Protein AF-A0A928NUD8-F1 (afdb_monomer_lite)

Foldseek 3Di:
DPDVVVVVVVVVVVVVPPPDDDDDDDDDDDDDFDFAEDDDDDDDDDDDDDPPQLLLFDPDKLVVLVLLVVFAALVVLLVVFFDWDFDQDPNATDTDTHGPFAFDPDKFKFFQPPQWPVVQWDFPWDFDADPNDTFIKGFQFTKTKGWGFDAAWHKFWKKFWWWFPQADPVGHGFAALAFWWKAKDKVNHRSHNQSRTFGDFFKKAFPFAFWKFFAPDPVSLVVLQVLLVVLPWDWDWDADPVGIIITTDDDLAFFLSNVVSCVVGVTDRFDAAPLRAGDWGDMGTDIDTDMDGADGQLFLDLDGRMDTDHRDSGMMIMIGRWGGMMTTGIMMGHGDDDFAAQVVLVVPADPFWAAGKTKFFAQDFSIKRGLLKHFADDLQFLPFPPHDQQHHDGFKICDDQQVSPWFFFIKTKHKYFGAAWHKWFKKFFWAHAAQVLAWFWKAKFKAFPDDQVRCCVVPVHCQQHGDTRNGPQNSTWTGDHDPFIDMDTTTNVPDRHIGTHDGPIMMMMMIGGHLHPCSNLLVLLLVLLLLLLVLLLQVCLQANQQGDLPDQSPCCPPPVPSLVSLQVSLVSLVSSLVVSCVNSVDDDPLSVLSNVSSVLSNVCSVCVRNRCNVCSVVSLVSSLSSVVSSVSSSTRGMMTSIIMIRTPPDDIDDSHDDPVSSVVSVVSNVVSVVVRDPQCGLHRDDDDPPDQQEFEEEEADDPLLQVLVVVCCNPPVCVVPVRHYRYDHDHPPVAVVCLVVLRHTQKYFFAWLQVLVVCVLVVWFDFPCPDPCCCQQPPDPVRHQFDPQQQQSQWAADQVRDITGFFDFFFKKWKWKKAQSVVCSVLVQIDAQAVVSVVVCLVSQVSSNAAAAEELDLVQQLVLLVHWQDHVSNLHGHLVDPSNLVSLLVSLCCCQVSNHDNDDDCLSCCLSRSHRIYMDIQLQSQLCCVVSRSSCVVRMDIAQAHAHADPVRRGQRATEMITTGMGGTDNRDNPNSSVSVRCVCLDQVNLSSSQSVQCSNPNPSRHGRTRGPNNLVSHNRIPRNSSRVVSRSVRYHYHHHAQQNVSHCVQSVVLSCCCNVPVDSSSVSVVVSQQSNSPRSQVRCVVSVHDHDPHRPDHVVNVVVVVVVVCVVVVVDDDPPPDDDDPPVVVVVVVVCLVPVCDPPPCNVVVVVLVVVVVVLVPDPDDDDPVVVVVSVVVVVVVLVVVCVPPPPPPPSVVVSVVVVVVVVVVVVVVD

Structure (mmCIF, N/CA/C/O backbone):
data_AF-A0A928NUD8-F1
#
_entry.id   AF-A0A928NUD8-F1
#
loop_
_atom_site.group_PDB
_atom_site.id
_atom_site.type_symbol
_atom_site.label_atom_id
_atom_site.label_alt_id
_atom_site.label_comp_id
_atom_site.label_asym_id
_atom_site.label_entity_id
_atom_site.label_seq_id
_atom_site.pdbx_PDB_ins_code
_atom_site.Cartn_x
_atom_site.Cartn_y
_atom_site.Cartn_z
_atom_site.occupancy
_atom_site.B_iso_or_equiv
_atom_site.auth_seq_id
_atom_site.auth_comp_id
_atom_site.auth_asym_id
_atom_site.auth_atom_id
_atom_site.pdbx_PDB_model_num
ATOM 1 N N . MET A 1 1 ? 44.830 4.093 34.415 1.00 40.59 1 MET A N 1
ATOM 2 C CA . MET A 1 1 ? 43.567 4.793 34.080 1.00 40.59 1 MET A CA 1
ATOM 3 C C . MET A 1 1 ? 43.716 6.191 33.441 1.00 40.59 1 MET A C 1
ATOM 5 O O . MET A 1 1 ? 42.779 6.595 32.776 1.00 40.59 1 MET A O 1
ATOM 9 N N . ASN A 1 2 ? 44.842 6.929 33.553 1.00 35.84 2 ASN A N 1
ATOM 10 C CA . ASN A 1 2 ? 44.891 8.373 33.201 1.00 35.84 2 ASN A CA 1
ATOM 11 C C . ASN A 1 2 ? 45.913 8.809 32.108 1.00 35.84 2 ASN A C 1
ATOM 13 O O . ASN A 1 2 ? 46.540 9.856 32.226 1.00 35.84 2 ASN A O 1
ATOM 17 N N . LYS A 1 3 ? 46.099 8.019 31.033 1.00 29.03 3 LYS A N 1
ATOM 18 C CA . LYS A 1 3 ? 46.837 8.466 29.817 1.00 29.03 3 LYS A CA 1
ATOM 19 C C . LYS A 1 3 ? 46.121 8.180 28.487 1.00 29.03 3 LYS A C 1
ATOM 21 O O . LYS A 1 3 ? 46.084 9.062 27.638 1.00 29.03 3 LYS A O 1
ATOM 26 N N . LYS A 1 4 ? 45.470 7.016 28.320 1.00 34.00 4 LYS A N 1
ATOM 27 C CA . LYS A 1 4 ? 44.695 6.703 27.095 1.00 34.00 4 LYS A CA 1
ATOM 28 C C . LYS A 1 4 ? 43.467 7.617 26.880 1.00 34.00 4 LYS A C 1
ATOM 30 O O . LYS A 1 4 ? 43.085 7.837 25.737 1.00 34.00 4 LYS A O 1
ATOM 35 N N . ARG A 1 5 ? 42.876 8.194 27.942 1.00 31.83 5 ARG A N 1
ATOM 36 C CA . ARG A 1 5 ? 41.719 9.116 27.832 1.00 31.83 5 ARG A CA 1
ATOM 37 C C . ARG A 1 5 ? 42.082 10.450 27.158 1.00 31.83 5 ARG A C 1
ATOM 39 O O . ARG A 1 5 ? 41.311 10.952 26.352 1.00 31.83 5 ARG A O 1
ATOM 46 N N . THR A 1 6 ? 43.272 10.992 27.425 1.00 30.56 6 THR A N 1
ATOM 47 C CA . THR A 1 6 ? 43.682 12.325 26.945 1.00 30.56 6 THR A CA 1
ATOM 48 C C . THR A 1 6 ? 44.007 12.360 25.446 1.00 30.56 6 THR A C 1
ATOM 50 O O . THR A 1 6 ? 43.784 13.380 24.804 1.00 30.56 6 THR A O 1
ATOM 53 N N . GLN A 1 7 ? 44.491 11.256 24.862 1.00 30.94 7 GLN A N 1
ATOM 54 C CA . GLN A 1 7 ? 44.793 11.194 23.421 1.00 30.94 7 GLN A CA 1
ATOM 55 C C . GLN A 1 7 ? 43.538 11.067 22.540 1.00 30.94 7 GLN A C 1
ATOM 57 O O . GLN A 1 7 ? 43.523 11.640 21.452 1.00 30.94 7 GLN A O 1
ATOM 62 N N . ARG A 1 8 ? 42.476 10.388 23.008 1.00 31.34 8 ARG A N 1
ATOM 63 C CA . ARG A 1 8 ? 41.186 10.320 22.286 1.00 31.34 8 ARG A CA 1
ATOM 64 C C . ARG A 1 8 ? 40.479 11.683 22.229 1.00 31.34 8 ARG A C 1
ATOM 66 O O . ARG A 1 8 ? 39.929 12.041 21.198 1.00 31.34 8 ARG A O 1
ATOM 73 N N . ILE A 1 9 ? 40.564 12.483 23.294 1.00 30.64 9 ILE A N 1
ATOM 74 C CA . ILE A 1 9 ? 39.970 13.834 23.322 1.00 30.64 9 ILE A CA 1
ATOM 75 C C . ILE A 1 9 ? 40.703 14.793 22.364 1.00 30.64 9 ILE A C 1
ATOM 77 O O . ILE A 1 9 ? 40.063 15.604 21.704 1.00 30.64 9 ILE A O 1
ATOM 81 N N . LEU A 1 10 ? 42.031 14.683 22.233 1.00 28.56 10 LEU A N 1
ATOM 82 C CA . LEU A 1 10 ? 42.807 15.572 21.356 1.00 28.56 10 LEU A CA 1
ATOM 83 C C . LEU A 1 10 ? 42.669 15.239 19.856 1.00 28.56 10 LEU A C 1
ATOM 85 O O . LEU A 1 10 ? 42.877 16.113 19.022 1.00 28.56 10 LEU A O 1
ATOM 89 N N . SER A 1 11 ? 42.309 13.999 19.509 1.00 29.20 11 SER A N 1
ATOM 90 C CA . SER A 1 11 ? 42.041 13.598 18.117 1.00 29.20 11 SER A CA 1
ATOM 91 C C . SER A 1 11 ? 40.643 14.024 17.655 1.00 29.20 11 SER A C 1
ATOM 93 O O . SER A 1 11 ? 40.499 14.494 16.528 1.00 29.20 11 SER A O 1
ATOM 95 N N . LEU A 1 12 ? 39.641 13.981 18.543 1.00 29.27 12 LEU A N 1
ATOM 96 C CA . LEU A 1 12 ? 38.276 14.442 18.251 1.00 29.27 12 LEU A CA 1
ATOM 97 C C . LEU A 1 12 ? 38.214 15.934 17.861 1.00 29.27 12 LEU A C 1
ATOM 99 O O . LEU A 1 12 ? 37.437 16.325 16.997 1.00 29.27 12 LEU A O 1
ATOM 103 N N . VAL A 1 13 ? 39.078 16.763 18.459 1.00 28.31 13 VAL A N 1
ATOM 104 C CA . VAL A 1 13 ? 39.162 18.212 18.184 1.00 28.31 13 VAL A CA 1
ATOM 105 C C . VAL A 1 13 ? 39.821 18.526 16.831 1.00 28.31 13 VAL A C 1
ATOM 107 O O . VAL A 1 13 ? 39.614 19.612 16.302 1.00 28.31 13 VAL A O 1
ATOM 110 N N . LEU A 1 14 ? 40.583 17.595 16.243 1.00 27.95 14 LEU A N 1
ATOM 111 C CA . LEU A 1 14 ? 41.215 17.798 14.932 1.00 27.95 14 LEU A CA 1
ATOM 112 C C . LEU A 1 14 ? 40.322 17.352 13.760 1.00 27.95 14 LEU A C 1
ATOM 114 O O . LEU A 1 14 ? 40.453 17.886 12.662 1.00 27.95 14 LEU A O 1
ATOM 118 N N . ALA A 1 15 ? 39.400 16.413 14.000 1.00 27.58 15 ALA A N 1
ATOM 119 C CA . ALA A 1 15 ? 38.413 15.972 13.012 1.00 27.58 15 ALA A CA 1
ATOM 120 C C . ALA A 1 15 ? 37.336 17.039 12.729 1.00 27.58 15 ALA A C 1
ATOM 122 O O . ALA A 1 15 ? 36.860 17.155 11.602 1.00 27.58 15 ALA A O 1
ATOM 123 N N . LEU A 1 16 ? 36.989 17.863 13.726 1.00 26.59 16 LEU A N 1
ATOM 124 C CA . LEU A 1 16 ? 35.933 18.880 13.610 1.00 26.59 16 LEU A CA 1
ATOM 125 C C . LEU A 1 16 ? 36.266 20.062 12.677 1.00 26.59 16 LEU A C 1
ATOM 127 O O . LEU A 1 16 ? 35.386 20.869 12.389 1.00 26.59 16 LEU A O 1
ATOM 131 N N . THR A 1 17 ? 37.509 20.191 12.203 1.00 27.56 17 THR A N 1
ATOM 132 C CA . THR A 1 17 ? 37.973 21.367 11.440 1.00 27.56 17 THR A CA 1
ATOM 133 C C . THR A 1 17 ? 37.962 21.191 9.917 1.00 27.56 17 THR A C 1
ATOM 135 O O . THR A 1 17 ? 38.276 22.144 9.210 1.00 27.56 17 THR A O 1
ATOM 138 N N . PHE A 1 18 ? 37.609 20.008 9.399 1.00 27.30 18 PHE A N 1
ATOM 139 C CA . PHE A 1 18 ? 37.538 19.732 7.951 1.00 27.30 18 PHE A CA 1
ATOM 140 C C . PHE A 1 18 ? 36.109 19.665 7.382 1.00 27.30 18 PHE A C 1
ATOM 142 O O . PHE A 1 18 ? 35.937 19.486 6.182 1.00 27.30 18 PHE A O 1
ATOM 149 N N . LEU A 1 19 ? 35.083 19.868 8.215 1.00 24.70 19 LEU A N 1
ATOM 150 C CA . LEU A 1 19 ? 33.663 19.778 7.837 1.00 24.70 19 LEU A CA 1
ATOM 151 C C . LEU A 1 19 ? 33.041 21.099 7.326 1.00 24.70 19 LEU A C 1
ATOM 153 O O . LEU A 1 19 ? 31.822 21.208 7.231 1.00 24.70 19 LEU A O 1
ATOM 157 N N . LEU A 1 20 ? 33.850 22.123 7.015 1.00 24.14 20 LEU A N 1
ATOM 158 C CA . LEU A 1 20 ? 33.369 23.463 6.634 1.00 24.14 20 LEU A CA 1
ATOM 159 C C . LEU A 1 20 ? 34.206 24.130 5.522 1.00 24.14 20 LEU A C 1
ATOM 161 O O . LEU A 1 20 ? 34.996 25.030 5.804 1.00 24.14 20 LEU A O 1
ATOM 165 N N . SER A 1 21 ? 34.025 23.715 4.258 1.00 22.30 21 SER A N 1
ATOM 166 C CA . SER A 1 21 ? 34.002 24.574 3.039 1.00 22.30 21 SER A CA 1
ATOM 167 C C . SER A 1 21 ? 34.168 23.769 1.733 1.00 22.30 21 SER A C 1
ATOM 169 O O . SER A 1 21 ? 34.835 22.743 1.727 1.00 22.30 21 SER A O 1
ATOM 171 N N . GLY A 1 22 ? 33.652 24.290 0.606 1.00 22.42 22 GLY A N 1
ATOM 172 C CA . GLY A 1 22 ? 34.244 24.012 -0.720 1.00 22.42 22 GLY A CA 1
ATOM 173 C C . GLY A 1 22 ? 33.480 23.095 -1.687 1.00 22.42 22 GLY A C 1
ATOM 174 O O . GLY A 1 22 ? 33.956 22.030 -2.051 1.00 22.42 22 GLY A O 1
ATOM 175 N N . THR A 1 23 ? 32.339 23.574 -2.171 1.00 23.38 23 THR A N 1
ATOM 176 C CA . THR A 1 23 ? 31.603 23.144 -3.380 1.00 23.38 23 THR A CA 1
ATOM 177 C C . THR A 1 23 ? 32.438 22.705 -4.611 1.00 23.38 23 THR A C 1
ATOM 179 O O . THR A 1 23 ? 33.299 23.460 -5.053 1.00 23.38 23 THR A O 1
ATOM 182 N N . THR A 1 24 ? 32.042 21.576 -5.227 1.00 23.25 24 THR A N 1
ATOM 183 C CA . THR A 1 24 ? 31.909 21.285 -6.690 1.00 23.25 24 THR A CA 1
ATOM 184 C C . THR A 1 24 ? 32.997 21.684 -7.715 1.00 23.25 24 THR A C 1
ATOM 186 O O . THR A 1 24 ? 33.287 22.870 -7.855 1.00 23.25 24 THR A O 1
ATOM 189 N N . VAL A 1 25 ? 33.401 20.741 -8.595 1.00 22.33 25 VAL A N 1
ATOM 190 C CA . VAL A 1 25 ? 33.282 20.769 -10.093 1.00 22.33 25 VAL A CA 1
ATOM 191 C C . VAL A 1 25 ? 34.107 19.632 -10.761 1.00 22.33 25 VAL A C 1
ATOM 193 O O . VAL A 1 25 ? 35.047 19.126 -10.162 1.00 22.33 25 VAL A O 1
ATOM 196 N N . LEU A 1 26 ? 33.693 19.240 -11.982 1.00 22.52 26 LEU A N 1
ATOM 197 C CA . LEU A 1 26 ? 34.273 18.334 -13.010 1.00 22.52 26 LEU A CA 1
ATOM 198 C C . LEU A 1 26 ? 35.827 18.166 -13.002 1.00 22.52 26 LEU A C 1
ATOM 200 O O . LEU A 1 26 ? 36.542 19.085 -12.619 1.00 22.52 26 LEU A O 1
ATOM 204 N N . ALA A 1 27 ? 36.437 17.077 -13.511 1.00 22.69 27 ALA A N 1
ATOM 205 C CA . ALA A 1 27 ? 36.191 16.440 -14.821 1.00 22.69 27 ALA A CA 1
ATOM 206 C C . ALA A 1 27 ? 36.786 15.006 -14.986 1.00 22.69 27 ALA A C 1
ATOM 208 O O . ALA A 1 27 ? 37.248 14.406 -14.022 1.00 22.69 27 ALA A O 1
ATOM 209 N N . ALA A 1 28 ? 36.761 14.504 -16.235 1.00 23.72 28 ALA A N 1
ATOM 210 C CA . ALA A 1 28 ? 37.326 13.252 -16.786 1.00 23.72 28 ALA A CA 1
ATOM 211 C C . ALA A 1 28 ? 38.788 12.926 -16.354 1.00 23.72 28 ALA A C 1
ATOM 213 O O . ALA A 1 28 ? 39.490 13.800 -15.853 1.00 23.72 28 ALA A O 1
ATOM 214 N N . ALA A 1 29 ? 39.346 11.720 -16.546 1.00 23.58 29 ALA A N 1
ATOM 215 C CA . ALA A 1 29 ? 39.130 10.698 -17.592 1.00 23.58 29 ALA A CA 1
ATOM 216 C C . ALA A 1 29 ? 39.548 9.276 -17.082 1.00 23.58 29 ALA A C 1
ATOM 218 O O . ALA A 1 29 ? 39.727 9.128 -15.877 1.00 23.58 29 ALA A O 1
ATOM 219 N N . GLU A 1 30 ? 39.716 8.169 -17.830 1.00 25.47 30 GLU A N 1
ATOM 220 C CA . GLU A 1 30 ? 39.751 7.836 -19.277 1.00 25.47 30 GLU A CA 1
ATOM 221 C C . GLU A 1 30 ? 39.603 6.286 -19.446 1.00 25.47 30 GLU A C 1
ATOM 223 O O . GLU A 1 30 ? 39.575 5.591 -18.433 1.00 25.47 30 GLU A O 1
ATOM 228 N N . GLU A 1 31 ? 39.521 5.758 -20.685 1.00 24.48 31 GLU A N 1
ATOM 229 C CA . GLU A 1 31 ? 39.894 4.381 -21.163 1.00 24.48 31 GLU A CA 1
ATOM 230 C C . GLU A 1 31 ? 39.426 3.066 -20.437 1.00 24.48 31 GLU A C 1
ATOM 232 O O . GLU A 1 31 ? 39.186 3.039 -19.235 1.00 24.48 31 GLU A O 1
ATOM 237 N N . ASN A 1 32 ? 39.348 1.869 -21.056 1.00 27.25 32 ASN A N 1
ATOM 238 C CA . ASN A 1 32 ? 38.887 1.484 -22.407 1.00 27.25 32 ASN A CA 1
ATOM 239 C C . ASN A 1 32 ? 38.446 -0.041 -22.477 1.00 27.25 32 ASN A C 1
ATOM 241 O O . ASN A 1 32 ? 39.320 -0.897 -22.528 1.00 27.25 32 ASN A O 1
ATOM 245 N N . THR A 1 33 ? 37.125 -0.363 -22.606 1.00 24.58 33 THR A N 1
ATOM 246 C CA . THR A 1 33 ? 36.449 -1.199 -23.678 1.00 24.58 33 THR A CA 1
ATOM 247 C C . THR A 1 33 ? 36.560 -2.855 -23.730 1.00 24.58 33 THR A C 1
ATOM 249 O O . THR A 1 33 ? 37.724 -3.161 -23.564 1.00 24.58 33 THR A O 1
ATOM 252 N N . LEU A 1 34 ? 35.681 -3.993 -23.915 1.00 26.42 34 LEU A N 1
ATOM 253 C CA . LEU A 1 34 ? 34.586 -4.689 -24.891 1.00 26.42 34 LEU A CA 1
ATOM 254 C C . LEU A 1 34 ? 33.175 -5.106 -24.308 1.00 26.42 34 LEU A C 1
ATOM 256 O O . LEU A 1 34 ? 33.051 -4.898 -23.109 1.00 26.42 34 LEU A O 1
ATOM 260 N N . LEU A 1 35 ? 32.058 -5.641 -24.936 1.00 25.81 35 LEU A N 1
ATOM 261 C CA . LEU A 1 35 ? 31.417 -6.192 -26.240 1.00 25.81 35 LEU A CA 1
ATOM 262 C C . LEU A 1 35 ? 31.828 -7.639 -26.828 1.00 25.81 35 LEU A C 1
ATOM 264 O O . LEU A 1 35 ? 32.584 -8.238 -26.081 1.00 25.81 35 LEU A O 1
ATOM 268 N N . MET A 1 36 ? 31.449 -8.438 -27.917 1.00 23.20 36 MET A N 1
ATOM 269 C CA . MET A 1 36 ? 30.945 -8.482 -29.369 1.00 23.20 36 MET A CA 1
ATOM 270 C C . MET A 1 36 ? 30.322 -9.781 -30.135 1.00 23.20 36 MET A C 1
ATOM 272 O O . MET A 1 36 ? 30.018 -9.640 -31.304 1.00 23.20 36 MET A O 1
ATOM 276 N N . ALA A 1 37 ? 30.136 -11.019 -29.627 1.00 29.20 37 ALA A N 1
ATOM 277 C CA . ALA A 1 37 ? 30.077 -12.444 -30.155 1.00 29.20 37 ALA A CA 1
ATOM 278 C C . ALA A 1 37 ? 28.829 -13.134 -30.835 1.00 29.20 37 ALA A C 1
ATOM 280 O O . ALA A 1 37 ? 27.761 -12.559 -30.893 1.00 29.20 37 ALA A O 1
ATOM 281 N N . PRO A 1 38 ? 28.975 -14.413 -31.307 1.00 34.25 38 PRO A N 1
ATOM 282 C CA . PRO A 1 38 ? 27.921 -15.477 -31.400 1.00 34.25 38 PRO A CA 1
ATOM 283 C C . PRO A 1 38 ? 28.399 -16.940 -31.010 1.00 34.25 38 PRO A C 1
ATOM 285 O O . PRO A 1 38 ? 29.366 -17.414 -31.598 1.00 34.25 38 PRO A O 1
ATOM 288 N N . THR A 1 39 ? 27.925 -17.708 -29.997 1.00 22.45 39 THR A N 1
ATOM 289 C CA . THR A 1 39 ? 26.648 -18.500 -29.817 1.00 22.45 39 THR A CA 1
ATOM 290 C C . THR A 1 39 ? 26.657 -19.905 -30.474 1.00 22.45 39 THR A C 1
ATOM 292 O O . THR A 1 39 ? 27.361 -20.098 -31.460 1.00 22.45 39 THR A O 1
ATOM 295 N N . LEU A 1 40 ? 25.879 -20.893 -29.972 1.00 19.97 40 LEU A N 1
ATOM 296 C CA . LEU A 1 40 ? 25.354 -22.018 -30.790 1.00 19.97 40 LEU A CA 1
ATOM 297 C C . LEU A 1 40 ? 24.186 -22.805 -30.136 1.00 19.97 40 LEU A C 1
ATOM 299 O O . LEU A 1 40 ? 24.311 -23.279 -29.011 1.00 19.97 40 LEU A O 1
ATOM 303 N N . THR A 1 41 ? 23.095 -23.019 -30.885 1.00 20.59 41 THR A N 1
ATOM 304 C CA . THR A 1 41 ? 21.892 -23.804 -30.510 1.00 20.59 41 THR A CA 1
ATOM 305 C C . THR A 1 41 ? 21.582 -24.937 -31.516 1.00 20.59 41 THR A C 1
ATOM 307 O O . THR A 1 41 ? 22.252 -25.081 -32.546 1.00 20.59 41 THR A O 1
ATOM 310 N N . VAL A 1 42 ? 20.594 -25.793 -31.202 1.00 23.67 42 VAL A N 1
ATOM 311 C CA . VAL A 1 42 ? 20.244 -27.034 -31.936 1.00 23.67 42 VAL A CA 1
ATOM 312 C C . VAL A 1 42 ? 18.718 -27.191 -32.069 1.00 23.67 42 VAL A C 1
ATOM 314 O O . VAL A 1 42 ? 17.999 -26.925 -31.114 1.00 23.67 42 VAL A O 1
ATOM 317 N N . THR A 1 43 ? 18.232 -27.651 -33.230 1.00 27.88 43 THR A N 1
ATOM 318 C CA . THR A 1 43 ? 16.835 -28.054 -33.554 1.00 27.88 43 THR A CA 1
ATOM 319 C C . THR A 1 43 ? 16.868 -29.033 -34.763 1.00 27.88 43 THR A C 1
ATOM 321 O O . THR A 1 43 ? 17.980 -29.281 -35.241 1.00 27.88 43 THR A O 1
ATOM 324 N N . PRO A 1 44 ? 15.756 -29.565 -35.340 1.00 37.81 44 PRO A N 1
ATOM 325 C CA . PRO A 1 44 ? 14.348 -29.681 -34.904 1.00 37.81 44 PRO A CA 1
ATOM 326 C C . PRO A 1 44 ? 13.875 -31.178 -34.896 1.00 37.81 44 PRO A C 1
ATOM 328 O O . PRO A 1 44 ? 14.676 -32.099 -35.026 1.00 37.81 44 PRO A O 1
ATOM 331 N N . GLU A 1 45 ? 12.629 -31.632 -34.709 1.00 23.38 45 GLU A N 1
ATOM 332 C CA . GLU A 1 45 ? 11.235 -31.155 -34.798 1.00 23.38 45 GLU A CA 1
ATOM 333 C C . GLU A 1 45 ? 10.360 -32.175 -34.013 1.00 23.38 45 GLU A C 1
ATOM 335 O O . GLU A 1 45 ? 10.766 -33.338 -33.915 1.00 23.38 45 GLU A O 1
ATOM 340 N N . ALA A 1 46 ? 9.112 -31.796 -33.709 1.00 27.66 46 ALA A N 1
ATOM 341 C CA . ALA A 1 46 ? 7.896 -32.633 -33.785 1.00 27.66 46 ALA A CA 1
ATOM 342 C C . ALA A 1 46 ? 7.678 -33.811 -32.802 1.00 27.66 46 ALA A C 1
ATOM 344 O O . ALA A 1 46 ? 7.836 -34.979 -33.150 1.00 27.66 46 ALA A O 1
ATOM 345 N N . ASP A 1 47 ? 7.045 -33.492 -31.669 1.00 24.52 47 ASP A N 1
ATOM 346 C CA . ASP A 1 47 ? 5.723 -34.067 -31.356 1.00 24.52 47 ASP A CA 1
ATOM 347 C C . ASP A 1 47 ? 4.753 -32.908 -31.014 1.00 24.52 47 ASP A C 1
ATOM 349 O O . ASP A 1 47 ? 5.196 -31.763 -30.880 1.00 24.52 47 ASP A O 1
ATOM 353 N N . THR A 1 48 ? 3.432 -33.124 -30.970 1.00 29.53 48 THR A N 1
ATOM 354 C CA . THR A 1 48 ? 2.450 -32.018 -31.056 1.00 29.53 48 THR A CA 1
ATOM 355 C C . THR A 1 48 ? 2.219 -31.236 -29.756 1.00 29.53 48 THR A C 1
ATOM 357 O O . THR A 1 48 ? 1.148 -31.318 -29.151 1.00 29.53 48 THR A O 1
ATOM 360 N N . VAL A 1 49 ? 3.171 -30.378 -29.395 1.00 24.77 49 VAL A N 1
ATOM 361 C CA . VAL A 1 49 ? 2.938 -29.199 -28.546 1.00 24.77 49 VAL A CA 1
ATOM 362 C C . VAL A 1 49 ? 2.831 -27.976 -29.462 1.00 24.77 49 VAL A C 1
ATOM 364 O O . VAL A 1 49 ? 3.667 -27.778 -30.343 1.00 24.77 49 VAL A O 1
ATOM 367 N N . LYS A 1 50 ? 1.784 -27.154 -29.304 1.00 22.78 50 LYS A N 1
ATOM 368 C CA . LYS A 1 50 ? 1.735 -25.849 -29.989 1.00 22.78 50 LYS A CA 1
ATOM 369 C C . LYS A 1 50 ? 2.845 -24.970 -29.403 1.00 22.78 50 LYS A C 1
ATOM 371 O O . LYS A 1 50 ? 2.908 -24.910 -28.177 1.00 22.78 50 LYS A O 1
ATOM 376 N N . PRO A 1 51 ? 3.639 -24.233 -30.201 1.00 24.56 51 PRO A N 1
ATOM 377 C CA . PRO A 1 51 ? 4.461 -23.173 -29.634 1.00 24.56 51 PRO A CA 1
ATOM 378 C C . PRO A 1 51 ? 3.528 -22.189 -28.923 1.00 24.56 51 PRO A C 1
ATOM 380 O O . PRO A 1 51 ? 2.617 -21.630 -29.543 1.00 24.56 51 PRO A O 1
ATOM 383 N N . VAL A 1 52 ? 3.707 -22.032 -27.613 1.00 29.42 52 VAL A N 1
ATOM 384 C CA . VAL A 1 52 ? 2.960 -21.043 -26.839 1.00 29.42 52 VAL A CA 1
ATOM 385 C C . VAL A 1 52 ? 3.591 -19.693 -27.139 1.00 29.42 52 VAL A C 1
ATOM 387 O O . VAL A 1 52 ? 4.561 -19.282 -26.509 1.00 29.42 52 VAL A O 1
ATOM 390 N N . VAL A 1 53 ? 3.058 -19.022 -28.159 1.00 34.16 53 VAL A N 1
ATOM 391 C CA . VAL A 1 53 ? 3.356 -17.614 -28.416 1.00 34.16 53 VAL A CA 1
ATOM 392 C C . VAL A 1 53 ? 2.738 -16.812 -27.272 1.00 34.16 53 VAL A C 1
ATOM 394 O O . VAL A 1 53 ? 1.558 -16.459 -27.311 1.00 34.16 53 VAL A O 1
ATOM 397 N N . ASN A 1 54 ? 3.535 -16.565 -26.232 1.00 42.69 54 ASN A N 1
ATOM 398 C CA . ASN A 1 54 ? 3.192 -15.673 -25.131 1.00 42.69 54 ASN A CA 1
ATOM 399 C C . ASN A 1 54 ? 3.184 -14.223 -25.636 1.00 42.69 54 ASN A C 1
ATOM 401 O O . ASN A 1 54 ? 4.126 -13.468 -25.413 1.00 42.69 54 ASN A O 1
ATOM 405 N N . ASN A 1 55 ? 2.097 -13.821 -26.298 1.00 52.59 55 ASN A N 1
ATOM 406 C CA . ASN A 1 55 ? 1.765 -12.410 -26.500 1.00 52.59 55 ASN A CA 1
ATOM 407 C C . ASN A 1 55 ? 1.342 -11.814 -25.141 1.00 52.59 55 ASN A C 1
ATOM 409 O O . ASN A 1 55 ? 0.160 -11.588 -24.893 1.00 52.59 55 ASN A O 1
ATOM 413 N N . SER A 1 56 ? 2.304 -11.608 -24.239 1.00 62.38 56 SER A N 1
ATOM 414 C CA . SER A 1 56 ? 2.116 -11.118 -22.866 1.00 62.38 56 SER A CA 1
ATOM 415 C C . SER A 1 56 ? 1.890 -9.601 -22.806 1.00 62.38 56 SER A C 1
ATOM 417 O O . SER A 1 56 ? 2.593 -8.866 -22.110 1.00 62.38 56 SER A O 1
ATOM 419 N N . VAL A 1 57 ? 0.928 -9.125 -23.590 1.00 80.88 57 VAL A N 1
ATOM 420 C CA . VAL A 1 57 ? 0.469 -7.731 -23.634 1.00 80.88 57 VAL A CA 1
ATOM 421 C C . VAL A 1 57 ? -0.833 -7.589 -22.842 1.00 80.88 57 VAL A C 1
ATOM 423 O O . VAL A 1 57 ? -1.545 -8.571 -22.645 1.00 80.88 57 VAL A O 1
ATOM 426 N N . THR A 1 58 ? -1.161 -6.375 -22.397 1.00 81.56 58 THR A N 1
ATOM 427 C CA . THR A 1 58 ? -2.425 -6.120 -21.686 1.00 81.56 58 THR A CA 1
ATOM 428 C C . THR A 1 58 ? -3.651 -6.391 -22.566 1.00 81.56 58 THR A C 1
ATOM 430 O O . THR A 1 58 ? -3.631 -6.138 -23.776 1.00 81.56 58 THR A O 1
ATOM 433 N N . ASP A 1 59 ? -4.750 -6.830 -21.951 1.00 79.12 59 ASP A N 1
ATOM 434 C CA . ASP A 1 59 ? -6.068 -6.918 -22.598 1.00 79.12 59 ASP A CA 1
ATOM 435 C C . ASP A 1 59 ? -6.856 -5.598 -22.537 1.00 79.12 59 ASP A C 1
ATOM 437 O O . ASP A 1 59 ? -7.798 -5.433 -23.307 1.00 79.12 59 ASP A O 1
ATOM 441 N N . ALA A 1 60 ? -6.490 -4.670 -21.643 1.00 79.25 60 ALA A N 1
ATOM 442 C CA . ALA A 1 60 ? -7.275 -3.468 -21.359 1.00 79.25 60 ALA A CA 1
ATOM 443 C C . ALA A 1 60 ? -7.437 -2.553 -22.588 1.00 79.25 60 ALA A C 1
ATOM 445 O O . ALA A 1 60 ? -6.540 -2.458 -23.439 1.00 79.25 60 ALA A O 1
ATOM 446 N N . THR A 1 61 ? -8.577 -1.861 -22.656 1.00 80.06 61 THR A N 1
ATOM 447 C CA . THR A 1 61 ? -8.924 -0.894 -23.708 1.00 80.06 61 THR A CA 1
ATOM 448 C C . THR A 1 61 ? -9.053 0.525 -23.149 1.00 80.06 61 THR A C 1
ATOM 450 O O . THR A 1 61 ? -9.153 0.732 -21.938 1.00 80.06 61 THR A O 1
ATOM 453 N N . ILE A 1 62 ? -9.065 1.527 -24.034 1.00 77.81 62 ILE A N 1
ATOM 454 C CA . ILE A 1 62 ? -9.299 2.918 -23.626 1.00 77.81 62 ILE A CA 1
ATOM 455 C C . ILE A 1 62 ? -10.781 3.212 -23.318 1.00 77.81 62 ILE A C 1
ATOM 457 O O . ILE A 1 62 ? -11.085 4.176 -22.620 1.00 77.81 62 ILE A O 1
ATOM 461 N N . ASP A 1 63 ? -11.710 2.360 -23.758 1.00 73.38 63 ASP A N 1
ATOM 462 C CA . ASP A 1 63 ? -13.135 2.514 -23.447 1.00 73.38 63 ASP A CA 1
ATOM 463 C C . ASP A 1 63 ? -13.469 2.006 -22.028 1.00 73.38 63 ASP A C 1
ATOM 465 O O . ASP A 1 63 ? -14.249 2.653 -21.328 1.00 73.38 63 ASP A O 1
ATOM 469 N N . ASP A 1 64 ? -12.783 0.960 -21.536 1.00 69.94 64 ASP A N 1
ATOM 470 C CA . ASP A 1 64 ? -12.824 0.559 -20.111 1.00 69.94 64 ASP A CA 1
ATOM 471 C C . ASP A 1 64 ? -12.381 1.718 -19.194 1.00 69.94 64 ASP A C 1
ATOM 473 O O . ASP A 1 64 ? -12.900 1.924 -18.096 1.00 69.94 64 ASP A O 1
ATOM 477 N N . VAL A 1 65 ? -11.404 2.500 -19.667 1.00 70.81 65 VAL A N 1
ATOM 478 C CA . VAL A 1 65 ? -10.890 3.704 -19.003 1.00 70.81 65 VAL A CA 1
ATOM 479 C C . VAL A 1 65 ? -11.893 4.861 -19.052 1.00 70.81 65 VAL A C 1
ATOM 481 O O . VAL A 1 65 ? -11.959 5.633 -18.099 1.00 70.81 65 VAL A O 1
ATOM 484 N N . ARG A 1 66 ? -12.692 4.992 -20.114 1.00 74.75 66 ARG A N 1
ATOM 485 C CA . ARG A 1 66 ? -13.684 6.073 -20.248 1.00 74.75 66 ARG A CA 1
ATOM 486 C C . ARG A 1 66 ? -14.876 5.899 -19.308 1.00 74.75 66 ARG A C 1
ATOM 488 O O . ARG A 1 66 ? -15.237 6.864 -18.644 1.00 74.75 66 ARG A O 1
ATOM 495 N N . GLU A 1 67 ? -15.399 4.678 -19.133 1.00 71.12 67 GLU A N 1
ATOM 496 C CA . GLU A 1 67 ? -16.440 4.383 -18.116 1.00 71.12 67 GLU A CA 1
ATOM 497 C C . GLU A 1 67 ? -16.013 4.855 -16.710 1.00 71.12 67 GLU A C 1
ATOM 499 O O . GLU A 1 67 ? -16.810 5.376 -15.926 1.00 71.12 67 GLU A O 1
ATOM 504 N N . ILE A 1 68 ? -14.724 4.693 -16.408 1.00 65.06 68 ILE A N 1
ATOM 505 C CA . ILE A 1 68 ? -14.104 5.073 -15.139 1.00 65.06 68 ILE A CA 1
ATOM 506 C C . ILE A 1 68 ? -14.024 6.598 -14.953 1.00 65.06 68 ILE A C 1
ATOM 508 O O . ILE A 1 68 ? -14.162 7.062 -13.821 1.00 65.06 68 ILE A O 1
ATOM 512 N N . LEU A 1 69 ? -13.780 7.357 -16.026 1.00 68.00 69 LEU A N 1
ATOM 513 C CA . LEU A 1 69 ? -13.578 8.811 -15.992 1.00 68.00 69 LEU A CA 1
ATOM 514 C C . LEU A 1 69 ? -14.899 9.595 -16.070 1.00 68.00 69 LEU A C 1
ATOM 516 O O . LEU A 1 69 ? -15.033 10.617 -15.407 1.00 68.00 69 LEU A O 1
ATOM 520 N N . ASP A 1 70 ? -15.900 9.089 -16.796 1.00 69.56 70 ASP A N 1
ATOM 521 C CA . ASP A 1 70 ? -17.224 9.722 -16.963 1.00 69.56 70 ASP A CA 1
ATOM 522 C C . ASP A 1 70 ? -18.155 9.566 -15.725 1.00 69.56 70 ASP A C 1
ATOM 524 O O . ASP A 1 70 ? -19.361 9.838 -15.781 1.00 69.56 70 ASP A O 1
ATOM 528 N N . SER A 1 71 ? -17.627 9.095 -14.590 1.00 68.69 71 SER A N 1
ATOM 529 C CA . SER A 1 71 ? -18.389 8.800 -13.367 1.00 68.69 71 SER A CA 1
ATOM 530 C C . SER A 1 71 ? -18.535 10.027 -12.449 1.00 68.69 71 SER A C 1
ATOM 532 O O . SER A 1 71 ? -17.598 10.383 -11.744 1.00 68.69 71 SER A O 1
ATOM 534 N N . ASN A 1 72 ? -19.738 10.622 -12.409 1.00 75.19 72 ASN A N 1
ATOM 535 C CA . ASN A 1 72 ? -20.119 11.746 -11.521 1.00 75.19 72 ASN A CA 1
ATOM 536 C C . ASN A 1 72 ? -19.771 11.500 -10.032 1.00 75.19 72 ASN A C 1
ATOM 538 O O . ASN A 1 72 ? -19.821 10.354 -9.572 1.00 75.19 72 ASN A O 1
ATOM 542 N N . SER A 1 73 ? -19.551 12.569 -9.257 1.00 77.50 73 SER A N 1
ATOM 543 C CA . SER A 1 73 ? -19.357 12.477 -7.795 1.00 77.50 73 SER A CA 1
ATOM 544 C C . SER A 1 73 ? -20.658 12.198 -7.025 1.00 77.50 73 SER A C 1
ATOM 546 O O . SER A 1 73 ? -21.773 12.337 -7.548 1.00 77.50 73 SER A O 1
ATOM 548 N N . TYR A 1 74 ? -20.546 11.833 -5.747 1.00 82.19 74 TYR A N 1
ATOM 549 C CA . TYR A 1 74 ? -21.691 11.626 -4.866 1.00 82.19 74 TYR A CA 1
ATOM 550 C C . TYR A 1 74 ? -22.447 12.933 -4.625 1.00 82.19 74 TYR A C 1
ATOM 552 O O . TYR A 1 74 ? -23.674 12.913 -4.546 1.00 82.19 74 TYR A O 1
ATOM 560 N N . ASP A 1 75 ? -21.778 14.088 -4.585 1.00 76.50 75 ASP A N 1
ATOM 561 C CA . ASP A 1 75 ? -22.464 15.375 -4.420 1.00 76.50 75 ASP A CA 1
ATOM 562 C C . ASP A 1 75 ? -23.179 15.837 -5.700 1.00 76.50 75 ASP A C 1
ATOM 564 O O . ASP A 1 75 ? -24.281 16.391 -5.611 1.00 76.50 75 ASP A O 1
ATOM 568 N N . GLU A 1 76 ? -22.680 15.488 -6.889 1.00 78.56 76 GLU A N 1
ATOM 569 C CA . GLU A 1 76 ? -23.434 15.624 -8.144 1.00 78.56 76 GLU A CA 1
ATOM 570 C C . GLU A 1 76 ? -24.648 14.677 -8.191 1.00 78.56 76 GLU A C 1
ATOM 572 O O . GLU A 1 76 ? -25.767 15.085 -8.541 1.00 78.56 76 GLU A O 1
ATOM 577 N N . TYR A 1 77 ? -24.466 13.424 -7.760 1.00 85.50 77 TYR A N 1
ATOM 578 C CA . TYR A 1 77 ? -25.543 12.446 -7.597 1.00 85.50 77 TYR A CA 1
ATOM 579 C C . TYR A 1 77 ? -26.613 12.954 -6.612 1.00 85.50 77 TYR A C 1
ATOM 581 O O . TYR A 1 77 ? -27.811 12.934 -6.923 1.00 85.50 77 TYR A O 1
ATOM 589 N N . ARG A 1 78 ? -26.209 13.506 -5.459 1.00 84.50 78 ARG A N 1
ATOM 590 C CA . ARG A 1 78 ? -27.116 14.157 -4.503 1.00 84.50 78 ARG A CA 1
ATOM 591 C C . ARG A 1 78 ? -27.789 15.376 -5.130 1.00 84.50 78 ARG A C 1
ATOM 593 O O . ARG A 1 78 ? -29.003 15.507 -5.003 1.00 84.50 78 ARG A O 1
ATOM 600 N N . ALA A 1 79 ? -27.090 16.235 -5.873 1.00 82.25 79 ALA A N 1
ATOM 601 C CA . ALA A 1 79 ? -27.687 17.407 -6.526 1.00 82.25 79 ALA A CA 1
ATOM 602 C C . ALA A 1 79 ? -28.809 17.038 -7.526 1.00 82.25 79 ALA A C 1
ATOM 604 O O . ALA A 1 79 ? -29.849 17.713 -7.588 1.00 82.25 79 ALA A O 1
ATOM 605 N N . LYS A 1 80 ? -28.674 15.913 -8.247 1.00 85.19 80 LYS A N 1
ATOM 606 C CA . LYS A 1 80 ? -29.738 15.353 -9.103 1.00 85.19 80 LYS A CA 1
ATOM 607 C C . LYS A 1 80 ? -31.024 15.087 -8.309 1.00 85.19 80 LYS A C 1
ATOM 609 O O . LYS A 1 80 ? -32.110 15.510 -8.728 1.00 85.19 80 LYS A O 1
ATOM 614 N N . TYR A 1 81 ? -30.923 14.469 -7.131 1.00 86.31 81 TYR A N 1
ATOM 615 C CA . TYR A 1 81 ? -32.072 14.002 -6.340 1.00 86.31 81 TYR A CA 1
ATOM 616 C C . TYR A 1 81 ? -32.476 14.894 -5.151 1.00 86.31 81 TYR A C 1
ATOM 618 O O . TYR A 1 81 ? -33.562 14.705 -4.608 1.00 86.31 81 TYR A O 1
ATOM 626 N N . CYS A 1 82 ? -31.702 15.922 -4.803 1.00 83.50 82 CYS A N 1
ATOM 627 C CA . CYS A 1 82 ? -31.972 16.867 -3.710 1.00 83.50 82 CYS A CA 1
ATOM 628 C C . CYS A 1 82 ? -32.272 18.280 -4.219 1.00 83.50 82 CYS A C 1
ATOM 630 O O . CYS A 1 82 ? -31.810 18.683 -5.284 1.00 83.50 82 CYS A O 1
ATOM 632 N N . THR A 1 83 ? -33.035 19.074 -3.472 1.00 80.69 83 THR A N 1
ATOM 633 C CA . THR A 1 83 ? -32.932 20.538 -3.550 1.00 80.69 83 THR A CA 1
ATOM 634 C C . THR A 1 83 ? -31.806 20.992 -2.631 1.00 80.69 83 THR A C 1
ATOM 636 O O . THR A 1 83 ? -31.754 20.568 -1.478 1.00 80.69 83 THR A O 1
ATOM 639 N N . VAL A 1 84 ? -30.913 21.830 -3.154 1.00 75.00 84 VAL A N 1
ATOM 640 C CA . VAL A 1 84 ? -29.723 22.324 -2.454 1.00 75.00 84 VAL A CA 1
ATOM 641 C C . VAL A 1 84 ? -29.981 23.763 -2.011 1.00 75.00 84 VAL A C 1
ATOM 643 O O . VAL A 1 84 ? -30.240 24.623 -2.854 1.00 75.00 84 VAL A O 1
ATOM 646 N N . GLU A 1 85 ? -29.927 24.034 -0.706 1.00 75.69 85 GLU A N 1
ATOM 647 C CA . GLU A 1 85 ? -30.093 25.382 -0.146 1.00 75.69 85 GLU A CA 1
ATOM 648 C C . GLU A 1 85 ? -28.893 25.771 0.727 1.00 75.69 85 GLU A C 1
ATOM 650 O O . GLU A 1 85 ? -28.548 25.067 1.673 1.00 75.69 85 GLU A O 1
ATOM 655 N N . THR A 1 86 ? -28.262 26.917 0.450 1.00 65.00 86 THR A N 1
ATOM 656 C CA . THR A 1 86 ? -27.203 27.462 1.315 1.00 65.00 86 THR A CA 1
ATOM 657 C C . THR A 1 86 ? -27.822 28.258 2.466 1.00 65.00 86 THR A C 1
ATOM 659 O O . THR A 1 86 ? -28.307 29.377 2.276 1.00 65.00 86 THR A O 1
ATOM 662 N N . VAL A 1 87 ? -27.785 27.699 3.673 1.00 67.31 87 VAL A N 1
ATOM 663 C CA . VAL A 1 87 ? -28.323 28.300 4.898 1.00 67.31 87 VAL A CA 1
ATOM 664 C C . VAL A 1 87 ? -27.181 28.894 5.720 1.00 67.31 87 VAL A C 1
ATOM 666 O O . VAL A 1 87 ? -26.246 28.195 6.102 1.00 67.31 87 VAL A O 1
ATOM 669 N N . VAL A 1 88 ? -27.247 30.194 6.021 1.00 55.53 88 VAL A N 1
ATOM 670 C CA . VAL A 1 88 ? -26.246 30.841 6.883 1.00 55.53 88 VAL A CA 1
ATOM 671 C C . VAL A 1 88 ? -26.647 30.690 8.350 1.00 55.53 88 VAL A C 1
ATOM 673 O O . VAL A 1 88 ? -27.647 31.270 8.776 1.00 55.53 88 VAL A O 1
ATOM 676 N N . VAL A 1 89 ? -25.846 29.951 9.122 1.00 46.03 89 VAL A N 1
ATOM 677 C CA . VAL A 1 89 ? -26.017 29.742 10.570 1.00 46.03 89 VAL A CA 1
ATOM 678 C C . VAL A 1 89 ? -24.794 30.320 11.278 1.00 46.03 89 VAL A C 1
ATOM 680 O O . VAL A 1 89 ? -23.667 29.995 10.923 1.00 46.03 89 VAL A O 1
ATOM 683 N N . ASP A 1 90 ? -25.015 31.264 12.197 1.00 41.47 90 ASP A N 1
ATOM 684 C CA . ASP A 1 90 ? -23.986 32.005 12.955 1.00 41.47 90 ASP A CA 1
ATOM 685 C C . ASP A 1 90 ? -22.818 32.612 12.138 1.00 41.47 90 ASP A C 1
ATOM 687 O O . ASP A 1 90 ? -21.790 33.012 12.682 1.00 41.47 90 ASP A O 1
ATOM 691 N N . GLY A 1 91 ? -23.017 32.781 10.826 1.00 41.75 91 GLY A N 1
ATOM 692 C CA . GLY A 1 91 ? -22.045 33.335 9.876 1.00 41.75 91 GLY A CA 1
ATOM 693 C C . GLY A 1 91 ? -21.408 32.301 8.943 1.00 41.75 91 GLY A C 1
ATOM 694 O O . GLY A 1 91 ? -20.845 32.695 7.924 1.00 41.75 91 GLY A O 1
ATOM 695 N N . VAL A 1 92 ? -21.554 31.006 9.232 1.00 42.09 92 VAL A N 1
ATOM 696 C CA . VAL A 1 92 ? -21.089 29.893 8.390 1.00 42.09 92 VAL A CA 1
ATOM 697 C C . VAL A 1 92 ? -22.130 29.587 7.310 1.00 42.09 92 VAL A C 1
ATOM 699 O O . VAL A 1 92 ? -23.326 29.503 7.604 1.00 42.09 92 VAL A O 1
ATOM 702 N N . LYS A 1 93 ? -21.692 29.420 6.056 1.00 48.66 93 LYS A N 1
ATOM 703 C CA . LYS A 1 93 ? -22.530 28.905 4.961 1.00 48.66 93 LYS A CA 1
ATOM 704 C C . LYS A 1 93 ? -22.643 27.387 5.119 1.00 48.66 93 LYS A C 1
ATOM 706 O O . LYS A 1 93 ? -21.648 26.702 4.967 1.00 48.66 93 LYS A O 1
ATOM 711 N N . ASN A 1 94 ? -23.834 26.862 5.377 1.00 50.22 94 ASN A N 1
ATOM 712 C CA . ASN A 1 94 ? -24.074 25.420 5.417 1.00 50.22 94 ASN A CA 1
ATOM 713 C C . ASN A 1 94 ? -24.874 25.019 4.174 1.00 50.22 94 ASN A C 1
ATOM 715 O O . ASN A 1 94 ? -25.910 25.625 3.892 1.00 50.22 94 ASN A O 1
ATOM 719 N N . THR A 1 95 ? -24.419 24.012 3.433 1.00 60.59 95 THR A N 1
ATOM 720 C CA . THR A 1 95 ? -25.146 23.482 2.271 1.00 60.59 95 THR A CA 1
ATOM 721 C C . THR A 1 95 ? -26.107 22.389 2.726 1.00 60.59 95 THR A C 1
ATOM 723 O O . THR A 1 95 ? -25.690 21.308 3.128 1.00 60.59 95 THR A O 1
ATOM 726 N N . VAL A 1 96 ? -27.409 22.674 2.679 1.00 66.25 96 VAL A N 1
ATOM 727 C CA . VAL A 1 96 ? -28.464 21.749 3.102 1.00 66.25 96 VAL A CA 1
ATOM 728 C C . VAL A 1 96 ? -29.017 21.012 1.886 1.00 66.25 96 VAL A C 1
ATOM 730 O O . VAL A 1 96 ? -29.705 21.594 1.044 1.00 66.25 96 VAL A O 1
ATOM 733 N N . TYR A 1 97 ? -28.746 19.710 1.820 1.00 71.38 97 TYR A N 1
ATOM 734 C CA . TYR A 1 97 ? -29.347 18.792 0.856 1.00 71.38 97 TYR A CA 1
ATOM 735 C C . TYR A 1 97 ? -30.706 18.301 1.374 1.00 71.38 97 TYR A C 1
ATOM 737 O O . TYR A 1 97 ? -30.783 17.608 2.383 1.00 71.38 97 TYR A O 1
ATOM 745 N N . THR A 1 98 ? -31.796 18.645 0.683 1.00 80.75 98 THR A N 1
ATOM 746 C CA . THR A 1 98 ? -33.143 18.129 0.990 1.00 80.75 98 THR A CA 1
ATOM 747 C C . THR A 1 98 ? -33.602 17.177 -0.109 1.00 80.75 98 THR A C 1
ATOM 749 O O . THR A 1 98 ? -33.882 17.610 -1.228 1.00 80.75 98 THR A O 1
ATOM 752 N N . TRP A 1 99 ? -33.698 15.881 0.192 1.00 81.38 99 TRP A N 1
ATOM 753 C CA . TRP A 1 99 ? -34.105 14.856 -0.773 1.00 81.38 99 TRP A CA 1
ATOM 754 C C . TRP A 1 99 ? -35.504 15.101 -1.358 1.00 81.38 99 TRP A C 1
ATOM 756 O O . TRP A 1 99 ? -36.488 15.253 -0.635 1.00 81.38 99 TRP A O 1
ATOM 766 N N . LYS A 1 100 ? -35.600 15.066 -2.693 1.00 86.75 100 LYS A N 1
ATOM 767 C CA . LYS A 1 100 ? -36.864 15.059 -3.455 1.00 86.75 100 LYS A CA 1
ATOM 768 C C . LYS A 1 100 ? -37.544 13.678 -3.407 1.00 86.75 100 LYS A C 1
ATOM 770 O O . LYS A 1 100 ? -38.728 13.570 -3.717 1.00 86.75 100 LYS A O 1
ATOM 775 N N . VAL A 1 101 ? -36.782 12.637 -3.059 1.00 88.25 101 VAL A N 1
ATOM 776 C CA . VAL A 1 101 ? -37.183 11.223 -3.015 1.00 88.25 101 VAL A CA 1
ATOM 777 C C . VAL A 1 101 ? -37.354 10.784 -1.556 1.00 88.25 101 VAL A C 1
ATOM 779 O O . VAL A 1 101 ? -36.520 11.091 -0.702 1.00 88.25 101 VAL A O 1
ATOM 782 N N . ALA A 1 102 ? -38.445 10.079 -1.256 1.00 88.88 102 ALA A N 1
ATOM 783 C CA . ALA A 1 102 ? -38.703 9.548 0.082 1.00 88.88 102 ALA A CA 1
ATOM 784 C C . ALA A 1 102 ? -37.850 8.292 0.362 1.00 88.88 102 ALA A C 1
ATOM 786 O O . ALA A 1 102 ? -37.553 7.551 -0.579 1.00 88.88 102 ALA A O 1
ATOM 787 N N . PRO A 1 103 ? -37.470 8.020 1.625 1.00 89.62 103 PRO A N 1
ATOM 788 C CA . PRO A 1 103 ? -36.907 6.724 1.988 1.00 89.62 103 PRO A CA 1
ATOM 789 C C . PRO A 1 103 ? -37.940 5.605 1.784 1.00 89.62 103 PRO A C 1
ATOM 791 O O . PRO A 1 103 ? -39.149 5.858 1.833 1.00 89.62 103 PRO A O 1
ATOM 794 N N . GLY A 1 104 ? -37.464 4.381 1.539 1.00 88.06 104 GLY A N 1
ATOM 795 C CA . GLY A 1 104 ? -38.320 3.201 1.364 1.00 88.06 104 GLY A CA 1
ATOM 796 C C . GLY A 1 104 ? -39.244 2.940 2.562 1.00 88.06 104 GLY A C 1
ATOM 797 O O . GLY A 1 104 ? -38.961 3.359 3.683 1.00 88.06 104 GLY A O 1
ATOM 798 N N . LYS A 1 105 ? -40.371 2.248 2.346 1.00 87.69 105 LYS A N 1
ATOM 799 C CA . LYS A 1 105 ? -41.303 1.898 3.442 1.00 87.69 105 LYS A CA 1
ATOM 800 C C . LYS A 1 105 ? -40.952 0.603 4.170 1.00 87.69 105 LYS A C 1
ATOM 802 O O . LYS A 1 105 ? -41.331 0.444 5.326 1.00 87.69 105 LYS A O 1
ATOM 807 N N . GLU A 1 106 ? -40.298 -0.321 3.478 1.00 88.19 106 GLU A N 1
ATOM 808 C CA . GLU A 1 106 ? -39.979 -1.670 3.943 1.00 88.19 106 GLU A CA 1
ATOM 809 C C . GLU A 1 106 ? -38.557 -2.028 3.484 1.00 88.19 106 GLU A C 1
ATOM 811 O O . GLU A 1 106 ? -38.042 -1.447 2.528 1.00 88.19 106 GLU A O 1
ATOM 816 N N . GLU A 1 107 ? -37.913 -2.951 4.193 1.00 92.50 107 GLU A N 1
ATOM 817 C CA . GLU A 1 107 ? -36.587 -3.473 3.853 1.00 92.50 107 GLU A CA 1
ATOM 818 C C . GLU A 1 107 ? -36.678 -4.513 2.729 1.00 92.50 107 GLU A C 1
ATOM 820 O O . GLU A 1 107 ? -37.539 -5.395 2.760 1.00 92.50 107 GLU A O 1
ATOM 825 N N . ILE A 1 108 ? -35.759 -4.441 1.762 1.00 94.56 108 ILE A N 1
ATOM 826 C CA . ILE A 1 108 ? -35.624 -5.428 0.685 1.00 94.56 108 ILE A CA 1
ATOM 827 C C . ILE A 1 108 ? -34.382 -6.272 0.974 1.00 94.56 108 ILE A C 1
ATOM 829 O O . ILE A 1 108 ? -33.256 -5.793 0.845 1.00 94.56 108 ILE A O 1
ATOM 833 N N . VAL A 1 109 ? -34.587 -7.528 1.369 1.00 95.19 109 VAL A N 1
ATOM 834 C CA . VAL A 1 109 ? -33.507 -8.503 1.577 1.00 95.19 109 VAL A CA 1
ATOM 835 C C . VAL A 1 109 ? -33.272 -9.275 0.283 1.00 95.19 109 VAL A C 1
ATOM 837 O O . VAL A 1 109 ? -34.216 -9.815 -0.288 1.00 95.19 109 VAL A O 1
ATOM 840 N N . ILE A 1 110 ? -32.013 -9.329 -0.141 1.00 95.62 110 ILE A N 1
ATOM 841 C CA . ILE A 1 110 ? -31.504 -10.108 -1.269 1.00 95.62 110 ILE A CA 1
ATOM 842 C C . ILE A 1 110 ? -30.675 -11.243 -0.661 1.00 95.62 110 ILE A C 1
ATOM 844 O O . ILE A 1 110 ? -29.678 -10.989 0.025 1.00 95.62 110 ILE A O 1
ATOM 848 N N . ASP A 1 111 ? -31.092 -12.487 -0.871 1.00 95.50 111 ASP A N 1
ATOM 849 C CA . ASP A 1 111 ? -30.337 -13.661 -0.436 1.00 95.50 111 ASP A CA 1
ATOM 850 C C . ASP A 1 111 ? -29.187 -13.910 -1.418 1.00 95.50 111 ASP A C 1
ATOM 852 O O . ASP A 1 111 ? -29.391 -14.009 -2.633 1.00 95.50 111 ASP A O 1
ATOM 856 N N . ALA A 1 112 ? -27.959 -14.003 -0.899 1.00 94.44 112 ALA A N 1
ATOM 857 C CA . ALA A 1 112 ? -26.773 -14.054 -1.747 1.00 94.44 112 ALA A CA 1
ATOM 858 C C . ALA A 1 112 ? -26.712 -15.304 -2.644 1.00 94.44 112 ALA A C 1
ATOM 860 O O . ALA A 1 112 ? -26.009 -15.280 -3.655 1.00 94.44 112 ALA A O 1
ATOM 861 N N . ILE A 1 113 ? -27.437 -16.373 -2.295 1.00 95.19 113 ILE A N 1
ATOM 862 C CA . ILE A 1 113 ? -27.489 -17.635 -3.037 1.00 95.19 113 ILE A CA 1
ATOM 863 C C . ILE A 1 113 ? -28.785 -17.733 -3.853 1.00 95.19 113 ILE A C 1
ATOM 865 O O . ILE A 1 113 ? -28.742 -18.123 -5.020 1.00 95.19 113 ILE A O 1
ATOM 869 N N . ALA A 1 114 ? -29.939 -17.414 -3.260 1.00 93.00 114 ALA A N 1
ATOM 870 C CA . ALA A 1 114 ? -31.240 -17.657 -3.886 1.00 93.00 114 ALA A CA 1
ATOM 871 C C . ALA A 1 114 ? -31.600 -16.637 -4.983 1.00 93.00 114 ALA A C 1
ATOM 873 O O . ALA A 1 114 ? -32.241 -17.021 -5.963 1.00 93.00 114 ALA A O 1
ATOM 874 N N . ASP A 1 115 ? -31.150 -15.383 -4.855 1.00 93.69 115 ASP A N 1
ATOM 875 C CA . ASP A 1 115 ? -31.422 -14.296 -5.813 1.00 93.69 115 ASP A CA 1
ATOM 876 C C . ASP A 1 115 ? -30.254 -14.058 -6.803 1.00 93.69 115 ASP A C 1
ATOM 878 O O . ASP A 1 115 ? -30.220 -13.068 -7.546 1.00 93.69 115 ASP A O 1
ATOM 882 N N . LEU A 1 116 ? -29.278 -14.976 -6.818 1.00 93.94 116 LEU A N 1
ATOM 883 C CA . LEU A 1 116 ? -28.074 -14.936 -7.650 1.00 93.94 116 LEU A CA 1
ATOM 884 C C . LEU A 1 116 ? -28.407 -14.995 -9.150 1.00 93.94 116 LEU A C 1
ATOM 886 O O . LEU A 1 116 ? -28.908 -15.997 -9.671 1.00 93.94 116 LEU A O 1
ATOM 890 N N . TYR A 1 117 ? -28.040 -13.946 -9.884 1.00 94.44 117 TYR A N 1
ATOM 891 C CA . TYR A 1 117 ? -28.268 -13.835 -11.320 1.00 94.44 117 TYR A CA 1
ATOM 892 C C . TYR A 1 117 ? -27.063 -14.354 -12.118 1.00 94.44 117 TYR A C 1
ATOM 894 O O . TYR A 1 117 ? -26.332 -13.618 -12.780 1.00 94.44 117 TYR A O 1
ATOM 902 N N . ALA A 1 118 ? -26.902 -15.678 -12.090 1.00 90.00 118 ALA A N 1
ATOM 903 C CA . ALA A 1 118 ? -25.800 -16.439 -12.690 1.00 90.00 118 ALA A CA 1
ATOM 904 C C . ALA A 1 118 ? -25.600 -16.294 -14.222 1.00 90.00 118 ALA A C 1
ATOM 906 O O . ALA A 1 118 ? -24.737 -16.968 -14.777 1.00 90.00 118 ALA A O 1
ATOM 907 N N . GLN A 1 119 ? -26.401 -15.479 -14.920 1.00 88.75 119 GLN A N 1
ATOM 908 C CA . GLN A 1 119 ? -26.215 -15.160 -16.347 1.00 88.75 119 GLN A CA 1
ATOM 909 C C . GLN A 1 119 ? -25.404 -13.873 -16.562 1.00 88.75 119 GLN A C 1
ATOM 911 O O . GLN A 1 119 ? -24.737 -13.761 -17.583 1.00 88.75 119 GLN A O 1
ATOM 916 N N . GLU A 1 120 ? -25.410 -12.961 -15.586 1.00 88.12 120 GLU A N 1
ATOM 917 C CA . GLU A 1 120 ? -24.629 -11.711 -15.575 1.00 88.12 120 GLU A CA 1
ATOM 918 C C . GLU A 1 120 ? -23.432 -11.809 -14.602 1.00 88.12 120 GLU A C 1
ATOM 920 O O . GLU A 1 120 ? -22.904 -10.805 -14.145 1.00 88.12 120 GLU A O 1
ATOM 925 N N . SER A 1 121 ? -23.028 -13.030 -14.226 1.00 90.69 121 SER A N 1
ATOM 926 C CA . SER A 1 121 ? -21.914 -13.295 -13.302 1.00 90.69 121 SER A CA 1
ATOM 927 C C . SER A 1 121 ? -20.853 -14.152 -13.990 1.00 90.69 121 SER A C 1
ATOM 929 O O . SER A 1 121 ? -21.157 -15.269 -14.411 1.00 90.69 121 SER A O 1
ATOM 931 N N . ASP A 1 122 ? -19.618 -13.660 -14.073 1.00 91.25 122 ASP A N 1
ATOM 932 C CA . ASP A 1 122 ? -18.469 -14.351 -14.679 1.00 91.25 122 ASP A CA 1
ATOM 933 C C . ASP A 1 122 ? -17.424 -14.828 -13.648 1.00 91.25 122 ASP A C 1
ATOM 935 O O . ASP A 1 122 ? -16.564 -15.651 -13.971 1.00 91.25 122 ASP A O 1
ATOM 939 N N . ALA A 1 123 ? -17.525 -14.378 -12.392 1.00 88.25 123 ALA A N 1
ATOM 940 C CA . ALA A 1 123 ? -16.649 -14.807 -11.309 1.00 88.25 123 ALA A CA 1
ATOM 941 C C . ALA A 1 123 ? -16.755 -16.315 -11.021 1.00 88.25 123 ALA A C 1
ATOM 943 O O . ALA A 1 123 ? -17.833 -16.910 -11.053 1.00 88.25 123 ALA A O 1
ATOM 944 N N . ALA A 1 124 ? -15.642 -16.919 -10.594 1.00 89.50 124 ALA A N 1
ATOM 945 C CA . ALA A 1 124 ? -15.588 -18.294 -10.091 1.00 89.50 124 ALA A CA 1
ATOM 946 C C . ALA A 1 124 ? -16.157 -18.417 -8.656 1.00 89.50 124 ALA A C 1
ATOM 948 O O . ALA A 1 124 ? -15.465 -18.840 -7.726 1.00 89.50 124 ALA A O 1
ATOM 949 N N . TYR A 1 125 ? -17.410 -17.995 -8.463 1.00 91.38 125 TYR A N 1
ATOM 950 C CA . TYR A 1 125 ? -18.114 -18.075 -7.183 1.00 91.38 125 TYR A CA 1
ATOM 951 C C . TYR A 1 125 ? -18.404 -19.528 -6.774 1.00 91.38 125 TYR A C 1
ATOM 953 O O . TYR A 1 125 ? -18.457 -20.444 -7.598 1.00 91.38 125 TYR A O 1
ATOM 961 N N . LYS A 1 126 ? -18.616 -19.744 -5.473 1.00 92.50 126 LYS A N 1
ATOM 962 C CA . LYS A 1 126 ? -18.963 -21.054 -4.898 1.00 92.50 126 LYS A CA 1
ATOM 963 C C . LYS A 1 126 ? -20.003 -20.884 -3.793 1.00 92.50 126 LYS A C 1
ATOM 965 O O . LYS A 1 126 ? -20.135 -19.800 -3.237 1.00 92.50 126 LYS A O 1
ATOM 970 N N . ILE A 1 127 ? -20.694 -21.962 -3.435 1.00 93.62 127 ILE A N 1
ATOM 971 C CA . ILE A 1 127 ? -21.490 -22.024 -2.202 1.00 93.62 127 ILE A CA 1
ATOM 972 C C . ILE A 1 127 ? -20.664 -22.804 -1.181 1.00 93.62 127 ILE A C 1
ATOM 974 O O . ILE A 1 127 ? -20.290 -23.949 -1.432 1.00 93.62 127 ILE A O 1
ATOM 978 N N . GLU A 1 128 ? -20.341 -22.164 -0.063 1.00 91.94 128 GLU A N 1
ATOM 979 C CA . GLU A 1 128 ? -19.478 -22.698 0.994 1.00 91.94 128 GLU A CA 1
ATOM 980 C C . GLU A 1 128 ? -20.067 -22.361 2.379 1.00 91.94 128 GLU A C 1
ATOM 982 O O . GLU A 1 128 ? -21.029 -21.599 2.494 1.00 91.94 128 GLU A O 1
ATOM 987 N N . THR A 1 129 ? -19.541 -22.968 3.447 1.00 90.94 129 THR A N 1
ATOM 988 C CA . THR A 1 129 ? -20.025 -22.753 4.822 1.00 90.94 129 THR A CA 1
ATOM 989 C C . THR A 1 129 ? -18.942 -22.105 5.678 1.00 90.94 129 THR A C 1
ATOM 991 O O . THR A 1 129 ? -17.836 -22.634 5.754 1.00 90.94 129 THR A O 1
ATOM 994 N N . TYR A 1 130 ? -19.277 -21.011 6.367 1.00 89.25 130 TYR A N 1
ATOM 995 C CA . TYR A 1 130 ? -18.382 -20.284 7.276 1.00 89.25 130 TYR A CA 1
ATOM 996 C C . TYR A 1 130 ? -19.101 -20.047 8.610 1.00 89.25 130 TYR A C 1
ATOM 998 O O . TYR A 1 130 ? -20.245 -19.597 8.627 1.00 89.25 130 TYR A O 1
ATOM 1006 N N . ASP A 1 131 ? -18.486 -20.429 9.731 1.00 88.81 131 ASP A N 1
ATOM 1007 C CA . ASP A 1 131 ? -19.083 -20.420 11.083 1.00 88.81 131 ASP A CA 1
ATOM 1008 C C . ASP A 1 131 ? -20.462 -21.114 11.192 1.00 88.81 131 ASP A C 1
ATOM 1010 O O . ASP A 1 131 ? -21.318 -20.758 12.001 1.00 88.81 131 ASP A O 1
ATOM 1014 N N . GLY A 1 132 ? -20.695 -22.139 10.363 1.00 89.00 132 GLY A N 1
ATOM 1015 C CA . GLY A 1 132 ? -21.970 -22.866 10.296 1.00 89.00 132 GLY A CA 1
ATOM 1016 C C . GLY A 1 132 ? -23.068 -22.174 9.477 1.00 89.00 132 GLY A C 1
ATOM 1017 O O . GLY A 1 132 ? -24.197 -22.663 9.448 1.00 89.00 132 GLY A O 1
ATOM 1018 N N . VAL A 1 133 ? -22.742 -21.072 8.798 1.00 90.75 133 VAL A N 1
ATOM 1019 C CA . VAL A 1 133 ? -23.619 -20.318 7.895 1.00 90.75 133 VAL A CA 1
ATOM 1020 C C . VAL A 1 133 ? -23.279 -20.662 6.443 1.00 90.75 133 VAL A C 1
ATOM 1022 O O . VAL A 1 133 ? -22.128 -20.535 6.032 1.00 90.75 133 VAL A O 1
ATOM 1025 N N . GLU A 1 134 ? -24.269 -21.098 5.663 1.00 94.38 134 GLU A N 1
ATOM 1026 C CA . GLU A 1 134 ? -24.139 -21.307 4.212 1.00 94.38 134 GLU A CA 1
ATOM 1027 C C . GLU A 1 134 ? -24.178 -19.952 3.485 1.00 94.38 134 GLU A C 1
ATOM 1029 O O . GLU A 1 134 ? -25.039 -19.120 3.773 1.00 94.38 134 GLU A O 1
ATOM 1034 N N . ALA A 1 135 ? -23.214 -19.709 2.594 1.00 95.19 135 ALA A N 1
ATOM 1035 C CA . ALA A 1 135 ? -22.970 -18.401 1.989 1.00 95.19 135 ALA A CA 1
ATOM 1036 C C . ALA A 1 135 ? -22.340 -18.503 0.590 1.00 95.19 135 ALA A C 1
ATOM 1038 O O . ALA A 1 135 ? -21.725 -19.512 0.232 1.00 95.19 135 ALA A O 1
ATOM 1039 N N . LEU A 1 136 ? -22.449 -17.425 -0.192 1.00 95.88 136 LEU A N 1
ATOM 1040 C CA . LEU A 1 136 ? -21.818 -17.326 -1.505 1.00 95.88 136 LEU A CA 1
ATOM 1041 C C . LEU A 1 136 ? -20.380 -16.805 -1.377 1.00 95.88 136 LEU A C 1
ATOM 1043 O O . LEU A 1 136 ? -20.166 -15.618 -1.135 1.00 95.88 136 LEU A O 1
ATOM 1047 N N . TYR A 1 137 ? -19.391 -17.673 -1.581 1.00 93.88 137 TYR A N 1
ATOM 1048 C CA . TYR A 1 137 ? -17.992 -17.283 -1.766 1.00 93.88 137 TYR A CA 1
ATOM 1049 C C . TYR A 1 137 ? -17.837 -16.482 -3.064 1.00 93.88 137 TYR A C 1
ATOM 1051 O O . TYR A 1 137 ? -18.173 -16.970 -4.146 1.00 93.88 137 TYR A O 1
ATOM 1059 N N . THR A 1 138 ? -17.268 -15.282 -2.957 1.00 93.19 138 THR A N 1
ATOM 1060 C CA . THR A 1 138 ? -16.874 -14.428 -4.083 1.00 93.19 138 THR A CA 1
ATOM 1061 C C . THR A 1 138 ? -15.342 -14.305 -4.122 1.00 93.19 138 THR A C 1
ATOM 1063 O O . THR A 1 138 ? -14.745 -13.932 -3.105 1.00 93.19 138 THR A O 1
ATOM 1066 N N . PRO A 1 139 ? -14.681 -14.627 -5.250 1.00 88.31 139 PRO A N 1
ATOM 1067 C CA . PRO A 1 139 ? -13.230 -14.492 -5.385 1.00 88.31 139 PRO A CA 1
ATOM 1068 C C . PRO A 1 139 ? -12.773 -13.022 -5.452 1.00 88.31 139 PRO A C 1
ATOM 1070 O O . PRO A 1 139 ? -13.576 -12.090 -5.465 1.00 88.31 139 PRO A O 1
ATOM 1073 N N . SER A 1 140 ? -11.456 -12.818 -5.497 1.00 85.31 140 SER A N 1
ATOM 1074 C CA . SER A 1 140 ? -10.794 -11.506 -5.574 1.00 85.31 140 SER A CA 1
ATOM 1075 C C . SER A 1 140 ? -10.888 -10.802 -6.936 1.00 85.31 140 SER A C 1
ATOM 1077 O O . SER A 1 140 ? -10.421 -9.674 -7.052 1.00 85.31 140 SER A O 1
ATOM 1079 N N . SER A 1 141 ? -11.473 -11.439 -7.955 1.00 84.69 141 SER A N 1
ATOM 1080 C CA . SER A 1 141 ? -11.632 -10.916 -9.322 1.00 84.69 141 SER A CA 1
ATOM 1081 C C . SER A 1 141 ? -12.898 -11.471 -9.992 1.00 84.69 141 SER A C 1
ATOM 1083 O O . SER A 1 141 ? -13.436 -12.491 -9.556 1.00 84.69 141 SER A O 1
ATOM 1085 N N . GLY A 1 142 ? -13.376 -10.797 -11.043 1.00 85.81 142 GLY A N 1
ATOM 1086 C CA . GLY A 1 142 ? -14.639 -11.117 -11.724 1.00 85.81 142 GLY A CA 1
ATOM 1087 C C . GLY A 1 142 ? -15.877 -10.577 -10.999 1.00 85.81 142 GLY A C 1
ATOM 1088 O O . GLY A 1 142 ? -15.807 -10.125 -9.854 1.00 85.81 142 GLY A O 1
ATOM 1089 N N . THR A 1 143 ? -17.022 -10.609 -11.672 1.00 91.81 143 THR A N 1
ATOM 1090 C CA . THR A 1 143 ? -18.299 -10.037 -11.236 1.00 91.81 143 THR A CA 1
ATOM 1091 C C . THR A 1 143 ? -19.288 -11.104 -10.763 1.00 91.81 143 THR A C 1
ATOM 1093 O O . THR A 1 143 ? -19.441 -12.173 -11.356 1.00 91.81 143 THR A O 1
ATOM 1096 N N . VAL A 1 144 ? -19.997 -10.777 -9.681 1.00 95.94 144 VAL A N 1
ATOM 1097 C CA . VAL A 1 144 ? -21.177 -11.491 -9.182 1.00 95.94 144 VAL A CA 1
ATOM 1098 C C . VAL A 1 144 ? -22.358 -10.524 -9.168 1.00 95.94 144 VAL A C 1
ATOM 1100 O O . VAL A 1 144 ? -22.212 -9.384 -8.720 1.00 95.94 144 VAL A O 1
ATOM 1103 N N . SER A 1 145 ? -23.520 -10.979 -9.635 1.00 96.62 145 SER A N 1
ATOM 1104 C CA . SER A 1 145 ? -24.716 -10.150 -9.815 1.00 96.62 145 SER A CA 1
ATOM 1105 C C . SER A 1 145 ? -25.966 -10.797 -9.229 1.00 96.62 145 SER A C 1
ATOM 1107 O O . SER A 1 145 ? -26.147 -12.008 -9.308 1.00 96.62 145 SER A O 1
ATOM 1109 N N . TRP A 1 146 ? -26.874 -9.977 -8.706 1.00 96.25 146 TRP A N 1
ATOM 1110 C CA . TRP A 1 146 ? -28.178 -10.373 -8.169 1.00 96.25 146 TRP A CA 1
ATOM 1111 C C . TRP A 1 146 ? -29.286 -9.580 -8.853 1.00 96.25 146 TRP A C 1
ATOM 1113 O O . TRP A 1 146 ? -29.100 -8.410 -9.199 1.00 96.25 146 TRP A O 1
ATOM 1123 N N . LYS A 1 147 ? -30.450 -10.209 -9.034 1.00 92.38 147 LYS A N 1
ATOM 1124 C CA . LYS A 1 147 ? -31.631 -9.560 -9.615 1.00 92.38 147 LYS A CA 1
ATOM 1125 C C . LYS A 1 147 ? -32.617 -9.186 -8.511 1.00 92.38 147 LYS A C 1
ATOM 1127 O O . LYS A 1 147 ? -33.000 -10.024 -7.705 1.00 92.38 147 LYS A O 1
ATOM 1132 N N . VAL A 1 148 ? -33.045 -7.927 -8.503 1.00 93.06 148 VAL A N 1
ATOM 1133 C CA . VAL A 1 148 ? -33.772 -7.296 -7.399 1.00 93.06 148 VAL A CA 1
ATOM 1134 C C . VAL A 1 148 ? -35.042 -6.626 -7.918 1.00 93.06 148 VAL A C 1
ATOM 1136 O O . VAL A 1 148 ? -35.011 -5.871 -8.889 1.00 93.06 148 VAL A O 1
ATOM 1139 N N . SER A 1 149 ? -36.164 -6.869 -7.239 1.00 92.88 149 SER A N 1
ATOM 1140 C CA . SER A 1 149 ? -37.428 -6.181 -7.510 1.00 92.88 149 SER A CA 1
ATOM 1141 C C . SER A 1 149 ? -37.571 -4.969 -6.589 1.00 92.88 149 SER A C 1
ATOM 1143 O O . SER A 1 149 ? -37.740 -5.120 -5.381 1.00 92.88 149 SER A O 1
ATOM 1145 N N . ILE A 1 150 ? -37.548 -3.767 -7.160 1.00 94.25 150 ILE A N 1
ATOM 1146 C CA . ILE A 1 150 ? -37.751 -2.494 -6.463 1.00 94.25 150 ILE A CA 1
ATOM 1147 C C . ILE A 1 150 ? -39.244 -2.119 -6.554 1.00 94.25 150 ILE A C 1
ATOM 1149 O O . ILE A 1 150 ? -39.724 -1.841 -7.655 1.00 94.25 150 ILE A O 1
ATOM 1153 N N . PRO A 1 151 ? -40.002 -2.109 -5.438 1.00 91.88 151 PRO A N 1
ATOM 1154 C CA . PRO A 1 151 ? -41.466 -2.007 -5.459 1.00 91.88 151 PRO A CA 1
ATOM 1155 C C . PRO A 1 151 ? -42.004 -0.577 -5.628 1.00 91.88 151 PRO A C 1
ATOM 1157 O O . PRO A 1 151 ? -43.188 -0.407 -5.907 1.00 91.88 151 PRO A O 1
ATOM 1160 N N . GLU A 1 152 ? -41.169 0.444 -5.421 1.00 91.69 152 GLU A N 1
ATOM 1161 C CA . GLU A 1 152 ? -41.457 1.856 -5.695 1.00 91.69 152 GLU A CA 1
ATOM 1162 C C . GLU A 1 152 ? -40.148 2.658 -5.766 1.00 91.69 152 GLU A C 1
ATOM 1164 O O . GLU A 1 152 ? -39.156 2.283 -5.136 1.00 91.69 152 GLU A O 1
ATOM 1169 N N . THR A 1 153 ? -40.146 3.786 -6.484 1.00 93.44 153 THR A N 1
ATOM 1170 C CA . THR A 1 153 ? -38.985 4.689 -6.546 1.00 93.44 153 THR A CA 1
ATOM 1171 C C . THR A 1 153 ? -38.734 5.360 -5.190 1.00 93.44 153 THR A C 1
ATOM 1173 O O . THR A 1 153 ? -39.506 6.228 -4.771 1.00 93.44 153 THR A O 1
ATOM 1176 N N . ALA A 1 154 ? -37.646 4.985 -4.517 1.00 93.19 154 ALA A N 1
ATOM 1177 C CA . ALA A 1 154 ? -37.308 5.421 -3.160 1.00 93.19 154 ALA A CA 1
ATOM 1178 C C . ALA A 1 154 ? -35.785 5.415 -2.908 1.00 93.19 154 ALA A C 1
ATOM 1180 O O . ALA A 1 154 ? -35.024 4.832 -3.682 1.00 93.19 154 ALA A O 1
ATOM 1181 N N . ARG A 1 155 ? -35.340 6.068 -1.821 1.00 91.75 155 ARG A N 1
ATOM 1182 C CA . ARG A 1 155 ? -33.940 6.027 -1.348 1.00 91.75 155 ARG A CA 1
ATOM 1183 C C . ARG A 1 155 ? -33.730 4.981 -0.247 1.00 91.75 155 ARG A C 1
ATOM 1185 O O . ARG A 1 155 ? -34.584 4.818 0.628 1.00 91.75 155 ARG A O 1
ATOM 1192 N N . TYR A 1 156 ? -32.586 4.308 -0.288 1.00 93.00 156 TYR A N 1
ATOM 1193 C CA . TYR A 1 156 ? -32.195 3.239 0.630 1.00 93.00 156 TYR A CA 1
ATOM 1194 C C . TYR A 1 156 ? -30.717 3.378 1.019 1.00 93.00 156 TYR A C 1
ATOM 1196 O O . TYR A 1 156 ? -29.898 3.762 0.185 1.00 93.00 156 TYR A O 1
ATOM 1204 N N . SER A 1 157 ? -30.370 3.001 2.250 1.00 92.12 157 SER A N 1
ATOM 1205 C CA . SER A 1 157 ? -29.004 2.559 2.558 1.00 92.12 157 SER A CA 1
ATOM 1206 C C . SER A 1 157 ? -28.844 1.103 2.114 1.00 92.12 157 SER A C 1
ATOM 1208 O O . SER A 1 157 ? -29.823 0.354 2.050 1.00 92.12 157 SER A O 1
ATOM 1210 N N . ILE A 1 158 ? -27.613 0.671 1.849 1.00 93.12 158 ILE A N 1
ATOM 1211 C CA . ILE A 1 158 ? -27.311 -0.713 1.462 1.00 93.12 158 ILE A CA 1
ATOM 1212 C C . ILE A 1 158 ? -26.398 -1.338 2.511 1.00 93.12 158 ILE A C 1
ATOM 1214 O O . ILE A 1 158 ? -25.327 -0.806 2.785 1.00 93.12 158 ILE A O 1
ATOM 1218 N N . VAL A 1 159 ? -26.801 -2.478 3.070 1.00 92.88 159 VAL A N 1
ATOM 1219 C CA . VAL A 1 159 ? -25.997 -3.284 3.997 1.00 92.88 159 VAL A CA 1
ATOM 1220 C C . VAL A 1 159 ? -25.559 -4.568 3.306 1.00 92.88 159 VAL A C 1
ATOM 1222 O O . VAL A 1 159 ? -26.394 -5.295 2.775 1.00 92.88 159 VAL A O 1
ATOM 1225 N N . ILE A 1 160 ? -24.264 -4.871 3.336 1.00 94.69 160 ILE A N 1
ATOM 1226 C CA . ILE A 1 160 ? -23.714 -6.166 2.926 1.00 94.69 160 ILE A CA 1
ATOM 1227 C C . ILE A 1 160 ? -23.406 -6.965 4.194 1.00 94.69 160 ILE A C 1
ATOM 1229 O O . ILE A 1 160 ? -22.659 -6.502 5.057 1.00 94.69 160 ILE A O 1
ATOM 1233 N N . GLU A 1 161 ? -23.961 -8.168 4.308 1.00 94.69 161 GLU A N 1
ATOM 1234 C CA . GLU A 1 161 ? -23.616 -9.125 5.358 1.00 94.69 161 GLU A CA 1
ATOM 1235 C C . GLU A 1 161 ? -22.582 -10.117 4.813 1.00 94.69 161 GLU A C 1
ATOM 1237 O O . GLU A 1 161 ? -22.891 -10.945 3.948 1.00 94.69 161 GLU A O 1
ATOM 1242 N N . TYR A 1 162 ? -21.344 -10.010 5.298 1.00 94.88 162 TYR A N 1
ATOM 1243 C CA . TYR A 1 162 ? -20.177 -10.684 4.726 1.00 94.88 162 TYR A CA 1
ATOM 1244 C C . TYR A 1 162 ? -19.278 -11.332 5.783 1.00 94.88 162 TYR A C 1
ATOM 1246 O O . TYR A 1 162 ? -19.322 -11.012 6.973 1.00 94.88 162 TYR A O 1
ATOM 1254 N N . TYR A 1 163 ? -18.424 -12.230 5.300 1.00 93.31 163 TYR A N 1
ATOM 1255 C CA . TYR A 1 163 ? -17.371 -12.906 6.042 1.00 93.31 163 TYR A CA 1
ATOM 1256 C C . TYR A 1 163 ? -16.054 -12.783 5.268 1.00 93.31 163 TYR A C 1
ATOM 1258 O O . TYR A 1 163 ? -15.985 -13.090 4.072 1.00 93.31 163 TYR A O 1
ATOM 1266 N N . ALA A 1 164 ? -14.999 -12.322 5.939 1.00 92.12 164 ALA A N 1
ATOM 1267 C CA . ALA A 1 164 ? -13.676 -12.141 5.344 1.00 92.12 164 ALA A CA 1
ATOM 1268 C C . ALA A 1 164 ? -12.956 -13.498 5.226 1.00 92.12 164 ALA A C 1
ATOM 1270 O O . ALA A 1 164 ? -12.419 -14.005 6.207 1.00 92.12 164 ALA A O 1
ATOM 1271 N N . VAL A 1 165 ? -12.946 -14.115 4.042 1.00 88.12 165 VAL A N 1
ATOM 1272 C CA . VAL A 1 165 ? -12.493 -15.510 3.881 1.00 88.12 165 VAL A CA 1
ATOM 1273 C C . VAL A 1 165 ? -10.969 -15.603 4.000 1.00 88.12 165 VAL A C 1
ATOM 1275 O O . VAL A 1 165 ? -10.249 -15.339 3.044 1.00 88.12 165 VAL A O 1
ATOM 1278 N N . HIS A 1 166 ? -10.470 -15.985 5.181 1.00 81.75 166 HIS A N 1
ATOM 1279 C CA . HIS A 1 166 ? -9.027 -16.113 5.432 1.00 81.75 166 HIS A CA 1
ATOM 1280 C C . HIS A 1 166 ? -8.415 -17.382 4.806 1.00 81.75 166 HIS A C 1
ATOM 1282 O O . HIS A 1 166 ? -7.315 -17.351 4.251 1.00 81.75 166 HIS A O 1
ATOM 1288 N N . LYS A 1 167 ? -9.161 -18.491 4.863 1.00 78.31 167 LYS A N 1
ATOM 1289 C CA . LYS A 1 167 ? -8.839 -19.800 4.282 1.00 78.31 167 LYS A CA 1
ATOM 1290 C C . LYS A 1 167 ? -10.054 -20.358 3.552 1.00 78.31 167 LYS A C 1
ATOM 1292 O O . LYS A 1 167 ? -11.190 -20.103 3.949 1.00 78.31 167 LYS A O 1
ATOM 1297 N N . THR A 1 168 ? -9.807 -21.142 2.512 1.00 70.19 168 THR A N 1
ATOM 1298 C CA . THR A 1 168 ? -10.830 -21.973 1.857 1.00 70.19 168 THR A CA 1
ATOM 1299 C C . THR A 1 168 ? -11.091 -23.256 2.650 1.00 70.19 168 THR A C 1
ATOM 1301 O O . THR A 1 168 ? -10.332 -23.616 3.550 1.00 70.19 168 THR A O 1
ATOM 1304 N N . ASN A 1 169 ? -12.184 -23.957 2.333 1.00 71.06 169 ASN A N 1
ATOM 1305 C CA . ASN A 1 169 ? -12.625 -25.154 3.065 1.00 71.06 169 ASN A CA 1
ATOM 1306 C C . ASN A 1 169 ? -11.687 -26.383 2.965 1.00 71.06 169 ASN A C 1
ATOM 1308 O O . ASN A 1 169 ? -11.882 -27.354 3.695 1.00 71.06 169 ASN A O 1
ATOM 1312 N N . ASP A 1 170 ? -10.669 -26.351 2.102 1.00 67.25 170 ASP A N 1
ATOM 1313 C CA . ASP A 1 170 ? -9.576 -27.338 2.058 1.00 67.25 170 ASP A CA 1
ATOM 1314 C C . ASP A 1 170 ? -8.384 -26.985 2.976 1.00 67.25 170 ASP A C 1
ATOM 1316 O O . ASP A 1 170 ? -7.525 -27.832 3.220 1.00 67.25 170 ASP A O 1
ATOM 1320 N N . GLY A 1 171 ? -8.372 -25.776 3.547 1.00 64.50 171 GLY A N 1
ATOM 1321 C CA . GLY A 1 171 ? -7.337 -25.263 4.446 1.00 64.50 171 GLY A CA 1
ATOM 1322 C C . GLY A 1 171 ? -6.396 -24.232 3.813 1.00 64.50 171 GLY A C 1
ATOM 1323 O O . GLY A 1 171 ? -5.667 -23.571 4.555 1.00 64.50 171 GLY A O 1
ATOM 1324 N N . THR A 1 172 ? -6.425 -24.050 2.488 1.00 68.69 172 THR A N 1
ATOM 1325 C CA . THR A 1 172 ? -5.516 -23.136 1.773 1.00 68.69 172 THR A CA 1
ATOM 1326 C C . THR A 1 172 ? -5.782 -21.682 2.171 1.00 68.69 172 THR A C 1
ATOM 1328 O O . THR A 1 172 ? -6.929 -21.223 2.120 1.00 68.69 172 THR A O 1
ATOM 1331 N N . VAL A 1 173 ? -4.733 -20.947 2.559 1.00 67.31 173 VAL A N 1
ATOM 1332 C CA . VAL A 1 173 ? -4.797 -19.501 2.846 1.00 67.31 173 VAL A CA 1
ATOM 1333 C C . VAL A 1 173 ? -5.034 -18.747 1.540 1.00 67.31 173 VAL A C 1
ATOM 1335 O O . VAL A 1 173 ? -4.376 -19.007 0.541 1.00 67.31 173 VAL A O 1
ATOM 1338 N N . VAL A 1 174 ? -6.007 -17.834 1.541 1.00 69.06 174 VAL A N 1
ATOM 1339 C CA . VAL A 1 174 ? -6.430 -17.082 0.339 1.00 69.06 174 VAL A CA 1
ATOM 1340 C C . VAL A 1 174 ? -6.599 -15.581 0.597 1.00 69.06 174 VAL A C 1
ATOM 1342 O O . VAL A 1 174 ? -7.077 -14.853 -0.271 1.00 69.06 174 VAL A O 1
ATOM 1345 N N . SER A 1 175 ? -6.224 -15.123 1.792 1.00 70.19 175 SER A N 1
ATOM 1346 C CA . SER A 1 175 ? -6.311 -13.734 2.245 1.00 70.19 175 SER A CA 1
ATOM 1347 C C . SER A 1 175 ? -4.916 -13.168 2.484 1.00 70.19 175 SER A C 1
ATOM 1349 O O . SER A 1 175 ? -4.084 -13.826 3.107 1.00 70.19 175 SER A O 1
ATOM 1351 N N . LYS A 1 176 ? -4.683 -11.942 2.013 1.00 71.75 176 LYS A N 1
ATOM 1352 C CA . LYS A 1 176 ? -3.425 -11.192 2.146 1.00 71.75 176 LYS A CA 1
ATOM 1353 C C . LYS A 1 176 ? -3.570 -10.069 3.182 1.00 71.75 176 LYS A C 1
ATOM 1355 O O . LYS A 1 176 ? -4.648 -9.860 3.738 1.00 71.75 176 LYS A O 1
ATOM 1360 N N . ALA A 1 177 ? -2.525 -9.264 3.380 1.00 64.56 177 ALA A N 1
ATOM 1361 C CA . ALA A 1 177 ? -2.580 -8.061 4.224 1.00 64.56 177 ALA A CA 1
ATOM 1362 C C . ALA A 1 177 ? -3.397 -6.888 3.622 1.00 64.56 177 ALA A C 1
ATOM 1364 O O . ALA A 1 177 ? -3.452 -5.808 4.209 1.00 64.56 177 ALA A O 1
ATOM 1365 N N . THR A 1 178 ? -4.015 -7.063 2.447 1.00 71.69 178 THR A N 1
ATOM 1366 C CA . THR A 1 178 ? -4.838 -6.045 1.771 1.00 71.69 178 THR A CA 1
ATOM 1367 C C . THR A 1 178 ? -6.295 -6.085 2.240 1.00 71.69 178 THR A C 1
ATOM 1369 O O . THR A 1 178 ? -6.799 -7.145 2.612 1.00 71.69 178 THR A O 1
ATOM 1372 N N . ASP A 1 179 ? -7.001 -4.952 2.201 1.00 77.00 179 ASP A N 1
ATOM 1373 C CA . ASP A 1 179 ? -8.448 -4.913 2.452 1.00 77.00 179 ASP A CA 1
ATOM 1374 C C . ASP A 1 179 ? -9.264 -5.495 1.287 1.00 77.00 179 ASP A C 1
ATOM 1376 O O . ASP A 1 179 ? -8.782 -5.622 0.157 1.00 77.00 179 ASP A O 1
ATOM 1380 N N . ILE A 1 180 ? -10.523 -5.848 1.565 1.00 87.25 180 ILE A N 1
ATOM 1381 C CA . ILE A 1 180 ? -11.431 -6.455 0.589 1.00 87.25 180 ILE A CA 1
ATOM 1382 C C . ILE A 1 180 ? -12.021 -5.362 -0.307 1.00 87.25 180 ILE A C 1
ATOM 1384 O O . ILE A 1 180 ? -12.923 -4.632 0.102 1.00 87.25 180 ILE A O 1
ATOM 1388 N N . GLY A 1 181 ? -11.520 -5.263 -1.537 1.00 88.31 181 GLY A N 1
ATOM 1389 C CA . GLY A 1 181 ? -11.955 -4.288 -2.532 1.00 88.31 181 GLY A CA 1
ATOM 1390 C C . GLY A 1 181 ? -13.046 -4.844 -3.444 1.00 88.31 181 GLY A C 1
ATOM 1391 O O . GLY A 1 181 ? -12.894 -5.933 -4.015 1.00 88.31 181 GLY A O 1
ATOM 1392 N N . ARG A 1 182 ? -14.142 -4.098 -3.619 1.00 89.25 182 ARG A N 1
ATOM 1393 C CA . ARG A 1 182 ? -15.221 -4.417 -4.570 1.00 89.25 182 ARG A CA 1
ATOM 1394 C C . ARG A 1 182 ? -15.661 -3.195 -5.380 1.00 89.25 182 ARG A C 1
ATOM 1396 O O . ARG A 1 182 ? -15.839 -2.126 -4.808 1.00 89.25 182 ARG A O 1
ATOM 1403 N N . ILE A 1 183 ? -15.923 -3.371 -6.679 1.00 87.56 183 ILE A N 1
ATOM 1404 C CA . ILE A 1 183 ? -16.647 -2.371 -7.489 1.00 87.56 183 ILE A CA 1
ATOM 1405 C C . ILE A 1 183 ? -18.139 -2.651 -7.408 1.00 87.56 183 ILE A C 1
ATOM 1407 O O . ILE A 1 183 ? -18.580 -3.737 -7.794 1.00 87.56 183 ILE A O 1
ATOM 1411 N N . PHE A 1 184 ? -18.908 -1.673 -6.935 1.00 89.81 184 PHE A N 1
ATOM 1412 C CA . PHE A 1 184 ? -20.362 -1.741 -6.863 1.00 89.81 184 PHE A CA 1
ATOM 1413 C C . PHE A 1 184 ? -21.006 -1.114 -8.104 1.00 89.81 184 PHE A C 1
ATOM 1415 O O . PHE A 1 184 ? -20.679 0.008 -8.492 1.00 89.81 184 PHE A O 1
ATOM 1422 N N . ARG A 1 185 ? -21.933 -1.847 -8.728 1.00 89.38 185 ARG A N 1
ATOM 1423 C CA . ARG A 1 185 ? -22.663 -1.419 -9.929 1.00 89.38 185 ARG A CA 1
ATOM 1424 C C . ARG A 1 185 ? -24.165 -1.646 -9.779 1.00 89.38 185 ARG A C 1
ATOM 1426 O O . ARG A 1 185 ? -24.594 -2.659 -9.225 1.00 89.38 185 ARG A O 1
ATOM 1433 N N . ILE A 1 186 ? -24.957 -0.739 -10.347 1.00 90.12 186 ILE A N 1
ATOM 1434 C CA . ILE A 1 186 ? -26.411 -0.868 -10.512 1.00 90.12 186 ILE A CA 1
ATOM 1435 C C . ILE A 1 186 ? -26.704 -0.842 -12.015 1.00 90.12 186 ILE A C 1
ATOM 1437 O O . ILE A 1 186 ? -26.321 0.099 -12.704 1.00 90.12 186 ILE A O 1
ATOM 1441 N N . ASN A 1 187 ? -27.373 -1.875 -12.532 1.00 89.81 187 ASN A N 1
ATOM 1442 C CA . ASN A 1 187 ? -27.640 -2.070 -13.965 1.00 89.81 187 ASN A CA 1
ATOM 1443 C C . ASN A 1 187 ? -26.362 -1.929 -14.822 1.00 89.81 187 ASN A C 1
ATOM 1445 O O . ASN A 1 187 ? -26.344 -1.225 -15.829 1.00 89.81 187 ASN A O 1
ATOM 1449 N N . SER A 1 188 ? -25.282 -2.565 -14.356 1.00 83.38 188 SER A N 1
ATOM 1450 C CA . SER A 1 188 ? -23.913 -2.527 -14.902 1.00 83.38 188 SER A CA 1
ATOM 1451 C C . SER A 1 188 ? -23.196 -1.167 -14.894 1.00 83.38 188 SER A C 1
ATOM 1453 O O . SER A 1 188 ? -22.009 -1.130 -15.194 1.00 83.38 188 SER A O 1
ATOM 1455 N N . ALA A 1 189 ? -23.838 -0.077 -14.466 1.00 84.00 189 ALA A N 1
ATOM 1456 C CA . ALA A 1 189 ? -23.201 1.232 -14.314 1.00 84.00 189 ALA A CA 1
ATOM 1457 C C . ALA A 1 189 ? -22.677 1.465 -12.886 1.00 84.00 189 ALA A C 1
ATOM 1459 O O . ALA A 1 189 ? -23.299 1.049 -11.903 1.00 84.00 189 ALA A O 1
ATOM 1460 N N . ILE A 1 190 ? -21.559 2.183 -12.764 1.00 85.06 190 ILE A N 1
ATOM 1461 C CA . ILE A 1 190 ? -21.099 2.771 -11.497 1.00 85.06 190 ILE A CA 1
ATOM 1462 C C . ILE A 1 190 ? -22.087 3.898 -11.121 1.00 85.06 190 ILE A C 1
ATOM 1464 O O . ILE A 1 190 ? -22.379 4.742 -11.970 1.00 85.06 190 ILE A O 1
ATOM 1468 N N . PRO A 1 191 ? -22.655 3.934 -9.898 1.00 85.94 191 PRO A N 1
ATOM 1469 C CA . PRO A 1 191 ? -23.683 4.922 -9.557 1.00 85.94 191 PRO A CA 1
ATOM 1470 C C . PRO A 1 191 ? -23.113 6.327 -9.295 1.00 85.94 191 PRO A C 1
ATOM 1472 O O . PRO A 1 191 ? -23.793 7.310 -9.589 1.00 85.94 191 PRO A O 1
ATOM 1475 N N . PHE A 1 192 ? -21.902 6.399 -8.736 1.00 85.12 192 PHE A N 1
ATOM 1476 C CA . PHE A 1 192 ? -21.068 7.589 -8.523 1.00 85.12 192 PHE A CA 1
ATOM 1477 C C . PHE A 1 192 ? -19.644 7.143 -8.128 1.00 85.12 192 PHE A C 1
ATOM 1479 O O . PHE A 1 192 ? -19.452 5.998 -7.697 1.00 85.12 192 PHE A O 1
ATOM 1486 N N . LEU A 1 193 ? -18.653 8.022 -8.297 1.00 76.06 193 LEU A N 1
ATOM 1487 C CA . LEU A 1 193 ? -17.218 7.722 -8.195 1.00 76.06 193 LEU A CA 1
ATOM 1488 C C . LEU A 1 193 ? -16.801 7.092 -6.853 1.00 76.06 193 LEU A C 1
ATOM 1490 O O . LEU A 1 193 ? -16.013 6.152 -6.817 1.00 76.06 193 LEU A O 1
ATOM 1494 N N . GLU A 1 194 ? -17.361 7.554 -5.744 1.00 77.38 194 GLU A N 1
ATOM 1495 C CA . GLU A 1 194 ? -16.993 7.159 -4.382 1.00 77.38 194 GLU A CA 1
ATOM 1496 C C . GLU A 1 194 ? -17.581 5.791 -3.986 1.00 77.38 194 GLU A C 1
ATOM 1498 O O . GLU A 1 194 ? -17.057 5.117 -3.102 1.00 77.38 194 GLU A O 1
ATOM 1503 N N . ALA A 1 195 ? -18.620 5.321 -4.688 1.00 75.00 195 ALA A N 1
ATOM 1504 C CA . ALA A 1 195 ? -19.112 3.942 -4.592 1.00 75.00 195 ALA A CA 1
ATOM 1505 C C . ALA A 1 195 ? -18.377 2.970 -5.538 1.00 75.00 195 ALA A C 1
ATOM 1507 O O . ALA A 1 195 ? -18.607 1.759 -5.475 1.00 75.00 195 ALA A O 1
ATOM 1508 N N . ARG A 1 196 ? -17.479 3.464 -6.406 1.00 74.56 196 ARG A N 1
ATOM 1509 C CA . ARG A 1 196 ? -16.704 2.634 -7.343 1.00 74.56 196 ARG A CA 1
ATOM 1510 C C . ARG A 1 196 ? -15.737 1.683 -6.640 1.00 74.56 196 ARG A C 1
ATOM 1512 O O . ARG A 1 196 ? -15.466 0.620 -7.181 1.00 74.56 196 ARG A O 1
ATOM 1519 N N . TYR A 1 197 ? -15.213 2.038 -5.469 1.00 76.56 197 TYR A N 1
ATOM 1520 C CA . TYR A 1 197 ? -14.307 1.179 -4.707 1.00 76.56 197 TYR A CA 1
ATOM 1521 C C . TYR A 1 197 ? -14.769 1.067 -3.256 1.00 76.56 197 TYR A C 1
ATOM 1523 O O . TYR A 1 197 ? -14.425 1.878 -2.401 1.00 76.56 197 TYR A O 1
ATOM 1531 N N . LEU A 1 198 ? -15.551 0.024 -2.983 1.00 85.06 198 LEU A N 1
ATOM 1532 C CA . LEU A 1 198 ? -15.928 -0.355 -1.630 1.00 85.06 198 LEU A CA 1
ATOM 1533 C C . LEU A 1 198 ? -14.775 -1.108 -0.971 1.00 85.06 198 LEU A C 1
ATOM 1535 O O . LEU A 1 198 ? -14.404 -2.193 -1.424 1.00 85.06 198 LEU A O 1
ATOM 1539 N N . THR A 1 199 ? -14.261 -0.550 0.120 1.00 84.12 199 THR A N 1
ATOM 1540 C CA . THR A 1 199 ? -13.252 -1.179 0.979 1.00 84.12 199 THR A CA 1
ATOM 1541 C C . THR A 1 199 ? -13.955 -1.779 2.194 1.00 84.12 199 THR A C 1
ATOM 1543 O O . THR A 1 199 ? -14.319 -1.060 3.127 1.00 84.12 199 THR A O 1
ATOM 1546 N N . LEU A 1 200 ? -14.187 -3.096 2.182 1.00 86.94 200 LEU A N 1
ATOM 1547 C CA . LEU A 1 200 ? -14.804 -3.804 3.304 1.00 86.94 200 LEU A CA 1
ATOM 1548 C C . LEU A 1 200 ? -13.710 -4.211 4.313 1.00 86.94 200 LEU A C 1
ATOM 1550 O O . LEU A 1 200 ? -12.828 -5.003 3.967 1.00 86.94 200 LEU A O 1
ATOM 1554 N N . PRO A 1 201 ? -13.736 -3.684 5.553 1.00 81.38 201 PRO A N 1
ATOM 1555 C CA . PRO A 1 201 ? -12.629 -3.836 6.491 1.00 81.38 201 PRO A CA 1
ATOM 1556 C C . PRO A 1 201 ? -12.538 -5.260 7.037 1.00 81.38 201 PRO A C 1
ATOM 1558 O O . PRO A 1 201 ? -13.522 -5.820 7.532 1.00 81.38 201 PRO A O 1
ATOM 1561 N N . LYS A 1 202 ? -11.331 -5.822 7.067 1.00 87.06 202 LYS A N 1
ATOM 1562 C CA . LYS A 1 202 ? -11.066 -7.093 7.761 1.00 87.06 202 LYS A CA 1
ATOM 1563 C C . LYS A 1 202 ? -11.176 -6.940 9.291 1.00 87.06 202 LYS A C 1
ATOM 1565 O O . LYS A 1 202 ? -11.558 -5.891 9.817 1.00 87.06 202 LYS A O 1
ATOM 1570 N N . THR A 1 203 ? -10.932 -8.029 10.011 1.00 88.81 203 THR A N 1
ATOM 1571 C CA . THR A 1 203 ? -10.833 -8.065 11.476 1.00 88.81 203 THR A CA 1
ATOM 1572 C C . THR A 1 203 ? -9.588 -8.867 11.828 1.00 88.81 203 THR A C 1
ATOM 1574 O O . THR A 1 203 ? -9.363 -9.932 11.251 1.00 88.81 203 THR A O 1
ATOM 1577 N N . TYR A 1 204 ? -8.789 -8.350 12.753 1.00 88.62 204 TYR A N 1
ATOM 1578 C CA . TYR A 1 204 ? -7.546 -8.956 13.209 1.00 88.62 204 TYR A CA 1
ATOM 1579 C C . TYR A 1 204 ? -7.472 -8.954 14.737 1.00 88.62 204 TYR A C 1
ATOM 1581 O O . TYR A 1 204 ? -7.933 -8.008 15.385 1.00 88.62 204 TYR A O 1
ATOM 1589 N N . SER A 1 205 ? -6.860 -9.991 15.298 1.00 89.12 205 SER A N 1
ATOM 1590 C CA . SER A 1 205 ? -6.590 -10.162 16.727 1.00 89.12 205 SER A CA 1
ATOM 1591 C C . SER A 1 205 ? -5.087 -10.215 16.978 1.00 89.12 205 SER A C 1
ATOM 1593 O O . SER A 1 205 ? -4.340 -10.794 16.194 1.00 89.12 205 SER A O 1
ATOM 1595 N N . ASN A 1 206 ? -4.634 -9.636 18.089 1.00 86.12 206 ASN A N 1
ATOM 1596 C CA . ASN A 1 206 ? -3.279 -9.881 18.577 1.00 86.12 206 ASN A CA 1
ATOM 1597 C C . ASN A 1 206 ? -3.255 -11.218 19.330 1.00 86.12 206 ASN A C 1
ATOM 1599 O O . ASN A 1 206 ? -4.071 -11.438 20.227 1.00 86.12 206 ASN A O 1
ATOM 1603 N N . ASP A 1 207 ? -2.287 -12.072 19.014 1.00 85.56 207 ASP A N 1
ATOM 1604 C CA . ASP A 1 207 ? -2.100 -13.383 19.633 1.00 85.56 207 ASP A CA 1
ATOM 1605 C C . ASP A 1 207 ? -1.431 -13.228 21.017 1.00 85.56 207 ASP A C 1
ATOM 1607 O O . ASP A 1 207 ? -0.238 -13.477 21.205 1.00 85.56 207 ASP A O 1
ATOM 1611 N N . TYR A 1 208 ? -2.198 -12.740 21.999 1.00 89.81 208 TYR A N 1
ATOM 1612 C CA . TYR A 1 208 ? -1.753 -12.572 23.387 1.00 89.81 208 TYR A CA 1
ATOM 1613 C C . TYR A 1 208 ? -1.487 -13.918 24.073 1.00 89.81 208 TYR A C 1
ATOM 1615 O O . TYR A 1 208 ? -2.275 -14.859 23.958 1.00 89.81 208 TYR A O 1
ATOM 1623 N N . ILE A 1 209 ? -0.413 -13.992 24.864 1.00 90.31 209 ILE A N 1
ATOM 1624 C CA . ILE A 1 209 ? -0.078 -15.204 25.622 1.00 90.31 209 ILE A CA 1
ATOM 1625 C C . ILE A 1 209 ? -0.823 -15.280 26.960 1.00 90.31 209 ILE A C 1
ATOM 1627 O O . ILE A 1 209 ? -1.175 -14.268 27.563 1.00 90.31 209 ILE A O 1
ATOM 1631 N N . ASP A 1 210 ? -0.965 -16.502 27.474 1.00 93.06 210 ASP A N 1
ATOM 1632 C CA . ASP A 1 210 ? -1.291 -16.804 28.873 1.00 93.06 210 ASP A CA 1
ATOM 1633 C C . ASP A 1 210 ? -0.348 -16.022 29.827 1.00 93.06 210 ASP A C 1
ATOM 1635 O O . ASP A 1 210 ? 0.850 -16.309 29.926 1.00 93.06 210 ASP A O 1
ATOM 1639 N N . GLY A 1 211 ? -0.879 -15.035 30.553 1.00 92.12 211 GLY A N 1
ATOM 1640 C CA . GLY A 1 211 ? -0.099 -14.158 31.427 1.00 92.12 211 GLY A CA 1
ATOM 1641 C C . GLY A 1 211 ? 0.331 -14.858 32.719 1.00 92.12 211 GLY A C 1
ATOM 1642 O O . GLY A 1 211 ? -0.489 -15.473 33.404 1.00 92.12 211 GLY A O 1
ATOM 1643 N N . ALA A 1 212 ? 1.617 -14.772 33.078 1.00 92.00 212 ALA A N 1
ATOM 1644 C CA . ALA A 1 212 ? 2.218 -15.610 34.121 1.00 92.00 212 ALA A CA 1
ATOM 1645 C C . ALA A 1 212 ? 2.836 -14.810 35.287 1.00 92.00 212 ALA A C 1
ATOM 1647 O O . ALA A 1 212 ? 3.800 -14.067 35.118 1.00 92.00 212 ALA A O 1
ATOM 1648 N N . ILE A 1 213 ? 2.343 -15.036 36.509 1.00 92.56 213 ILE A N 1
ATOM 1649 C CA . ILE A 1 213 ? 2.864 -14.449 37.755 1.00 92.56 213 ILE A CA 1
ATOM 1650 C C . ILE A 1 213 ? 3.745 -15.478 38.468 1.00 92.56 213 ILE A C 1
ATOM 1652 O O . ILE A 1 213 ? 3.279 -16.562 38.824 1.00 92.56 213 ILE A O 1
ATOM 1656 N N . LYS A 1 214 ? 5.008 -15.136 38.747 1.00 92.31 214 LYS A N 1
ATOM 1657 C CA . LYS A 1 214 ? 5.905 -15.993 39.539 1.00 92.31 214 LYS A CA 1
ATOM 1658 C C . LYS A 1 214 ? 5.500 -15.975 41.017 1.00 92.31 214 LYS A C 1
ATOM 1660 O O . LYS A 1 214 ? 5.542 -14.925 41.661 1.00 92.31 214 LYS A O 1
ATOM 1665 N N . ALA A 1 215 ? 5.149 -17.130 41.573 1.00 91.75 215 ALA A N 1
ATOM 1666 C CA . ALA A 1 215 ? 4.800 -17.253 42.984 1.00 91.75 215 ALA A CA 1
ATOM 1667 C C . ALA A 1 215 ? 6.051 -17.386 43.871 1.00 91.75 215 ALA A C 1
ATOM 1669 O O . ALA A 1 215 ? 7.084 -17.910 43.452 1.00 91.75 215 ALA A O 1
ATOM 1670 N N . LYS A 1 216 ? 5.961 -16.935 45.127 1.00 91.69 216 LYS A N 1
ATOM 1671 C CA . LYS A 1 216 ? 7.047 -17.076 46.121 1.00 91.69 216 LYS A CA 1
ATOM 1672 C C . LYS A 1 216 ? 7.123 -18.490 46.701 1.00 91.69 216 LYS A C 1
ATOM 1674 O O . LYS A 1 216 ? 8.208 -18.968 47.021 1.00 91.69 216 LYS A O 1
ATOM 1679 N N . ASP A 1 217 ? 5.964 -19.125 46.861 1.00 90.44 217 ASP A N 1
ATOM 1680 C CA . ASP A 1 217 ? 5.776 -20.506 47.300 1.00 90.44 217 ASP A CA 1
ATOM 1681 C C . ASP A 1 217 ? 4.374 -21.010 46.889 1.00 90.44 217 ASP A C 1
ATOM 1683 O O . ASP A 1 217 ? 3.558 -20.259 46.351 1.00 90.44 217 ASP A O 1
ATOM 1687 N N . ALA A 1 218 ? 4.069 -22.284 47.148 1.00 87.94 218 ALA A N 1
ATOM 1688 C CA . ALA A 1 218 ? 2.795 -22.898 46.761 1.00 87.94 218 ALA A CA 1
ATOM 1689 C C . ALA A 1 218 ? 1.550 -22.319 47.477 1.00 87.94 218 ALA A C 1
ATOM 1691 O O . ALA A 1 218 ? 0.432 -22.461 46.973 1.00 87.94 218 ALA A O 1
ATOM 1692 N N . ALA A 1 219 ? 1.702 -21.667 48.637 1.00 91.06 219 ALA A N 1
ATOM 1693 C CA . ALA A 1 219 ? 0.601 -20.983 49.317 1.00 91.06 219 ALA A CA 1
ATOM 1694 C C . ALA A 1 219 ? 0.359 -19.587 48.716 1.00 91.06 219 ALA A C 1
ATOM 1696 O O . ALA A 1 219 ? -0.795 -19.208 48.523 1.00 91.06 219 ALA A O 1
ATOM 1697 N N . ASP A 1 220 ? 1.429 -18.872 48.354 1.00 94.75 220 ASP A N 1
ATOM 1698 C CA . ASP A 1 220 ? 1.384 -17.639 47.552 1.00 94.75 220 ASP A CA 1
ATOM 1699 C C . ASP A 1 220 ? 0.719 -17.915 46.185 1.00 94.75 220 ASP A C 1
ATOM 1701 O O . ASP A 1 220 ? -0.217 -17.213 45.811 1.00 94.75 220 ASP A O 1
ATOM 1705 N N . ALA A 1 221 ? 1.086 -19.014 45.508 1.00 93.12 221 ALA A N 1
ATOM 1706 C CA . ALA A 1 221 ? 0.456 -19.465 44.258 1.00 93.12 221 ALA A CA 1
ATOM 1707 C C . ALA A 1 221 ? -1.049 -19.752 44.421 1.00 93.12 221 ALA A C 1
ATOM 1709 O O . ALA A 1 221 ? -1.875 -19.264 43.651 1.00 93.12 221 ALA A O 1
ATOM 1710 N N . SER A 1 222 ? -1.422 -20.500 45.465 1.00 94.31 222 SER A N 1
ATOM 1711 C CA . SER A 1 222 ? -2.828 -20.819 45.758 1.00 94.31 222 SER A CA 1
ATOM 1712 C C . SER A 1 222 ? -3.663 -19.567 46.062 1.00 94.31 222 SER A C 1
ATOM 1714 O O . SER A 1 222 ? -4.836 -19.501 45.698 1.00 94.31 222 SER A O 1
ATOM 1716 N N . ALA A 1 223 ? -3.073 -18.568 46.728 1.00 94.44 223 ALA A N 1
ATOM 1717 C CA . ALA A 1 223 ? -3.738 -17.307 47.051 1.00 94.44 223 ALA A CA 1
ATOM 1718 C C . ALA A 1 223 ? -3.869 -16.378 45.831 1.00 94.44 223 ALA A C 1
ATOM 1720 O O . ALA A 1 223 ? -4.910 -15.740 45.665 1.00 94.44 223 ALA A O 1
ATOM 1721 N N . LEU A 1 224 ? -2.843 -16.323 44.975 1.00 95.50 224 LEU A N 1
ATOM 1722 C CA . LEU A 1 224 ? -2.864 -15.581 43.713 1.00 95.50 224 LEU A CA 1
ATOM 1723 C C . LEU A 1 224 ? -3.939 -16.129 42.767 1.00 95.50 224 LEU A C 1
ATOM 1725 O O . LEU A 1 224 ? -4.757 -15.338 42.292 1.00 95.50 224 LEU A O 1
ATOM 1729 N N . LEU A 1 225 ? -3.991 -17.455 42.563 1.00 95.81 225 LEU A N 1
ATOM 1730 C CA . LEU A 1 225 ? -5.005 -18.110 41.726 1.00 95.81 225 LEU A CA 1
ATOM 1731 C C . LEU A 1 225 ? -6.420 -17.798 42.223 1.00 95.81 225 LEU A C 1
ATOM 1733 O O . LEU A 1 225 ? -7.201 -17.193 41.494 1.00 95.81 225 LEU A O 1
ATOM 1737 N N . ALA A 1 226 ? -6.718 -18.108 43.489 1.00 95.69 226 ALA A N 1
ATOM 1738 C CA . ALA A 1 226 ? -8.054 -17.915 44.055 1.00 95.69 226 ALA A CA 1
ATOM 1739 C C . ALA A 1 226 ? -8.514 -16.442 44.049 1.00 95.69 226 ALA A C 1
ATOM 1741 O O . ALA A 1 226 ? -9.714 -16.168 44.005 1.00 95.69 226 ALA A O 1
ATOM 1742 N N . LYS A 1 227 ? -7.580 -15.479 44.089 1.00 95.62 227 LYS A N 1
ATOM 1743 C CA . LYS A 1 227 ? -7.894 -14.050 43.942 1.00 95.62 227 LYS A CA 1
ATOM 1744 C C . LYS A 1 227 ? -8.160 -13.657 42.481 1.00 95.62 227 LYS A C 1
ATOM 1746 O O . LYS A 1 227 ? -9.042 -12.835 42.255 1.00 95.62 227 LYS A O 1
ATOM 1751 N N . GLY A 1 228 ? -7.450 -14.242 41.514 1.00 94.19 228 GLY A N 1
ATOM 1752 C CA . GLY A 1 228 ? -7.697 -14.031 40.081 1.00 94.19 228 GLY A CA 1
ATOM 1753 C C . GLY A 1 228 ? -9.029 -14.636 39.622 1.00 94.19 228 GLY A C 1
ATOM 1754 O O . GLY A 1 228 ? -9.831 -13.961 38.979 1.00 94.19 228 GLY A O 1
ATOM 1755 N N . GLU A 1 229 ? -9.325 -15.866 40.051 1.00 95.25 229 GLU A N 1
ATOM 1756 C CA . GLU A 1 229 ? -10.621 -16.524 39.822 1.00 95.25 229 GLU A CA 1
ATOM 1757 C C . GLU A 1 229 ? -11.784 -15.704 40.408 1.00 95.25 229 GLU A C 1
ATOM 1759 O O . GLU A 1 229 ? -12.816 -15.527 39.763 1.00 95.25 229 GLU A O 1
ATOM 1764 N N . ALA A 1 230 ? -11.605 -15.131 41.606 1.00 94.75 230 ALA A N 1
ATOM 1765 C CA . ALA A 1 230 ? -12.619 -14.301 42.259 1.00 94.75 230 ALA A CA 1
ATOM 1766 C C . ALA A 1 230 ? -12.927 -12.973 41.535 1.00 94.75 230 ALA A C 1
ATOM 1768 O O . ALA A 1 230 ? -13.980 -12.393 41.797 1.00 94.75 230 ALA A O 1
ATOM 1769 N N . VAL A 1 231 ? -12.052 -12.503 40.634 1.00 93.31 231 VAL A N 1
ATOM 1770 C CA . VAL A 1 231 ? -12.299 -11.335 39.760 1.00 93.31 231 VAL A CA 1
ATOM 1771 C C . VAL A 1 231 ? -12.640 -11.723 38.312 1.00 93.31 231 VAL A C 1
ATOM 1773 O O . VAL A 1 231 ? -12.811 -10.852 37.460 1.00 93.31 231 VAL A O 1
ATOM 1776 N N . GLY A 1 232 ? -12.782 -13.023 38.027 1.00 91.38 232 GLY A N 1
ATOM 1777 C CA . GLY A 1 232 ? -13.210 -13.534 36.724 1.00 91.38 232 GLY A CA 1
ATOM 1778 C C . GLY A 1 232 ? -12.091 -13.770 35.706 1.00 91.38 232 GLY A C 1
ATOM 1779 O O . GLY A 1 232 ? -12.365 -13.716 34.507 1.00 91.38 232 GLY A O 1
ATOM 1780 N N . PHE A 1 233 ? -10.852 -14.020 36.142 1.00 94.56 233 PHE A N 1
ATOM 1781 C CA . PHE A 1 233 ? -9.851 -14.678 35.291 1.00 94.56 233 PHE A CA 1
ATOM 1782 C C . PHE A 1 233 ? -10.010 -16.204 35.337 1.00 94.56 233 PHE A C 1
ATOM 1784 O O . PHE A 1 233 ? -10.373 -16.768 36.368 1.00 94.56 233 PHE A O 1
ATOM 1791 N N . VAL A 1 234 ? -9.674 -16.880 34.237 1.00 95.06 234 VAL A N 1
ATOM 1792 C CA . VAL A 1 234 ? -9.486 -18.339 34.193 1.00 95.06 234 VAL A CA 1
ATOM 1793 C C . VAL A 1 234 ? -7.990 -18.616 34.301 1.00 95.06 234 VAL A C 1
ATOM 1795 O O . VAL A 1 234 ? -7.210 -17.991 33.585 1.00 95.06 234 VAL A O 1
ATOM 1798 N N . GLY A 1 235 ? -7.571 -19.518 35.192 1.00 94.25 235 GLY A N 1
ATOM 1799 C CA . GLY A 1 235 ? -6.148 -19.769 35.422 1.00 94.25 235 GLY A CA 1
ATOM 1800 C C . GLY A 1 235 ? -5.803 -21.136 36.006 1.00 94.25 235 GLY A C 1
ATOM 1801 O O . GLY A 1 235 ? -6.669 -21.950 36.323 1.00 94.25 235 GLY A O 1
ATOM 1802 N N . LYS A 1 236 ? -4.498 -21.380 36.124 1.00 95.75 236 LYS A N 1
ATOM 1803 C CA . LYS A 1 236 ? -3.867 -22.639 36.551 1.00 95.75 236 LYS A CA 1
ATOM 1804 C C . LYS A 1 236 ? -2.596 -22.351 37.360 1.00 95.75 236 LYS A C 1
ATOM 1806 O O . LYS A 1 236 ? -1.987 -21.293 37.216 1.00 95.75 236 LYS A O 1
ATOM 1811 N N . ILE A 1 237 ? -2.171 -23.309 38.185 1.00 95.50 237 ILE A N 1
ATOM 1812 C CA . ILE A 1 237 ? -0.805 -23.335 38.737 1.00 95.50 237 ILE A CA 1
ATOM 1813 C C . ILE A 1 237 ? 0.050 -24.201 37.811 1.00 95.50 237 ILE A C 1
ATOM 1815 O O . ILE A 1 237 ? -0.369 -25.294 37.428 1.00 95.50 237 ILE A O 1
ATOM 1819 N N . GLU A 1 238 ? 1.237 -23.716 37.467 1.00 92.88 238 GLU A N 1
ATOM 1820 C CA . GLU A 1 238 ? 2.156 -24.343 36.519 1.00 92.88 238 GLU A CA 1
ATOM 1821 C C . GLU A 1 238 ? 3.572 -24.361 37.115 1.00 92.88 238 GLU A C 1
ATOM 1823 O O . GLU A 1 238 ? 4.042 -23.356 37.646 1.00 92.88 238 GLU A O 1
ATOM 1828 N N . GLU A 1 239 ? 4.257 -25.503 37.062 1.00 90.38 239 GLU A N 1
ATOM 1829 C CA . GLU A 1 239 ? 5.650 -25.622 37.510 1.00 90.38 239 GLU A CA 1
ATOM 1830 C C . GLU A 1 239 ? 6.580 -25.494 36.303 1.00 90.38 239 GLU A C 1
ATOM 1832 O O . GLU A 1 239 ? 6.472 -26.267 35.350 1.00 90.38 239 GLU A O 1
ATOM 1837 N N . ARG A 1 240 ? 7.496 -24.522 36.349 1.00 87.88 240 ARG A N 1
ATOM 1838 C CA . ARG A 1 240 ? 8.526 -24.275 35.329 1.00 87.88 240 ARG A CA 1
ATOM 1839 C C . ARG A 1 240 ? 9.906 -24.502 35.952 1.00 87.88 240 ARG A C 1
ATOM 1841 O O . ARG A 1 240 ? 10.046 -24.459 37.172 1.00 87.88 240 ARG A O 1
ATOM 1848 N N . GLU A 1 241 ? 10.949 -24.709 35.146 1.00 78.44 241 GLU A N 1
ATOM 1849 C CA . GLU A 1 241 ? 12.291 -25.057 35.666 1.00 78.44 241 GLU A CA 1
ATOM 1850 C C . GLU A 1 241 ? 12.854 -24.043 36.675 1.00 78.44 241 GLU A C 1
ATOM 1852 O O . GLU A 1 241 ? 13.587 -24.402 37.597 1.00 78.44 241 GLU A O 1
ATOM 1857 N N . ASN A 1 242 ? 12.468 -22.772 36.537 1.00 81.12 242 ASN A N 1
ATOM 1858 C CA . ASN A 1 242 ? 12.885 -21.688 37.418 1.00 81.12 242 ASN A CA 1
ATOM 1859 C C . ASN A 1 242 ? 11.871 -21.366 38.550 1.00 81.12 242 ASN A C 1
ATOM 1861 O O . ASN A 1 242 ? 12.067 -20.373 39.257 1.00 81.12 242 ASN A O 1
ATOM 1865 N N . GLY A 1 243 ? 10.809 -22.164 38.746 1.00 88.25 243 GLY A N 1
ATOM 1866 C CA . GLY A 1 243 ? 9.885 -22.108 39.894 1.00 88.25 243 GLY A CA 1
ATOM 1867 C C . GLY A 1 243 ? 8.390 -22.238 39.554 1.00 88.25 243 GLY A C 1
ATOM 1868 O O . GLY A 1 243 ? 8.007 -22.367 38.394 1.00 88.25 243 GLY A O 1
ATOM 1869 N N . THR A 1 244 ? 7.542 -22.147 40.585 1.00 92.62 244 THR A N 1
ATOM 1870 C CA . THR A 1 244 ? 6.073 -22.174 40.477 1.00 92.62 244 THR A CA 1
ATOM 1871 C C . THR A 1 244 ? 5.512 -20.856 39.928 1.00 92.62 244 THR A C 1
ATOM 1873 O O . THR A 1 244 ? 5.840 -19.774 40.426 1.00 92.62 244 THR A O 1
ATOM 1876 N N . TYR A 1 245 ? 4.599 -20.938 38.962 1.00 92.88 245 TYR A N 1
ATOM 1877 C CA . TYR A 1 245 ? 3.856 -19.811 38.394 1.00 92.88 245 TYR A CA 1
ATOM 1878 C C . TYR A 1 245 ? 2.346 -20.000 38.562 1.00 92.88 245 TYR A C 1
ATOM 1880 O O . TYR A 1 245 ? 1.838 -21.120 38.621 1.00 92.88 245 TYR A O 1
ATOM 1888 N N . VAL A 1 246 ? 1.623 -18.883 38.606 1.00 95.38 246 VAL A N 1
ATOM 1889 C CA . VAL A 1 246 ? 0.178 -18.835 38.369 1.00 95.38 246 VAL A CA 1
ATOM 1890 C C . VAL A 1 246 ? -0.033 -18.209 37.005 1.00 95.38 246 VAL A C 1
ATOM 1892 O O . VAL A 1 246 ? 0.484 -17.127 36.738 1.00 95.38 246 VAL A O 1
ATOM 1895 N N . VAL A 1 247 ? -0.756 -18.910 36.144 1.00 95.06 247 VAL A N 1
ATOM 1896 C CA . VAL A 1 247 ? -0.916 -18.570 34.732 1.00 95.06 247 VAL A CA 1
ATOM 1897 C C . VAL A 1 247 ? -2.396 -18.327 34.457 1.00 95.06 247 VAL A C 1
ATOM 1899 O O . VAL A 1 247 ? -3.226 -19.144 34.861 1.00 95.06 247 VAL A O 1
ATOM 1902 N N . PHE A 1 248 ? -2.723 -17.213 33.804 1.00 96.50 248 PHE A N 1
ATOM 1903 C CA . PHE A 1 248 ? -4.088 -16.778 33.508 1.00 96.50 248 PHE A CA 1
ATOM 1904 C C . PHE A 1 248 ? -4.286 -16.528 32.013 1.00 96.50 248 PHE A C 1
ATOM 1906 O O . PHE A 1 248 ? -3.454 -15.882 31.380 1.00 96.50 248 PHE A O 1
ATOM 1913 N N . ALA A 1 249 ? -5.422 -16.969 31.480 1.00 94.62 249 ALA A N 1
ATOM 1914 C CA . ALA A 1 249 ? -5.815 -16.673 30.107 1.00 94.62 249 ALA A CA 1
ATOM 1915 C C . ALA A 1 249 ? -6.132 -15.179 29.921 1.00 94.62 249 ALA A C 1
ATOM 1917 O O . ALA A 1 249 ? -6.630 -14.516 30.843 1.00 94.62 249 ALA A O 1
ATOM 1918 N N . PHE A 1 250 ? -5.878 -14.660 28.717 1.00 92.75 250 PHE A N 1
ATOM 1919 C CA . PHE A 1 250 ? -6.260 -13.302 28.330 1.00 92.75 250 PHE A CA 1
ATOM 1920 C C . PHE A 1 250 ? -7.793 -13.113 28.428 1.00 92.75 250 PHE A C 1
ATOM 1922 O O . PHE A 1 250 ? -8.544 -13.994 28.003 1.00 92.75 250 PHE A O 1
ATOM 1929 N N . PRO A 1 251 ? -8.300 -12.013 29.020 1.00 91.88 251 PRO A N 1
ATOM 1930 C CA . PRO A 1 251 ? -9.732 -11.843 29.249 1.00 91.88 251 PRO A CA 1
ATOM 1931 C C . PRO A 1 251 ? -10.455 -11.251 28.028 1.00 91.88 251 PRO A C 1
ATOM 1933 O O . PRO A 1 251 ? -10.172 -10.125 27.638 1.00 91.88 251 PRO A O 1
ATOM 1936 N N . GLU A 1 252 ? -11.488 -11.933 27.519 1.00 84.38 252 GLU A N 1
ATOM 1937 C CA . GLU A 1 252 ? -12.331 -11.427 26.411 1.00 84.38 252 GLU A CA 1
ATOM 1938 C C . GLU A 1 252 ? -12.951 -10.042 26.672 1.00 84.38 252 GLU A C 1
ATOM 1940 O O . GLU A 1 252 ? -13.156 -9.272 25.738 1.00 84.38 252 GLU A O 1
ATOM 1945 N N . ALA A 1 253 ? -13.259 -9.721 27.933 1.00 91.88 253 ALA A N 1
ATOM 1946 C CA . ALA A 1 253 ? -13.799 -8.428 28.344 1.00 91.88 253 ALA A CA 1
ATOM 1947 C C . ALA A 1 253 ? -13.203 -7.950 29.675 1.00 91.88 253 ALA A C 1
ATOM 1949 O O . ALA A 1 253 ? -13.058 -8.720 30.641 1.00 91.88 253 ALA A O 1
ATOM 1950 N N . TRP A 1 254 ? -12.903 -6.654 29.744 1.00 95.25 254 TRP A N 1
ATOM 1951 C CA . TRP A 1 254 ? -12.321 -6.000 30.915 1.00 95.25 254 TRP A CA 1
ATOM 1952 C C . TRP A 1 254 ? -13.376 -5.531 31.924 1.00 95.25 254 TRP A C 1
ATOM 1954 O O . TRP A 1 254 ? -14.468 -5.083 31.573 1.00 95.25 254 TRP A O 1
ATOM 1964 N N . THR A 1 255 ? -13.018 -5.601 33.208 1.00 95.50 255 THR A N 1
ATOM 1965 C CA . THR A 1 255 ? -13.815 -5.094 34.336 1.00 95.50 255 THR A CA 1
ATOM 1966 C C . THR A 1 255 ? -12.891 -4.403 35.333 1.00 95.50 255 THR A C 1
ATOM 1968 O O . THR A 1 255 ? -11.695 -4.705 35.395 1.00 95.50 255 THR A O 1
ATOM 1971 N N . SER A 1 256 ? -13.427 -3.503 36.159 1.00 93.25 256 SER A N 1
ATOM 1972 C CA . SER A 1 256 ? -12.620 -2.753 37.131 1.00 93.25 256 SER A CA 1
ATOM 1973 C C . SER A 1 256 ? -11.916 -3.628 38.181 1.00 93.25 256 SER A C 1
ATOM 1975 O O . SER A 1 256 ? -10.873 -3.226 38.690 1.00 93.25 256 SER A O 1
ATOM 1977 N N . ASP A 1 257 ? -12.412 -4.843 38.462 1.00 94.00 257 ASP A N 1
ATOM 1978 C CA . ASP A 1 257 ? -11.712 -5.799 39.337 1.00 94.00 257 ASP A CA 1
ATOM 1979 C C . ASP A 1 257 ? -10.559 -6.525 38.627 1.00 94.00 257 ASP A C 1
ATOM 1981 O O . ASP A 1 257 ? -9.498 -6.700 39.230 1.00 94.00 257 ASP A O 1
ATOM 1985 N N . LYS A 1 258 ? -10.721 -6.906 37.348 1.00 94.62 258 LYS A N 1
ATOM 1986 C CA . LYS A 1 258 ? -9.631 -7.498 36.547 1.00 94.62 258 LYS A CA 1
ATOM 1987 C C . LYS A 1 258 ? -8.461 -6.522 36.413 1.00 94.62 258 LYS A C 1
ATOM 1989 O O . LYS A 1 258 ? -7.317 -6.896 36.647 1.00 94.62 258 LYS A O 1
ATOM 1994 N N . ILE A 1 259 ? -8.760 -5.258 36.112 1.00 92.31 259 ILE A N 1
ATOM 1995 C CA . ILE A 1 259 ? -7.759 -4.191 35.959 1.00 92.31 259 ILE A CA 1
ATOM 1996 C C . ILE A 1 259 ? -7.020 -3.949 37.281 1.00 92.31 259 ILE A C 1
ATOM 1998 O O . ILE A 1 259 ? -5.791 -3.943 37.305 1.00 92.31 259 ILE A O 1
ATOM 2002 N N . ALA A 1 260 ? -7.747 -3.830 38.399 1.00 92.88 260 ALA A N 1
ATOM 2003 C CA . ALA A 1 260 ? -7.137 -3.662 39.719 1.00 92.88 260 ALA A CA 1
ATOM 2004 C C . ALA A 1 260 ? -6.258 -4.862 40.128 1.00 92.88 260 ALA A C 1
ATOM 2006 O O . ALA A 1 260 ? -5.242 -4.681 40.800 1.00 92.88 260 ALA A O 1
ATOM 2007 N N . TYR A 1 261 ? -6.610 -6.083 39.706 1.00 94.50 261 TYR A N 1
ATOM 2008 C CA . TYR A 1 261 ? -5.765 -7.263 39.895 1.00 94.50 261 TYR A CA 1
ATOM 2009 C C . TYR A 1 261 ? -4.469 -7.177 39.075 1.00 94.50 261 TYR A C 1
ATOM 2011 O O . TYR A 1 261 ? -3.398 -7.448 39.621 1.00 94.50 261 TYR A O 1
ATOM 2019 N N . CYS A 1 262 ? -4.532 -6.750 37.808 1.00 93.12 262 CYS A N 1
ATOM 2020 C CA . CYS A 1 262 ? -3.340 -6.524 36.984 1.00 93.12 262 CYS A CA 1
ATOM 2021 C C . CYS A 1 262 ? -2.432 -5.429 37.570 1.00 93.12 262 CYS A C 1
ATOM 2023 O O . CYS A 1 262 ? -1.234 -5.666 37.720 1.00 93.12 262 CYS A O 1
ATOM 2025 N N . GLU A 1 263 ? -2.985 -4.280 37.986 1.00 89.50 263 GLU A N 1
ATOM 2026 C CA . GLU A 1 263 ? -2.216 -3.197 38.628 1.00 89.50 263 GLU A CA 1
ATOM 2027 C C . GLU A 1 263 ? -1.543 -3.633 39.944 1.00 89.50 263 GLU A C 1
ATOM 2029 O O . GLU A 1 263 ? -0.443 -3.174 40.251 1.00 89.50 263 GLU A O 1
ATOM 2034 N N . GLU A 1 264 ? -2.171 -4.513 40.735 1.00 91.94 264 GLU A N 1
ATOM 2035 C CA . GLU A 1 264 ? -1.593 -5.007 41.995 1.00 91.94 264 GLU A CA 1
ATOM 2036 C C . GLU A 1 264 ? -0.502 -6.071 41.779 1.00 91.94 264 GLU A C 1
ATOM 2038 O O . GLU A 1 264 ? 0.445 -6.154 42.564 1.00 91.94 264 GLU A O 1
ATOM 2043 N N . THR A 1 265 ? -0.638 -6.904 40.742 1.00 91.00 265 THR A N 1
ATOM 2044 C CA . THR A 1 265 ? 0.218 -8.086 40.531 1.00 91.00 265 THR A CA 1
ATOM 2045 C C . THR A 1 265 ? 1.327 -7.899 39.500 1.00 91.00 265 THR A C 1
ATOM 2047 O O . THR A 1 265 ? 2.316 -8.628 39.558 1.00 91.00 265 THR A O 1
ATOM 2050 N N . GLY A 1 266 ? 1.183 -6.950 38.571 1.00 89.06 266 GLY A N 1
ATOM 2051 C CA . GLY A 1 266 ? 2.053 -6.834 37.399 1.00 89.06 266 GLY A CA 1
ATOM 2052 C C . GLY A 1 266 ? 1.763 -7.876 36.312 1.00 89.06 266 GLY A C 1
ATOM 2053 O O . GLY A 1 266 ? 2.661 -8.201 35.541 1.00 89.06 266 GLY A O 1
ATOM 2054 N N . LEU A 1 267 ? 0.543 -8.425 36.258 1.00 92.88 267 LEU A N 1
ATOM 2055 C CA . LEU A 1 267 ? 0.120 -9.367 35.216 1.00 92.88 267 LEU A CA 1
ATOM 2056 C C . LEU A 1 267 ? 0.153 -8.704 33.823 1.00 92.88 267 LEU A C 1
ATOM 2058 O O . LEU A 1 267 ? -0.426 -7.635 33.617 1.00 92.88 267 LEU A O 1
ATOM 2062 N N . ARG A 1 268 ? 0.830 -9.360 32.874 1.00 92.38 268 ARG A N 1
ATOM 2063 C CA . ARG A 1 268 ? 1.005 -8.960 31.467 1.00 92.38 268 ARG A CA 1
ATOM 2064 C C . ARG A 1 268 ? 0.776 -10.170 30.560 1.00 92.38 268 ARG A C 1
ATOM 2066 O O . ARG A 1 268 ? 0.991 -11.296 31.005 1.00 92.38 268 ARG A O 1
ATOM 2073 N N . PHE A 1 269 ? 0.373 -9.928 29.313 1.00 94.12 269 PHE A N 1
ATOM 2074 C CA . PHE A 1 269 ? -0.009 -10.964 28.338 1.00 94.12 269 PHE A CA 1
ATOM 2075 C C . PHE A 1 269 ? 0.848 -10.918 27.052 1.00 94.12 269 PHE A C 1
ATOM 2077 O O . PHE A 1 269 ? 0.400 -11.306 25.974 1.00 94.12 269 PHE A O 1
ATOM 2084 N N . PHE A 1 270 ? 2.087 -10.428 27.166 1.00 88.81 270 PHE A N 1
ATOM 2085 C CA . PHE A 1 270 ? 3.072 -10.357 26.081 1.00 88.81 270 PHE A CA 1
ATOM 2086 C C . PHE A 1 270 ? 4.221 -11.339 26.310 1.00 88.81 270 PHE A C 1
ATOM 2088 O O . PHE A 1 270 ? 4.689 -11.497 27.440 1.00 88.81 270 PHE A O 1
ATOM 2095 N N . THR A 1 271 ? 4.714 -11.945 25.230 1.00 83.50 271 THR A N 1
ATOM 2096 C CA . THR A 1 271 ? 5.982 -12.686 25.231 1.00 83.50 271 THR A CA 1
ATOM 2097 C C . THR A 1 271 ? 7.128 -11.740 25.583 1.00 83.50 271 THR A C 1
ATOM 2099 O O . THR A 1 271 ? 7.142 -10.589 25.144 1.00 83.50 271 THR A O 1
ATOM 2102 N N . GLN A 1 272 ? 8.087 -12.213 26.377 1.00 79.62 272 GLN A N 1
ATOM 2103 C CA . GLN A 1 272 ? 9.259 -11.443 26.793 1.00 79.62 272 GLN A CA 1
ATOM 2104 C C . GLN A 1 272 ? 10.539 -12.138 26.329 1.00 79.62 272 GLN A C 1
ATOM 2106 O O . GLN A 1 272 ? 10.639 -13.359 26.443 1.00 79.62 272 GLN A O 1
ATOM 2111 N N . ASP A 1 273 ? 11.500 -11.362 25.826 1.00 66.94 273 ASP A N 1
ATOM 2112 C CA . ASP A 1 273 ? 12.844 -11.858 25.510 1.00 66.94 273 ASP A CA 1
ATOM 2113 C C . ASP A 1 273 ? 13.692 -12.078 26.780 1.00 66.94 273 ASP A C 1
ATOM 2115 O O . ASP A 1 273 ? 13.279 -11.754 27.900 1.00 66.94 273 ASP A O 1
ATOM 2119 N N . ILE A 1 274 ? 14.907 -12.610 26.616 1.00 68.88 274 ILE A N 1
ATOM 2120 C CA . ILE A 1 274 ? 15.827 -12.881 27.733 1.00 68.88 274 ILE A CA 1
ATOM 2121 C C . ILE A 1 274 ? 16.224 -11.627 28.544 1.00 68.88 274 ILE A C 1
ATOM 2123 O O . ILE A 1 274 ? 16.522 -11.725 29.737 1.00 68.88 274 ILE A O 1
ATOM 2127 N N . ASP A 1 275 ? 16.176 -10.441 27.929 1.00 70.12 275 ASP A N 1
ATOM 2128 C CA . ASP A 1 275 ? 16.437 -9.142 28.561 1.00 70.12 275 ASP A CA 1
ATOM 2129 C C . ASP A 1 275 ? 15.160 -8.503 29.168 1.00 70.12 275 ASP A C 1
ATOM 2131 O O . ASP A 1 275 ? 15.233 -7.440 29.794 1.00 70.12 275 ASP A O 1
ATOM 2135 N N . ASN A 1 276 ? 14.020 -9.209 29.142 1.00 78.50 276 ASN A N 1
ATOM 2136 C CA . ASN A 1 276 ? 12.680 -8.814 29.616 1.00 78.50 276 ASN A CA 1
ATOM 2137 C C . ASN A 1 276 ? 11.976 -7.752 28.743 1.00 78.50 276 ASN A C 1
ATOM 2139 O O . ASN A 1 276 ? 11.036 -7.102 29.204 1.00 78.50 276 ASN A O 1
ATOM 2143 N N . ASN A 1 277 ? 12.397 -7.559 27.490 1.00 74.38 277 ASN A N 1
ATOM 2144 C CA . ASN A 1 277 ? 11.668 -6.727 26.532 1.00 74.38 277 ASN A CA 1
ATOM 2145 C C . ASN A 1 277 ? 10.376 -7.434 26.109 1.00 74.38 277 ASN A C 1
ATOM 2147 O O . ASN A 1 277 ? 10.424 -8.578 25.664 1.00 74.38 277 ASN A O 1
ATOM 2151 N N . GLU A 1 278 ? 9.236 -6.746 26.181 1.00 80.06 278 GLU A N 1
ATOM 2152 C CA . GLU A 1 278 ? 7.994 -7.236 25.579 1.00 80.06 278 GLU A CA 1
ATOM 2153 C C . GLU A 1 278 ? 8.093 -7.222 24.049 1.00 80.06 278 GLU A C 1
ATOM 2155 O O . GLU A 1 278 ? 8.366 -6.191 23.428 1.00 80.06 278 GLU A O 1
ATOM 2160 N N . ILE A 1 279 ? 7.859 -8.388 23.451 1.00 73.75 279 ILE A N 1
ATOM 2161 C CA . ILE A 1 279 ? 7.846 -8.609 22.007 1.00 73.75 279 ILE A CA 1
ATOM 2162 C C . ILE A 1 279 ? 6.444 -8.265 21.483 1.00 73.75 279 ILE A C 1
ATOM 2164 O O . ILE A 1 279 ? 5.435 -8.574 22.124 1.00 73.75 279 ILE A O 1
ATOM 2168 N N . ARG A 1 280 ? 6.366 -7.618 20.310 1.00 76.12 280 ARG A N 1
ATOM 2169 C CA . ARG A 1 280 ? 5.088 -7.366 19.622 1.00 76.12 280 ARG A CA 1
ATOM 2170 C C . ARG A 1 280 ? 4.380 -8.712 19.373 1.00 76.12 280 ARG A C 1
ATOM 2172 O O . ARG A 1 280 ? 5.017 -9.600 18.808 1.00 76.12 280 ARG A O 1
ATOM 2179 N N . PRO A 1 281 ? 3.097 -8.867 19.743 1.00 75.31 281 PRO A N 1
ATOM 2180 C CA . PRO A 1 281 ? 2.356 -10.090 19.459 1.00 75.31 281 PRO A CA 1
ATOM 2181 C C . PRO A 1 281 ? 2.161 -10.254 17.948 1.00 75.31 281 PRO A C 1
ATOM 2183 O O . PRO A 1 281 ? 2.009 -9.266 17.221 1.00 75.31 281 PRO A O 1
ATOM 2186 N N . THR A 1 282 ? 2.132 -11.501 17.484 1.00 73.94 282 THR A N 1
ATOM 2187 C CA . THR A 1 282 ? 1.667 -11.834 16.131 1.00 73.94 282 THR A CA 1
ATOM 2188 C C . THR A 1 282 ? 0.227 -11.344 15.962 1.00 73.94 282 THR A C 1
ATOM 2190 O O . THR A 1 282 ? -0.537 -11.324 16.927 1.00 73.94 282 THR A O 1
ATOM 2193 N N . ILE A 1 283 ? -0.133 -10.881 14.761 1.00 77.50 283 ILE A N 1
ATOM 2194 C CA . ILE A 1 283 ? -1.467 -10.340 14.477 1.00 77.50 283 ILE A CA 1
ATOM 2195 C C . ILE A 1 283 ? -2.178 -11.184 13.414 1.00 77.50 283 ILE A C 1
ATOM 2197 O O . ILE A 1 283 ? -1.979 -11.030 12.205 1.00 77.50 283 ILE A O 1
ATOM 2201 N N . SER A 1 284 ? -2.998 -12.110 13.899 1.00 80.06 284 SER A N 1
ATOM 2202 C CA . SER A 1 284 ? -3.782 -13.059 13.116 1.00 80.06 284 SER A CA 1
ATOM 2203 C C . SER A 1 284 ? -5.066 -12.415 12.575 1.00 80.06 284 SER A C 1
ATOM 2205 O O . SER A 1 284 ? -5.581 -11.443 13.129 1.00 80.06 284 SER A O 1
ATOM 2207 N N . GLN A 1 285 ? -5.596 -12.927 11.459 1.00 84.56 285 GLN A N 1
ATOM 2208 C CA . GLN A 1 285 ? -6.936 -12.547 10.999 1.00 84.56 285 GLN A CA 1
ATOM 2209 C C . GLN A 1 285 ? -7.977 -13.328 11.809 1.00 84.56 285 GLN A C 1
ATOM 2211 O O . GLN A 1 285 ? -7.939 -14.557 11.818 1.00 84.56 285 GLN A O 1
ATOM 2216 N N . ASP A 1 286 ? -8.927 -12.611 12.409 1.00 87.19 286 ASP A N 1
ATOM 2217 C CA . ASP A 1 286 ? -10.058 -13.149 13.176 1.00 87.19 286 ASP A CA 1
ATOM 2218 C C . ASP A 1 286 ? -11.361 -12.902 12.393 1.00 87.19 286 ASP A C 1
ATOM 2220 O O . ASP A 1 286 ? -12.051 -11.897 12.602 1.00 87.19 286 ASP A O 1
ATOM 2224 N N . PRO A 1 287 ? -11.656 -13.720 11.366 1.00 87.81 287 PRO A N 1
ATOM 2225 C CA . PRO A 1 287 ? -12.797 -13.488 10.500 1.00 87.81 287 PRO A CA 1
ATOM 2226 C C . PRO A 1 287 ? -14.099 -13.870 11.199 1.00 87.81 287 PRO A C 1
ATOM 2228 O O . PRO A 1 287 ? -14.339 -15.026 11.532 1.00 87.81 287 PRO A O 1
ATOM 2231 N N . VAL A 1 288 ? -14.969 -12.877 11.337 1.00 89.12 288 VAL A N 1
ATOM 2232 C CA . VAL A 1 288 ? -16.318 -13.010 11.885 1.00 89.12 288 VAL A CA 1
ATOM 2233 C C . VAL A 1 288 ? -17.338 -12.475 10.885 1.00 89.12 288 VAL A C 1
ATOM 2235 O O . VAL A 1 288 ? -17.007 -11.657 10.020 1.00 89.12 288 VAL A O 1
ATOM 2238 N N . TRP A 1 289 ? -18.591 -12.910 11.013 1.00 90.88 289 TRP A N 1
ATOM 2239 C CA . TRP A 1 289 ? -19.710 -12.339 10.262 1.00 90.88 289 TRP A CA 1
ATOM 2240 C C . TRP A 1 289 ? -19.927 -10.866 10.636 1.00 90.88 289 TRP A C 1
ATOM 2242 O O . TRP A 1 289 ? -20.064 -10.527 11.813 1.00 90.88 289 TRP A O 1
ATOM 2252 N N . LYS A 1 290 ? -19.948 -9.985 9.630 1.00 87.94 290 LYS A N 1
ATOM 2253 C CA . LYS A 1 290 ? -20.051 -8.527 9.791 1.00 87.94 290 LYS A CA 1
ATOM 2254 C C . LYS A 1 290 ? -21.138 -7.960 8.890 1.00 87.94 290 LYS A C 1
ATOM 2256 O O . LYS A 1 290 ? -21.267 -8.346 7.731 1.00 87.94 290 LYS A O 1
ATOM 2261 N N . GLU A 1 291 ? -21.863 -6.977 9.410 1.00 88.44 291 GLU A N 1
ATOM 2262 C CA . GLU A 1 291 ? -22.711 -6.098 8.610 1.00 88.44 291 GLU A CA 1
ATOM 2263 C C . GLU A 1 291 ? -21.914 -4.840 8.245 1.00 88.44 291 GLU A C 1
ATOM 2265 O O . GLU A 1 291 ? -21.377 -4.163 9.122 1.00 88.44 291 GLU A O 1
ATOM 2270 N N . TYR A 1 292 ? -21.816 -4.530 6.953 1.00 87.44 292 TYR A N 1
ATOM 2271 C CA . TYR A 1 292 ? -21.210 -3.300 6.446 1.00 87.44 292 TYR A CA 1
ATOM 2272 C C . TYR A 1 292 ? -22.258 -2.508 5.673 1.00 87.44 292 TYR A C 1
ATOM 2274 O O . TYR A 1 292 ? -22.629 -2.862 4.554 1.00 87.44 292 TYR A O 1
ATOM 2282 N N . GLU A 1 293 ? -22.752 -1.434 6.285 1.00 87.94 293 GLU A N 1
ATOM 2283 C CA . GLU A 1 293 ? -23.553 -0.436 5.584 1.00 87.94 293 GLU A CA 1
ATOM 2284 C C . GLU A 1 293 ? -22.621 0.444 4.738 1.00 87.94 293 GLU A C 1
ATOM 2286 O O . GLU A 1 293 ? -21.699 1.073 5.277 1.00 87.94 293 GLU A O 1
ATOM 2291 N N . ILE A 1 294 ? -22.865 0.438 3.425 1.00 87.69 294 ILE A N 1
ATOM 2292 C CA . ILE A 1 294 ? -22.049 1.064 2.384 1.00 87.69 294 ILE A CA 1
ATOM 2293 C C . ILE A 1 294 ? -21.905 2.567 2.650 1.00 87.69 294 ILE A C 1
ATOM 2295 O O . ILE A 1 294 ? -22.887 3.281 2.845 1.00 87.69 294 ILE A O 1
ATOM 2299 N N . ARG A 1 295 ? -20.658 3.037 2.651 1.00 82.69 295 ARG A N 1
ATOM 2300 C CA . ARG A 1 295 ? -20.234 4.403 2.986 1.00 82.69 295 ARG A CA 1
ATOM 2301 C C . ARG A 1 295 ? -18.952 4.742 2.236 1.00 82.69 295 ARG A C 1
ATOM 2303 O O . ARG A 1 295 ? -18.341 3.856 1.640 1.00 82.69 295 ARG A O 1
ATOM 2310 N N . ASP A 1 296 ? -18.519 5.991 2.327 1.00 76.62 296 ASP A N 1
ATOM 2311 C CA . ASP A 1 296 ? -17.247 6.417 1.754 1.00 76.62 296 ASP A CA 1
ATOM 2312 C C . ASP A 1 296 ? -16.049 5.749 2.456 1.00 76.62 296 ASP A C 1
ATOM 2314 O O . ASP A 1 296 ? -15.871 5.870 3.671 1.00 76.62 296 ASP A O 1
ATOM 2318 N N . GLY A 1 297 ? -15.206 5.062 1.678 1.00 69.25 297 GLY A N 1
ATOM 2319 C CA . GLY A 1 297 ? -13.953 4.472 2.153 1.00 69.25 297 GLY A CA 1
ATOM 2320 C C . GLY A 1 297 ? -12.858 5.504 2.453 1.00 69.25 297 GLY A C 1
ATOM 2321 O O . GLY A 1 297 ? -12.003 5.248 3.299 1.00 69.25 297 GLY A O 1
ATOM 2322 N N . ASN A 1 298 ? -12.903 6.682 1.818 1.00 68.88 298 ASN A N 1
ATOM 2323 C CA . ASN A 1 298 ? -11.977 7.793 2.067 1.00 68.88 298 ASN A CA 1
ATOM 2324 C C . ASN A 1 298 ? -12.371 8.624 3.303 1.00 68.88 298 ASN A C 1
ATOM 2326 O O . ASN A 1 298 ? -11.531 9.313 3.886 1.00 68.88 298 ASN A O 1
ATOM 2330 N N . GLY A 1 299 ? -13.632 8.532 3.735 1.00 70.94 299 GLY A N 1
ATOM 2331 C CA . GLY A 1 299 ? -14.149 9.163 4.948 1.00 70.94 299 GLY A CA 1
ATOM 2332 C C . GLY A 1 299 ? -14.502 10.651 4.828 1.00 70.94 299 GLY A C 1
ATOM 2333 O O . GLY A 1 299 ? -14.616 11.308 5.864 1.00 70.94 299 GLY A O 1
ATOM 2334 N N . TYR A 1 300 ? -14.687 11.186 3.615 1.00 71.88 300 TYR A N 1
ATOM 2335 C CA . TYR A 1 300 ? -15.298 12.498 3.364 1.00 71.88 300 TYR A CA 1
ATOM 2336 C C . TYR A 1 300 ? -16.733 12.552 3.875 1.00 71.88 300 TYR A C 1
ATOM 2338 O O . TYR A 1 300 ? -17.133 13.502 4.552 1.00 71.88 300 TYR A O 1
ATOM 2346 N N . HIS A 1 301 ? -17.493 11.499 3.582 1.00 73.62 301 HIS A N 1
ATOM 2347 C CA . HIS A 1 301 ? -18.836 11.307 4.100 1.00 73.62 301 HIS A CA 1
ATOM 2348 C C . HIS A 1 301 ? -18.764 10.400 5.333 1.00 73.62 301 HIS A C 1
ATOM 2350 O O . HIS A 1 301 ? -18.529 9.199 5.236 1.00 73.62 301 HIS A O 1
ATOM 2356 N N . ALA A 1 302 ? -18.954 10.992 6.517 1.00 66.88 302 ALA A N 1
ATOM 2357 C CA . ALA A 1 302 ? -19.018 10.251 7.782 1.00 66.88 302 ALA A CA 1
ATOM 2358 C C . ALA A 1 302 ? -20.317 9.426 7.931 1.00 66.88 302 ALA A C 1
ATOM 2360 O O . ALA A 1 302 ? -20.389 8.525 8.768 1.00 66.88 302 ALA A O 1
ATOM 2361 N N . GLU A 1 303 ? -21.330 9.741 7.121 1.00 74.38 303 GLU A N 1
ATOM 2362 C CA . GLU A 1 303 ? -22.607 9.033 7.016 1.00 74.38 303 GLU A CA 1
ATOM 2363 C C . GLU A 1 303 ? -22.586 8.018 5.861 1.00 74.38 303 GLU A C 1
ATOM 2365 O O . GLU A 1 303 ? -21.797 8.123 4.921 1.00 74.38 303 GLU A O 1
ATOM 2370 N N . SER A 1 304 ? -23.469 7.025 5.935 1.00 81.44 304 SER A N 1
ATOM 2371 C CA . SER A 1 304 ? -23.617 5.982 4.917 1.00 81.44 304 SER A CA 1
ATOM 2372 C C . SER A 1 304 ? -24.249 6.518 3.624 1.00 81.44 304 SER A C 1
ATOM 2374 O O . SER A 1 304 ? -25.039 7.462 3.648 1.00 81.44 304 SER A O 1
ATOM 2376 N N . PHE A 1 305 ? -23.909 5.914 2.483 1.00 87.38 305 PHE A N 1
ATOM 2377 C CA . PHE A 1 305 ? -24.371 6.364 1.170 1.00 87.38 305 PHE A CA 1
ATOM 2378 C C . PHE A 1 305 ? -25.858 6.059 0.932 1.00 87.38 305 PHE A C 1
ATOM 2380 O O . PHE A 1 305 ? -26.351 4.966 1.218 1.00 87.38 305 PHE A O 1
ATOM 2387 N N . GLU A 1 306 ? -26.558 7.025 0.337 1.00 89.38 306 GLU A N 1
ATOM 2388 C CA . GLU A 1 306 ? -27.989 6.968 0.051 1.00 89.38 306 GLU A CA 1
ATOM 2389 C C . GLU A 1 306 ? -28.239 6.697 -1.437 1.00 89.38 306 GLU A C 1
ATOM 2391 O O . GLU A 1 306 ? -28.018 7.554 -2.295 1.00 89.38 306 GLU A O 1
ATOM 2396 N N . PHE A 1 307 ? -28.756 5.513 -1.753 1.00 91.88 307 PHE A N 1
ATOM 2397 C CA . PHE A 1 307 ? -28.996 5.076 -3.124 1.00 91.88 307 PHE A CA 1
ATOM 2398 C C . PHE A 1 307 ? -30.474 5.233 -3.489 1.00 91.88 307 PHE A C 1
ATOM 2400 O O . PHE A 1 307 ? -31.351 4.586 -2.911 1.00 91.88 307 PHE A O 1
ATOM 2407 N N . VAL A 1 308 ? -30.761 6.084 -4.476 1.00 91.69 308 VAL A N 1
ATOM 2408 C CA . VAL A 1 308 ? -32.071 6.167 -5.133 1.00 91.69 308 VAL A CA 1
ATOM 2409 C C . VAL A 1 308 ? -32.189 5.042 -6.154 1.00 91.69 308 VAL A C 1
ATOM 2411 O O . VAL A 1 308 ? -31.449 5.010 -7.138 1.00 91.69 308 VAL A O 1
ATOM 2414 N N . PHE A 1 309 ? -33.165 4.164 -5.940 1.00 92.38 309 PHE A N 1
ATOM 2415 C CA . PHE A 1 309 ? -33.584 3.144 -6.898 1.00 92.38 309 PHE A CA 1
ATOM 2416 C C . PHE A 1 309 ? -34.913 3.549 -7.549 1.00 92.38 309 PHE A C 1
ATOM 2418 O O . PHE A 1 309 ? -35.770 4.147 -6.896 1.00 92.38 309 PHE A O 1
ATOM 2425 N N . GLU A 1 310 ? -35.100 3.210 -8.827 1.00 91.44 310 GLU A N 1
ATOM 2426 C CA . GLU A 1 310 ? -36.367 3.390 -9.552 1.00 91.44 310 GLU A CA 1
ATOM 2427 C C . GLU A 1 310 ? -37.213 2.100 -9.527 1.00 91.44 310 GLU A C 1
ATOM 2429 O O . GLU A 1 310 ? -36.666 0.997 -9.504 1.00 91.44 310 GLU A O 1
ATOM 2434 N N . GLU A 1 311 ? -38.545 2.239 -9.524 1.00 93.44 311 GLU A N 1
ATOM 2435 C CA . GLU A 1 311 ? -39.519 1.131 -9.558 1.00 93.44 311 GLU A CA 1
ATOM 2436 C C . GLU A 1 311 ? -39.277 0.194 -10.761 1.00 93.44 311 GLU A C 1
ATOM 2438 O O . GLU A 1 311 ? -39.364 0.617 -11.916 1.00 93.44 311 GLU A O 1
ATOM 2443 N N . SER A 1 312 ? -38.948 -1.077 -10.496 1.00 92.62 312 SER A N 1
ATOM 2444 C CA . SER A 1 312 ? -38.469 -2.028 -11.511 1.00 92.62 312 SER A CA 1
ATOM 2445 C C . SER A 1 312 ? -38.477 -3.475 -11.000 1.00 92.62 312 SER A C 1
ATOM 2447 O O . SER A 1 312 ? -37.986 -3.748 -9.909 1.00 92.62 312 SER A O 1
ATOM 2449 N N . GLU A 1 313 ? -38.957 -4.425 -11.811 1.00 89.69 313 GLU A N 1
ATOM 2450 C CA . GLU A 1 313 ? -38.838 -5.880 -11.561 1.00 89.69 313 GLU A CA 1
ATOM 2451 C C . GLU A 1 313 ? -37.493 -6.468 -12.067 1.00 89.69 313 GLU A C 1
ATOM 2453 O O . GLU A 1 313 ? -37.231 -7.663 -11.923 1.00 89.69 313 GLU A O 1
ATOM 2458 N N . GLU A 1 314 ? -36.647 -5.644 -12.697 1.00 89.69 314 GLU A N 1
ATOM 2459 C CA . GLU A 1 314 ? -35.481 -6.051 -13.502 1.00 89.69 314 GLU A CA 1
ATOM 2460 C C . GLU A 1 314 ? -34.170 -5.356 -13.073 1.00 89.69 314 GLU A C 1
ATOM 2462 O O . GLU A 1 314 ? -33.208 -5.326 -13.836 1.00 89.69 314 GLU A O 1
ATOM 2467 N N . THR A 1 315 ? -34.106 -4.772 -11.871 1.00 93.44 315 THR A N 1
ATOM 2468 C CA . THR A 1 315 ? -32.881 -4.106 -11.392 1.00 93.44 315 THR A CA 1
ATOM 2469 C C . THR A 1 315 ? -31.795 -5.135 -11.086 1.00 93.44 315 THR A C 1
ATOM 2471 O O . THR A 1 315 ? -32.022 -6.077 -10.330 1.00 93.44 315 THR A O 1
ATOM 2474 N N . VAL A 1 316 ? -30.594 -4.937 -11.628 1.00 94.62 316 VAL A N 1
ATOM 2475 C CA . VAL A 1 316 ? -29.420 -5.771 -11.342 1.00 94.62 316 VAL A CA 1
ATOM 2476 C C . VAL A 1 316 ? -28.476 -5.016 -10.411 1.00 94.62 316 VAL A C 1
ATOM 2478 O O . VAL A 1 316 ? -28.095 -3.882 -10.697 1.00 94.62 316 VAL A O 1
ATOM 2481 N N . ILE A 1 317 ? -28.066 -5.647 -9.314 1.00 94.94 317 ILE A N 1
ATOM 2482 C CA . ILE A 1 317 ? -26.992 -5.166 -8.434 1.00 94.94 317 ILE A CA 1
ATOM 2483 C C . ILE A 1 317 ? -25.789 -6.084 -8.627 1.00 94.94 317 ILE A C 1
ATOM 2485 O O . ILE A 1 317 ? -25.958 -7.299 -8.643 1.00 94.94 317 ILE A O 1
ATOM 2489 N N . SER A 1 318 ? -24.587 -5.526 -8.786 1.00 94.31 318 SER A N 1
ATOM 2490 C CA . SER A 1 318 ? -23.370 -6.313 -9.032 1.00 94.31 318 SER A CA 1
ATOM 2491 C C . SER A 1 318 ? -22.194 -5.871 -8.165 1.00 94.31 318 SER A C 1
ATOM 2493 O O . SER A 1 318 ? -22.017 -4.681 -7.902 1.00 94.31 318 SER A O 1
ATOM 2495 N N . LEU A 1 319 ? -21.364 -6.839 -7.772 1.00 93.19 319 LEU A N 1
ATOM 2496 C CA . LEU A 1 319 ? -20.092 -6.649 -7.078 1.00 93.19 319 LEU A CA 1
ATOM 2497 C C . LEU A 1 319 ? -18.972 -7.302 -7.899 1.00 93.19 319 LEU A C 1
ATOM 2499 O O . LEU A 1 319 ? -18.998 -8.507 -8.137 1.00 93.19 319 LEU A O 1
ATOM 2503 N N . THR A 1 320 ? -17.983 -6.513 -8.320 1.00 90.06 320 THR A N 1
ATOM 2504 C CA . THR A 1 320 ? -16.773 -7.009 -9.009 1.00 90.06 320 THR A CA 1
ATOM 2505 C C . THR A 1 320 ? -15.613 -7.096 -8.024 1.00 90.06 320 THR A C 1
ATOM 2507 O O . THR A 1 320 ? -15.382 -6.139 -7.288 1.00 90.06 320 THR A O 1
ATOM 2510 N N . GLY A 1 321 ? -14.891 -8.216 -7.987 1.00 87.12 321 GLY A N 1
ATOM 2511 C CA . GLY A 1 321 ? -13.675 -8.387 -7.190 1.00 87.12 321 GLY A CA 1
ATOM 2512 C C . GLY A 1 321 ? -12.533 -7.482 -7.662 1.00 87.12 321 GLY A C 1
ATOM 2513 O O . GLY A 1 321 ? -12.281 -7.399 -8.861 1.00 87.12 321 GLY A O 1
ATOM 2514 N N . VAL A 1 322 ? -11.854 -6.820 -6.718 1.00 83.88 322 VAL A N 1
ATOM 2515 C CA . VAL A 1 322 ? -10.646 -5.998 -6.956 1.00 83.88 322 VAL A CA 1
ATOM 2516 C C . VAL A 1 322 ? -9.465 -6.514 -6.131 1.00 83.88 322 VAL A C 1
ATOM 2518 O O . VAL A 1 322 ? -8.333 -6.587 -6.609 1.00 83.88 322 VAL A O 1
ATOM 2521 N N . SER A 1 323 ? -9.729 -6.882 -4.878 1.00 82.31 323 SER A N 1
ATOM 2522 C CA . SER A 1 323 ? -8.785 -7.527 -3.965 1.00 82.31 323 SER A CA 1
ATOM 2523 C C . SER A 1 323 ? -9.547 -8.419 -2.988 1.00 82.31 323 SER A C 1
ATOM 2525 O O . SER A 1 323 ? -10.682 -8.112 -2.622 1.00 82.31 323 SER A O 1
ATOM 2527 N N . GLU A 1 324 ? -8.897 -9.502 -2.552 1.00 86.06 324 GLU A N 1
ATOM 2528 C CA . GLU A 1 324 ? -9.357 -10.455 -1.525 1.00 86.06 324 GLU A CA 1
ATOM 2529 C C . GLU A 1 324 ? -10.676 -11.217 -1.811 1.00 86.06 324 GLU A C 1
ATOM 2531 O O . GLU A 1 324 ? -11.634 -10.673 -2.370 1.00 86.06 324 GLU A O 1
ATOM 2536 N N . PRO A 1 325 ? -10.795 -12.486 -1.390 1.00 90.19 325 PRO A N 1
ATOM 2537 C CA . PRO A 1 325 ? -12.070 -13.189 -1.379 1.00 90.19 325 PRO A CA 1
ATOM 2538 C C . PRO A 1 325 ? -12.946 -12.772 -0.185 1.00 90.19 325 PRO A C 1
ATOM 2540 O O . PRO A 1 325 ? -12.459 -12.471 0.906 1.00 90.19 325 PRO A O 1
ATOM 2543 N N . MET A 1 326 ? -14.266 -12.825 -0.364 1.00 93.75 326 MET A N 1
ATOM 2544 C CA . MET A 1 326 ? -15.230 -12.704 0.736 1.00 93.75 326 MET A CA 1
ATOM 2545 C C . MET A 1 326 ? -16.455 -13.569 0.473 1.00 93.75 326 MET A C 1
ATOM 2547 O O . MET A 1 326 ? -16.872 -13.710 -0.678 1.00 93.75 326 MET A O 1
ATOM 2551 N N . ALA A 1 327 ? -17.056 -14.108 1.527 1.00 94.88 327 ALA A N 1
ATOM 2552 C CA . ALA A 1 327 ? -18.343 -14.777 1.433 1.00 94.88 327 ALA A CA 1
ATOM 2553 C C . ALA A 1 327 ? -19.466 -13.807 1.802 1.00 94.88 327 ALA A C 1
ATOM 2555 O O . ALA A 1 327 ? -19.304 -12.996 2.710 1.00 94.88 327 ALA A O 1
ATOM 2556 N N . ILE A 1 328 ? -20.592 -13.883 1.098 1.00 96.88 328 ILE A N 1
ATOM 2557 C CA . ILE A 1 328 ? -21.758 -13.016 1.291 1.00 96.88 328 ILE A CA 1
ATOM 2558 C C . ILE A 1 328 ? -22.938 -13.890 1.711 1.00 96.88 328 ILE A C 1
ATOM 2560 O O . ILE A 1 328 ? -23.192 -14.923 1.090 1.00 96.88 328 ILE A O 1
ATOM 2564 N N . LYS A 1 329 ? -23.663 -13.473 2.753 1.00 96.19 329 LYS A N 1
ATOM 2565 C CA . LYS A 1 329 ? -24.929 -14.091 3.176 1.00 96.19 329 LYS A CA 1
ATOM 2566 C C . LYS A 1 329 ? -26.130 -13.333 2.621 1.00 96.19 329 LYS A C 1
ATOM 2568 O O . LYS A 1 329 ? -27.035 -13.942 2.058 1.00 96.19 329 LYS A O 1
ATOM 2573 N N . SER A 1 330 ? -26.140 -12.010 2.762 1.00 96.00 330 SER A N 1
ATOM 2574 C CA . SER A 1 330 ? -27.231 -11.171 2.268 1.00 96.00 330 SER A CA 1
ATOM 2575 C C . SER A 1 330 ? -26.754 -9.785 1.840 1.00 96.00 330 SER A C 1
ATOM 2577 O O . SER A 1 330 ? -25.727 -9.288 2.308 1.00 96.00 330 SER A O 1
ATOM 2579 N N . ILE A 1 331 ? -27.521 -9.158 0.949 1.00 96.56 331 ILE A N 1
ATOM 2580 C CA . ILE A 1 331 ? -27.451 -7.723 0.662 1.00 96.56 331 ILE A CA 1
ATOM 2581 C C . ILE A 1 331 ? -28.829 -7.148 1.000 1.00 96.56 331 ILE A C 1
ATOM 2583 O O . ILE A 1 331 ? -29.848 -7.697 0.588 1.00 96.56 331 ILE A O 1
ATOM 2587 N N . ARG A 1 332 ? -28.893 -6.080 1.795 1.00 95.44 332 ARG A N 1
ATOM 2588 C CA . ARG A 1 332 ? -30.146 -5.556 2.360 1.00 95.44 332 ARG A CA 1
ATOM 2589 C C . ARG A 1 332 ? -30.298 -4.081 2.002 1.00 95.44 332 ARG A C 1
ATOM 2591 O O . ARG A 1 332 ? -29.468 -3.266 2.401 1.00 95.44 332 ARG A O 1
ATOM 2598 N N . LEU A 1 333 ? -31.342 -3.736 1.249 1.00 94.81 333 LEU A N 1
ATOM 2599 C CA . LEU A 1 333 ? -31.719 -2.348 0.972 1.00 94.81 333 LEU A CA 1
ATOM 2600 C C . LEU A 1 333 ? -32.642 -1.891 2.107 1.00 94.81 333 LEU A C 1
ATOM 2602 O O . LEU A 1 333 ? -33.824 -2.246 2.139 1.00 94.81 333 LEU A O 1
ATOM 2606 N N . ILE A 1 334 ? -32.099 -1.142 3.065 1.00 92.38 334 ILE A N 1
ATOM 2607 C CA . ILE A 1 334 ? -32.839 -0.678 4.245 1.00 92.38 334 ILE A CA 1
ATOM 2608 C C . ILE A 1 334 ? -33.356 0.755 4.028 1.00 92.38 334 ILE A C 1
ATOM 2610 O O . ILE A 1 334 ? -32.656 1.577 3.428 1.00 92.38 334 ILE A O 1
ATOM 2614 N N . PRO A 1 335 ? -34.559 1.103 4.520 1.00 89.38 335 PRO A N 1
ATOM 2615 C CA . PRO A 1 335 ? -34.970 2.496 4.657 1.00 89.38 335 PRO A CA 1
ATOM 2616 C C . PRO A 1 335 ? -33.921 3.295 5.437 1.00 89.38 335 PRO A C 1
ATOM 2618 O O . PRO A 1 335 ? -33.579 2.934 6.561 1.00 89.38 335 PRO A O 1
ATOM 2621 N N . HIS A 1 336 ? -33.403 4.373 4.848 1.00 82.31 336 HIS A N 1
ATOM 2622 C CA . HIS A 1 336 ? -32.387 5.195 5.503 1.00 82.31 336 HIS A CA 1
ATOM 2623 C C . HIS A 1 336 ? -33.005 6.027 6.641 1.00 82.31 336 HIS A C 1
ATOM 2625 O O . HIS A 1 336 ? -33.813 6.930 6.389 1.00 82.31 336 HIS A O 1
ATOM 2631 N N . GLU A 1 337 ? -32.597 5.745 7.881 1.00 75.56 337 GLU A N 1
ATOM 2632 C CA . GLU A 1 337 ? -32.918 6.530 9.077 1.00 75.56 337 GLU A CA 1
ATOM 2633 C C . GLU A 1 337 ? -31.718 7.410 9.468 1.00 75.56 337 GLU A C 1
ATOM 2635 O O . GLU A 1 337 ? -30.646 6.903 9.785 1.00 75.56 337 GLU A O 1
ATOM 2640 N N . ASN A 1 338 ? -31.904 8.734 9.477 1.00 74.19 338 ASN A N 1
ATOM 2641 C CA . ASN A 1 338 ? -30.892 9.683 9.947 1.00 74.19 338 ASN A CA 1
ATOM 2642 C C . ASN A 1 338 ? -30.551 9.449 11.434 1.00 74.19 338 ASN A C 1
ATOM 2644 O O . ASN A 1 338 ? -31.449 9.196 12.245 1.00 74.19 338 ASN A O 1
ATOM 2648 N N . TYR A 1 339 ? -29.280 9.624 11.814 1.00 78.88 339 TYR A N 1
ATOM 2649 C CA . TYR A 1 339 ? -28.866 9.570 13.219 1.00 78.88 339 TYR A CA 1
ATOM 2650 C C . TYR A 1 339 ? -29.598 10.619 14.074 1.00 78.88 339 TYR A C 1
ATOM 2652 O O . TYR A 1 339 ? -29.859 11.742 13.644 1.00 78.88 339 TYR A O 1
ATOM 2660 N N . GLN A 1 340 ? -29.915 10.254 15.318 1.00 86.94 340 GLN A N 1
ATOM 2661 C CA . GLN A 1 340 ? -30.443 11.188 16.315 1.00 86.94 340 GLN A CA 1
ATOM 2662 C C . GLN A 1 340 ? -29.296 11.970 16.963 1.00 86.94 340 GLN A C 1
ATOM 2664 O O . GLN A 1 340 ? -28.226 11.408 17.208 1.00 86.94 340 GLN A O 1
ATOM 2669 N N . SER A 1 341 ? -29.522 13.244 17.291 1.00 90.44 341 SER A N 1
ATOM 2670 C CA . SER A 1 341 ? -28.533 14.040 18.026 1.00 90.44 341 SER A CA 1
ATOM 2671 C C . SER A 1 341 ? -28.430 13.601 19.489 1.00 90.44 341 SER A C 1
ATOM 2673 O O . SER A 1 341 ? -29.369 13.044 20.070 1.00 90.44 341 SER A O 1
ATOM 2675 N N . PHE A 1 342 ? -27.296 13.876 20.123 1.00 91.50 342 PHE A N 1
ATOM 2676 C CA . PHE A 1 342 ? -27.003 13.464 21.489 1.00 91.50 342 PHE A CA 1
ATOM 2677 C C . PHE A 1 342 ? -28.007 14.040 22.491 1.00 91.50 342 PHE A C 1
ATOM 2679 O O . PHE A 1 342 ? -28.387 13.348 23.433 1.00 91.50 342 PHE A O 1
ATOM 2686 N N . GLU A 1 343 ? -28.505 15.264 22.280 1.00 91.62 343 GLU A N 1
ATOM 2687 C CA . GLU A 1 343 ? -29.573 15.843 23.110 1.00 91.62 343 GLU A CA 1
ATOM 2688 C C . GLU A 1 343 ? -30.866 15.007 23.035 1.00 91.62 343 GLU A C 1
ATOM 2690 O O . GLU A 1 343 ? -31.518 14.783 24.055 1.00 91.62 343 GLU A O 1
ATOM 2695 N N . GLN A 1 344 ? -31.216 14.482 21.854 1.00 90.62 344 GLN A N 1
ATOM 2696 C CA . GLN A 1 344 ? -32.394 13.626 21.681 1.00 90.62 344 GLN A CA 1
ATOM 2697 C C . GLN A 1 344 ? -32.197 12.277 22.380 1.00 90.62 344 GLN A C 1
ATOM 2699 O O . GLN A 1 344 ? -33.034 11.893 23.199 1.00 90.62 344 GLN A O 1
ATOM 2704 N N . VAL A 1 345 ? -31.076 11.596 22.117 1.00 89.38 345 VAL A N 1
ATOM 2705 C CA . VAL A 1 345 ? -30.773 10.271 22.687 1.00 89.38 345 VAL A CA 1
ATOM 2706 C C . VAL A 1 345 ? -30.644 10.346 24.213 1.00 89.38 345 VAL A C 1
ATOM 2708 O O . VAL A 1 345 ? -31.302 9.597 24.937 1.00 89.38 345 VAL A O 1
ATOM 2711 N N . SER A 1 346 ? -29.862 11.300 24.725 1.00 90.00 346 SER A N 1
ATOM 2712 C CA . SER A 1 346 ? -29.626 11.447 26.167 1.00 90.00 346 SER A CA 1
ATOM 2713 C C . SER A 1 346 ? -30.852 11.912 26.954 1.00 90.00 346 SER A C 1
ATOM 2715 O O . SER A 1 346 ? -30.948 11.613 28.146 1.00 90.00 346 SER A O 1
ATOM 2717 N N . SER A 1 347 ? -31.838 12.552 26.308 1.00 88.31 347 SER A N 1
ATOM 2718 C CA . SER A 1 347 ? -33.120 12.886 26.948 1.00 88.31 347 SER A CA 1
ATOM 2719 C C . SER A 1 347 ? -33.927 11.657 27.395 1.00 88.31 347 SER A C 1
ATOM 2721 O O . SER A 1 347 ? -34.784 11.780 28.273 1.00 88.31 347 SER A O 1
ATOM 2723 N N . GLY A 1 348 ? -33.644 10.479 26.822 1.00 83.06 348 GLY A N 1
ATOM 2724 C CA . GLY A 1 348 ? -34.237 9.206 27.225 1.00 83.06 348 GLY A CA 1
ATOM 2725 C C . GLY A 1 348 ? -33.552 8.530 28.418 1.00 83.06 348 GLY A C 1
ATOM 2726 O O . GLY A 1 348 ? -34.185 7.706 29.072 1.00 83.06 348 GLY A O 1
ATOM 2727 N N . TYR A 1 349 ? -32.293 8.861 28.731 1.00 89.25 349 TYR A N 1
ATOM 2728 C CA . TYR A 1 349 ? -31.502 8.087 29.693 1.00 89.25 349 TYR A CA 1
ATOM 2729 C C . TYR A 1 349 ? -32.019 8.180 31.144 1.00 89.25 349 TYR A C 1
ATOM 2731 O O . TYR A 1 349 ? -32.367 9.266 31.628 1.00 89.25 349 TYR A O 1
ATOM 2739 N N . PRO A 1 350 ? -31.968 7.074 31.915 1.00 85.44 350 PRO A N 1
ATOM 2740 C CA . PRO A 1 350 ? -32.210 7.099 33.352 1.00 85.44 350 PRO A CA 1
ATOM 2741 C C . PRO A 1 350 ? -31.270 8.064 34.088 1.00 85.44 350 PRO A C 1
ATOM 2743 O O . PRO A 1 350 ? -30.056 8.048 33.902 1.00 85.44 350 PRO A O 1
ATOM 2746 N N . THR A 1 351 ? -31.808 8.855 35.024 1.00 86.12 351 THR A N 1
ATOM 2747 C CA . THR A 1 351 ? -31.074 9.917 35.749 1.00 86.12 351 THR A CA 1
ATOM 2748 C C . THR A 1 351 ? -30.063 9.406 36.794 1.00 86.12 351 THR A C 1
ATOM 2750 O O . THR A 1 351 ? -29.807 10.079 37.797 1.00 86.12 351 THR A O 1
ATOM 2753 N N . LYS A 1 352 ? -29.555 8.182 36.642 1.00 91.88 352 LYS A N 1
ATOM 2754 C CA . LYS A 1 352 ? -28.638 7.532 37.577 1.00 91.88 352 LYS A CA 1
ATOM 2755 C C . LYS A 1 352 ? -27.222 7.599 37.014 1.00 91.88 352 LYS A C 1
ATOM 2757 O O . LYS A 1 352 ? -26.934 6.963 36.010 1.00 91.88 352 LYS A O 1
ATOM 2762 N N . VAL A 1 353 ? -26.338 8.330 37.685 1.00 93.06 353 VAL A N 1
ATOM 2763 C CA . VAL A 1 353 ? -24.900 8.340 37.376 1.00 93.06 353 VAL A CA 1
ATOM 2764 C C . VAL A 1 353 ? -24.283 7.008 37.816 1.00 93.06 353 VAL A C 1
ATOM 2766 O O . VAL A 1 353 ? -24.579 6.531 38.914 1.00 93.06 353 VAL A O 1
ATOM 2769 N N . GLY A 1 354 ? -23.461 6.399 36.962 1.00 91.12 354 GLY A N 1
ATOM 2770 C CA . GLY A 1 354 ? -22.706 5.190 37.290 1.00 91.12 354 GLY A CA 1
ATOM 2771 C C . GLY A 1 354 ? -21.517 5.482 38.212 1.00 91.12 354 GLY A C 1
ATOM 2772 O O . GLY A 1 354 ? -20.955 6.573 38.170 1.00 91.12 354 GLY A O 1
ATOM 2773 N N . THR A 1 355 ? -21.121 4.522 39.054 1.00 91.69 355 THR A N 1
ATOM 2774 C CA . THR A 1 355 ? -20.027 4.712 40.038 1.00 91.69 355 THR A CA 1
ATOM 2775 C C . THR A 1 355 ? -18.752 3.919 39.735 1.00 91.69 355 THR A C 1
ATOM 2777 O O . THR A 1 355 ? -17.737 4.093 40.409 1.00 91.69 355 THR A O 1
ATOM 2780 N N . ASP A 1 356 ? -18.795 3.053 38.722 1.00 91.62 356 ASP A N 1
ATOM 2781 C CA . ASP A 1 356 ? -17.678 2.180 38.341 1.00 91.62 356 ASP A CA 1
ATOM 2782 C C . ASP A 1 356 ? -16.553 2.941 37.604 1.00 91.62 356 ASP A C 1
ATOM 2784 O O . ASP A 1 356 ? -16.746 4.063 37.124 1.00 91.62 356 ASP A O 1
ATOM 2788 N N . LYS A 1 357 ? -15.371 2.323 37.507 1.00 93.06 357 LYS A N 1
ATOM 2789 C CA . LYS A 1 357 ? -14.201 2.878 36.814 1.00 93.06 357 LYS A CA 1
ATOM 2790 C C . LYS A 1 357 ? -13.448 1.791 36.038 1.00 93.06 357 LYS A C 1
ATOM 2792 O O . LYS A 1 357 ? -12.623 1.085 36.617 1.00 93.06 357 LYS A O 1
ATOM 2797 N N . VAL A 1 358 ? -13.687 1.688 34.732 1.00 95.81 358 VAL A N 1
ATOM 2798 C CA . VAL A 1 358 ? -13.065 0.682 33.852 1.00 95.81 358 VAL A CA 1
ATOM 2799 C C . VAL A 1 358 ? -12.076 1.367 32.904 1.00 95.81 358 VAL A C 1
ATOM 2801 O O . VAL A 1 358 ? -12.473 2.145 32.042 1.00 95.81 358 VAL A O 1
ATOM 2804 N N . GLN A 1 359 ? -10.784 1.107 33.102 1.00 94.81 359 GLN A N 1
ATOM 2805 C CA . GLN A 1 359 ? -9.673 1.608 32.288 1.00 94.81 359 GLN A CA 1
ATOM 2806 C C . GLN A 1 359 ? -9.240 0.530 31.283 1.00 94.81 359 GLN A C 1
ATOM 2808 O O . GLN A 1 359 ? -8.841 -0.561 31.678 1.00 94.81 359 GLN A O 1
ATOM 2813 N N . LEU A 1 360 ? -9.353 0.831 29.995 1.00 95.62 360 LEU A N 1
ATOM 2814 C CA . LEU A 1 360 ? -9.010 -0.047 28.881 1.00 95.62 360 LEU A CA 1
ATOM 2815 C C . LEU A 1 360 ? -7.660 0.428 28.338 1.00 95.62 360 LEU A C 1
ATOM 2817 O O . LEU A 1 360 ? -7.593 1.469 27.679 1.00 95.62 360 LEU A O 1
ATOM 2821 N N . GLU A 1 361 ? -6.595 -0.282 28.706 1.00 94.69 361 GLU A N 1
ATOM 2822 C CA . GLU A 1 361 ? -5.217 0.090 28.365 1.00 94.69 361 GLU A CA 1
ATOM 2823 C C . GLU A 1 361 ? -4.975 -0.076 26.855 1.00 94.69 361 GLU A C 1
ATOM 2825 O O . GLU A 1 361 ? -5.462 -1.025 26.230 1.00 94.69 361 GLU A O 1
ATOM 2830 N N . GLY A 1 362 ? -4.253 0.872 26.255 1.00 93.06 362 GLY A N 1
ATOM 2831 C CA . GLY A 1 362 ? -4.130 1.015 24.805 1.00 93.06 362 GLY A CA 1
ATOM 2832 C C . GLY A 1 362 ? -3.543 -0.218 24.121 1.00 93.06 362 GLY A C 1
ATOM 2833 O O . GLY A 1 362 ? -3.991 -0.577 23.035 1.00 93.06 362 GLY A O 1
ATOM 2834 N N . GLU A 1 363 ? -2.603 -0.899 24.774 1.00 92.88 363 GLU A N 1
ATOM 2835 C CA . GLU A 1 363 ? -1.907 -2.090 24.285 1.00 92.88 363 GLU A CA 1
ATOM 2836 C C . GLU A 1 363 ? -2.747 -3.382 24.262 1.00 92.88 363 GLU A C 1
ATOM 2838 O O . GLU A 1 363 ? -2.280 -4.390 23.724 1.00 92.88 363 GLU A O 1
ATOM 2843 N N . TYR A 1 364 ? -3.976 -3.363 24.798 1.00 94.25 364 TYR A N 1
ATOM 2844 C CA . TYR A 1 364 ? -4.893 -4.512 24.836 1.00 94.25 364 TYR A CA 1
ATOM 2845 C C . TYR A 1 364 ? -6.228 -4.278 24.090 1.00 94.25 364 TYR A C 1
ATOM 2847 O O . TYR A 1 364 ? -7.296 -4.425 24.701 1.00 94.25 364 TYR A O 1
ATOM 2855 N N . PRO A 1 365 ? -6.224 -3.917 22.786 1.00 94.06 365 PRO A N 1
ATOM 2856 C CA . PRO A 1 365 ? -7.427 -4.002 21.961 1.00 94.06 365 PRO A CA 1
ATOM 2857 C C . PRO A 1 365 ? -7.974 -5.431 21.910 1.00 94.06 365 PRO A C 1
ATOM 2859 O O . PRO A 1 365 ? -7.229 -6.406 21.988 1.00 94.06 365 PRO A O 1
ATOM 2862 N N . TYR A 1 366 ? -9.288 -5.539 21.736 1.00 93.19 366 TYR A N 1
ATOM 2863 C CA . TYR A 1 366 ? -9.962 -6.807 21.473 1.00 93.19 366 TYR A CA 1
ATOM 2864 C C . TYR A 1 366 ? -9.718 -7.245 20.022 1.00 93.19 366 TYR A C 1
ATOM 2866 O O . TYR A 1 366 ? -9.216 -8.339 19.787 1.00 93.19 366 TYR A O 1
ATOM 2874 N N . THR A 1 367 ? -9.985 -6.356 19.060 1.00 92.56 367 THR A N 1
ATOM 2875 C CA . THR A 1 367 ? -9.632 -6.525 17.640 1.00 92.56 367 THR A CA 1
ATOM 2876 C C . THR A 1 367 ? -9.286 -5.186 16.984 1.00 92.56 367 THR A C 1
ATOM 2878 O O . THR A 1 367 ? -9.642 -4.118 17.489 1.00 92.56 367 THR A O 1
ATOM 2881 N N . THR A 1 368 ? -8.621 -5.226 15.830 1.00 91.94 368 THR A N 1
ATOM 2882 C CA . THR A 1 368 ? -8.413 -4.069 14.942 1.00 91.94 368 THR A CA 1
ATOM 2883 C C . THR A 1 368 ? -8.884 -4.392 13.520 1.00 91.94 368 THR A C 1
ATOM 2885 O O . THR A 1 368 ? -9.066 -5.559 13.173 1.00 91.94 368 THR A O 1
ATOM 2888 N N . SER A 1 369 ? -9.101 -3.379 12.671 1.00 86.88 369 SER A N 1
ATOM 2889 C CA . SER A 1 369 ? -9.409 -3.610 11.243 1.00 86.88 369 SER A CA 1
ATOM 2890 C C . SER A 1 369 ? -8.184 -3.679 10.324 1.00 86.88 369 SER A C 1
ATOM 2892 O O . SER A 1 369 ? -8.348 -3.947 9.141 1.00 86.88 369 SER A O 1
ATOM 2894 N N . SER A 1 370 ? -6.963 -3.485 10.838 1.00 80.94 370 SER A N 1
ATOM 2895 C CA . SER A 1 370 ? -5.727 -3.565 10.046 1.00 80.94 370 SER A CA 1
ATOM 2896 C C . SER A 1 370 ? -4.543 -4.066 10.875 1.00 80.94 370 SER A C 1
ATOM 2898 O O . SER A 1 370 ? -4.324 -3.601 11.997 1.00 80.94 370 SER A O 1
ATOM 2900 N N . GLN A 1 371 ? -3.713 -4.925 10.270 1.00 76.75 371 GLN A N 1
ATOM 2901 C CA . GLN A 1 371 ? -2.436 -5.390 10.832 1.00 76.75 371 GLN A CA 1
ATOM 2902 C C . GLN A 1 371 ? -1.425 -4.251 11.064 1.00 76.75 371 GLN A C 1
ATOM 2904 O O . GLN A 1 371 ? -0.505 -4.407 11.861 1.00 76.75 371 GLN A O 1
ATOM 2909 N N . THR A 1 372 ? -1.615 -3.083 10.431 1.00 76.06 372 THR A N 1
ATOM 2910 C CA . THR A 1 372 ? -0.820 -1.863 10.689 1.00 76.06 372 THR A CA 1
ATOM 2911 C C . THR A 1 372 ? -1.012 -1.319 12.109 1.00 76.06 372 THR A C 1
ATOM 2913 O O . THR A 1 372 ? -0.168 -0.563 12.586 1.00 76.06 372 THR A O 1
ATOM 2916 N N . VAL A 1 373 ? -2.131 -1.646 12.770 1.00 84.50 373 VAL A N 1
ATOM 2917 C CA . VAL A 1 373 ? -2.547 -1.054 14.048 1.00 84.50 373 VAL A CA 1
ATOM 2918 C C . VAL A 1 373 ? -2.204 -2.008 15.195 1.00 84.50 373 VAL A C 1
ATOM 2920 O O . VAL A 1 373 ? -3.006 -2.859 15.570 1.00 84.50 373 VAL A O 1
ATOM 2923 N N . TYR A 1 374 ? -1.004 -1.865 15.759 1.00 83.81 374 TYR A N 1
ATOM 2924 C CA . TYR A 1 374 ? -0.479 -2.742 16.814 1.00 83.81 374 TYR A CA 1
ATOM 2925 C C . TYR A 1 374 ? 0.063 -1.961 18.035 1.00 83.81 374 TYR A C 1
ATOM 2927 O O . TYR A 1 374 ? 0.334 -0.758 17.926 1.00 83.81 374 TYR A O 1
ATOM 2935 N N . PRO A 1 375 ? 0.224 -2.611 19.208 1.00 88.31 375 PRO A N 1
ATOM 2936 C CA . PRO A 1 375 ? 0.791 -1.984 20.406 1.00 88.31 375 PRO A CA 1
ATOM 2937 C C . PRO A 1 375 ? 2.263 -1.564 20.261 1.00 88.31 375 PRO A C 1
ATOM 2939 O O . PRO A 1 375 ? 3.061 -2.278 19.653 1.00 88.31 375 PRO A O 1
ATOM 2942 N N . MET A 1 376 ? 2.649 -0.434 20.862 1.00 84.75 376 MET A N 1
ATOM 2943 C CA . MET A 1 376 ? 4.011 0.123 20.804 1.00 84.75 376 MET A CA 1
ATOM 2944 C C . MET A 1 376 ? 4.482 0.722 22.143 1.00 84.75 376 MET A C 1
ATOM 2946 O O . MET A 1 376 ? 3.673 1.112 22.986 1.00 84.75 376 MET A O 1
ATOM 2950 N N . GLU A 1 377 ? 5.807 0.816 22.318 1.00 86.12 377 GLU A N 1
ATOM 2951 C CA . GLU A 1 377 ? 6.468 1.520 23.431 1.00 86.12 377 GLU A CA 1
ATOM 2952 C C . GLU A 1 377 ? 6.447 3.047 23.220 1.00 86.12 377 GLU A C 1
ATOM 2954 O O . GLU A 1 377 ? 6.975 3.561 22.233 1.00 86.12 377 GLU A O 1
ATOM 2959 N N . ASP A 1 378 ? 5.942 3.786 24.207 1.00 87.31 378 ASP A N 1
ATOM 2960 C CA . ASP A 1 378 ? 6.160 5.219 24.386 1.00 87.31 378 ASP A CA 1
ATOM 2961 C C . ASP A 1 378 ? 6.670 5.518 25.803 1.00 87.31 378 ASP A C 1
ATOM 2963 O O . ASP A 1 378 ? 5.944 5.461 26.798 1.00 87.31 378 ASP A O 1
ATOM 2967 N N . THR A 1 379 ? 7.946 5.893 25.890 1.00 84.81 379 THR A N 1
ATOM 2968 C CA . THR A 1 379 ? 8.617 6.281 27.139 1.00 84.81 379 THR A CA 1
ATOM 2969 C C . THR A 1 379 ? 8.734 7.800 27.324 1.00 84.81 379 THR A C 1
ATOM 2971 O O . THR A 1 379 ? 9.429 8.256 28.233 1.00 84.81 379 THR A O 1
ATOM 2974 N N . ARG A 1 380 ? 8.064 8.626 26.505 1.00 83.25 380 ARG A N 1
ATOM 2975 C CA . ARG A 1 380 ? 8.218 10.097 26.506 1.00 83.25 380 ARG A CA 1
ATOM 2976 C C . ARG A 1 380 ? 7.551 10.790 27.697 1.00 83.25 380 ARG A C 1
ATOM 2978 O O . ARG A 1 380 ? 8.036 11.838 28.122 1.00 83.25 380 ARG A O 1
ATOM 2985 N N . SER A 1 381 ? 6.462 10.241 28.247 1.00 85.94 381 SER A N 1
ATOM 2986 C CA . SER A 1 381 ? 5.768 10.811 29.415 1.00 85.94 381 SER A CA 1
ATOM 2987 C C . SER A 1 381 ? 5.826 9.882 30.625 1.00 85.94 381 SER A C 1
ATOM 2989 O O . SER A 1 381 ? 5.541 8.692 30.546 1.00 85.94 381 SER A O 1
ATOM 2991 N N . ALA A 1 382 ? 6.121 10.458 31.792 1.00 84.81 382 ALA A N 1
ATOM 2992 C CA . ALA A 1 382 ? 6.223 9.745 33.067 1.00 84.81 382 ALA A CA 1
ATOM 2993 C C . ALA A 1 382 ? 4.858 9.343 33.682 1.00 84.81 382 ALA A C 1
ATOM 2995 O O . ALA A 1 382 ? 4.805 9.018 34.869 1.00 84.81 382 ALA A O 1
ATOM 2996 N N . LEU A 1 383 ? 3.762 9.442 32.916 1.00 88.69 383 LEU A N 1
ATOM 2997 C CA . LEU A 1 383 ? 2.416 8.970 33.277 1.00 88.69 383 LEU A CA 1
ATOM 2998 C C . LEU A 1 383 ? 1.832 7.941 32.290 1.00 88.69 383 LEU A C 1
ATOM 3000 O O . LEU A 1 383 ? 0.710 7.500 32.524 1.00 88.69 383 LEU A O 1
ATOM 3004 N N . THR A 1 384 ? 2.549 7.574 31.222 1.00 87.50 384 THR A N 1
ATOM 3005 C CA . THR A 1 384 ? 2.140 6.462 30.345 1.00 87.50 384 THR A CA 1
ATOM 3006 C C . THR A 1 384 ? 2.149 5.144 31.131 1.00 87.50 384 THR A C 1
ATOM 3008 O O . THR A 1 384 ? 2.926 5.003 32.083 1.00 87.50 384 THR A O 1
ATOM 3011 N N . LYS A 1 385 ? 1.253 4.210 30.802 1.00 82.69 385 LYS A N 1
ATOM 3012 C CA . LYS A 1 385 ? 1.041 2.964 31.550 1.00 82.69 385 LYS A CA 1
ATOM 3013 C C . LYS A 1 385 ? 1.123 1.726 30.648 1.00 82.69 385 LYS A C 1
ATOM 3015 O O . LYS A 1 385 ? 0.368 1.665 29.693 1.00 82.69 385 LYS A O 1
ATOM 3020 N N . PRO A 1 386 ? 1.934 0.708 30.998 1.00 86.62 386 PRO A N 1
ATOM 3021 C CA . PRO A 1 386 ? 3.014 0.732 31.992 1.00 86.62 386 PRO A CA 1
ATOM 3022 C C . PRO A 1 386 ? 4.172 1.662 31.577 1.00 86.62 386 PRO A C 1
ATOM 3024 O O . PRO A 1 386 ? 4.212 2.178 30.462 1.00 86.62 386 PRO A O 1
ATOM 3027 N N . ILE A 1 387 ? 5.143 1.873 32.472 1.00 83.50 387 ILE A N 1
ATOM 3028 C CA . ILE A 1 387 ? 6.364 2.627 32.155 1.00 83.50 387 ILE A CA 1
ATOM 3029 C C . ILE A 1 387 ? 7.607 2.009 32.805 1.00 83.50 387 ILE A C 1
ATOM 3031 O O . ILE A 1 387 ? 7.750 1.964 34.028 1.00 83.50 387 ILE A O 1
ATOM 3035 N N . GLU A 1 388 ? 8.543 1.588 31.961 1.00 83.69 388 GLU A N 1
ATOM 3036 C CA . GLU A 1 388 ? 9.907 1.197 32.311 1.00 83.69 388 GLU A CA 1
ATOM 3037 C C . GLU A 1 388 ? 10.869 1.847 31.305 1.00 83.69 388 GLU A C 1
ATOM 3039 O O . GLU A 1 388 ? 10.448 2.344 30.264 1.00 83.69 388 GLU A O 1
ATOM 3044 N N . THR A 1 389 ? 12.154 1.939 31.649 1.00 78.69 389 THR A N 1
ATOM 3045 C CA . THR A 1 389 ? 13.181 2.568 30.803 1.00 78.69 389 THR A CA 1
ATOM 3046 C C . THR A 1 389 ? 14.484 1.758 30.736 1.00 78.69 389 THR A C 1
ATOM 3048 O O . THR A 1 389 ? 15.445 2.197 30.106 1.00 78.69 389 THR A O 1
ATOM 3051 N N . ALA A 1 390 ? 14.532 0.580 31.373 1.00 76.69 390 ALA A N 1
ATOM 3052 C CA . ALA A 1 390 ? 15.585 -0.428 31.219 1.00 76.69 390 ALA A CA 1
ATOM 3053 C C . ALA A 1 390 ? 15.391 -1.307 29.972 1.00 76.69 390 ALA A C 1
ATOM 3055 O O . ALA A 1 390 ? 16.338 -1.509 29.215 1.00 76.69 390 ALA A O 1
ATOM 3056 N N . TYR A 1 391 ? 14.168 -1.803 29.794 1.00 76.12 391 TYR A N 1
ATOM 3057 C CA . TYR A 1 391 ? 13.723 -2.742 28.766 1.00 76.12 391 TYR A CA 1
ATOM 3058 C C . TYR A 1 391 ? 12.372 -2.281 28.205 1.00 76.12 391 TYR A C 1
ATOM 3060 O O . TYR A 1 391 ? 11.700 -1.438 28.803 1.00 76.12 391 TYR A O 1
ATOM 3068 N N . THR A 1 392 ? 12.014 -2.817 27.043 1.00 79.19 392 THR A N 1
ATOM 3069 C CA . THR A 1 392 ? 10.828 -2.439 26.263 1.00 79.19 392 THR A CA 1
ATOM 3070 C C . THR A 1 392 ? 9.542 -2.895 26.953 1.00 79.19 392 THR A C 1
ATOM 3072 O O . THR A 1 392 ? 9.428 -4.069 27.296 1.00 79.19 392 THR A O 1
ATOM 3075 N N . LEU A 1 393 ? 8.561 -1.999 27.102 1.00 87.50 393 LEU A N 1
ATOM 3076 C CA . LEU A 1 393 ? 7.178 -2.342 27.463 1.00 87.50 393 LEU A CA 1
ATOM 3077 C C . LEU A 1 393 ? 6.202 -1.711 26.464 1.00 87.50 393 LEU A C 1
ATOM 3079 O O . LEU A 1 393 ? 6.352 -0.542 26.106 1.00 87.50 393 LEU A O 1
ATOM 3083 N N . LEU A 1 394 ? 5.192 -2.469 26.042 1.00 88.19 394 LEU A N 1
ATOM 3084 C CA . LEU A 1 394 ? 4.163 -2.016 25.103 1.00 88.19 394 LEU A CA 1
ATOM 3085 C C . LEU A 1 394 ? 3.024 -1.355 25.892 1.00 88.19 394 LEU A C 1
ATOM 3087 O O . LEU A 1 394 ? 2.446 -1.972 26.784 1.00 88.19 394 LEU A O 1
ATOM 3091 N N . ASN A 1 395 ? 2.747 -0.078 25.626 1.00 91.25 395 ASN A N 1
ATOM 3092 C CA . ASN A 1 395 ? 1.973 0.780 26.540 1.00 91.25 395 ASN A CA 1
ATOM 3093 C C . ASN A 1 395 ? 1.127 1.859 25.836 1.00 91.25 395 ASN A C 1
ATOM 3095 O O . ASN A 1 395 ? 0.683 2.828 26.449 1.00 91.25 395 ASN A O 1
ATOM 3099 N N . SER A 1 396 ? 0.978 1.752 24.517 1.00 92.56 396 SER A N 1
ATOM 3100 C CA . SER A 1 396 ? 0.117 2.625 23.726 1.00 92.56 396 SER A CA 1
ATOM 3101 C C . SER A 1 396 ? -0.239 1.970 22.395 1.00 92.56 396 SER A C 1
ATOM 3103 O O . SER A 1 396 ? 0.437 1.043 21.945 1.00 92.56 396 SER A O 1
ATOM 3105 N N . ILE A 1 397 ? -1.282 2.478 21.742 1.00 93.00 397 ILE A N 1
ATOM 3106 C CA . ILE A 1 397 ? -1.671 2.094 20.382 1.00 93.00 397 ILE A CA 1
ATOM 3107 C C . ILE A 1 397 ? -1.705 3.319 19.469 1.00 93.00 397 ILE A C 1
ATOM 3109 O O . ILE A 1 397 ? -1.950 4.439 19.921 1.00 93.00 397 ILE A O 1
ATOM 3113 N N . GLY A 1 398 ? -1.421 3.105 18.184 1.00 86.06 398 GLY A N 1
ATOM 3114 C CA . GLY A 1 398 ? -1.323 4.161 17.172 1.00 86.06 398 GLY A CA 1
ATOM 3115 C C . GLY A 1 398 ? 0.086 4.724 16.953 1.00 86.06 398 GLY A C 1
ATOM 3116 O O . GLY A 1 398 ? 0.292 5.405 15.956 1.00 86.06 398 GLY A O 1
ATOM 3117 N N . GLY A 1 399 ? 1.072 4.394 17.791 1.00 81.69 399 GLY A N 1
ATOM 3118 C CA . GLY A 1 399 ? 2.474 4.789 17.587 1.00 81.69 399 GLY A CA 1
ATOM 3119 C C . GLY A 1 399 ? 2.834 6.203 18.071 1.00 81.69 399 GLY A C 1
ATOM 3120 O O . GLY A 1 399 ? 1.990 6.953 18.559 1.00 81.69 399 GLY A O 1
ATOM 3121 N N . VAL A 1 400 ? 4.115 6.561 17.974 1.00 77.31 400 VAL A N 1
ATOM 3122 C CA . VAL A 1 400 ? 4.765 7.743 18.577 1.00 77.31 400 VAL A CA 1
ATOM 3123 C C . VAL A 1 400 ? 4.465 9.032 17.786 1.00 77.31 400 VAL A C 1
ATOM 3125 O O . VAL A 1 400 ? 5.336 9.737 17.281 1.00 77.31 400 VAL A O 1
ATOM 3128 N N . GLY A 1 401 ? 3.185 9.402 17.767 1.00 76.69 401 GLY A N 1
ATOM 3129 C CA . GLY A 1 401 ? 2.651 10.484 16.934 1.00 76.69 401 GLY A CA 1
ATOM 3130 C C . GLY A 1 401 ? 1.363 10.121 16.194 1.00 76.69 401 GLY A C 1
ATOM 3131 O O . GLY A 1 401 ? 0.810 10.990 15.519 1.00 76.69 401 GLY A O 1
ATOM 3132 N N . GLY A 1 402 ? 0.868 8.888 16.347 1.00 79.62 402 GLY A N 1
ATOM 3133 C CA . GLY A 1 402 ? -0.358 8.391 15.719 1.00 79.62 402 GLY A CA 1
ATOM 3134 C C . GLY A 1 402 ? -0.153 7.794 14.320 1.00 79.62 402 GLY A C 1
ATOM 3135 O O . GLY A 1 402 ? -1.125 7.566 13.608 1.00 79.62 402 GLY A O 1
ATOM 3136 N N . GLU A 1 403 ? 1.092 7.549 13.910 1.00 79.06 403 GLU A N 1
ATOM 3137 C CA . GLU A 1 403 ? 1.502 7.081 12.581 1.00 79.06 403 GLU A CA 1
ATOM 3138 C C . GLU A 1 403 ? 1.044 5.661 12.207 1.00 79.06 403 GLU A C 1
ATOM 3140 O O . GLU A 1 403 ? 1.085 5.303 11.033 1.00 79.06 403 GLU A O 1
ATOM 3145 N N . LYS A 1 404 ? 0.597 4.857 13.180 1.00 82.12 404 LYS A N 1
ATOM 3146 C CA . LYS A 1 404 ? 0.041 3.507 12.970 1.00 82.12 404 LYS A CA 1
ATOM 3147 C C . LYS A 1 404 ? -1.483 3.464 12.950 1.00 82.12 404 LYS A C 1
ATOM 3149 O O . LYS A 1 404 ? -2.050 2.436 12.598 1.00 82.12 404 LYS A O 1
ATOM 3154 N N . TRP A 1 405 ? -2.142 4.560 13.329 1.00 89.25 405 TRP A N 1
ATOM 3155 C CA . TRP A 1 405 ? -3.598 4.674 13.354 1.00 89.25 405 TRP A CA 1
ATOM 3156 C C . TRP A 1 405 ? -4.014 6.060 12.855 1.00 89.25 405 TRP A C 1
ATOM 3158 O O . TRP A 1 405 ? -4.227 6.998 13.629 1.00 89.25 405 TRP A O 1
ATOM 3168 N N . ASN A 1 406 ? -4.064 6.192 11.532 1.00 86.25 406 ASN A N 1
ATOM 3169 C CA . ASN A 1 406 ? -4.161 7.463 10.817 1.00 86.25 406 ASN A CA 1
ATOM 3170 C C . ASN A 1 406 ? -4.985 7.434 9.520 1.00 86.25 406 ASN A C 1
ATOM 3172 O O . ASN A 1 406 ? -5.304 8.506 9.020 1.00 86.25 406 ASN A O 1
ATOM 3176 N N . SER A 1 407 ? -5.321 6.269 8.968 1.00 81.94 407 SER A N 1
ATOM 3177 C CA . SER A 1 407 ? -5.995 6.155 7.664 1.00 81.94 407 SER A CA 1
ATOM 3178 C C . SER A 1 407 ? -7.473 5.816 7.845 1.00 81.94 407 SER A C 1
ATOM 3180 O O . SER A 1 407 ? -7.803 5.036 8.737 1.00 81.94 407 SER A O 1
ATOM 3182 N N . ALA A 1 408 ? -8.359 6.386 7.020 1.00 80.88 408 ALA A N 1
ATOM 3183 C CA . ALA A 1 408 ? -9.796 6.093 7.050 1.00 80.88 408 ALA A CA 1
ATOM 3184 C C . ALA A 1 408 ? -10.075 4.575 7.008 1.00 80.88 408 ALA A C 1
ATOM 3186 O O . ALA A 1 408 ? -9.301 3.802 6.447 1.00 80.88 408 ALA A O 1
ATOM 3187 N N . GLY A 1 409 ? -11.134 4.128 7.690 1.00 75.81 409 GLY A N 1
ATOM 3188 C CA . GLY A 1 409 ? -11.461 2.700 7.826 1.00 75.81 409 GLY A CA 1
ATOM 3189 C C . GLY A 1 409 ? -10.611 1.915 8.844 1.00 75.81 409 GLY A C 1
ATOM 3190 O O . GLY A 1 409 ? -11.055 0.865 9.320 1.00 75.81 409 GLY A O 1
ATOM 3191 N N . GLN A 1 410 ? -9.443 2.419 9.271 1.00 85.88 410 GLN A N 1
ATOM 3192 C CA . GLN A 1 410 ? -8.709 1.826 10.396 1.00 85.88 410 GLN A CA 1
ATOM 3193 C C . GLN A 1 410 ? -9.490 2.009 11.702 1.00 85.88 410 GLN A C 1
ATOM 3195 O O . GLN A 1 410 ? -9.950 3.102 12.035 1.00 85.88 410 GLN A O 1
ATOM 3200 N N . SER A 1 411 ? -9.608 0.947 12.489 1.00 91.50 411 SER A N 1
ATOM 3201 C CA . SER A 1 411 ? -10.379 0.937 13.728 1.00 91.50 411 SER A CA 1
ATOM 3202 C C . SER A 1 411 ? -9.747 0.043 14.784 1.00 91.50 411 SER A C 1
ATOM 3204 O O . SER A 1 411 ? -9.003 -0.889 14.469 1.00 91.50 411 SER A O 1
ATOM 3206 N N . VAL A 1 412 ? -10.051 0.360 16.040 1.00 95.06 412 VAL A N 1
ATOM 3207 C CA . VAL A 1 412 ? -9.602 -0.354 17.235 1.00 95.06 412 VAL A CA 1
ATOM 3208 C C . VAL A 1 412 ? -10.821 -0.601 18.115 1.00 95.06 412 VAL A C 1
ATOM 3210 O O . VAL A 1 412 ? -11.545 0.347 18.434 1.00 95.06 412 VAL A O 1
ATOM 3213 N N . SER A 1 413 ? -11.051 -1.856 18.503 1.00 95.25 413 SER A N 1
ATOM 3214 C CA . SER A 1 413 ? -12.155 -2.248 19.377 1.00 95.25 413 SER A CA 1
ATOM 3215 C C . SER A 1 413 ? -11.681 -2.642 20.777 1.00 95.25 413 SER A C 1
ATOM 3217 O O . SER A 1 413 ? -10.573 -3.146 20.959 1.00 95.25 413 SER A O 1
ATOM 3219 N N . TYR A 1 414 ? -12.541 -2.452 21.778 1.00 96.06 414 TYR A N 1
ATOM 3220 C CA . TYR A 1 414 ? -12.332 -2.941 23.143 1.00 96.06 414 TYR A CA 1
ATOM 3221 C C . TYR A 1 414 ? -13.643 -3.482 23.725 1.00 96.06 414 TYR A C 1
ATOM 3223 O O . TYR A 1 414 ? -14.694 -2.854 23.575 1.00 96.06 414 TYR A O 1
ATOM 3231 N N . LYS A 1 415 ? -13.579 -4.615 24.436 1.00 96.06 415 LYS A N 1
ATOM 3232 C CA . LYS A 1 415 ? -14.714 -5.213 25.160 1.00 96.06 415 LYS A CA 1
ATOM 3233 C C . LYS A 1 415 ? -14.646 -4.931 26.666 1.00 96.06 415 LYS A C 1
ATOM 3235 O O . LYS A 1 415 ? -13.596 -5.094 27.293 1.00 96.06 415 LYS A O 1
ATOM 3240 N N . PHE A 1 416 ? -15.772 -4.539 27.265 1.00 97.00 416 PHE A N 1
ATOM 3241 C CA . PHE A 1 416 ? -15.879 -4.263 28.704 1.00 97.00 416 PHE A CA 1
ATOM 3242 C C . PHE A 1 416 ? -17.284 -4.517 29.271 1.00 97.00 416 PHE A C 1
ATOM 3244 O O . PHE A 1 416 ? -18.261 -4.623 28.533 1.00 97.00 416 PHE A O 1
ATOM 3251 N N . SER A 1 417 ? -17.407 -4.564 30.600 1.00 95.88 417 SER A N 1
ATOM 3252 C CA . SER A 1 417 ? -18.703 -4.494 31.295 1.00 95.88 417 SER A CA 1
ATOM 3253 C C . SER A 1 417 ? -18.635 -3.655 32.574 1.00 95.88 417 SER A C 1
ATOM 3255 O O . SER A 1 417 ? -17.576 -3.508 33.189 1.00 95.88 417 SER A O 1
ATOM 3257 N N . VAL A 1 418 ? -19.780 -3.084 32.970 1.00 95.44 418 VAL A N 1
ATOM 3258 C CA . VAL A 1 418 ? -19.937 -2.289 34.201 1.00 95.44 418 VAL A CA 1
ATOM 3259 C C . VAL A 1 418 ? -20.622 -3.094 35.305 1.00 95.44 418 VAL A C 1
ATOM 3261 O O . VAL A 1 418 ? -21.551 -3.866 35.056 1.00 95.44 418 VAL A O 1
ATOM 3264 N N . LYS A 1 419 ? -20.196 -2.885 36.555 1.00 92.75 419 LYS A N 1
ATOM 3265 C CA . LYS A 1 419 ? -20.806 -3.497 37.750 1.00 92.75 419 LYS A CA 1
ATOM 3266 C C . LYS A 1 419 ? -22.157 -2.898 38.130 1.00 92.75 419 LYS A C 1
ATOM 3268 O O . LYS A 1 419 ? -22.927 -3.533 38.848 1.00 92.75 419 LYS A O 1
ATOM 3273 N N . GLU A 1 420 ? -22.412 -1.656 37.729 1.00 93.81 420 GLU A N 1
ATOM 3274 C CA . GLU A 1 420 ? -23.580 -0.889 38.141 1.00 93.81 420 GLU A CA 1
ATOM 3275 C C . GLU A 1 420 ? -24.202 -0.154 36.952 1.00 93.81 420 GLU A C 1
ATOM 3277 O O . GLU A 1 420 ? -23.533 0.614 36.274 1.00 93.81 420 GLU A O 1
ATOM 3282 N N . SER A 1 421 ? -25.507 -0.335 36.751 1.00 95.38 421 SER A N 1
ATOM 3283 C CA . SER A 1 421 ? -26.255 0.329 35.685 1.00 95.38 421 SER A CA 1
ATOM 3284 C C . SER A 1 421 ? -26.294 1.844 35.898 1.00 95.38 421 SER A C 1
ATOM 3286 O O . SER A 1 421 ? -26.640 2.285 37.002 1.00 95.38 421 SER A O 1
ATOM 3288 N N . GLY A 1 422 ? -25.987 2.649 34.882 1.00 95.56 422 GLY A N 1
ATOM 3289 C CA . GLY A 1 422 ? -25.962 4.110 34.997 1.00 95.56 422 GLY A CA 1
ATOM 3290 C C . GLY A 1 422 ? -25.368 4.827 33.786 1.00 95.56 422 GLY A C 1
ATOM 3291 O O . GLY A 1 422 ? -24.904 4.200 32.842 1.00 95.56 422 GLY A O 1
ATOM 3292 N N . VAL A 1 423 ? -25.375 6.160 33.826 1.00 95.94 423 VAL A N 1
ATOM 3293 C CA . VAL A 1 423 ? -24.722 7.027 32.835 1.00 95.94 423 VAL A CA 1
ATOM 3294 C C . VAL A 1 423 ? -23.243 7.209 33.185 1.00 95.94 423 VAL A C 1
ATOM 3296 O O . VAL A 1 423 ? -22.905 7.519 34.332 1.00 95.94 423 VAL A O 1
ATOM 3299 N N . TYR A 1 424 ? -22.378 7.046 32.186 1.00 96.81 424 TYR A N 1
ATOM 3300 C CA . TYR A 1 424 ? -20.921 7.123 32.273 1.00 96.81 424 TYR A CA 1
ATOM 3301 C C . TYR A 1 424 ? -20.348 8.065 31.207 1.00 96.81 424 TYR A C 1
ATOM 3303 O O . TYR A 1 424 ? -20.860 8.145 30.093 1.00 96.81 424 TYR A O 1
ATOM 3311 N N . ASN A 1 425 ? -19.232 8.721 31.522 1.00 96.38 425 ASN A N 1
ATOM 3312 C CA . ASN A 1 425 ? -18.374 9.365 30.531 1.00 96.38 425 ASN A CA 1
ATOM 3313 C C . ASN A 1 425 ? -17.376 8.341 29.982 1.00 96.38 425 ASN A C 1
ATOM 3315 O O . ASN A 1 425 ? -16.793 7.579 30.757 1.00 96.38 425 ASN A O 1
ATOM 3319 N N . ILE A 1 426 ? -17.112 8.394 28.675 1.00 96.69 426 ILE A N 1
ATOM 3320 C CA . ILE A 1 426 ? -15.920 7.778 28.082 1.00 96.69 426 ILE A CA 1
ATOM 3321 C C . ILE A 1 426 ? -14.850 8.870 27.986 1.00 96.69 426 ILE A C 1
ATOM 3323 O O . ILE A 1 426 ? -15.079 9.930 27.405 1.00 96.69 426 ILE A O 1
ATOM 3327 N N . VAL A 1 427 ? -13.691 8.625 28.590 1.00 96.94 427 VAL A N 1
ATOM 3328 C CA . VAL A 1 427 ? -12.562 9.558 28.681 1.00 96.94 427 VAL A CA 1
ATOM 3329 C C . VAL A 1 427 ? -11.348 8.935 28.002 1.00 96.94 427 VAL A C 1
ATOM 3331 O O . VAL A 1 427 ? -10.986 7.811 28.324 1.00 96.94 427 VAL A O 1
ATOM 3334 N N . ALA A 1 428 ? -10.684 9.653 27.101 1.00 96.56 428 ALA A N 1
ATOM 3335 C CA . ALA A 1 428 ? -9.446 9.186 26.472 1.00 96.56 428 ALA A CA 1
ATOM 3336 C C . ALA A 1 428 ? -8.227 9.903 27.068 1.00 96.56 428 ALA A C 1
ATOM 3338 O O . ALA A 1 428 ? -8.246 11.134 27.184 1.00 96.56 428 ALA A O 1
ATOM 3339 N N . ARG A 1 429 ? -7.148 9.168 27.383 1.00 96.06 429 ARG A N 1
ATOM 3340 C CA . ARG A 1 429 ? -5.792 9.736 27.482 1.00 96.06 429 ARG A CA 1
ATOM 3341 C C . ARG A 1 429 ? -5.076 9.492 26.157 1.00 96.06 429 ARG A C 1
ATOM 3343 O O . ARG A 1 429 ? -4.802 8.352 25.791 1.00 96.06 429 ARG A O 1
ATOM 3350 N N . PHE A 1 430 ? -4.815 10.577 25.432 1.00 95.06 430 PHE A N 1
ATOM 3351 C CA . PHE A 1 430 ? -4.381 10.537 24.036 1.00 95.06 430 PHE A CA 1
ATOM 3352 C C . PHE A 1 430 ? -3.273 11.549 23.735 1.00 95.06 430 PHE A C 1
ATOM 3354 O O . PHE A 1 430 ? -3.088 12.527 24.466 1.00 95.06 430 PHE A O 1
ATOM 3361 N N . SER A 1 431 ? -2.575 11.333 22.625 1.00 94.12 431 SER A N 1
ATOM 3362 C CA . SER A 1 431 ? -1.643 12.283 22.029 1.00 94.12 431 SER A CA 1
ATOM 3363 C C . SER A 1 431 ? -1.980 12.495 20.552 1.00 94.12 431 SER A C 1
ATOM 3365 O O . SER A 1 431 ? -2.229 11.547 19.807 1.00 94.12 431 SER A O 1
ATOM 3367 N N . GLN A 1 432 ? -1.990 13.762 20.144 1.00 91.19 432 GLN A N 1
ATOM 3368 C CA . GLN A 1 432 ? -2.105 14.211 18.759 1.00 91.19 432 GLN A CA 1
ATOM 3369 C C . GLN A 1 432 ? -1.055 15.309 18.607 1.00 91.19 432 GLN A C 1
ATOM 3371 O O . GLN A 1 432 ? -1.301 16.460 18.952 1.00 91.19 432 GLN A O 1
ATOM 3376 N N . SER A 1 433 ? 0.152 14.943 18.185 1.00 88.50 433 SER A N 1
ATOM 3377 C CA . SER A 1 433 ? 1.303 15.853 18.141 1.00 88.50 433 SER A CA 1
ATOM 3378 C C . SER A 1 433 ? 1.754 16.170 16.715 1.00 88.50 433 SER A C 1
ATOM 3380 O O . SER A 1 433 ? 2.931 16.465 16.508 1.00 88.50 433 SER A O 1
ATOM 3382 N N . THR A 1 434 ? 0.843 16.073 15.740 1.00 84.06 434 THR A N 1
ATOM 3383 C CA . THR A 1 434 ? 1.208 15.900 14.323 1.00 84.06 434 THR A CA 1
ATOM 3384 C C . THR A 1 434 ? 0.501 16.882 13.380 1.00 84.06 434 THR A C 1
ATOM 3386 O O . THR A 1 434 ? 1.164 17.445 12.513 1.00 84.06 434 THR A O 1
ATOM 3389 N N . LEU A 1 435 ? -0.802 17.156 13.554 1.00 81.81 435 LEU A N 1
ATOM 3390 C CA . LEU A 1 435 ? -1.543 18.090 12.682 1.00 81.81 435 LEU A CA 1
ATOM 3391 C C . LEU A 1 435 ? -1.617 19.508 13.284 1.00 81.81 435 LEU A C 1
ATOM 3393 O O . LEU A 1 435 ? -2.645 19.906 13.833 1.00 81.81 435 LEU A O 1
ATOM 3397 N N . ASP A 1 436 ? -0.532 20.281 13.199 1.00 77.81 436 ASP A N 1
ATOM 3398 C CA . ASP A 1 436 ? -0.510 21.658 13.721 1.00 77.81 436 ASP A CA 1
ATOM 3399 C C . ASP A 1 436 ? -1.559 22.557 13.034 1.00 77.81 436 ASP A C 1
ATOM 3401 O O . ASP A 1 436 ? -1.629 22.652 11.808 1.00 77.81 436 ASP A O 1
ATOM 3405 N N . GLY A 1 437 ? -2.388 23.227 13.837 1.00 70.19 437 GLY A N 1
ATOM 3406 C CA . GLY A 1 437 ? -3.533 24.015 13.366 1.00 70.19 437 GLY A CA 1
ATOM 3407 C C . GLY A 1 437 ? -4.785 23.209 12.985 1.00 70.19 437 GLY A C 1
ATOM 3408 O O . GLY A 1 437 ? -5.745 23.809 12.506 1.00 70.19 437 GLY A O 1
ATOM 3409 N N . MET A 1 438 ? -4.808 21.892 13.214 1.00 79.31 438 MET A N 1
ATOM 3410 C CA . MET A 1 438 ? -5.940 20.998 12.932 1.00 79.31 438 MET A CA 1
ATOM 3411 C C . MET A 1 438 ? -6.243 20.054 14.119 1.00 79.31 438 MET A C 1
ATOM 3413 O O . MET A 1 438 ? -5.720 20.205 15.227 1.00 79.31 438 MET A O 1
ATOM 3417 N N . TYR A 1 439 ? -7.157 19.108 13.904 1.00 86.44 439 TYR A N 1
ATOM 3418 C CA . TYR A 1 439 ? -7.536 18.046 14.835 1.00 86.44 439 TYR A CA 1
ATOM 3419 C C . TYR A 1 439 ? -7.612 16.710 14.085 1.00 86.44 439 TYR A C 1
ATOM 3421 O O . TYR A 1 439 ? -7.814 16.705 12.872 1.00 86.44 439 TYR A O 1
ATOM 3429 N N . SER A 1 440 ? -7.480 15.593 14.804 1.00 91.31 440 SER A N 1
ATOM 3430 C CA . SER A 1 440 ? -7.854 14.272 14.280 1.00 91.31 440 SER A CA 1
ATOM 3431 C C . SER A 1 440 ? -9.299 13.950 14.652 1.00 91.31 440 SER A C 1
ATOM 3433 O O . SER A 1 440 ? -9.718 14.250 15.773 1.00 91.31 440 SER A O 1
ATOM 3435 N N . SER A 1 441 ? -10.052 13.307 13.760 1.00 91.50 441 SER A N 1
ATOM 3436 C CA . SER A 1 441 ? -11.422 12.864 14.014 1.00 91.50 441 SER A CA 1
ATOM 3437 C C . SER A 1 441 ? -11.545 11.345 14.157 1.00 91.50 441 SER A C 1
ATOM 3439 O O . SER A 1 441 ? -10.700 10.579 13.681 1.00 91.50 441 SER A O 1
ATOM 3441 N N . ARG A 1 442 ? -12.573 10.897 14.885 1.00 92.56 442 ARG A N 1
ATOM 3442 C CA . ARG A 1 442 ? -12.944 9.483 15.032 1.00 92.56 442 ARG A CA 1
ATOM 3443 C C . ARG A 1 442 ? -14.459 9.316 15.067 1.00 92.56 442 ARG A C 1
ATOM 3445 O O . ARG A 1 442 ? -15.152 10.138 15.657 1.00 92.56 442 ARG A O 1
ATOM 3452 N N . SER A 1 443 ? -14.949 8.202 14.543 1.00 91.38 443 SER A N 1
ATOM 3453 C CA . SER A 1 443 ? -16.284 7.694 14.852 1.00 91.38 443 SER A CA 1
ATOM 3454 C C . SER A 1 443 ? -16.219 6.752 16.058 1.00 91.38 443 SER A C 1
ATOM 3456 O O . SER A 1 443 ? -15.248 6.009 16.206 1.00 91.38 443 SER A O 1
ATOM 3458 N N . LEU A 1 444 ? -17.261 6.735 16.886 1.00 93.94 444 LEU A N 1
ATOM 3459 C CA . LEU A 1 444 ? -17.474 5.773 17.967 1.00 93.94 444 LEU A CA 1
ATOM 3460 C C . LEU A 1 444 ? -18.699 4.914 17.648 1.00 93.94 444 LEU A C 1
ATOM 3462 O O . LEU A 1 444 ? -19.821 5.415 17.626 1.00 93.94 444 LEU A O 1
ATOM 3466 N N . GLY A 1 445 ? -18.485 3.617 17.452 1.00 93.06 445 GLY A N 1
ATOM 3467 C CA . GLY A 1 445 ? -19.536 2.607 17.513 1.00 93.06 445 GLY A CA 1
ATOM 3468 C C . GLY A 1 445 ? -19.634 2.015 18.919 1.00 93.06 445 GLY A C 1
ATOM 3469 O O . GLY A 1 445 ? -18.617 1.816 19.584 1.00 93.06 445 GLY A O 1
ATOM 3470 N N . ILE A 1 446 ? -20.850 1.709 19.364 1.00 95.19 446 ILE A N 1
ATOM 3471 C CA . ILE A 1 446 ? -21.117 0.920 20.569 1.00 95.19 446 ILE A CA 1
ATOM 3472 C C . ILE A 1 446 ? -21.995 -0.266 20.159 1.00 95.19 446 ILE A C 1
ATOM 3474 O O . ILE A 1 446 ? -22.999 -0.098 19.465 1.00 95.19 446 ILE A O 1
ATOM 3478 N N . TYR A 1 447 ? -21.623 -1.469 20.583 1.00 93.56 447 TYR A N 1
ATOM 3479 C CA . TYR A 1 447 ? -22.314 -2.711 20.240 1.00 93.56 447 TYR A CA 1
ATOM 3480 C C . TYR A 1 447 ? -22.567 -3.556 21.483 1.00 93.56 447 TYR A C 1
ATOM 3482 O O . TYR A 1 447 ? -21.805 -3.516 22.452 1.00 93.56 447 TYR A O 1
ATOM 3490 N N . THR A 1 448 ? -23.634 -4.346 21.426 1.00 93.25 448 THR A N 1
ATOM 3491 C CA . THR A 1 448 ? -24.006 -5.340 22.434 1.00 93.25 448 THR A CA 1
ATOM 3492 C C . THR A 1 448 ? -24.301 -6.659 21.727 1.00 93.25 448 THR A C 1
ATOM 3494 O O . THR A 1 448 ? -24.934 -6.655 20.673 1.00 93.25 448 THR A O 1
ATOM 3497 N N . ASP A 1 449 ? -23.886 -7.790 22.303 1.00 87.56 449 ASP A N 1
ATOM 3498 C CA . ASP A 1 449 ? -23.987 -9.119 21.667 1.00 87.56 449 ASP A CA 1
ATOM 3499 C C . ASP A 1 449 ? -25.437 -9.697 21.718 1.00 87.56 449 ASP A C 1
ATOM 3501 O O . ASP A 1 449 ? -25.664 -10.887 21.940 1.00 87.56 449 ASP A O 1
ATOM 3505 N N . TYR A 1 450 ? -26.453 -8.837 21.543 1.00 86.56 450 TYR A N 1
ATOM 3506 C CA . TYR A 1 450 ? -27.888 -9.144 21.568 1.00 86.56 450 TYR A CA 1
ATOM 3507 C C . TYR A 1 450 ? -28.586 -8.599 20.317 1.00 86.56 450 TYR A C 1
ATOM 3509 O O . TYR A 1 450 ? -28.328 -7.481 19.875 1.00 86.56 450 TYR A O 1
ATOM 3517 N N . THR A 1 451 ? -29.590 -9.314 19.804 1.00 85.88 451 THR A N 1
ATOM 3518 C CA . THR A 1 451 ? -30.571 -8.685 18.906 1.00 85.88 451 THR A CA 1
ATOM 3519 C C . THR A 1 451 ? -31.496 -7.758 19.703 1.00 85.88 451 THR A C 1
ATOM 3521 O O . THR A 1 451 ? -31.765 -7.998 20.882 1.00 85.88 451 THR A O 1
ATOM 3524 N N . LYS A 1 452 ? -32.032 -6.717 19.054 1.00 85.31 452 LYS A N 1
ATOM 3525 C CA . LYS A 1 452 ? -32.938 -5.712 19.649 1.00 85.31 452 LYS A CA 1
ATOM 3526 C C . LYS A 1 452 ? -34.099 -6.339 20.441 1.00 85.31 452 LYS A C 1
ATOM 3528 O O . LYS A 1 452 ? -34.395 -5.913 21.557 1.00 85.31 452 LYS A O 1
ATOM 3533 N N . ASP A 1 453 ? -34.703 -7.403 19.910 1.00 88.75 453 ASP A N 1
ATOM 3534 C CA . ASP A 1 453 ? -35.771 -8.145 20.592 1.00 88.75 453 ASP A CA 1
ATOM 3535 C C . ASP A 1 453 ? -35.261 -9.029 21.743 1.00 88.75 453 ASP A C 1
ATOM 3537 O O . ASP A 1 453 ? -35.932 -9.134 22.770 1.00 88.75 453 ASP A O 1
ATOM 3541 N N . ALA A 1 454 ? -34.075 -9.638 21.622 1.00 91.38 454 ALA A N 1
ATOM 3542 C CA . ALA A 1 454 ? -33.482 -10.443 22.693 1.00 91.38 454 ALA A CA 1
ATOM 3543 C C . ALA A 1 454 ? -33.049 -9.582 23.892 1.00 91.38 454 ALA A C 1
ATOM 3545 O O . ALA A 1 454 ? -33.295 -9.968 25.037 1.00 91.38 454 ALA A O 1
ATOM 3546 N N . TYR A 1 455 ? -32.474 -8.399 23.641 1.00 92.69 455 TYR A N 1
ATOM 3547 C CA . TYR A 1 455 ? -32.161 -7.415 24.680 1.00 92.69 455 TYR A CA 1
ATOM 3548 C C . TYR A 1 455 ? -33.438 -7.017 25.426 1.00 92.69 455 TYR A C 1
ATOM 3550 O O . TYR A 1 455 ? -33.542 -7.186 26.642 1.00 92.69 455 TYR A O 1
ATOM 3558 N N . LYS A 1 456 ? -34.469 -6.604 24.682 1.00 92.88 456 LYS A N 1
ATOM 3559 C CA . LYS A 1 456 ? -35.758 -6.188 25.242 1.00 92.88 456 LYS A CA 1
ATOM 3560 C C . LYS A 1 456 ? -36.488 -7.296 25.999 1.00 92.88 456 LYS A C 1
ATOM 3562 O O . LYS A 1 456 ? -37.125 -7.025 27.014 1.00 92.88 456 LYS A O 1
ATOM 3567 N N . ALA A 1 457 ? -36.369 -8.547 25.558 1.00 93.12 457 ALA A N 1
ATOM 3568 C CA . ALA A 1 457 ? -36.910 -9.699 26.275 1.00 93.12 457 ALA A CA 1
ATOM 3569 C C . ALA A 1 457 ? -36.156 -10.016 27.583 1.00 93.12 457 ALA A C 1
ATOM 3571 O O . ALA A 1 457 ? -36.757 -10.586 28.496 1.00 93.12 457 ALA A O 1
ATOM 3572 N N . LYS A 1 458 ? -34.865 -9.660 27.685 1.00 93.69 458 LYS A N 1
ATOM 3573 C CA . LYS A 1 458 ? -34.023 -9.882 28.873 1.00 93.69 458 LYS A CA 1
ATOM 3574 C C . LYS A 1 458 ? -34.126 -8.745 29.897 1.00 93.69 458 LYS A C 1
ATOM 3576 O O . LYS A 1 458 ? -34.243 -9.032 31.087 1.00 93.69 458 LYS A O 1
ATOM 3581 N N . PHE A 1 459 ? -34.083 -7.490 29.449 1.00 91.00 459 PHE A N 1
ATOM 3582 C CA . PHE A 1 459 ? -33.997 -6.306 30.316 1.00 91.00 459 PHE A CA 1
ATOM 3583 C C . PHE A 1 459 ? -35.338 -5.565 30.487 1.00 91.00 459 PHE A C 1
ATOM 3585 O O . PHE A 1 459 ? -35.592 -5.006 31.550 1.00 91.00 459 PHE A O 1
ATOM 3592 N N . GLY A 1 460 ? -36.252 -5.664 29.513 1.00 89.38 460 GLY A N 1
ATOM 3593 C CA . GLY A 1 460 ? -37.634 -5.155 29.580 1.00 89.38 460 GLY A CA 1
ATOM 3594 C C . GLY A 1 460 ? -37.909 -3.939 28.687 1.00 89.38 460 GLY A C 1
ATOM 3595 O O . GLY A 1 460 ? -39.024 -3.784 28.179 1.00 89.38 460 GLY A O 1
ATOM 3596 N N . ASP A 1 461 ? -36.888 -3.124 28.443 1.00 88.69 461 ASP A N 1
ATOM 3597 C CA . ASP A 1 461 ? -36.894 -1.949 27.570 1.00 88.69 461 ASP A CA 1
ATOM 3598 C C . ASP A 1 461 ? -35.690 -2.000 26.601 1.00 88.69 461 ASP A C 1
ATOM 3600 O O . ASP A 1 461 ? -35.327 -3.083 26.141 1.00 88.69 461 ASP A O 1
ATOM 3604 N N . LEU A 1 462 ? -35.147 -0.857 26.183 1.00 89.62 462 LEU A N 1
ATOM 3605 C CA . LEU A 1 462 ? -33.982 -0.765 25.293 1.00 89.62 462 LEU A CA 1
ATOM 3606 C C . LEU A 1 462 ? -32.911 0.181 25.863 1.00 89.62 462 LEU A C 1
ATOM 3608 O O . LEU A 1 462 ? -32.016 0.599 25.131 1.00 89.62 462 LEU A O 1
ATOM 3612 N N . ASP A 1 463 ? -32.982 0.520 27.152 1.00 89.00 463 ASP A N 1
ATOM 3613 C CA . ASP A 1 463 ? -32.021 1.429 27.767 1.00 89.00 463 ASP A CA 1
ATOM 3614 C C . ASP A 1 463 ? -30.663 0.709 27.856 1.00 89.00 463 ASP A C 1
ATOM 3616 O O . ASP A 1 463 ? -30.545 -0.387 28.410 1.00 89.00 463 ASP A O 1
ATOM 3620 N N . GLY A 1 464 ? -29.634 1.289 27.232 1.00 89.19 464 GLY A N 1
ATOM 3621 C CA . GLY A 1 464 ? -28.317 0.658 27.071 1.00 89.19 464 GLY A CA 1
ATOM 3622 C C . GLY A 1 464 ? -28.204 -0.334 25.904 1.00 89.19 464 GLY A C 1
ATOM 3623 O O . GLY A 1 464 ? -27.154 -0.951 25.741 1.00 89.19 464 GLY A O 1
ATOM 3624 N N . TYR A 1 465 ? -29.232 -0.489 25.060 1.00 93.38 465 TYR A N 1
ATOM 3625 C CA . TYR A 1 465 ? -29.085 -1.229 23.806 1.00 93.38 465 TYR A CA 1
ATOM 3626 C C . TYR A 1 465 ? -28.353 -0.384 22.756 1.00 93.38 465 TYR A C 1
ATOM 3628 O O . TYR A 1 465 ? -28.843 0.673 22.356 1.00 93.38 465 TYR A O 1
ATOM 3636 N N . TYR A 1 466 ? -27.228 -0.893 22.248 1.00 92.50 466 TYR A N 1
ATOM 3637 C CA . TYR A 1 466 ? -26.476 -0.277 21.153 1.00 92.50 466 TYR A CA 1
ATOM 3638 C C . TYR A 1 466 ? -26.073 -1.322 20.102 1.00 92.50 466 TYR A C 1
ATOM 3640 O O . TYR A 1 466 ? -25.792 -2.476 20.440 1.00 92.50 466 TYR A O 1
ATOM 3648 N N . ASN A 1 467 ? -26.053 -0.903 18.833 1.00 88.62 467 ASN A N 1
ATOM 3649 C CA . ASN A 1 467 ? -25.636 -1.704 17.678 1.00 88.62 467 ASN A CA 1
ATOM 3650 C C . ASN A 1 467 ? -25.163 -0.795 16.522 1.00 88.62 467 ASN A C 1
ATOM 3652 O O . ASN A 1 467 ? -25.772 -0.775 15.454 1.00 88.62 467 ASN A O 1
ATOM 3656 N N . GLY A 1 468 ? -24.141 0.030 16.763 1.00 87.69 468 GLY A N 1
ATOM 3657 C CA . GLY A 1 468 ? -23.614 0.985 15.781 1.00 87.69 468 GLY A CA 1
ATOM 3658 C C . GLY A 1 468 ? -23.224 2.327 16.398 1.00 87.69 468 GLY A C 1
ATOM 3659 O O . GLY A 1 468 ? -22.967 2.424 17.598 1.00 87.69 468 GLY A O 1
ATOM 3660 N N . VAL A 1 469 ? -23.178 3.378 15.577 1.00 89.25 469 VAL A N 1
ATOM 3661 C CA . VAL A 1 469 ? -22.947 4.756 16.045 1.00 89.25 469 VAL A CA 1
ATOM 3662 C C . VAL A 1 469 ? -24.149 5.212 16.896 1.00 89.25 469 VAL A C 1
ATOM 3664 O O . VAL A 1 469 ? -25.280 5.141 16.414 1.00 89.25 469 VAL A O 1
ATOM 3667 N N . PRO A 1 470 ? -23.955 5.654 18.156 1.00 91.38 470 PRO A N 1
ATOM 3668 C CA . PRO A 1 470 ? -25.058 5.872 19.098 1.00 91.38 470 PRO A CA 1
ATOM 3669 C C . PRO A 1 470 ? -25.776 7.225 18.943 1.00 91.38 470 PRO A C 1
ATOM 3671 O O . PRO A 1 470 ? -26.904 7.355 19.411 1.00 91.38 470 PRO A O 1
ATOM 3674 N N . CYS A 1 471 ? -25.138 8.232 18.335 1.00 91.50 471 CYS A N 1
ATOM 3675 C CA . CYS A 1 471 ? -25.723 9.538 18.008 1.00 91.50 471 CYS A CA 1
ATOM 3676 C C . CYS A 1 471 ? -24.903 10.246 16.912 1.00 91.50 471 CYS A C 1
ATOM 3678 O O . CYS A 1 471 ? -23.759 9.871 16.657 1.00 91.50 471 CYS A O 1
ATOM 3680 N N . GLU A 1 472 ? -25.464 11.282 16.287 1.00 88.12 472 GLU A N 1
ATOM 3681 C CA . GLU A 1 472 ? -24.841 12.041 15.189 1.00 88.12 472 GLU A CA 1
ATOM 3682 C C . GLU A 1 472 ? -23.420 12.535 15.536 1.00 88.12 472 GLU A C 1
ATOM 3684 O O . GLU A 1 472 ? -22.468 12.318 14.790 1.00 88.12 472 GLU A O 1
ATOM 3689 N N . GLU A 1 473 ? -23.239 13.136 16.710 1.00 91.00 473 GLU A N 1
ATOM 3690 C CA . GLU A 1 473 ? -21.972 13.694 17.197 1.00 91.00 473 GLU A CA 1
ATOM 3691 C C . GLU A 1 473 ? -20.907 12.611 17.433 1.00 91.00 473 GLU A C 1
ATOM 3693 O O . GLU A 1 473 ? -19.712 12.860 17.262 1.00 91.00 473 GLU A O 1
ATOM 3698 N N . ALA A 1 474 ? -21.325 11.381 17.753 1.00 92.12 474 ALA A N 1
ATOM 3699 C CA . ALA A 1 474 ? -20.425 10.243 17.908 1.00 92.12 474 ALA A CA 1
ATOM 3700 C C . ALA A 1 474 ? -19.835 9.755 16.571 1.00 92.12 474 ALA A C 1
ATOM 3702 O O . ALA A 1 474 ? -18.852 9.017 16.588 1.00 92.12 474 ALA A O 1
ATOM 3703 N N . SER A 1 475 ? -20.363 10.188 15.419 1.00 88.38 475 SER A N 1
ATOM 3704 C CA . SER A 1 475 ? -19.733 9.955 14.108 1.00 88.38 475 SER A CA 1
ATOM 3705 C C . SER A 1 475 ? -18.492 10.829 13.862 1.00 88.38 475 SER A C 1
ATOM 3707 O O . SER A 1 475 ? -17.682 10.489 13.005 1.00 88.38 475 SER A O 1
ATOM 3709 N N . ARG A 1 476 ? -18.333 11.937 14.605 1.00 87.69 476 ARG A N 1
ATOM 3710 C CA . ARG A 1 476 ? -17.385 13.031 14.314 1.00 87.69 476 ARG A CA 1
ATOM 3711 C C . ARG A 1 476 ? -16.647 13.552 15.556 1.00 87.69 476 ARG A C 1
ATOM 3713 O O . ARG A 1 476 ? -16.482 14.758 15.735 1.00 87.69 476 ARG A O 1
ATOM 3720 N N . LEU A 1 477 ? -16.189 12.649 16.425 1.00 92.12 477 LEU A N 1
ATOM 3721 C CA . LEU A 1 477 ? -15.411 13.005 17.618 1.00 92.12 477 LEU A CA 1
ATOM 3722 C C . LEU A 1 477 ? -14.144 13.785 17.250 1.00 92.12 477 LEU A C 1
ATOM 3724 O O . LEU A 1 477 ? -13.572 13.558 16.185 1.00 92.12 477 LEU A O 1
ATOM 3728 N N . ARG A 1 478 ? -13.667 14.661 18.138 1.00 91.50 478 ARG A N 1
ATOM 3729 C CA . ARG A 1 478 ? -12.571 15.604 17.876 1.00 91.50 478 ARG A CA 1
ATOM 3730 C C . ARG A 1 478 ? -11.424 15.497 18.886 1.00 91.50 478 ARG A C 1
ATOM 3732 O O . ARG A 1 478 ? -11.594 15.700 20.087 1.00 91.50 478 ARG A O 1
ATOM 3739 N N . PHE A 1 479 ? -10.220 15.277 18.364 1.00 93.06 479 PHE A N 1
ATOM 3740 C CA . PHE A 1 479 ? -8.964 15.188 19.109 1.00 93.06 479 PHE A CA 1
ATOM 3741 C C . PHE A 1 479 ? -8.007 16.295 18.642 1.00 93.06 479 PHE A C 1
ATOM 3743 O O . PHE A 1 479 ? -7.290 16.140 17.654 1.00 93.06 479 PHE A O 1
ATOM 3750 N N . ASP A 1 480 ? -8.024 17.443 19.326 1.00 89.75 480 ASP A N 1
ATOM 3751 C CA . ASP A 1 480 ? -7.196 18.608 18.973 1.00 89.75 480 ASP A CA 1
ATOM 3752 C C . ASP A 1 480 ? -5.691 18.333 19.079 1.00 89.75 480 ASP A C 1
ATOM 3754 O O . ASP A 1 480 ? -5.245 17.593 19.958 1.00 89.75 480 ASP A O 1
ATOM 3758 N N . TYR A 1 481 ? -4.900 19.013 18.250 1.00 88.56 481 TYR A N 1
ATOM 3759 C CA . TYR A 1 481 ? -3.440 18.996 18.319 1.00 88.56 481 TYR A CA 1
ATOM 3760 C C . TYR A 1 481 ? -2.870 19.564 19.636 1.00 88.56 481 TYR A C 1
ATOM 3762 O O . TYR A 1 481 ? -3.274 20.622 20.129 1.00 88.56 481 TYR A O 1
ATOM 3770 N N . SER A 1 482 ? -1.862 18.885 20.188 1.00 88.06 482 SER A N 1
ATOM 3771 C CA . SER A 1 482 ? -0.998 19.385 21.257 1.00 88.06 482 SER A CA 1
ATOM 3772 C C . SER A 1 482 ? 0.349 18.656 21.296 1.00 88.06 482 SER A C 1
ATOM 3774 O O . SER A 1 482 ? 0.431 17.443 21.140 1.00 88.06 482 SER A O 1
ATOM 3776 N N . THR A 1 483 ? 1.424 19.367 21.639 1.00 86.69 483 THR A N 1
ATOM 3777 C CA . THR A 1 483 ? 2.770 18.790 21.852 1.00 86.69 483 THR A CA 1
ATOM 3778 C C . THR A 1 483 ? 2.924 18.056 23.196 1.00 86.69 483 THR A C 1
ATOM 3780 O O . THR A 1 483 ? 4.032 17.924 23.720 1.00 86.69 483 THR A O 1
ATOM 3783 N N . LYS A 1 484 ? 1.808 17.629 23.796 1.00 88.81 484 LYS A N 1
ATOM 3784 C CA . LYS A 1 484 ? 1.697 17.003 25.119 1.00 88.81 484 LYS A CA 1
ATOM 3785 C C . LYS A 1 484 ? 0.552 16.004 25.125 1.00 88.81 484 LYS A C 1
ATOM 3787 O O . LYS A 1 484 ? -0.410 16.166 24.374 1.00 88.81 484 LYS A O 1
ATOM 3792 N N . TRP A 1 485 ? 0.604 15.058 26.056 1.00 92.38 485 TRP A N 1
ATOM 3793 C CA . TRP A 1 485 ? -0.545 14.210 26.339 1.00 92.38 485 TRP A CA 1
ATOM 3794 C C . TRP A 1 485 ? -1.744 15.040 26.803 1.00 92.38 485 TRP A C 1
ATOM 3796 O O . TRP A 1 485 ? -1.610 16.034 27.527 1.00 92.38 485 TRP A O 1
ATOM 3806 N N . GLN A 1 486 ? -2.931 14.600 26.397 1.00 94.12 486 GLN A N 1
ATOM 3807 C CA . GLN A 1 486 ? -4.219 15.201 26.715 1.00 94.12 486 GLN A CA 1
ATOM 3808 C C . GLN A 1 486 ? -5.138 14.197 27.412 1.00 94.12 486 GLN A C 1
ATOM 3810 O O . GLN A 1 486 ? -4.930 12.984 27.385 1.00 94.12 486 GLN A O 1
ATOM 3815 N N . THR A 1 487 ? -6.166 14.719 28.076 1.00 95.56 487 THR A N 1
ATOM 3816 C CA . THR A 1 487 ? -7.235 13.924 28.682 1.00 95.56 487 THR A CA 1
ATOM 3817 C C . THR A 1 487 ? -8.537 14.692 28.536 1.00 95.56 487 THR A C 1
ATOM 3819 O O . THR A 1 487 ? -8.640 15.811 29.040 1.00 95.56 487 THR A O 1
ATOM 3822 N N . LYS A 1 488 ? -9.510 14.108 27.833 1.00 95.06 488 LYS A N 1
ATOM 3823 C CA . LYS A 1 488 ? -10.830 14.704 27.572 1.00 95.06 488 LYS A CA 1
ATOM 3824 C C . LYS A 1 488 ? -11.922 13.637 27.629 1.00 95.06 488 LYS A C 1
ATOM 3826 O O . LYS A 1 488 ? -11.639 12.460 27.408 1.00 95.06 488 LYS A O 1
ATOM 3831 N N . ILE A 1 489 ? -13.155 14.066 27.896 1.00 96.38 489 ILE A N 1
ATOM 3832 C CA . ILE A 1 489 ? -14.358 13.294 27.559 1.00 96.38 489 ILE A CA 1
ATOM 3833 C C . ILE A 1 489 ? -14.452 13.245 26.024 1.00 96.38 489 ILE A C 1
ATOM 3835 O O . ILE A 1 489 ? -14.017 14.185 25.351 1.00 96.38 489 ILE A O 1
ATOM 3839 N N . LEU A 1 490 ? -14.971 12.153 25.460 1.00 96.06 490 LEU A N 1
ATOM 3840 C CA . LEU A 1 490 ? -15.258 12.094 24.027 1.00 96.06 490 LEU A CA 1
ATOM 3841 C C . LEU A 1 490 ? -16.330 13.136 23.664 1.00 96.06 490 LEU A C 1
ATOM 3843 O O . LEU A 1 490 ? -17.378 13.205 24.299 1.00 96.06 490 LEU A O 1
ATOM 3847 N N . SER A 1 491 ? -16.041 13.958 22.659 1.00 93.81 491 SER A N 1
ATOM 3848 C CA . SER A 1 491 ? -16.890 15.056 22.184 1.00 93.81 491 SER A CA 1
ATOM 3849 C C . SER A 1 491 ? -16.615 15.333 20.708 1.00 93.81 491 SER A C 1
ATOM 3851 O O . SER A 1 491 ? -15.543 14.991 20.210 1.00 93.81 491 SER A O 1
ATOM 3853 N N . ASP A 1 492 ? -17.535 16.012 20.023 1.00 87.62 492 ASP A N 1
ATOM 3854 C CA . ASP A 1 492 ? -17.309 16.613 18.693 1.00 87.62 492 ASP A CA 1
ATOM 3855 C C . ASP A 1 492 ? -16.515 17.942 18.758 1.00 87.62 492 ASP A C 1
ATOM 3857 O O . ASP A 1 492 ? -16.280 18.610 17.751 1.00 87.62 492 ASP A O 1
ATOM 3861 N N . GLY A 1 493 ? -16.070 18.328 19.960 1.00 85.81 493 GLY A N 1
ATOM 3862 C CA . GLY A 1 493 ? -15.435 19.610 20.270 1.00 85.81 493 GLY A CA 1
ATOM 3863 C C . GLY A 1 493 ? -16.384 20.660 20.855 1.00 85.81 493 GLY A C 1
ATOM 3864 O O . GLY A 1 493 ? -15.901 21.681 21.347 1.00 85.81 493 GLY A O 1
ATOM 3865 N N . VAL A 1 494 ? -17.700 20.413 20.850 1.00 85.06 494 VAL A N 1
ATOM 3866 C CA . VAL A 1 494 ? -18.727 21.292 21.438 1.00 85.06 494 VAL A CA 1
ATOM 3867 C C . VAL A 1 494 ? -19.527 20.568 22.527 1.00 85.06 494 VAL A C 1
ATOM 3869 O O . VAL A 1 494 ? -19.744 21.137 23.599 1.00 85.06 494 VAL A O 1
ATOM 3872 N N . THR A 1 495 ? -19.927 19.319 22.279 1.00 90.06 495 THR A N 1
ATOM 3873 C CA . THR A 1 495 ? -20.809 18.527 23.150 1.00 90.06 495 THR A CA 1
ATOM 3874 C C . THR A 1 495 ? -20.053 17.349 23.768 1.00 90.06 495 THR A C 1
ATOM 3876 O O . THR A 1 495 ? -19.670 16.420 23.060 1.00 90.06 495 THR A O 1
ATOM 3879 N N . ASP A 1 496 ? -19.847 17.369 25.091 1.00 94.06 496 ASP A N 1
ATOM 3880 C CA . ASP A 1 496 ? -19.339 16.216 25.854 1.00 94.06 496 ASP A CA 1
ATOM 3881 C C . ASP A 1 496 ? -20.371 15.074 25.848 1.00 94.06 496 ASP A C 1
ATOM 3883 O O . ASP A 1 496 ? -21.532 15.280 26.211 1.00 94.06 496 ASP A O 1
ATOM 3887 N N . LEU A 1 497 ? -19.945 13.865 25.465 1.00 94.75 497 LEU A N 1
ATOM 3888 C CA . LEU A 1 497 ? -20.818 12.699 25.322 1.00 94.75 497 LEU A CA 1
ATOM 3889 C C . LEU A 1 497 ? -20.724 11.758 26.535 1.00 94.75 497 LEU A C 1
ATOM 3891 O O . LEU A 1 497 ? -19.643 11.349 26.972 1.00 94.75 497 LEU A O 1
ATOM 3895 N N . SER A 1 498 ? -21.891 11.353 27.035 1.00 95.19 498 SER A N 1
ATOM 3896 C CA . SER A 1 498 ? -22.065 10.392 28.131 1.00 95.19 498 SER A CA 1
ATOM 3897 C C . SER A 1 498 ? -23.079 9.324 27.723 1.00 95.19 498 SER A C 1
ATOM 3899 O O . SER A 1 498 ? -24.130 9.660 27.189 1.00 95.19 498 SER A O 1
ATOM 3901 N N . PHE A 1 499 ? -22.824 8.048 28.004 1.00 95.94 499 PHE A N 1
ATOM 3902 C CA . PHE A 1 499 ? -23.673 6.931 27.562 1.00 95.94 499 PHE A CA 1
ATOM 3903 C C . PHE A 1 499 ? -24.236 6.152 28.751 1.00 95.94 499 PHE A C 1
ATOM 3905 O O . PHE A 1 499 ? -23.599 6.075 29.803 1.00 95.94 499 PHE A O 1
ATOM 3912 N N . TYR A 1 500 ? -25.442 5.599 28.604 1.00 96.12 500 TYR A N 1
ATOM 3913 C CA . TYR A 1 500 ? -26.047 4.739 29.619 1.00 96.12 500 TYR A CA 1
ATOM 3914 C C . TYR A 1 500 ? -25.624 3.289 29.394 1.00 96.12 500 TYR A C 1
ATOM 3916 O O . TYR A 1 500 ? -25.880 2.730 28.334 1.00 96.12 500 TYR A O 1
ATOM 3924 N N . PHE A 1 501 ? -25.030 2.663 30.404 1.00 96.50 501 PHE A N 1
ATOM 3925 C CA . PHE A 1 501 ? -24.673 1.249 30.371 1.00 96.50 501 PHE A CA 1
ATOM 3926 C C . PHE A 1 501 ? -25.451 0.500 31.454 1.00 96.50 501 PHE A C 1
ATOM 3928 O O . PHE A 1 501 ? -25.381 0.854 32.630 1.00 96.50 501 PHE A O 1
ATOM 3935 N N . GLU A 1 502 ? -26.183 -0.540 31.057 1.00 95.44 502 GLU A N 1
ATOM 3936 C CA . GLU A 1 502 ? -26.828 -1.520 31.936 1.00 95.44 502 GLU A CA 1
ATOM 3937 C C . GLU A 1 502 ? -25.822 -2.582 32.422 1.00 95.44 502 GLU A C 1
ATOM 3939 O O . GLU A 1 502 ? -24.916 -2.978 31.681 1.00 95.44 502 GLU A O 1
ATOM 3944 N N . ALA A 1 503 ? -25.972 -3.055 33.664 1.00 94.25 503 ALA A N 1
ATOM 3945 C CA . ALA A 1 503 ? -25.064 -4.023 34.278 1.00 94.25 503 ALA A CA 1
ATOM 3946 C C . ALA A 1 503 ? -25.393 -5.470 33.868 1.00 94.25 503 ALA A C 1
ATOM 3948 O O . ALA A 1 503 ? -26.551 -5.869 33.747 1.00 94.25 503 ALA A O 1
ATOM 3949 N N . GLY A 1 504 ? -24.362 -6.302 33.681 1.00 90.81 504 GLY A N 1
ATOM 3950 C CA . GLY A 1 504 ? -24.544 -7.664 33.148 1.00 90.81 504 GLY A CA 1
ATOM 3951 C C . GLY A 1 504 ? -24.854 -7.708 31.641 1.00 90.81 504 GLY A C 1
ATOM 3952 O O . GLY A 1 504 ? -25.380 -8.711 31.136 1.00 90.81 504 GLY A O 1
ATOM 3953 N N . VAL A 1 505 ? -24.525 -6.618 30.946 1.00 94.56 505 VAL A N 1
ATOM 3954 C CA . VAL A 1 505 ? -24.290 -6.531 29.502 1.00 94.56 505 VAL A CA 1
ATOM 3955 C C . VAL A 1 505 ? -22.783 -6.360 29.296 1.00 94.56 505 VAL A C 1
ATOM 3957 O O . VAL A 1 505 ? -22.127 -5.645 30.059 1.00 94.56 505 VAL A O 1
ATOM 3960 N N . GLU A 1 506 ? -22.245 -7.014 28.273 1.00 95.38 506 GLU A N 1
ATOM 3961 C CA . GLU A 1 506 ? -20.906 -6.743 27.752 1.00 95.38 506 GLU A CA 1
ATOM 3962 C C . GLU A 1 506 ? -21.036 -5.865 26.507 1.00 95.38 506 GLU A C 1
ATOM 3964 O O . GLU A 1 506 ? -21.895 -6.097 25.652 1.00 95.38 506 GLU A O 1
ATOM 3969 N N . TYR A 1 507 ? -20.202 -4.831 26.453 1.00 96.56 507 TYR A N 1
ATOM 3970 C CA . TYR A 1 507 ? -20.189 -3.811 25.416 1.00 96.56 507 TYR A CA 1
ATOM 3971 C C . TYR A 1 507 ? -18.889 -3.911 24.635 1.00 96.56 507 TYR A C 1
ATOM 3973 O O . TYR A 1 507 ? -17.813 -3.982 25.235 1.00 96.56 507 TYR A O 1
ATOM 3981 N N . ARG A 1 508 ? -18.980 -3.841 23.307 1.00 95.88 508 ARG A N 1
ATOM 3982 C CA . ARG A 1 508 ? -17.835 -3.543 22.445 1.00 95.88 508 ARG A CA 1
ATOM 3983 C C . ARG A 1 508 ? -17.907 -2.070 22.054 1.00 95.88 508 ARG A C 1
ATOM 3985 O O . ARG A 1 508 ? -18.936 -1.628 21.546 1.00 95.88 508 ARG A O 1
ATOM 3992 N N . ILE A 1 509 ? -16.840 -1.318 22.302 1.00 96.00 509 ILE A N 1
ATOM 3993 C CA . ILE A 1 509 ? -16.651 0.014 21.717 1.00 96.00 509 ILE A CA 1
ATOM 3994 C C . ILE A 1 509 ? -15.665 -0.088 20.566 1.00 96.00 509 ILE A C 1
ATOM 3996 O O . ILE A 1 509 ? -14.575 -0.624 20.748 1.00 96.00 509 ILE A O 1
ATOM 4000 N N . ASP A 1 510 ? -16.043 0.455 19.413 1.00 94.12 510 ASP A N 1
ATOM 4001 C CA . ASP A 1 510 ? -15.200 0.531 18.222 1.00 94.12 510 ASP A CA 1
ATOM 4002 C C . ASP A 1 510 ? -14.877 1.999 17.969 1.00 94.12 510 ASP A C 1
ATOM 4004 O O . ASP A 1 510 ? -15.785 2.801 17.744 1.00 94.12 510 ASP A O 1
ATOM 4008 N N . ILE A 1 511 ? -13.597 2.364 17.983 1.00 94.81 511 ILE A N 1
ATOM 4009 C CA . ILE A 1 511 ? -13.159 3.698 17.574 1.00 94.81 511 ILE A CA 1
ATOM 4010 C C . ILE A 1 511 ? -12.567 3.582 16.168 1.00 94.81 511 ILE A C 1
ATOM 4012 O O . ILE A 1 511 ? -11.583 2.874 15.965 1.00 94.81 511 ILE A O 1
ATOM 4016 N N . GLY A 1 512 ? -13.175 4.258 15.192 1.00 91.44 512 GLY A N 1
ATOM 4017 C CA . GLY A 1 512 ? -12.790 4.227 13.775 1.00 91.44 512 GLY A CA 1
ATOM 4018 C C . GLY A 1 512 ? -12.252 5.568 13.281 1.00 91.44 512 GLY A C 1
ATOM 4019 O O . GLY A 1 512 ? -12.669 6.617 13.766 1.00 91.44 512 GLY A O 1
ATOM 4020 N N . VAL A 1 513 ? -11.316 5.555 12.331 1.00 90.44 513 VAL A N 1
ATOM 4021 C CA . VAL A 1 513 ? -10.833 6.765 11.650 1.00 90.44 513 VAL A CA 1
ATOM 4022 C C . VAL A 1 513 ? -11.876 7.271 10.655 1.00 90.44 513 VAL A C 1
ATOM 4024 O O . VAL A 1 513 ? -12.409 6.509 9.853 1.00 90.44 513 VAL A O 1
ATOM 4027 N N . THR A 1 514 ? -12.106 8.580 10.689 1.00 86.88 514 THR A N 1
ATOM 4028 C CA . THR A 1 514 ? -12.950 9.354 9.770 1.00 86.88 514 THR A CA 1
ATOM 4029 C C . THR A 1 514 ? -12.356 10.757 9.645 1.00 86.88 514 THR A C 1
ATOM 4031 O O . THR A 1 514 ? -11.566 11.161 10.502 1.00 86.88 514 THR A O 1
ATOM 4034 N N . LEU A 1 515 ? -12.741 11.516 8.619 1.00 84.38 515 LEU A N 1
ATOM 4035 C CA . LEU A 1 515 ? -12.416 12.942 8.525 1.00 84.38 515 LEU A CA 1
ATOM 4036 C C . LEU A 1 515 ? -13.419 13.801 9.322 1.00 84.38 515 LEU A C 1
ATOM 4038 O O . LEU A 1 515 ? -13.126 14.951 9.655 1.00 84.38 515 LEU A O 1
ATOM 4042 N N . GLY A 1 516 ? -14.590 13.250 9.669 1.00 82.50 516 GLY A N 1
ATOM 4043 C CA . GLY A 1 516 ? -15.637 13.965 10.401 1.00 82.50 516 GLY A CA 1
ATOM 4044 C C . GLY A 1 516 ? -16.024 15.261 9.683 1.00 82.50 516 GLY A C 1
ATOM 4045 O O . GLY A 1 516 ? -16.149 15.289 8.460 1.00 82.50 516 GLY A O 1
ATOM 4046 N N . SER A 1 517 ? -16.145 16.368 10.419 1.00 75.12 517 SER A N 1
ATOM 4047 C CA . SER A 1 517 ? -16.487 17.669 9.825 1.00 75.12 517 SER A CA 1
ATOM 4048 C C . SER A 1 517 ? -15.415 18.240 8.882 1.00 75.12 517 SER A C 1
ATOM 4050 O O . SER A 1 517 ? -15.716 19.183 8.160 1.00 75.12 517 SER A O 1
ATOM 4052 N N . MET A 1 518 ? -14.183 17.707 8.853 1.00 78.25 518 MET A N 1
ATOM 4053 C CA . MET A 1 518 ? -13.200 18.081 7.821 1.00 78.25 518 MET A CA 1
ATOM 4054 C C . MET A 1 518 ? -13.511 17.462 6.454 1.00 78.25 518 MET A C 1
ATOM 4056 O O . MET A 1 518 ? -13.023 17.981 5.455 1.00 78.25 518 MET A O 1
ATOM 4060 N N . GLY A 1 519 ? -14.290 16.377 6.393 1.00 79.06 519 GLY A N 1
ATOM 4061 C CA . GLY A 1 519 ? -14.460 15.569 5.184 1.00 79.06 519 GLY A CA 1
ATOM 4062 C C . GLY A 1 519 ? -14.918 16.367 3.964 1.00 79.06 519 GLY A C 1
ATOM 4063 O O . GLY A 1 519 ? -14.236 16.359 2.944 1.00 79.06 519 GLY A O 1
ATOM 4064 N N . LEU A 1 520 ? -15.997 17.142 4.106 1.00 74.69 520 LEU A N 1
ATOM 4065 C CA . LEU A 1 520 ? -16.519 18.004 3.036 1.00 74.69 520 LEU A CA 1
ATOM 4066 C C . LEU A 1 520 ? -15.501 19.061 2.575 1.00 74.69 520 LEU A C 1
ATOM 4068 O O . LEU A 1 520 ? -15.375 19.306 1.381 1.00 74.69 520 LEU A O 1
ATOM 4072 N N . LEU A 1 521 ? -14.740 19.652 3.503 1.00 80.19 521 LEU A N 1
ATOM 4073 C CA . LEU A 1 521 ? -13.734 20.667 3.177 1.00 80.19 521 LEU A CA 1
ATOM 4074 C C . LEU A 1 521 ? -12.562 20.046 2.400 1.00 80.19 521 LEU A C 1
ATOM 4076 O O . LEU A 1 521 ? -12.075 20.650 1.450 1.00 80.19 521 LEU A O 1
ATOM 4080 N N . VAL A 1 522 ? -12.128 18.828 2.752 1.00 83.12 522 VAL A N 1
ATOM 4081 C CA . VAL A 1 522 ? -11.078 18.125 1.993 1.00 83.12 522 VAL A CA 1
ATOM 4082 C C . VAL A 1 522 ? -11.584 17.702 0.612 1.00 83.12 522 VAL A C 1
ATOM 4084 O O . VAL A 1 522 ? -10.861 17.922 -0.356 1.00 83.12 522 VAL A O 1
ATOM 4087 N N . ALA A 1 523 ? -12.818 17.198 0.498 1.00 78.62 523 ALA A N 1
ATOM 4088 C CA . ALA A 1 523 ? -13.437 16.880 -0.791 1.00 78.62 523 ALA A CA 1
ATOM 4089 C C . ALA A 1 523 ? -13.499 18.114 -1.710 1.00 78.62 523 ALA A C 1
ATOM 4091 O O . ALA A 1 523 ? -13.038 18.056 -2.842 1.00 78.62 523 ALA A O 1
ATOM 4092 N N . GLN A 1 524 ? -13.932 19.272 -1.200 1.00 82.75 524 GLN A N 1
ATOM 4093 C CA . GLN A 1 524 ? -13.976 20.525 -1.969 1.00 82.75 524 GLN A CA 1
ATOM 4094 C C . GLN A 1 524 ? -12.589 21.071 -2.355 1.00 82.75 524 GLN A C 1
ATOM 4096 O O . GLN A 1 524 ? -12.467 21.803 -3.338 1.00 82.75 524 GLN A O 1
ATOM 4101 N N . VAL A 1 525 ? -11.525 20.731 -1.613 1.00 88.00 525 VAL A N 1
ATOM 4102 C CA . VAL A 1 525 ? -10.139 21.015 -2.033 1.00 88.00 525 VAL A CA 1
ATOM 4103 C C . VAL A 1 525 ? -9.652 20.003 -3.082 1.00 88.00 525 VAL A C 1
ATOM 4105 O O . VAL A 1 525 ? -8.837 20.382 -3.922 1.00 88.00 525 VAL A O 1
ATOM 4108 N N . GLU A 1 526 ? -10.151 18.763 -3.082 1.00 83.75 526 GLU A N 1
ATOM 4109 C CA . GLU A 1 526 ? -9.868 17.756 -4.119 1.00 83.75 526 GLU A CA 1
ATOM 4110 C C . GLU A 1 526 ? -10.592 18.086 -5.437 1.00 83.75 526 GLU A C 1
ATOM 4112 O O . GLU A 1 526 ? -9.913 18.229 -6.449 1.00 83.75 526 GLU A O 1
ATOM 4117 N N . GLU A 1 527 ? -11.897 18.391 -5.416 1.00 81.94 527 GLU A N 1
ATOM 4118 C CA . GLU A 1 527 ? -12.654 18.922 -6.571 1.00 81.94 527 GLU A CA 1
ATOM 4119 C C . GLU A 1 527 ? -11.965 20.161 -7.177 1.00 81.94 527 GLU A C 1
ATOM 4121 O O . GLU A 1 527 ? -11.765 20.270 -8.391 1.00 81.94 527 GLU A O 1
ATOM 4126 N N . ALA A 1 528 ? -11.548 21.104 -6.320 1.00 88.31 528 ALA A N 1
ATOM 4127 C CA . ALA A 1 528 ? -10.805 22.280 -6.757 1.00 88.31 528 ALA A CA 1
ATOM 4128 C C . ALA A 1 528 ? -9.450 21.897 -7.372 1.00 88.31 528 ALA A C 1
ATOM 4130 O O . ALA A 1 528 ? -9.059 22.489 -8.376 1.00 88.31 528 ALA A O 1
ATOM 4131 N N . LEU A 1 529 ? -8.724 20.928 -6.803 1.00 88.50 529 LEU A N 1
ATOM 4132 C CA . LEU A 1 529 ? -7.441 20.463 -7.332 1.00 88.50 529 LEU A CA 1
ATOM 4133 C C . LEU A 1 529 ? -7.592 19.778 -8.693 1.00 88.50 529 LEU A C 1
ATOM 4135 O O . LEU A 1 529 ? -6.786 20.051 -9.577 1.00 88.50 529 LEU A O 1
ATOM 4139 N N . GLU A 1 530 ? -8.612 18.948 -8.890 1.00 82.56 530 GLU A N 1
ATOM 4140 C CA . GLU A 1 530 ? -8.899 18.297 -10.172 1.00 82.56 530 GLU A CA 1
ATOM 4141 C C . GLU A 1 530 ? -9.203 19.331 -11.265 1.00 82.56 530 GLU A C 1
ATOM 4143 O O . GLU A 1 530 ? -8.550 19.332 -12.314 1.00 82.56 530 GLU A O 1
ATOM 4148 N N . ALA A 1 531 ? -10.090 20.292 -10.985 1.00 86.12 531 ALA A N 1
ATOM 4149 C CA . ALA A 1 531 ? -10.379 21.399 -11.897 1.00 86.12 531 ALA A CA 1
ATOM 4150 C C . ALA A 1 531 ? -9.120 22.236 -12.207 1.00 86.12 531 ALA A C 1
ATOM 4152 O O . ALA A 1 531 ? -8.821 22.521 -13.366 1.00 86.12 531 ALA A O 1
ATOM 4153 N N . ILE A 1 532 ? -8.324 22.564 -11.184 1.00 91.75 532 ILE A N 1
ATOM 4154 C CA . ILE A 1 532 ? -7.047 23.284 -11.314 1.00 91.75 532 ILE A CA 1
ATOM 4155 C C . ILE A 1 532 ? -6.008 22.488 -12.132 1.00 91.75 532 ILE A C 1
ATOM 4157 O O . ILE A 1 532 ? -5.202 23.079 -12.858 1.00 91.75 532 ILE A O 1
ATOM 4161 N N . ASN A 1 533 ? -5.996 21.159 -12.021 1.00 87.56 533 ASN A N 1
ATOM 4162 C CA . ASN A 1 533 ? -5.106 20.280 -12.776 1.00 87.56 533 ASN A CA 1
ATOM 4163 C C . ASN A 1 533 ? -5.536 20.213 -14.251 1.00 87.56 533 ASN A C 1
ATOM 4165 O O . ASN A 1 533 ? -4.686 20.300 -15.133 1.00 87.56 533 ASN A O 1
ATOM 4169 N N . SER A 1 534 ? -6.843 20.169 -14.529 1.00 86.75 534 SER A N 1
ATOM 4170 C CA . SER A 1 534 ? -7.402 20.256 -15.887 1.00 86.75 534 SER A CA 1
ATOM 4171 C C . SER A 1 534 ? -7.140 21.623 -16.548 1.00 86.75 534 SER A C 1
ATOM 4173 O O . SER A 1 534 ? -6.678 21.684 -17.694 1.00 86.75 534 SER A O 1
ATOM 4175 N N . ASP A 1 535 ? -7.289 22.726 -15.801 1.00 91.69 535 ASP A N 1
ATOM 4176 C CA . ASP A 1 535 ? -6.857 24.074 -16.211 1.00 91.69 535 ASP A CA 1
ATOM 4177 C C . ASP A 1 535 ? -5.360 24.089 -16.577 1.00 91.69 535 ASP A C 1
ATOM 4179 O O . ASP A 1 535 ? -4.953 24.644 -17.603 1.00 91.69 535 ASP A O 1
ATOM 4183 N N . TYR A 1 536 ? -4.517 23.462 -15.748 1.00 92.12 536 TYR A N 1
ATOM 4184 C CA . TYR A 1 536 ? -3.076 23.366 -15.978 1.00 92.12 536 TYR A CA 1
ATOM 4185 C C . TYR A 1 536 ? -2.722 22.522 -17.207 1.00 92.12 536 TYR A C 1
ATOM 4187 O O . TYR A 1 536 ? -1.893 22.965 -18.004 1.00 92.12 536 TYR A O 1
ATOM 4195 N N . LEU A 1 537 ? -3.349 21.357 -17.398 1.00 89.00 537 LEU A N 1
ATOM 4196 C CA . LEU A 1 537 ? -3.154 20.512 -18.581 1.00 89.00 537 LEU A CA 1
ATOM 4197 C C . LEU A 1 537 ? -3.596 21.244 -19.854 1.00 89.00 537 LEU A C 1
ATOM 4199 O O . LEU A 1 537 ? -2.848 21.272 -20.829 1.00 89.00 537 LEU A O 1
ATOM 4203 N N . SER A 1 538 ? -4.735 21.939 -19.819 1.00 90.06 538 SER A N 1
ATOM 4204 C CA . SER A 1 538 ? -5.206 22.789 -20.919 1.00 90.06 538 SER A CA 1
ATOM 4205 C C . SER A 1 538 ? -4.180 23.871 -21.283 1.00 90.06 538 SER A C 1
ATOM 4207 O O . SER A 1 538 ? -3.798 24.023 -22.447 1.00 90.06 538 SER A O 1
ATOM 4209 N N . ILE A 1 539 ? -3.657 24.599 -20.290 1.00 92.56 539 ILE A N 1
ATOM 4210 C CA . ILE A 1 539 ? -2.612 25.610 -20.513 1.00 92.56 539 ILE A CA 1
ATOM 4211 C C . ILE A 1 539 ? -1.329 24.960 -21.057 1.00 92.56 539 ILE A C 1
ATOM 4213 O O . ILE A 1 539 ? -0.751 25.474 -22.016 1.00 92.56 539 ILE A O 1
ATOM 4217 N N . LEU A 1 540 ? -0.907 23.821 -20.501 1.00 90.25 540 LEU A N 1
ATOM 4218 C CA . LEU A 1 540 ? 0.265 23.060 -20.939 1.00 90.25 540 LEU A CA 1
ATOM 4219 C C . LEU A 1 540 ? 0.155 22.655 -22.417 1.00 90.25 540 LEU A C 1
ATOM 4221 O O . LEU A 1 540 ? 1.107 22.881 -23.168 1.00 90.25 540 LEU A O 1
ATOM 4225 N N . MET A 1 541 ? -1.006 22.151 -22.853 1.00 87.62 541 MET A N 1
ATOM 4226 C CA . MET A 1 541 ? -1.261 21.788 -24.252 1.00 87.62 541 MET A CA 1
ATOM 4227 C C . MET A 1 541 ? -1.112 22.978 -25.209 1.00 87.62 541 MET A C 1
ATOM 4229 O O . MET A 1 541 ? -0.637 22.809 -26.332 1.00 87.62 541 MET A O 1
ATOM 4233 N N . LEU A 1 542 ? -1.456 24.195 -24.772 1.00 90.25 542 LEU A N 1
ATOM 4234 C CA . LEU A 1 542 ? -1.332 25.419 -25.570 1.00 90.25 542 LEU A CA 1
ATOM 4235 C C . LEU A 1 542 ? 0.080 26.035 -25.547 1.00 90.25 542 LEU A C 1
ATOM 4237 O O . LEU A 1 542 ? 0.517 26.606 -26.554 1.00 90.25 542 LEU A O 1
ATOM 4241 N N . THR A 1 543 ? 0.768 26.008 -24.400 1.00 89.56 543 THR A N 1
ATOM 4242 C CA . THR A 1 543 ? 1.976 26.824 -24.171 1.00 89.56 543 THR A CA 1
ATOM 4243 C C . THR A 1 543 ? 3.277 26.039 -24.055 1.00 89.56 543 THR A C 1
ATOM 4245 O O . THR A 1 543 ? 4.344 26.640 -24.192 1.00 89.56 543 THR A O 1
ATOM 4248 N N . GLY A 1 544 ? 3.207 24.736 -23.777 1.00 86.56 544 GLY A N 1
ATOM 4249 C CA . GLY A 1 544 ? 4.340 23.939 -23.312 1.00 86.56 544 GLY A CA 1
ATOM 4250 C C . GLY A 1 544 ? 4.771 24.279 -21.878 1.00 86.56 544 GLY A C 1
ATOM 4251 O O . GLY A 1 544 ? 4.305 25.250 -21.277 1.00 86.56 544 GLY A O 1
ATOM 4252 N N . ALA A 1 545 ? 5.663 23.448 -21.328 1.00 82.88 545 ALA A N 1
ATOM 4253 C CA . ALA A 1 545 ? 6.051 23.471 -19.913 1.00 82.88 545 ALA A CA 1
ATOM 4254 C C . ALA A 1 545 ? 6.928 24.673 -19.493 1.00 82.88 545 ALA A C 1
ATOM 4256 O O . ALA A 1 545 ? 6.864 25.097 -18.339 1.00 82.88 545 ALA A O 1
ATOM 4257 N N . ASP A 1 546 ? 7.719 25.241 -20.414 1.00 84.62 546 ASP A N 1
ATOM 4258 C CA . ASP A 1 546 ? 8.510 26.470 -20.210 1.00 84.62 546 ASP A CA 1
ATOM 4259 C C . ASP A 1 546 ? 8.088 27.546 -21.235 1.00 84.62 546 ASP A C 1
ATOM 4261 O O . ASP A 1 546 ? 8.696 27.678 -22.302 1.00 84.62 546 ASP A O 1
ATOM 4265 N N . PRO A 1 547 ? 6.981 28.268 -20.979 1.00 89.06 547 PRO A N 1
ATOM 4266 C CA . PRO A 1 547 ? 6.380 29.168 -21.954 1.00 89.06 547 PRO A CA 1
ATOM 4267 C C . PRO A 1 547 ? 7.106 30.516 -22.035 1.00 89.06 547 PRO A C 1
ATOM 4269 O O . PRO A 1 547 ? 7.531 31.094 -21.032 1.00 89.06 547 PRO A O 1
ATOM 4272 N N . ASP A 1 548 ? 7.162 31.108 -23.235 1.00 86.81 548 ASP A N 1
ATOM 4273 C CA . ASP A 1 548 ? 7.665 32.479 -23.388 1.00 86.81 548 ASP A CA 1
ATOM 4274 C C . ASP A 1 548 ? 6.736 33.483 -22.684 1.00 86.81 548 ASP A C 1
ATOM 4276 O O . ASP A 1 548 ? 5.705 33.899 -23.211 1.00 86.81 548 ASP A O 1
ATOM 4280 N N . LYS A 1 549 ? 7.156 33.907 -21.492 1.00 87.50 549 LYS A N 1
ATOM 4281 C CA . LYS A 1 549 ? 6.547 34.930 -20.626 1.00 87.50 549 LYS A CA 1
ATOM 4282 C C . LYS A 1 549 ? 6.407 36.341 -21.225 1.00 87.50 549 LYS A C 1
ATOM 4284 O O . LYS A 1 549 ? 5.897 37.235 -20.541 1.00 87.50 549 LYS A O 1
ATOM 4289 N N . TYR A 1 550 ? 6.891 36.568 -22.447 1.00 86.38 550 TYR A N 1
ATOM 4290 C CA . TYR A 1 550 ? 6.700 37.802 -23.218 1.00 86.38 550 TYR A CA 1
ATOM 4291 C C . TYR A 1 550 ? 5.790 37.625 -24.444 1.00 86.38 550 TYR A C 1
ATOM 4293 O O . TYR A 1 550 ? 5.489 38.614 -25.119 1.00 86.38 550 TYR A O 1
ATOM 4301 N N . ARG A 1 551 ? 5.335 36.400 -24.732 1.00 87.88 551 ARG A N 1
ATOM 4302 C CA . ARG A 1 551 ? 4.398 36.095 -25.815 1.00 87.88 551 ARG A CA 1
ATOM 4303 C C . ARG A 1 551 ? 2.952 36.243 -25.339 1.00 87.88 551 ARG A C 1
ATOM 4305 O O . ARG A 1 551 ? 2.562 35.705 -24.311 1.00 87.88 551 ARG A O 1
ATOM 4312 N N . ASP A 1 552 ? 2.157 36.941 -26.142 1.00 87.25 552 ASP A N 1
ATOM 4313 C CA . ASP A 1 552 ? 0.696 36.957 -26.050 1.00 87.25 552 ASP A CA 1
ATOM 4314 C C . ASP A 1 552 ? 0.152 35.675 -26.712 1.00 87.25 552 ASP A C 1
ATOM 4316 O O . ASP A 1 552 ? 0.360 35.450 -27.911 1.00 87.25 552 ASP A O 1
ATOM 4320 N N . TYR A 1 553 ? -0.493 34.812 -25.923 1.00 90.25 553 TYR A N 1
ATOM 4321 C CA . TYR A 1 553 ? -1.164 33.595 -26.404 1.00 90.25 553 TYR A CA 1
ATOM 4322 C C . TYR A 1 553 ? -2.659 33.851 -26.694 1.00 90.25 553 TYR A C 1
ATOM 4324 O O . TYR A 1 553 ? -3.281 33.115 -27.465 1.00 90.25 553 TYR A O 1
ATOM 4332 N N . GLY A 1 554 ? -3.229 34.939 -26.164 1.00 90.31 554 GLY A N 1
ATOM 4333 C CA . GLY A 1 554 ? -4.639 35.297 -26.281 1.00 90.31 554 GLY A CA 1
ATOM 4334 C C . GLY A 1 554 ? -5.560 34.359 -25.506 1.00 90.31 554 GLY A C 1
ATOM 4335 O O . GLY A 1 554 ? -6.577 33.933 -26.060 1.00 90.31 554 GLY A O 1
ATOM 4336 N N . PHE A 1 555 ? -5.203 34.019 -24.265 1.00 91.88 555 PHE A N 1
ATOM 4337 C CA . PHE A 1 555 ? -5.934 33.104 -23.384 1.00 91.88 555 PHE A CA 1
ATOM 4338 C C . PHE A 1 555 ? -7.428 33.455 -23.303 1.00 91.88 555 PHE A C 1
ATOM 4340 O O . PHE A 1 555 ? -8.259 32.580 -23.525 1.00 91.88 555 PHE A O 1
ATOM 4347 N N . LYS A 1 556 ? -7.797 34.742 -23.156 1.00 91.38 556 LYS A N 1
ATOM 4348 C CA . LYS A 1 556 ? -9.211 35.191 -23.098 1.00 91.38 556 LYS A CA 1
ATOM 4349 C C . LYS A 1 556 ? -10.007 34.955 -24.391 1.00 91.38 556 LYS A C 1
ATOM 4351 O O . LYS A 1 556 ? -11.211 35.199 -24.421 1.00 91.38 556 LYS A O 1
ATOM 4356 N N . ARG A 1 557 ? -9.344 34.548 -25.479 1.00 90.44 557 ARG A N 1
ATOM 4357 C CA . ARG A 1 557 ? -9.945 34.226 -26.784 1.00 90.44 557 ARG A CA 1
ATOM 4358 C C . ARG A 1 557 ? -9.916 32.727 -27.091 1.00 90.44 557 ARG A C 1
ATOM 4360 O O . ARG A 1 557 ? -10.797 32.276 -27.813 1.00 90.44 557 ARG A O 1
ATOM 4367 N N . VAL A 1 558 ? -8.896 31.996 -26.635 1.00 92.25 558 VAL A N 1
ATOM 4368 C CA . VAL A 1 558 ? -8.702 30.574 -26.986 1.00 92.25 558 VAL A CA 1
ATOM 4369 C C . VAL A 1 558 ? -9.131 29.609 -25.883 1.00 92.25 558 VAL A C 1
ATOM 4371 O O . VAL A 1 558 ? -9.540 28.503 -26.205 1.00 92.25 558 VAL A O 1
ATOM 4374 N N . MET A 1 559 ? -9.077 30.034 -24.619 1.00 91.75 559 MET A N 1
ATOM 4375 C CA . MET A 1 559 ? -9.465 29.262 -23.433 1.00 91.75 559 MET A CA 1
ATOM 4376 C C . MET A 1 559 ? -10.213 30.182 -22.445 1.00 91.75 559 MET A C 1
ATOM 4378 O O . MET A 1 559 ? -9.700 30.490 -21.368 1.00 91.75 559 MET A O 1
ATOM 4382 N N . PRO A 1 560 ? -11.389 30.720 -22.833 1.00 92.75 560 PRO A N 1
ATOM 4383 C CA . PRO A 1 560 ? -12.132 31.663 -21.999 1.00 92.75 560 PRO A CA 1
ATOM 4384 C C . PRO A 1 560 ? -12.691 31.009 -20.729 1.00 92.75 560 PRO A C 1
ATOM 4386 O O . PRO A 1 560 ? -12.793 31.691 -19.713 1.00 92.75 560 PRO A O 1
ATOM 4389 N N . ASP A 1 561 ? -13.016 29.717 -20.790 1.00 91.81 561 ASP A N 1
ATOM 4390 C CA . ASP A 1 561 ? -13.614 28.961 -19.689 1.00 91.81 561 ASP A CA 1
ATOM 4391 C C . ASP A 1 561 ? -12.574 28.710 -18.583 1.00 91.81 561 ASP A C 1
ATOM 4393 O O . ASP A 1 561 ? -12.767 29.202 -17.478 1.00 91.81 561 ASP A O 1
ATOM 4397 N N . VAL A 1 562 ? -11.385 28.187 -18.924 1.00 92.94 562 VAL A N 1
ATOM 4398 C CA . VAL A 1 562 ? -10.196 28.095 -18.035 1.00 92.94 562 VAL A CA 1
ATOM 4399 C C . VAL A 1 562 ? -9.900 29.414 -17.304 1.00 92.94 562 VAL A C 1
ATOM 4401 O O . VAL A 1 562 ? -9.617 29.445 -16.111 1.00 92.94 562 VAL A O 1
ATOM 4404 N N . VAL A 1 563 ? -9.977 30.557 -17.995 1.00 94.00 563 VAL A N 1
ATOM 4405 C CA . VAL A 1 563 ? -9.736 31.877 -17.373 1.00 94.00 563 VAL A CA 1
ATOM 4406 C C . VAL A 1 563 ? -10.783 32.222 -16.301 1.00 94.00 563 VAL A C 1
ATOM 4408 O O . VAL A 1 563 ? -10.467 32.920 -15.333 1.00 94.00 563 VAL A O 1
ATOM 4411 N N . GLU A 1 564 ? -12.017 31.757 -16.473 1.00 92.94 564 GLU A N 1
ATOM 4412 C CA . GLU A 1 564 ? -13.127 31.932 -15.537 1.00 92.94 564 GLU A CA 1
ATOM 4413 C C . GLU A 1 564 ? -13.132 30.852 -14.438 1.00 92.94 564 GLU A C 1
ATOM 4415 O O . GLU A 1 564 ? -13.471 31.162 -13.298 1.00 92.94 564 GLU A O 1
ATOM 4420 N N . ASP A 1 565 ? -12.686 29.629 -14.719 1.00 92.75 565 ASP A N 1
ATOM 4421 C CA . ASP A 1 565 ? -12.567 28.541 -13.741 1.00 92.75 565 ASP A CA 1
ATOM 4422 C C . ASP A 1 565 ? -11.402 28.771 -12.767 1.00 92.75 565 ASP A C 1
ATOM 4424 O O . ASP A 1 565 ? -11.608 28.711 -11.553 1.00 92.75 565 ASP A O 1
ATOM 4428 N N . LEU A 1 566 ? -10.254 29.272 -13.242 1.00 95.62 566 LEU A N 1
ATOM 4429 C CA . LEU A 1 566 ? -9.212 29.860 -12.385 1.00 95.62 566 LEU A CA 1
ATOM 4430 C C . LEU A 1 566 ? -9.771 30.965 -11.461 1.00 95.62 566 LEU A C 1
ATOM 4432 O O . LEU A 1 566 ? -9.324 31.121 -10.322 1.00 95.62 566 LEU A O 1
ATOM 4436 N N . ARG A 1 567 ? -10.760 31.750 -11.916 1.00 94.06 567 ARG A N 1
ATOM 4437 C CA . ARG A 1 567 ? -11.402 32.791 -11.092 1.00 94.06 567 ARG A CA 1
ATOM 4438 C C . ARG A 1 567 ? -12.363 32.187 -10.058 1.00 94.06 567 ARG A C 1
ATOM 4440 O O . ARG A 1 567 ? -12.331 32.620 -8.907 1.00 94.06 567 ARG A O 1
ATOM 4447 N N . LYS A 1 568 ? -13.172 31.188 -10.429 1.00 93.38 568 LYS A N 1
ATOM 4448 C CA . LYS A 1 568 ? -14.063 30.459 -9.503 1.00 93.38 568 LYS A CA 1
ATOM 4449 C C . LYS A 1 568 ? -13.268 29.729 -8.422 1.00 93.38 568 LYS A C 1
ATOM 4451 O O . LYS A 1 568 ? -13.555 29.913 -7.245 1.00 93.38 568 LYS A O 1
ATOM 4456 N N . ASN A 1 569 ? -12.232 28.982 -8.804 1.00 93.19 569 ASN A N 1
ATOM 4457 C CA . ASN A 1 569 ? -11.381 28.230 -7.880 1.00 93.19 569 ASN A CA 1
ATOM 4458 C C . ASN A 1 569 ? -10.598 29.155 -6.930 1.00 93.19 569 ASN A C 1
ATOM 4460 O O . ASN A 1 569 ? -10.389 28.816 -5.768 1.00 93.19 569 ASN A O 1
ATOM 4464 N N . SER A 1 570 ? -10.238 30.369 -7.369 1.00 96.25 570 SER A N 1
ATOM 4465 C CA . SER A 1 570 ? -9.725 31.414 -6.470 1.00 96.25 570 SER A CA 1
ATOM 4466 C C . SER A 1 570 ? -10.739 31.795 -5.384 1.00 96.25 570 SER A C 1
ATOM 4468 O O . SER A 1 570 ? -10.388 31.834 -4.207 1.00 96.25 570 SER A O 1
ATOM 4470 N N . GLU A 1 571 ? -11.993 32.057 -5.763 1.00 94.00 571 GLU A N 1
ATOM 4471 C CA . GLU A 1 571 ? -13.056 32.455 -4.830 1.00 94.00 571 GLU A CA 1
ATOM 4472 C C . GLU A 1 571 ? -13.467 31.304 -3.894 1.00 94.00 571 GLU A C 1
ATOM 4474 O O . GLU A 1 571 ? -13.627 31.537 -2.697 1.00 94.00 571 GLU A O 1
ATOM 4479 N N . LEU A 1 572 ? -13.531 30.067 -4.403 1.00 90.56 572 LEU A N 1
ATOM 4480 C CA . LEU A 1 572 ? -13.773 28.851 -3.621 1.00 90.56 572 LEU A CA 1
ATOM 4481 C C . LEU A 1 572 ? -12.693 28.647 -2.550 1.00 90.56 572 LEU A C 1
ATOM 4483 O O . LEU A 1 572 ? -13.015 28.595 -1.367 1.00 90.56 572 LEU A O 1
ATOM 4487 N N . LEU A 1 573 ? -11.408 28.609 -2.926 1.00 93.25 573 LEU A N 1
ATOM 4488 C CA . LEU A 1 573 ? -10.325 28.404 -1.956 1.00 93.25 573 LEU A CA 1
ATOM 4489 C C . LEU A 1 573 ? -10.263 29.518 -0.890 1.00 93.25 573 LEU A C 1
ATOM 4491 O O . LEU A 1 573 ? -9.875 29.245 0.245 1.00 93.25 573 LEU A O 1
ATOM 4495 N N . TYR A 1 574 ? -10.671 30.755 -1.207 1.00 93.62 574 TYR A N 1
ATOM 4496 C CA . TYR A 1 574 ? -10.791 31.825 -0.205 1.00 93.62 574 TYR A CA 1
ATOM 4497 C C . TYR A 1 574 ? -11.952 31.613 0.782 1.00 93.62 574 TYR A C 1
ATOM 4499 O O . TYR A 1 574 ? -11.786 31.909 1.968 1.00 93.62 574 TYR A O 1
ATOM 4507 N N . ASP A 1 575 ? -13.098 31.091 0.334 1.00 89.06 575 ASP A N 1
ATOM 4508 C CA . ASP A 1 575 ? -14.201 30.707 1.225 1.00 89.06 575 ASP A CA 1
ATOM 4509 C C . ASP A 1 575 ? -13.795 29.521 2.130 1.00 89.06 575 ASP A C 1
ATOM 4511 O O . ASP A 1 575 ? -13.996 29.589 3.345 1.00 89.06 575 ASP A O 1
ATOM 4515 N N . LEU A 1 576 ? -13.134 28.490 1.583 1.00 88.00 576 LEU A N 1
ATOM 4516 C CA . LEU A 1 576 ? -12.661 27.324 2.353 1.00 88.00 576 LEU A CA 1
ATOM 4517 C C . LEU A 1 576 ? -11.599 27.698 3.404 1.00 88.00 576 LEU A C 1
ATOM 4519 O O . LEU A 1 576 ? -11.592 27.147 4.505 1.00 88.00 576 LEU A O 1
ATOM 4523 N N . VAL A 1 577 ? -10.732 28.682 3.122 1.00 87.88 577 VAL A N 1
ATOM 4524 C CA . VAL A 1 577 ? -9.807 29.255 4.124 1.00 87.88 577 VAL A CA 1
ATOM 4525 C C . VAL A 1 577 ? -10.565 29.884 5.295 1.00 87.88 577 VAL A C 1
ATOM 4527 O O . VAL A 1 577 ? -10.168 29.704 6.447 1.00 87.88 577 VAL A O 1
ATOM 4530 N N . ALA A 1 578 ? -11.657 30.606 5.028 1.00 85.50 578 ALA A N 1
ATOM 4531 C CA . ALA A 1 578 ? -12.461 31.221 6.081 1.00 85.50 578 ALA A CA 1
ATOM 4532 C C . ALA A 1 578 ? -13.196 30.171 6.934 1.00 85.50 578 ALA A C 1
ATOM 4534 O O . ALA A 1 578 ? -13.324 30.347 8.146 1.00 85.50 578 ALA A O 1
ATOM 4535 N N . GLU A 1 579 ? -13.643 29.068 6.331 1.00 81.62 579 GLU A N 1
ATOM 4536 C CA . GLU A 1 579 ? -14.259 27.947 7.045 1.00 81.62 579 GLU A CA 1
ATOM 4537 C C . GLU A 1 579 ? -13.247 27.197 7.926 1.00 81.62 579 GLU A C 1
ATOM 4539 O O . GLU A 1 579 ? -13.473 27.046 9.130 1.00 81.62 579 GLU A O 1
ATOM 4544 N N . LEU A 1 580 ? -12.078 26.852 7.377 1.00 80.44 580 LEU A N 1
ATOM 4545 C CA . LEU A 1 580 ? -10.987 26.199 8.106 1.00 80.44 580 LEU A CA 1
ATOM 4546 C C . LEU A 1 580 ? -10.546 27.005 9.342 1.00 80.44 580 LEU A C 1
ATOM 4548 O O . LEU A 1 580 ? -10.330 26.437 10.414 1.00 80.44 580 LEU A O 1
ATOM 4552 N N . GLU A 1 581 ? -10.450 28.333 9.220 1.00 81.00 581 GLU A N 1
ATOM 4553 C CA . GLU A 1 581 ? -10.098 29.226 10.333 1.00 81.00 581 GLU A CA 1
ATOM 4554 C C . GLU A 1 581 ? -11.182 29.312 11.416 1.00 81.00 581 GLU A C 1
ATOM 4556 O O . GLU A 1 581 ? -10.848 29.452 12.597 1.00 81.00 581 GLU A O 1
ATOM 4561 N N . ASN A 1 582 ? -12.461 29.184 11.049 1.00 78.25 582 ASN A N 1
ATOM 4562 C CA . ASN A 1 582 ? -13.557 29.088 12.016 1.00 78.25 582 ASN A CA 1
ATOM 4563 C C . ASN A 1 582 ? -13.536 27.739 12.759 1.00 78.25 582 ASN A C 1
ATOM 4565 O O . ASN A 1 582 ? -13.766 27.706 13.967 1.00 78.25 582 ASN A O 1
ATOM 4569 N N . MET A 1 583 ? -13.225 26.638 12.064 1.00 73.50 583 MET A N 1
ATOM 4570 C CA . MET A 1 583 ? -13.181 25.289 12.644 1.00 73.50 583 MET A CA 1
ATOM 4571 C C . MET A 1 583 ? -11.982 25.073 13.581 1.00 73.50 583 MET A C 1
ATOM 4573 O O . MET A 1 583 ? -12.122 24.445 14.636 1.00 73.50 583 MET A O 1
ATOM 4577 N N . SER A 1 584 ? -10.796 25.568 13.215 1.00 68.38 584 SER A N 1
ATOM 4578 C CA . SER A 1 584 ? -9.582 25.433 14.032 1.00 68.38 584 SER A CA 1
ATOM 4579 C C . SER A 1 584 ? -9.486 26.483 15.145 1.00 68.38 584 SER A C 1
ATOM 4581 O O . SER A 1 584 ? -8.874 26.230 16.184 1.00 68.38 584 SER A O 1
ATOM 4583 N N . GLY A 1 585 ? -10.058 27.674 14.927 1.00 62.75 585 GLY A N 1
ATOM 4584 C CA . GLY A 1 585 ? -9.882 28.852 15.778 1.00 62.75 585 GLY A CA 1
ATOM 4585 C C . GLY A 1 585 ? -8.487 29.495 15.695 1.00 62.75 585 GLY A C 1
ATOM 4586 O O . GLY A 1 585 ? -8.194 30.411 16.469 1.00 62.75 585 GLY A O 1
ATOM 4587 N N . ILE A 1 586 ? -7.605 29.024 14.800 1.00 61.03 586 ILE A N 1
ATOM 4588 C CA . ILE A 1 586 ? -6.202 29.459 14.680 1.00 61.03 586 ILE A CA 1
ATOM 4589 C C . ILE A 1 586 ? -5.785 29.527 13.201 1.00 61.03 586 ILE A C 1
ATOM 4591 O O . ILE A 1 586 ? -5.937 28.564 12.453 1.00 61.03 586 ILE A O 1
ATOM 4595 N N . LYS A 1 587 ? -5.149 30.635 12.789 1.00 62.56 587 LYS A N 1
ATOM 4596 C CA . LYS A 1 587 ? -4.459 30.734 11.488 1.00 62.56 587 LYS A CA 1
ATOM 4597 C C . LYS A 1 587 ? -3.226 29.817 11.455 1.00 62.56 587 LYS A C 1
ATOM 4599 O O . LYS A 1 587 ? -2.144 30.226 11.876 1.00 62.56 587 LYS A O 1
ATOM 4604 N N . GLY A 1 588 ? -3.410 28.582 10.990 1.00 69.12 588 GLY A N 1
ATOM 4605 C CA . GLY A 1 588 ? -2.356 27.577 10.814 1.00 69.12 588 GLY A CA 1
ATOM 4606 C C . GLY A 1 588 ? -1.638 27.651 9.459 1.00 69.12 588 GLY A C 1
ATOM 4607 O O . GLY A 1 588 ? -2.057 28.357 8.540 1.00 69.12 588 GLY A O 1
ATOM 4608 N N . SER A 1 589 ? -0.567 26.867 9.312 1.00 72.50 589 SER A N 1
ATOM 4609 C CA . SER A 1 589 ? 0.192 26.697 8.057 1.00 72.50 589 SER A CA 1
ATOM 4610 C C . SER A 1 589 ? -0.667 26.164 6.901 1.00 72.50 589 SER A C 1
ATOM 4612 O O . SER A 1 589 ? -0.491 26.563 5.747 1.00 72.50 589 SER A O 1
ATOM 4614 N N . MET A 1 590 ? -1.631 25.298 7.215 1.00 75.81 590 MET A N 1
ATOM 4615 C CA . MET A 1 590 ? -2.529 24.684 6.237 1.00 75.81 590 MET A CA 1
ATOM 4616 C C . MET A 1 590 ? -3.504 25.696 5.612 1.00 75.81 590 MET A C 1
ATOM 4618 O O . MET A 1 590 ? -3.737 25.630 4.409 1.00 75.81 590 MET A O 1
ATOM 4622 N N . ALA A 1 591 ? -3.975 26.703 6.358 1.00 84.31 591 ALA A N 1
ATOM 4623 C CA . ALA A 1 591 ? -4.773 27.801 5.794 1.00 84.31 591 ALA A CA 1
ATOM 4624 C C . ALA A 1 591 ? -3.942 28.685 4.842 1.00 84.31 591 ALA A C 1
ATOM 4626 O O . ALA A 1 591 ? -4.366 28.980 3.727 1.00 84.31 591 ALA A O 1
ATOM 4627 N N . ALA A 1 592 ? -2.711 29.031 5.237 1.00 87.75 592 ALA A N 1
ATOM 4628 C CA . ALA A 1 592 ? -1.802 29.839 4.418 1.00 87.75 592 ALA A CA 1
ATOM 4629 C C . ALA A 1 592 ? -1.396 29.155 3.094 1.00 87.75 592 ALA A C 1
ATOM 4631 O O . ALA A 1 592 ? -1.056 29.834 2.122 1.00 87.75 592 ALA A O 1
ATOM 4632 N N . THR A 1 593 ? -1.446 27.819 3.040 1.00 89.00 593 THR A N 1
ATOM 4633 C CA . THR A 1 593 ? -1.210 27.049 1.809 1.00 89.00 593 THR A CA 1
ATOM 4634 C C . THR A 1 593 ? -2.334 27.300 0.805 1.00 89.00 593 THR A C 1
ATOM 4636 O O . THR A 1 593 ? -2.061 27.781 -0.294 1.00 89.00 593 THR A O 1
ATOM 4639 N N . LEU A 1 594 ? -3.593 27.084 1.206 1.00 91.25 594 LEU A N 1
ATOM 4640 C CA . LEU A 1 594 ? -4.765 27.360 0.367 1.00 91.25 594 LEU A CA 1
ATOM 4641 C C . LEU A 1 594 ? -4.829 28.844 -0.046 1.00 91.25 594 LEU A C 1
ATOM 4643 O O . LEU A 1 594 ? -5.018 29.136 -1.225 1.00 91.25 594 LEU A O 1
ATOM 4647 N N . GLU A 1 595 ? -4.564 29.781 0.876 1.00 93.38 595 GLU A N 1
ATOM 4648 C CA . GLU A 1 595 ? -4.530 31.230 0.594 1.00 93.38 595 GLU A CA 1
ATOM 4649 C C . GLU A 1 595 ? -3.490 31.594 -0.488 1.00 93.38 595 GLU A C 1
ATOM 4651 O O . GLU A 1 595 ? -3.746 32.427 -1.362 1.00 93.38 595 GLU A O 1
ATOM 4656 N N . THR A 1 596 ? -2.324 30.935 -0.472 1.00 94.06 596 THR A N 1
ATOM 4657 C CA . THR A 1 596 ? -1.255 31.137 -1.466 1.00 94.06 596 THR A CA 1
ATOM 4658 C C . THR A 1 596 ? -1.666 30.650 -2.858 1.00 94.06 596 THR A C 1
ATOM 4660 O O . THR A 1 596 ? -1.306 31.277 -3.861 1.00 94.06 596 THR A O 1
ATOM 4663 N N . VAL A 1 597 ? -2.437 29.560 -2.943 1.00 95.38 597 VAL A N 1
ATOM 4664 C CA . VAL A 1 597 ? -2.968 29.067 -4.221 1.00 95.38 597 VAL A CA 1
ATOM 4665 C C . VAL A 1 597 ? -4.118 29.946 -4.706 1.00 95.38 597 VAL A C 1
ATOM 4667 O O . VAL A 1 597 ? -4.056 30.431 -5.837 1.00 95.38 597 VAL A O 1
ATOM 4670 N N . ALA A 1 598 ? -5.083 30.261 -3.838 1.00 96.12 598 ALA A N 1
ATOM 4671 C CA . ALA A 1 598 ? -6.204 31.158 -4.117 1.00 96.12 598 ALA A CA 1
ATOM 4672 C C . ALA A 1 598 ? -5.742 32.506 -4.698 1.00 96.12 598 ALA A C 1
ATOM 4674 O O . ALA A 1 598 ? -6.277 32.971 -5.709 1.00 96.12 598 ALA A O 1
ATOM 4675 N N . TRP A 1 599 ? -4.693 33.101 -4.118 1.00 96.81 599 TRP A N 1
ATOM 4676 C CA . TRP A 1 599 ? -4.085 34.339 -4.609 1.00 96.81 599 TRP A CA 1
ATOM 4677 C C . TRP A 1 599 ? -3.514 34.211 -6.028 1.00 96.81 599 TRP A C 1
ATOM 4679 O O . TRP A 1 599 ? -3.702 35.110 -6.853 1.00 96.81 599 TRP A O 1
ATOM 4689 N N . LEU A 1 600 ? -2.815 33.109 -6.328 1.00 96.75 600 LEU A N 1
ATOM 4690 C CA . LEU A 1 600 ? -2.211 32.904 -7.645 1.00 96.75 600 LEU A CA 1
ATOM 4691 C C . LEU A 1 600 ? -3.276 32.669 -8.722 1.00 96.75 600 LEU A C 1
ATOM 4693 O O . LEU A 1 600 ? -3.212 33.298 -9.778 1.00 96.75 600 LEU A O 1
ATOM 4697 N N . LEU A 1 601 ? -4.266 31.823 -8.433 1.00 97.19 601 LEU A N 1
ATOM 4698 C CA . LEU A 1 601 ? -5.417 31.570 -9.302 1.00 97.19 601 LEU A CA 1
ATOM 4699 C C . LEU A 1 601 ? -6.123 32.880 -9.670 1.00 97.19 601 LEU A C 1
ATOM 4701 O O . LEU A 1 601 ? -6.277 33.209 -10.846 1.00 97.19 601 LEU A O 1
ATOM 4705 N N . GLY A 1 602 ? -6.449 33.695 -8.661 1.00 96.38 602 GLY A N 1
ATOM 4706 C CA . GLY A 1 602 ? -7.120 34.979 -8.854 1.00 96.38 602 GLY A CA 1
ATOM 4707 C C . GLY A 1 602 ? -6.272 35.966 -9.652 1.00 96.38 602 GLY A C 1
ATOM 4708 O O . GLY A 1 602 ? -6.793 36.699 -10.495 1.00 96.38 602 GLY A O 1
ATOM 4709 N N . ARG A 1 603 ? -4.950 35.964 -9.454 1.00 96.31 603 ARG A N 1
ATOM 4710 C CA . ARG A 1 603 ? -4.011 36.759 -10.256 1.00 96.31 603 ARG A CA 1
ATOM 4711 C C . ARG A 1 603 ? -3.987 36.312 -11.724 1.00 96.31 603 ARG A C 1
ATOM 4713 O O . ARG A 1 603 ? -3.995 37.169 -12.607 1.00 96.31 603 ARG A O 1
ATOM 4720 N N . MET A 1 604 ? -3.993 35.004 -11.979 1.00 95.94 604 MET A N 1
ATOM 4721 C CA . MET A 1 604 ? -3.999 34.428 -13.326 1.00 95.94 604 MET A CA 1
ATOM 4722 C C . MET A 1 604 ? -5.337 34.639 -14.049 1.00 95.94 604 MET A C 1
ATOM 4724 O O . MET A 1 604 ? -5.313 35.091 -15.187 1.00 95.94 604 MET A O 1
ATOM 4728 N N . GLY A 1 605 ? -6.490 34.425 -13.407 1.00 94.19 605 GLY A N 1
ATOM 4729 C CA . GLY A 1 605 ? -7.810 34.645 -14.023 1.00 94.19 605 GLY A CA 1
ATOM 4730 C C . GLY A 1 605 ? -8.123 36.122 -14.327 1.00 94.19 605 GLY A C 1
ATOM 4731 O O . GLY A 1 605 ? -8.736 36.448 -15.346 1.00 94.19 605 GLY A O 1
ATOM 4732 N N . ASN A 1 606 ? -7.650 37.063 -13.498 1.00 95.00 606 ASN A N 1
ATOM 4733 C CA . ASN A 1 606 ? -7.898 38.492 -13.733 1.00 95.00 606 ASN A CA 1
ATOM 4734 C C . ASN A 1 606 ? -7.080 39.063 -14.917 1.00 95.00 606 ASN A C 1
ATOM 4736 O O . ASN A 1 606 ? -7.653 39.723 -15.798 1.00 95.00 606 ASN A O 1
ATOM 4740 N N . ASP A 1 607 ? -5.769 38.789 -14.986 1.00 93.94 607 ASP A N 1
ATOM 4741 C CA . ASP A 1 607 ? -4.862 39.290 -16.042 1.00 93.94 607 ASP A CA 1
ATOM 4742 C C . ASP A 1 607 ? -4.065 38.168 -16.761 1.00 93.94 607 ASP A C 1
ATOM 4744 O O . ASP A 1 607 ? -2.832 38.182 -16.781 1.00 93.94 607 ASP A O 1
ATOM 4748 N N . PRO A 1 608 ? -4.741 37.177 -17.376 1.00 91.94 608 PRO A N 1
ATOM 4749 C CA . PRO A 1 608 ? -4.130 35.953 -17.900 1.00 91.94 608 PRO A CA 1
ATOM 4750 C C . PRO A 1 608 ? -3.100 36.183 -19.003 1.00 91.94 608 PRO A C 1
ATOM 4752 O O . PRO A 1 608 ? -2.063 35.522 -19.008 1.00 91.94 608 PRO A O 1
ATOM 4755 N N . GLU A 1 609 ? -3.336 37.159 -19.888 1.00 91.00 609 GLU A N 1
ATOM 4756 C CA . GLU A 1 609 ? -2.418 37.508 -20.985 1.00 91.00 609 GLU A CA 1
ATOM 4757 C C . GLU A 1 609 ? -1.058 37.998 -20.466 1.00 91.00 609 GLU A C 1
ATOM 4759 O O . GLU A 1 609 ? -0.046 37.911 -21.161 1.00 91.00 609 GLU A O 1
ATOM 4764 N N . ASN A 1 610 ? -1.017 38.497 -19.226 1.00 90.56 610 ASN A N 1
ATOM 4765 C CA . ASN A 1 610 ? 0.217 38.849 -18.543 1.00 90.56 610 ASN A CA 1
ATOM 4766 C C . ASN A 1 610 ? 0.677 37.765 -17.564 1.00 90.56 610 ASN A C 1
ATOM 4768 O O . ASN A 1 610 ? 1.883 37.576 -17.424 1.00 90.56 610 ASN A O 1
ATOM 4772 N N . GLU A 1 611 ? -0.223 37.092 -16.856 1.00 94.81 611 GLU A N 1
ATOM 4773 C CA . GLU A 1 611 ? 0.129 36.357 -15.641 1.00 94.81 611 GLU A CA 1
ATOM 4774 C C . GLU A 1 611 ? 0.165 34.829 -15.800 1.00 94.81 611 GLU A C 1
ATOM 4776 O O . GLU A 1 611 ? 0.951 34.205 -15.093 1.00 94.81 611 GLU A O 1
ATOM 4781 N N . ILE A 1 612 ? -0.551 34.203 -16.745 1.00 93.31 612 ILE A N 1
ATOM 4782 C CA . ILE A 1 612 ? -0.495 32.731 -16.901 1.00 93.31 612 ILE A CA 1
ATOM 4783 C C . ILE A 1 612 ? 0.926 32.279 -17.279 1.00 93.31 612 ILE A C 1
ATOM 4785 O O . ILE A 1 612 ? 1.594 31.588 -16.509 1.00 93.31 612 ILE A O 1
ATOM 4789 N N . ALA A 1 613 ? 1.451 32.756 -18.413 1.00 91.88 613 ALA A N 1
ATOM 4790 C CA . ALA A 1 613 ? 2.786 32.374 -18.890 1.00 91.88 613 ALA A CA 1
ATOM 4791 C C . ALA A 1 613 ? 3.936 32.838 -17.966 1.00 91.88 613 ALA A C 1
ATOM 4793 O O . ALA A 1 613 ? 5.040 32.308 -18.041 1.00 91.88 613 ALA A O 1
ATOM 4794 N N . LYS A 1 614 ? 3.707 33.820 -17.078 1.00 93.00 614 LYS A N 1
ATOM 4795 C CA . LYS A 1 614 ? 4.711 34.256 -16.089 1.00 93.00 614 LYS A CA 1
ATOM 4796 C C . LYS A 1 614 ? 4.799 33.338 -14.873 1.00 93.00 614 LYS A C 1
ATOM 4798 O O . LYS A 1 614 ? 5.870 33.269 -14.275 1.00 93.00 614 LYS A O 1
ATOM 4803 N N . ASN A 1 615 ? 3.702 32.678 -14.496 1.00 94.00 615 ASN A N 1
ATOM 4804 C CA . ASN A 1 615 ? 3.606 31.944 -13.235 1.00 94.00 615 ASN A CA 1
ATOM 4805 C C . ASN A 1 615 ? 3.365 30.432 -13.404 1.00 94.00 615 ASN A C 1
ATOM 4807 O O . ASN A 1 615 ? 3.258 29.754 -12.388 1.00 94.00 615 ASN A O 1
ATOM 4811 N N . LEU A 1 616 ? 3.334 29.878 -14.626 1.00 91.62 616 LEU A N 1
ATOM 4812 C CA . LEU A 1 616 ? 3.041 28.452 -14.875 1.00 91.62 616 LEU A CA 1
ATOM 4813 C C . LEU A 1 616 ? 3.886 27.478 -14.023 1.00 91.62 616 LEU A C 1
ATOM 4815 O O . LEU A 1 616 ? 3.359 26.503 -13.495 1.00 91.62 616 LEU A O 1
ATOM 4819 N N . ALA A 1 617 ? 5.170 27.774 -13.800 1.00 89.81 617 ALA A N 1
ATOM 4820 C CA . ALA A 1 617 ? 6.032 26.972 -12.924 1.00 89.81 617 ALA A CA 1
ATOM 4821 C C . ALA A 1 617 ? 5.628 27.037 -11.433 1.00 89.81 617 ALA A C 1
ATOM 4823 O O . ALA A 1 617 ? 5.714 26.037 -10.722 1.00 89.81 617 ALA A O 1
ATOM 4824 N N . GLN A 1 618 ? 5.145 28.190 -10.953 1.00 92.50 618 GLN A N 1
ATOM 4825 C CA . GLN A 1 618 ? 4.582 28.317 -9.604 1.00 92.50 618 GLN A CA 1
ATOM 4826 C C . GLN A 1 618 ? 3.200 27.657 -9.522 1.00 92.50 618 GLN A C 1
ATOM 4828 O O . GLN A 1 618 ? 2.882 27.049 -8.510 1.00 92.50 618 GLN A O 1
ATOM 4833 N N . PHE A 1 619 ? 2.405 27.717 -10.592 1.00 92.50 619 PHE A N 1
ATOM 4834 C CA . PHE A 1 619 ? 1.107 27.051 -10.682 1.00 92.50 619 PHE A CA 1
ATOM 4835 C C . PHE A 1 619 ? 1.262 25.524 -10.568 1.00 92.50 619 PHE A C 1
ATOM 4837 O O . PHE A 1 619 ? 0.660 24.910 -9.689 1.00 92.50 619 PHE A O 1
ATOM 4844 N N . LYS A 1 620 ? 2.211 24.944 -11.316 1.00 87.50 620 LYS A N 1
ATOM 4845 C CA . LYS A 1 620 ? 2.660 23.548 -11.179 1.00 87.50 620 LYS A CA 1
ATOM 4846 C C . LYS A 1 620 ? 3.111 23.198 -9.749 1.00 87.50 620 LYS A C 1
ATOM 4848 O O . LYS A 1 620 ? 2.780 22.133 -9.229 1.00 87.50 620 LYS A O 1
ATOM 4853 N N . SER A 1 621 ? 3.860 24.089 -9.092 1.00 87.62 621 SER A N 1
ATOM 4854 C CA . SER A 1 621 ? 4.281 23.904 -7.693 1.00 87.62 621 SER A CA 1
ATOM 4855 C C . SER A 1 621 ? 3.108 23.971 -6.706 1.00 87.62 621 SER A C 1
ATOM 4857 O O . SER A 1 621 ? 3.125 23.285 -5.684 1.00 87.62 621 SER A O 1
ATOM 4859 N N . ASN A 1 622 ? 2.096 24.786 -6.999 1.00 90.69 622 ASN A N 1
ATOM 4860 C CA . ASN A 1 622 ? 0.910 24.954 -6.168 1.00 90.69 622 ASN A CA 1
ATOM 4861 C C . ASN A 1 622 ? -0.025 23.735 -6.257 1.00 90.69 622 ASN A C 1
ATOM 4863 O O . ASN A 1 622 ? -0.557 23.337 -5.228 1.00 90.69 622 ASN A O 1
ATOM 4867 N N . ILE A 1 623 ? -0.140 23.083 -7.422 1.00 87.69 623 ILE A N 1
ATOM 4868 C CA . ILE A 1 623 ? -0.853 21.796 -7.593 1.00 87.69 623 ILE A CA 1
ATOM 4869 C C . ILE A 1 623 ? -0.297 20.735 -6.636 1.00 87.69 623 ILE A C 1
ATOM 4871 O O . ILE A 1 623 ? -1.028 20.203 -5.806 1.00 87.69 623 ILE A O 1
ATOM 4875 N N . GLY A 1 624 ? 1.025 20.522 -6.639 1.00 83.56 624 GLY A N 1
ATOM 4876 C CA . GLY A 1 624 ? 1.660 19.598 -5.687 1.00 83.56 624 GLY A CA 1
ATOM 4877 C C . GLY A 1 624 ? 1.530 20.035 -4.219 1.00 83.56 624 GLY A C 1
ATOM 4878 O O . GLY A 1 624 ? 1.559 19.196 -3.321 1.00 83.56 624 GLY A O 1
ATOM 4879 N N . SER A 1 625 ? 1.344 21.335 -3.960 1.00 87.81 625 SER A N 1
ATOM 4880 C CA . SER A 1 625 ? 1.091 21.854 -2.608 1.00 87.81 625 SER A CA 1
ATOM 4881 C C . SER A 1 625 ? -0.338 21.559 -2.138 1.00 87.81 625 SER A C 1
ATOM 4883 O O . SER A 1 625 ? -0.519 21.240 -0.967 1.00 87.81 625 SER A O 1
ATOM 4885 N N . LEU A 1 626 ? -1.334 21.605 -3.034 1.00 88.00 626 LEU A N 1
ATOM 4886 C CA . LEU A 1 626 ? -2.701 21.152 -2.753 1.00 88.00 626 LEU A CA 1
ATOM 4887 C C . LEU A 1 626 ? -2.755 19.630 -2.558 1.00 88.00 626 LEU A C 1
ATOM 4889 O O . LEU A 1 626 ? -3.314 19.187 -1.563 1.00 88.00 626 LEU A O 1
ATOM 4893 N N . GLY A 1 627 ? -2.099 18.833 -3.409 1.00 83.44 627 GLY A N 1
ATOM 4894 C CA . GLY A 1 627 ? -2.016 17.374 -3.219 1.00 83.44 627 GLY A CA 1
ATOM 4895 C C . GLY A 1 627 ? -1.379 16.994 -1.874 1.00 83.44 627 GLY A C 1
ATOM 4896 O O . GLY A 1 627 ? -1.933 16.202 -1.112 1.00 83.44 627 GLY A O 1
ATOM 4897 N N . THR A 1 628 ? -0.276 17.661 -1.507 1.00 82.56 628 THR A N 1
ATOM 4898 C CA . THR A 1 628 ? 0.359 17.511 -0.181 1.00 82.56 628 THR A CA 1
ATOM 4899 C C . THR A 1 628 ? -0.583 17.925 0.958 1.00 82.56 628 THR A C 1
ATOM 4901 O O . THR A 1 628 ? -0.614 17.270 2.001 1.00 82.56 628 THR A O 1
ATOM 4904 N N . TRP A 1 629 ? -1.362 18.997 0.778 1.00 87.25 629 TRP A N 1
ATOM 4905 C CA . TRP A 1 629 ? -2.351 19.462 1.755 1.00 87.25 629 TRP A CA 1
ATOM 4906 C C . TRP A 1 629 ? -3.476 18.436 1.948 1.00 87.25 629 TRP A C 1
ATOM 4908 O O . TRP A 1 629 ? -3.795 18.108 3.088 1.00 87.25 629 TRP A O 1
ATOM 4918 N N . ILE A 1 630 ? -4.015 17.875 0.859 1.00 83.88 630 ILE A N 1
ATOM 4919 C CA . ILE A 1 630 ? -5.070 16.851 0.888 1.00 83.88 630 ILE A CA 1
ATOM 4920 C C . ILE A 1 630 ? -4.556 15.587 1.573 1.00 83.88 630 ILE A C 1
ATOM 4922 O O . ILE A 1 630 ? -5.192 15.110 2.505 1.00 83.88 630 ILE A O 1
ATOM 4926 N N . SER A 1 631 ? -3.379 15.084 1.190 1.00 79.62 631 SER A N 1
ATOM 4927 C CA . SER A 1 631 ? -2.740 13.936 1.851 1.00 79.62 631 SER A CA 1
ATOM 4928 C C . SER A 1 631 ? -2.538 14.184 3.358 1.00 79.62 631 SER A C 1
ATOM 4930 O O . SER A 1 631 ? -2.857 13.327 4.188 1.00 79.62 631 SER A O 1
ATOM 4932 N N . SER A 1 632 ? -2.116 15.396 3.735 1.00 81.44 632 SER A N 1
ATOM 4933 C CA . SER A 1 632 ? -1.963 15.794 5.142 1.00 81.44 632 SER A CA 1
ATOM 4934 C C . SER A 1 632 ? -3.301 15.842 5.891 1.00 81.44 632 SER A C 1
ATOM 4936 O O . SER A 1 632 ? -3.355 15.438 7.046 1.00 81.44 632 SER A O 1
ATOM 4938 N N . ALA A 1 633 ? -4.380 16.304 5.250 1.00 82.88 633 ALA A N 1
ATOM 4939 C CA . ALA A 1 633 ? -5.713 16.392 5.848 1.00 82.88 633 ALA A CA 1
ATOM 4940 C C . ALA A 1 633 ? -6.458 15.039 5.881 1.00 82.88 633 ALA A C 1
ATOM 4942 O O . ALA A 1 633 ? -7.215 14.783 6.818 1.00 82.88 633 ALA A O 1
ATOM 4943 N N . LYS A 1 634 ? -6.206 14.151 4.907 1.00 82.94 634 LYS A N 1
ATOM 4944 C CA . LYS A 1 634 ? -6.639 12.739 4.900 1.00 82.94 634 LYS A CA 1
ATOM 4945 C C . LYS A 1 634 ? -5.969 11.930 6.018 1.00 82.94 634 LYS A C 1
ATOM 4947 O O . LYS A 1 634 ? -6.562 10.990 6.539 1.00 82.94 634 LYS A O 1
ATOM 4952 N N . THR A 1 635 ? -4.752 12.306 6.417 1.00 84.69 635 THR A N 1
ATOM 4953 C CA . THR A 1 635 ? -4.016 11.657 7.510 1.00 84.69 635 THR A CA 1
ATOM 4954 C C . THR A 1 635 ? -4.563 12.120 8.864 1.00 84.69 635 THR A C 1
ATOM 4956 O O . THR A 1 635 ? -4.425 13.277 9.238 1.00 84.69 635 THR A O 1
ATOM 4959 N N . GLN A 1 636 ? -5.152 11.208 9.637 1.00 89.06 636 GLN A N 1
ATOM 4960 C CA . GLN A 1 636 ? -5.884 11.470 10.886 1.00 89.06 636 GLN A CA 1
ATOM 4961 C C . GLN A 1 636 ? -5.219 10.785 12.101 1.00 89.06 636 GLN A C 1
ATOM 4963 O O . GLN A 1 636 ? -5.822 9.909 12.733 1.00 89.06 636 GLN A O 1
ATOM 4968 N N . PRO A 1 637 ? -3.960 11.109 12.442 1.00 91.50 637 PRO A N 1
ATOM 4969 C CA . PRO A 1 637 ? -3.163 10.323 13.378 1.00 91.50 637 PRO A CA 1
ATOM 4970 C C . PRO A 1 637 ? -3.670 10.463 14.817 1.00 91.50 637 PRO A C 1
ATOM 4972 O O . PRO A 1 637 ? -3.972 11.570 15.263 1.00 91.50 637 PRO A O 1
ATOM 4975 N N . LEU A 1 638 ? -3.754 9.367 15.571 1.00 94.25 638 LEU A N 1
ATOM 4976 C CA . LEU A 1 638 ? -4.055 9.409 17.007 1.00 94.25 638 LEU A CA 1
ATOM 4977 C C . LEU A 1 638 ? -3.292 8.319 17.753 1.00 94.25 638 LEU A C 1
ATOM 4979 O O . LEU A 1 638 ? -3.320 7.158 17.354 1.00 94.25 638 LEU A O 1
ATOM 4983 N N . GLN A 1 639 ? -2.665 8.690 18.866 1.00 94.88 639 GLN A N 1
ATOM 4984 C CA . GLN A 1 639 ? -2.083 7.750 19.817 1.00 94.88 639 GLN A CA 1
ATOM 4985 C C . GLN A 1 639 ? -2.941 7.708 21.086 1.00 94.88 639 GLN A C 1
ATOM 4987 O O . GLN A 1 639 ? -3.310 8.764 21.606 1.00 94.88 639 GLN A O 1
ATOM 4992 N N . ILE A 1 640 ? -3.230 6.516 21.613 1.00 95.12 640 ILE A N 1
ATOM 4993 C CA . ILE A 1 640 ? -3.960 6.329 22.879 1.00 95.12 640 ILE A CA 1
ATOM 4994 C C . ILE A 1 640 ? -3.119 5.507 23.861 1.00 95.12 640 ILE A C 1
ATOM 4996 O O . ILE A 1 640 ? -2.500 4.516 23.484 1.00 95.12 640 ILE A O 1
ATOM 5000 N N . ASP A 1 641 ? -3.119 5.949 25.119 1.00 94.88 641 ASP A N 1
ATOM 5001 C CA . ASP A 1 641 ? -2.537 5.268 26.287 1.00 94.88 641 ASP A CA 1
ATOM 5002 C C . ASP A 1 641 ? -3.627 4.496 27.046 1.00 94.88 641 ASP A C 1
ATOM 5004 O O . ASP A 1 641 ? -3.439 3.328 27.354 1.00 94.88 641 ASP A O 1
ATOM 5008 N N . TYR A 1 642 ? -4.813 5.087 27.242 1.00 95.00 642 TYR A N 1
ATOM 5009 C CA . TYR A 1 642 ? -6.015 4.335 27.626 1.00 95.00 642 TYR A CA 1
ATOM 5010 C C . TYR A 1 642 ? -7.323 5.044 27.266 1.00 95.00 642 TYR A C 1
ATOM 5012 O O . TYR A 1 642 ? -7.399 6.275 27.157 1.00 95.00 642 TYR A O 1
ATOM 5020 N N . LEU A 1 643 ? -8.386 4.245 27.181 1.00 96.69 643 LEU A N 1
ATOM 5021 C CA . LEU A 1 643 ? -9.772 4.687 27.316 1.00 96.69 643 LEU A CA 1
ATOM 5022 C C . LEU A 1 643 ? -10.251 4.428 28.749 1.00 96.69 643 LEU A C 1
ATOM 5024 O O . LEU A 1 643 ? -9.781 3.519 29.427 1.00 96.69 643 LEU A O 1
ATOM 5028 N N . LEU A 1 644 ? -11.181 5.236 29.241 1.00 96.44 644 LEU A N 1
ATOM 5029 C CA . LEU A 1 644 ? -11.618 5.198 30.630 1.00 96.44 644 LEU A CA 1
ATOM 5030 C C . LEU A 1 644 ? -13.117 5.476 30.738 1.00 96.44 644 LEU A C 1
ATOM 5032 O O . LEU A 1 644 ? -13.565 6.609 30.572 1.00 96.44 644 LEU A O 1
ATOM 5036 N N . ILE A 1 645 ? -13.878 4.438 31.067 1.00 96.88 645 ILE A N 1
ATOM 5037 C CA . ILE A 1 645 ? -15.293 4.527 31.413 1.00 96.88 645 ILE A CA 1
ATOM 5038 C C . ILE A 1 645 ? -15.380 4.887 32.898 1.00 96.88 645 ILE A C 1
ATOM 5040 O O . ILE A 1 645 ? -14.942 4.111 33.751 1.00 96.88 645 ILE A O 1
ATOM 5044 N N . GLN A 1 646 ? -15.913 6.068 33.219 1.00 94.94 646 GLN A N 1
ATOM 5045 C CA . GLN A 1 646 ? -16.054 6.548 34.600 1.00 94.94 646 GLN A CA 1
ATOM 5046 C C . GLN A 1 646 ? -17.359 7.319 34.829 1.00 94.94 646 GLN A C 1
ATOM 5048 O O . GLN A 1 646 ? -17.923 7.894 33.898 1.00 94.94 646 GLN A O 1
ATOM 5053 N N . GLY A 1 647 ? -17.833 7.351 36.076 1.00 92.50 647 GLY A N 1
ATOM 5054 C CA . GLY A 1 647 ? -19.006 8.141 36.466 1.00 92.50 647 GLY A CA 1
ATOM 5055 C C . GLY A 1 647 ? -18.897 9.617 36.072 1.00 92.50 647 GLY A C 1
ATOM 5056 O O . GLY A 1 647 ? -17.817 10.211 36.137 1.00 92.50 647 GLY A O 1
ATOM 5057 N N . THR A 1 648 ? -20.015 10.230 35.675 1.00 91.19 648 THR A N 1
ATOM 5058 C CA . THR A 1 648 ? -20.040 11.608 35.144 1.00 91.19 648 THR A CA 1
ATOM 5059 C C . THR A 1 648 ? -19.702 12.690 36.180 1.00 91.19 648 THR A C 1
ATOM 5061 O O . THR A 1 648 ? -19.522 13.849 35.815 1.00 91.19 648 THR A O 1
ATOM 5064 N N . ASP A 1 649 ? -19.623 12.339 37.468 1.00 88.38 649 ASP A N 1
ATOM 5065 C CA . ASP A 1 649 ? -19.201 13.219 38.564 1.00 88.38 649 ASP A CA 1
ATOM 5066 C C . ASP A 1 649 ? -17.707 13.082 38.926 1.00 88.38 649 ASP A C 1
ATOM 5068 O O . ASP A 1 649 ? -17.187 13.867 39.727 1.00 88.38 649 ASP A O 1
ATOM 5072 N N . GLN A 1 650 ? -17.003 12.107 38.340 1.00 88.06 650 GLN A N 1
ATOM 5073 C CA . GLN A 1 650 ? -15.603 11.832 38.647 1.00 88.06 650 GLN A CA 1
ATOM 5074 C C . GLN A 1 650 ? -14.664 12.834 37.955 1.00 88.06 650 GLN A C 1
ATOM 5076 O O . GLN A 1 650 ? -14.850 13.155 36.777 1.00 88.06 650 GLN A O 1
ATOM 5081 N N . PRO A 1 651 ? -13.610 13.318 38.641 1.00 89.88 651 PRO A N 1
ATOM 5082 C CA . PRO A 1 651 ? -12.621 14.194 38.024 1.00 89.88 651 PRO A CA 1
ATOM 5083 C C . PRO A 1 651 ? -11.853 13.456 36.920 1.00 89.88 651 PRO A C 1
ATOM 5085 O O . PRO A 1 651 ? -11.561 12.265 37.039 1.00 89.88 651 PRO A O 1
ATOM 5088 N N . LEU A 1 652 ? -11.479 14.172 35.858 1.00 90.44 652 LEU A N 1
ATOM 5089 C CA . LEU A 1 652 ? -10.611 13.623 34.815 1.00 90.44 652 LEU A CA 1
ATOM 5090 C C . LEU A 1 652 ? -9.223 13.269 35.389 1.00 90.44 652 LEU A C 1
ATOM 5092 O O . LEU A 1 652 ? -8.711 14.008 36.244 1.00 90.44 652 LEU A O 1
ATOM 5096 N N . PRO A 1 653 ? -8.583 12.176 34.931 1.00 89.81 653 PRO A N 1
ATOM 5097 C CA . PRO A 1 653 ? -7.208 11.873 35.304 1.00 89.81 653 PRO A CA 1
ATOM 5098 C C . PRO A 1 653 ? -6.228 12.922 34.754 1.00 89.81 653 PRO A C 1
ATOM 5100 O O . PRO A 1 653 ? -6.560 13.782 33.937 1.00 89.81 653 PRO A O 1
ATOM 5103 N N . LYS A 1 654 ? -4.983 12.876 35.236 1.00 88.94 654 LYS A N 1
ATOM 5104 C CA . LYS A 1 654 ? -3.934 13.782 34.762 1.00 88.94 654 LYS A CA 1
ATOM 5105 C C . LYS A 1 654 ? -3.376 13.313 33.425 1.00 88.94 654 LYS A C 1
ATOM 5107 O O . LYS A 1 654 ? -2.781 12.243 33.356 1.00 88.94 654 LYS A O 1
ATOM 5112 N N . ALA A 1 655 ? -3.444 14.188 32.430 1.00 85.62 655 ALA A N 1
ATOM 5113 C CA . ALA A 1 655 ? -2.789 13.976 31.149 1.00 85.62 655 ALA A CA 1
ATOM 5114 C C . ALA A 1 655 ? -1.252 13.950 31.258 1.00 85.62 655 ALA A C 1
ATOM 5116 O O . ALA A 1 655 ? -0.607 13.096 30.652 1.00 85.62 655 ALA A O 1
ATOM 5117 N N . GLU A 1 656 ? -0.669 14.852 32.060 1.00 86.12 656 GLU A N 1
ATOM 5118 C CA . GLU A 1 656 ? 0.783 15.049 32.152 1.00 86.12 656 GLU A CA 1
ATOM 5119 C C . GLU A 1 656 ? 1.348 15.028 33.575 1.00 86.12 656 GLU A C 1
ATOM 5121 O O . GLU A 1 656 ? 0.690 15.370 34.567 1.00 86.12 656 GLU A O 1
ATOM 5126 N N . ALA A 1 657 ? 2.622 14.644 33.645 1.00 81.69 657 ALA A N 1
ATOM 5127 C CA . ALA A 1 657 ? 3.405 14.543 34.867 1.00 81.69 657 ALA A CA 1
ATOM 5128 C C . ALA A 1 657 ? 3.684 15.917 35.514 1.00 81.69 657 ALA A C 1
ATOM 5130 O O . ALA A 1 657 ? 3.860 16.933 34.839 1.00 81.69 657 ALA A O 1
ATOM 5131 N N . ASN A 1 658 ? 3.799 15.966 36.849 1.00 86.00 658 ASN A N 1
ATOM 5132 C CA . ASN A 1 658 ? 4.344 17.157 37.510 1.00 86.00 658 ASN A CA 1
ATOM 5133 C C . ASN A 1 658 ? 5.858 17.258 37.218 1.00 86.00 658 ASN A C 1
ATOM 5135 O O . ASN A 1 658 ? 6.545 16.244 37.252 1.00 86.00 658 ASN A O 1
ATOM 5139 N N . PHE A 1 659 ? 6.410 18.473 37.090 1.00 81.06 659 PHE A N 1
ATOM 5140 C CA . PHE A 1 659 ? 7.832 18.747 36.774 1.00 81.06 659 PHE A CA 1
ATOM 5141 C C . PHE A 1 659 ? 8.876 17.826 37.449 1.00 81.06 659 PHE A C 1
ATOM 5143 O O . PHE A 1 659 ? 9.810 17.368 36.799 1.00 81.06 659 PHE A O 1
ATOM 5150 N N . PHE A 1 660 ? 8.730 17.529 38.747 1.00 84.69 660 PHE A N 1
ATOM 5151 C CA . PHE A 1 660 ? 9.670 16.660 39.473 1.00 84.69 660 PHE A CA 1
ATOM 5152 C C . PHE A 1 660 ? 9.604 15.179 39.061 1.00 84.69 660 PHE A C 1
ATOM 5154 O O . PHE A 1 660 ? 10.605 14.479 39.184 1.00 84.69 660 PHE A O 1
ATOM 5161 N N . GLN A 1 661 ? 8.451 14.707 38.581 1.00 84.50 661 GLN A N 1
ATOM 5162 C CA . GLN A 1 661 ? 8.289 13.367 38.013 1.00 84.50 661 GLN A CA 1
ATOM 5163 C C . GLN A 1 661 ? 8.957 13.310 36.633 1.00 84.50 661 GLN A C 1
ATOM 5165 O O . GLN A 1 661 ? 9.792 12.439 36.416 1.00 84.50 661 GLN A O 1
ATOM 5170 N N . SER A 1 662 ? 8.687 14.291 35.759 1.00 83.94 662 SER A N 1
ATOM 5171 C CA . SER A 1 662 ? 9.323 14.414 34.436 1.00 83.94 662 SER A CA 1
ATOM 5172 C C . SER A 1 662 ? 10.851 14.453 34.537 1.00 83.94 662 SER A C 1
ATOM 5174 O O . SER A 1 662 ? 11.528 13.655 33.903 1.00 83.94 662 SER A O 1
ATOM 5176 N N . LEU A 1 663 ? 11.404 15.303 35.410 1.00 83.69 663 LEU A N 1
ATOM 5177 C CA . LEU A 1 663 ? 12.854 15.413 35.607 1.00 83.69 663 LEU A CA 1
ATOM 5178 C C . LEU A 1 663 ? 13.479 14.120 36.163 1.00 83.69 663 LEU A C 1
ATOM 5180 O O . LEU A 1 663 ? 14.590 13.755 35.785 1.00 83.69 663 LEU A O 1
ATOM 5184 N N . GLY A 1 664 ? 12.785 13.417 37.065 1.00 84.62 664 GLY A N 1
ATOM 5185 C CA . GLY A 1 664 ? 13.240 12.114 37.560 1.00 84.62 664 GLY A CA 1
ATOM 5186 C C . GLY A 1 664 ? 13.258 11.050 36.458 1.00 84.62 664 GLY A C 1
ATOM 5187 O O . GLY A 1 664 ? 14.197 10.259 36.380 1.00 84.62 664 GLY A O 1
ATOM 5188 N N . HIS A 1 665 ? 12.250 11.081 35.586 1.00 85.50 665 HIS A N 1
ATOM 5189 C CA . HIS A 1 665 ? 12.088 10.182 34.447 1.00 85.50 665 HIS A CA 1
ATOM 5190 C C . HIS A 1 665 ? 13.123 10.422 33.342 1.00 85.50 665 HIS A C 1
ATOM 5192 O O . HIS A 1 665 ? 13.772 9.475 32.905 1.00 85.50 665 HIS A O 1
ATOM 5198 N N . GLU A 1 666 ? 13.370 11.678 32.958 1.00 83.69 666 GLU A N 1
ATOM 5199 C CA . GLU A 1 666 ? 14.439 12.055 32.017 1.00 83.69 666 GLU A CA 1
ATOM 5200 C C . GLU A 1 666 ? 15.813 11.571 32.503 1.00 83.69 666 GLU A C 1
ATOM 5202 O O . GLU A 1 666 ? 16.577 10.982 31.739 1.00 83.69 666 GLU A O 1
ATOM 5207 N N . ILE A 1 667 ? 16.122 11.767 33.792 1.00 85.19 667 ILE A N 1
ATOM 5208 C CA . ILE A 1 667 ? 17.389 11.319 34.389 1.00 85.19 667 ILE A CA 1
ATOM 5209 C C . ILE A 1 667 ? 17.492 9.787 34.372 1.00 85.19 667 ILE A C 1
ATOM 5211 O O . ILE A 1 667 ? 18.555 9.257 34.040 1.00 85.19 667 ILE A O 1
ATOM 5215 N N . ARG A 1 668 ? 16.408 9.072 34.706 1.00 82.62 668 ARG A N 1
ATOM 5216 C CA . ARG A 1 668 ? 16.357 7.602 34.662 1.00 82.62 668 ARG A CA 1
ATOM 5217 C C . ARG A 1 668 ? 16.603 7.086 33.239 1.00 82.62 668 ARG A C 1
ATOM 5219 O O . ARG A 1 668 ? 17.530 6.301 33.036 1.00 82.62 668 ARG A O 1
ATOM 5226 N N . SER A 1 669 ? 15.840 7.603 32.277 1.00 81.00 669 SER A N 1
ATOM 5227 C CA . SER A 1 669 ? 15.920 7.276 30.848 1.00 81.00 669 SER A CA 1
ATOM 5228 C C . SER A 1 669 ? 17.325 7.512 30.297 1.00 81.00 669 SER A C 1
ATOM 5230 O O . SER A 1 669 ? 17.924 6.621 29.699 1.00 81.00 669 SER A O 1
ATOM 5232 N N . PHE A 1 670 ? 17.904 8.688 30.574 1.00 82.50 670 PHE A N 1
ATOM 5233 C CA . PHE A 1 670 ? 19.259 9.032 30.151 1.00 82.50 670 PHE A CA 1
ATOM 5234 C C . PHE A 1 670 ? 20.288 8.024 30.669 1.00 82.50 670 PHE A C 1
ATOM 5236 O O . PHE A 1 670 ? 21.087 7.522 29.883 1.00 82.50 670 PHE A O 1
ATOM 5243 N N . PHE A 1 671 ? 20.266 7.679 31.961 1.00 80.88 671 PHE A N 1
ATOM 5244 C CA . PHE A 1 671 ? 21.227 6.714 32.498 1.00 80.88 671 PHE A CA 1
ATOM 5245 C C . PHE A 1 671 ? 21.025 5.297 31.955 1.00 80.88 671 PHE A C 1
ATOM 5247 O O . PHE A 1 671 ? 22.021 4.642 31.658 1.00 80.88 671 PHE A O 1
ATOM 5254 N N . GLN A 1 672 ? 19.784 4.827 31.793 1.00 75.38 672 GLN A N 1
ATOM 5255 C CA . GLN A 1 672 ? 19.512 3.475 31.290 1.00 75.38 672 GLN A CA 1
ATOM 5256 C C . GLN A 1 672 ? 19.773 3.332 29.779 1.00 75.38 672 GLN A C 1
ATOM 5258 O O . GLN A 1 672 ? 20.199 2.264 29.346 1.00 75.38 672 GLN A O 1
ATOM 5263 N N . SER A 1 673 ? 19.695 4.416 28.998 1.00 70.81 673 SER A N 1
ATOM 5264 C CA . SER A 1 673 ? 20.064 4.418 27.569 1.00 70.81 673 SER A CA 1
ATOM 5265 C C . SER A 1 673 ? 21.533 4.055 27.275 1.00 70.81 673 SER A C 1
ATOM 5267 O O . SER A 1 673 ? 21.850 3.684 26.150 1.00 70.81 673 SER A O 1
ATOM 5269 N N . PHE A 1 674 ? 22.428 4.108 28.273 1.00 71.06 674 PHE A N 1
ATOM 5270 C CA . PHE A 1 674 ? 23.816 3.627 28.160 1.00 71.06 674 PHE A CA 1
ATOM 5271 C C . PHE A 1 674 ? 23.991 2.130 28.473 1.00 71.06 674 PHE A C 1
ATOM 5273 O O . PHE A 1 674 ? 25.116 1.633 28.400 1.00 71.06 674 PHE A O 1
ATOM 5280 N N . PHE A 1 675 ? 22.918 1.436 28.868 1.00 69.06 675 PHE A N 1
ATOM 5281 C CA . PHE A 1 675 ? 22.933 0.027 29.278 1.00 69.06 675 PHE A CA 1
ATOM 5282 C C . PHE A 1 675 ? 21.887 -0.847 28.558 1.00 69.06 675 PHE A C 1
ATOM 5284 O O . PHE A 1 675 ? 22.051 -2.061 28.574 1.00 69.06 675 PHE A O 1
ATOM 5291 N N . ARG A 1 676 ? 20.856 -0.269 27.914 1.00 66.69 676 ARG A N 1
ATOM 5292 C CA . ARG A 1 676 ? 19.932 -0.997 27.018 1.00 66.69 676 ARG A CA 1
ATOM 5293 C C . ARG A 1 676 ? 20.727 -1.526 25.817 1.00 66.69 676 ARG A C 1
ATOM 5295 O O . ARG A 1 676 ? 21.256 -0.734 25.037 1.00 66.69 676 ARG A O 1
ATOM 5302 N N . ASN A 1 677 ? 20.856 -2.848 25.714 1.00 59.81 677 ASN A N 1
ATOM 5303 C CA . ASN A 1 677 ? 21.577 -3.512 24.631 1.00 59.81 677 ASN A CA 1
ATOM 5304 C C . ASN A 1 677 ? 20.623 -3.756 23.454 1.00 59.81 677 ASN A C 1
ATOM 5306 O O . ASN A 1 677 ? 19.674 -4.521 23.582 1.00 59.81 677 ASN A O 1
ATOM 5310 N N . TYR A 1 678 ? 20.861 -3.102 22.318 1.00 54.56 678 TYR A N 1
ATOM 5311 C CA . TYR A 1 678 ? 20.006 -3.251 21.135 1.00 54.56 678 TYR A CA 1
ATOM 5312 C C . TYR A 1 678 ? 20.388 -4.458 20.267 1.00 54.56 678 TYR A C 1
ATOM 5314 O O . TYR A 1 678 ? 19.578 -4.884 19.450 1.00 54.56 678 TYR A O 1
ATOM 5322 N N . ASP A 1 679 ? 21.587 -5.018 20.454 1.00 49.25 679 ASP A N 1
ATOM 5323 C CA . ASP A 1 679 ? 22.131 -6.059 19.575 1.00 49.25 679 ASP A CA 1
ATOM 5324 C C . ASP A 1 679 ? 21.630 -7.472 19.953 1.00 49.25 679 ASP A C 1
ATOM 5326 O O . ASP A 1 679 ? 21.594 -8.357 19.101 1.00 49.25 679 ASP A O 1
ATOM 5330 N N . ARG A 1 680 ? 21.178 -7.665 21.206 1.00 52.84 680 ARG A N 1
ATOM 5331 C CA . ARG A 1 680 ? 20.559 -8.908 21.731 1.00 52.84 680 ARG A CA 1
ATOM 5332 C C . ARG A 1 680 ? 19.024 -8.872 21.828 1.00 52.84 680 ARG A C 1
ATOM 5334 O O . ARG A 1 680 ? 18.412 -9.870 22.199 1.00 52.84 680 ARG A O 1
ATOM 5341 N N . MET A 1 681 ? 18.398 -7.741 21.502 1.00 50.84 681 MET A N 1
ATOM 5342 C CA . MET A 1 681 ? 16.955 -7.539 21.670 1.00 50.84 681 MET A CA 1
ATOM 5343 C C . MET A 1 681 ? 16.152 -8.520 20.794 1.00 50.84 681 MET A C 1
ATOM 5345 O O . MET A 1 681 ? 16.341 -8.573 19.577 1.00 50.84 681 MET A O 1
ATOM 5349 N N . GLY A 1 682 ? 15.261 -9.286 21.425 1.00 49.50 682 GLY A N 1
ATOM 5350 C CA . GLY A 1 682 ? 14.454 -10.347 20.820 1.00 49.50 682 GLY A CA 1
ATOM 5351 C C . GLY A 1 682 ? 15.014 -11.772 20.953 1.00 49.50 682 GLY A C 1
ATOM 5352 O O . GLY A 1 682 ? 14.360 -12.693 20.474 1.00 49.50 682 GLY A O 1
ATOM 5353 N N . ALA A 1 683 ? 16.187 -11.984 21.563 1.00 55.53 683 ALA A N 1
ATOM 5354 C CA . ALA A 1 683 ? 16.755 -13.326 21.744 1.00 55.53 683 ALA A CA 1
ATOM 5355 C C . ALA A 1 683 ? 15.985 -14.156 22.795 1.00 55.53 683 ALA A C 1
ATOM 5357 O O . ALA A 1 683 ? 15.736 -13.686 23.909 1.00 55.53 683 ALA A O 1
ATOM 5358 N N . MET A 1 684 ? 15.643 -15.402 22.446 1.00 54.16 684 MET A N 1
ATOM 5359 C CA . MET A 1 684 ? 14.901 -16.331 23.318 1.00 54.16 684 MET A CA 1
ATOM 5360 C C . MET A 1 684 ? 15.809 -17.203 24.203 1.00 54.16 684 MET A C 1
ATOM 5362 O O . MET A 1 684 ? 15.412 -17.566 25.308 1.00 54.16 684 MET A O 1
ATOM 5366 N N . GLU A 1 685 ? 17.026 -17.513 23.746 1.00 52.50 685 GLU A N 1
ATOM 5367 C CA . GLU A 1 685 ? 18.003 -18.353 24.454 1.00 52.50 685 GLU A CA 1
ATOM 5368 C C . GLU A 1 685 ? 19.362 -17.640 24.602 1.00 52.50 685 GLU A C 1
ATOM 5370 O O . GLU A 1 685 ? 19.647 -16.655 23.916 1.00 52.50 685 GLU A O 1
ATOM 5375 N N . ASP A 1 686 ? 20.194 -18.117 25.534 1.00 48.97 686 ASP A N 1
ATOM 5376 C CA . ASP A 1 686 ? 21.517 -17.553 25.850 1.00 48.97 686 ASP A CA 1
ATOM 5377 C C . ASP A 1 686 ? 22.620 -18.404 25.196 1.00 48.97 686 ASP A C 1
ATOM 5379 O O . ASP A 1 686 ? 23.246 -19.237 25.851 1.00 48.97 686 ASP A O 1
ATOM 5383 N N . TYR A 1 687 ? 22.818 -18.236 23.886 1.00 52.91 687 TYR A N 1
ATOM 5384 C CA . TYR A 1 687 ? 23.931 -18.865 23.166 1.00 52.91 687 TYR A CA 1
ATOM 5385 C C . TYR A 1 687 ? 25.262 -18.184 23.535 1.00 52.91 687 TYR A C 1
ATOM 5387 O O . TYR A 1 687 ? 25.336 -16.951 23.588 1.00 52.91 687 TYR A O 1
ATOM 5395 N N . ASP A 1 688 ? 26.320 -18.966 23.777 1.00 49.84 688 ASP A N 1
ATOM 5396 C CA . ASP A 1 688 ? 27.680 -18.433 23.936 1.00 49.84 688 ASP A CA 1
ATOM 5397 C C . ASP A 1 688 ? 28.172 -17.886 22.576 1.00 49.84 688 ASP A C 1
ATOM 5399 O O . ASP A 1 688 ? 28.062 -18.553 21.552 1.00 49.84 688 ASP A O 1
ATOM 5403 N N . GLU A 1 689 ? 28.748 -16.676 22.550 1.00 47.09 689 GLU A N 1
ATOM 5404 C CA . GLU A 1 689 ? 29.201 -15.998 21.309 1.00 47.09 689 GLU A CA 1
ATOM 5405 C C . GLU A 1 689 ? 30.401 -16.685 20.604 1.00 47.09 689 GLU A C 1
ATOM 5407 O O . GLU A 1 689 ? 30.845 -16.207 19.561 1.00 47.09 689 GLU A O 1
ATOM 5412 N N . ASP A 1 690 ? 30.931 -17.770 21.180 1.00 47.91 690 ASP A N 1
ATOM 5413 C CA . ASP A 1 690 ? 32.091 -18.551 20.718 1.00 47.91 690 ASP A CA 1
ATOM 5414 C C . ASP A 1 690 ? 31.686 -19.969 20.204 1.00 47.91 690 ASP A C 1
ATOM 5416 O O . ASP A 1 690 ? 32.547 -20.849 20.146 1.00 47.91 690 ASP A O 1
ATOM 5420 N N . ASP A 1 691 ? 30.405 -20.235 19.893 1.00 54.38 691 ASP A N 1
ATOM 5421 C CA . ASP A 1 691 ? 29.934 -21.555 19.411 1.00 54.38 691 ASP A CA 1
ATOM 5422 C C . ASP A 1 691 ? 29.894 -21.661 17.869 1.00 54.38 691 ASP A C 1
ATOM 5424 O O . ASP A 1 691 ? 29.315 -20.808 17.190 1.00 54.38 691 ASP A O 1
ATOM 5428 N N . ASP A 1 692 ? 30.484 -22.729 17.319 1.00 54.81 692 ASP A N 1
ATOM 5429 C CA . ASP A 1 692 ? 30.738 -22.914 15.876 1.00 54.81 692 ASP A CA 1
ATOM 5430 C C . ASP A 1 692 ? 29.449 -23.225 15.062 1.00 54.81 692 ASP A C 1
ATOM 5432 O O . ASP A 1 692 ? 29.487 -23.322 13.835 1.00 54.81 692 ASP A O 1
ATOM 5436 N N . GLU A 1 693 ? 28.296 -23.397 15.726 1.00 68.06 693 GLU A N 1
ATOM 5437 C CA . GLU A 1 693 ? 27.003 -23.721 15.094 1.00 68.06 693 GLU A CA 1
ATOM 5438 C C . GLU A 1 693 ? 26.169 -22.477 14.689 1.00 68.06 693 GLU A C 1
ATOM 5440 O O . GLU A 1 693 ? 25.199 -22.614 13.939 1.00 68.06 693 GLU A O 1
ATOM 5445 N N . ILE A 1 694 ? 26.530 -21.259 15.126 1.00 83.62 694 ILE A N 1
ATOM 5446 C CA . ILE A 1 694 ? 25.753 -20.026 14.867 1.00 83.62 694 ILE A CA 1
ATOM 5447 C C . ILE A 1 694 ? 26.027 -19.457 13.466 1.00 83.62 694 ILE A C 1
ATOM 5449 O O . ILE A 1 694 ? 27.158 -19.108 13.143 1.00 83.62 694 ILE A O 1
ATOM 5453 N N . VAL A 1 695 ? 24.975 -19.247 12.665 1.00 90.38 695 VAL A N 1
ATOM 5454 C CA . VAL A 1 695 ? 25.086 -18.652 11.318 1.00 90.38 695 VAL A CA 1
ATOM 5455 C C . VAL A 1 695 ? 25.155 -17.121 11.408 1.00 90.38 695 VAL A C 1
ATOM 5457 O O . VAL A 1 695 ? 24.189 -16.466 11.814 1.00 90.38 695 VAL A O 1
ATOM 5460 N N . GLU A 1 696 ? 26.266 -16.508 10.997 1.00 92.00 696 GLU A N 1
ATOM 5461 C CA . GLU A 1 696 ? 26.397 -15.052 10.909 1.00 92.00 696 GLU A CA 1
ATOM 5462 C C . GLU A 1 696 ? 25.874 -14.525 9.563 1.00 92.00 696 GLU A C 1
ATOM 5464 O O . GLU A 1 696 ? 26.369 -14.881 8.493 1.00 92.00 696 GLU A O 1
ATOM 5469 N N . VAL A 1 697 ? 24.890 -13.620 9.610 1.00 94.50 697 VAL A N 1
ATOM 5470 C CA . VAL A 1 697 ? 24.192 -13.107 8.419 1.00 94.50 697 VAL A CA 1
ATOM 5471 C C . VAL A 1 697 ? 24.318 -11.591 8.345 1.00 94.50 697 VAL A C 1
ATOM 5473 O O . VAL A 1 697 ? 23.939 -10.887 9.283 1.00 94.50 697 VAL A O 1
ATOM 5476 N N . TRP A 1 698 ? 24.818 -11.048 7.232 1.00 94.19 698 TRP A N 1
ATOM 5477 C CA . TRP A 1 698 ? 24.911 -9.593 7.029 1.00 94.19 698 TRP A CA 1
ATOM 5478 C C . TRP A 1 698 ? 23.938 -9.080 5.966 1.00 94.19 698 TRP A C 1
ATOM 5480 O O . TRP A 1 698 ? 23.709 -9.716 4.939 1.00 94.19 698 TRP A O 1
ATOM 5490 N N . LEU A 1 699 ? 23.448 -7.858 6.180 1.00 93.12 699 LEU A N 1
ATOM 5491 C CA . LEU A 1 699 ? 22.679 -7.082 5.205 1.00 93.12 699 LEU A CA 1
ATOM 5492 C C . LEU A 1 699 ? 23.073 -5.597 5.237 1.00 93.12 699 LEU A C 1
ATOM 5494 O O . LEU A 1 699 ? 23.679 -5.126 6.202 1.00 93.12 699 LEU A O 1
ATOM 5498 N N . ALA A 1 700 ? 22.726 -4.845 4.191 1.00 87.50 700 ALA A N 1
ATOM 5499 C CA . ALA A 1 700 ? 23.002 -3.403 4.078 1.00 87.50 700 ALA A CA 1
ATOM 5500 C C . ALA A 1 700 ? 21.733 -2.564 3.818 1.00 87.50 700 ALA A C 1
ATOM 5502 O O . ALA A 1 700 ? 21.763 -1.571 3.090 1.00 87.50 700 ALA A O 1
ATOM 5503 N N . TYR A 1 701 ? 20.604 -2.990 4.389 1.00 86.25 701 TYR A N 1
ATOM 5504 C CA . TYR A 1 701 ? 19.290 -2.364 4.212 1.00 86.25 701 TYR A CA 1
ATOM 5505 C C . TYR A 1 701 ? 19.022 -1.235 5.224 1.00 86.25 701 TYR A C 1
ATOM 5507 O O . TYR A 1 701 ? 19.867 -0.885 6.047 1.00 86.25 701 TYR A O 1
ATOM 5515 N N . GLY A 1 702 ? 17.831 -0.632 5.167 1.00 78.44 702 GLY A N 1
ATOM 5516 C CA . GLY A 1 702 ? 17.379 0.296 6.203 1.00 78.44 702 GLY A CA 1
ATOM 5517 C C . GLY A 1 702 ? 17.138 -0.399 7.551 1.00 78.44 702 GLY A C 1
ATOM 5518 O O . GLY A 1 702 ? 17.073 -1.631 7.656 1.00 78.44 702 GLY A O 1
ATOM 5519 N N . ARG A 1 703 ? 17.010 0.402 8.617 1.00 73.88 703 ARG A N 1
ATOM 5520 C CA . ARG A 1 703 ? 16.830 -0.120 9.982 1.00 73.88 703 ARG A CA 1
ATOM 5521 C C . ARG A 1 703 ? 15.569 -0.973 10.095 1.00 73.88 703 ARG A C 1
ATOM 5523 O O . ARG A 1 703 ? 15.630 -2.051 10.671 1.00 73.88 703 ARG A O 1
ATOM 5530 N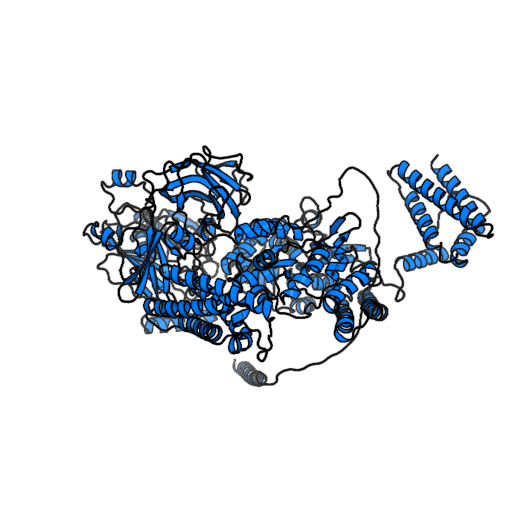 N . ASP A 1 704 ? 14.457 -0.507 9.542 1.00 71.06 704 ASP A N 1
ATOM 5531 C CA . ASP A 1 704 ? 13.150 -1.130 9.758 1.00 71.06 704 ASP A CA 1
ATOM 5532 C C . ASP A 1 704 ? 13.035 -2.453 8.983 1.00 71.06 704 ASP A C 1
ATOM 5534 O O . ASP A 1 704 ? 12.555 -3.446 9.525 1.00 71.06 704 ASP A O 1
ATOM 5538 N N . GLN A 1 705 ? 13.631 -2.518 7.785 1.00 82.88 705 GLN A N 1
ATOM 5539 C CA . GLN A 1 705 ? 13.860 -3.763 7.038 1.00 82.88 705 GLN A CA 1
ATOM 5540 C C . GLN A 1 705 ? 14.650 -4.775 7.885 1.00 82.88 705 GLN A C 1
ATOM 5542 O O . GLN A 1 705 ? 14.243 -5.926 8.025 1.00 82.88 705 GLN A O 1
ATOM 5547 N N . SER A 1 706 ? 15.748 -4.325 8.504 1.00 82.81 706 SER A N 1
ATOM 5548 C CA . SER A 1 706 ? 16.585 -5.150 9.391 1.00 82.81 706 SER A CA 1
ATOM 5549 C C . SER A 1 706 ? 15.850 -5.653 10.642 1.00 82.81 706 SER A C 1
ATOM 5551 O O . SER A 1 706 ? 16.227 -6.683 11.196 1.00 82.81 706 SER A O 1
ATOM 5553 N N . GLN A 1 707 ? 14.847 -4.920 11.141 1.00 75.00 707 GLN A N 1
ATOM 5554 C CA . GLN A 1 707 ? 14.060 -5.335 12.308 1.00 75.00 707 GLN A CA 1
ATOM 5555 C C . GLN A 1 707 ? 12.995 -6.368 11.938 1.00 75.00 707 GLN A C 1
ATOM 5557 O O . GLN A 1 707 ? 12.841 -7.330 12.680 1.00 75.00 707 GLN A O 1
ATOM 5562 N N . VAL A 1 708 ? 12.323 -6.240 10.787 1.00 80.00 708 VAL A N 1
ATOM 5563 C CA . VAL A 1 708 ? 11.376 -7.277 10.335 1.00 80.00 708 VAL A CA 1
ATOM 5564 C C . VAL A 1 708 ? 12.096 -8.595 10.067 1.00 80.00 708 VAL A C 1
ATOM 5566 O O . VAL A 1 708 ? 11.663 -9.613 10.591 1.00 80.00 708 VAL A O 1
ATOM 5569 N N . ILE A 1 709 ? 13.234 -8.585 9.361 1.00 87.94 709 ILE A N 1
ATOM 5570 C CA . ILE A 1 709 ? 14.008 -9.818 9.114 1.00 87.94 709 ILE A CA 1
ATOM 5571 C C . ILE A 1 709 ? 14.438 -10.469 10.443 1.00 87.94 709 ILE A C 1
ATOM 5573 O O . ILE A 1 709 ? 14.315 -11.679 10.589 1.00 87.94 709 ILE A O 1
ATOM 5577 N N . ARG A 1 710 ? 14.847 -9.686 11.458 1.00 82.62 710 ARG A N 1
ATOM 5578 C CA . ARG A 1 710 ? 15.136 -10.219 12.807 1.00 82.62 710 ARG A CA 1
ATOM 5579 C C . ARG A 1 710 ? 13.901 -10.824 13.483 1.00 82.62 710 ARG A C 1
ATOM 5581 O O . ARG A 1 710 ? 14.011 -11.883 14.086 1.00 82.62 710 ARG A O 1
ATOM 5588 N N . ASN A 1 711 ? 12.743 -10.173 13.393 1.00 71.12 711 ASN A N 1
ATOM 5589 C CA . ASN A 1 711 ? 11.512 -10.692 13.991 1.00 71.12 711 ASN A CA 1
ATOM 5590 C C . ASN A 1 711 ? 11.090 -12.015 13.334 1.00 71.12 711 ASN A C 1
ATOM 5592 O O . ASN A 1 711 ? 10.735 -12.948 14.043 1.00 71.12 711 ASN A O 1
ATOM 5596 N N . LEU A 1 712 ? 11.186 -12.117 12.004 1.00 81.88 712 LEU A N 1
ATOM 5597 C CA . LEU A 1 712 ? 10.913 -13.354 11.266 1.00 81.88 712 LEU A CA 1
ATOM 5598 C C . LEU A 1 712 ? 11.913 -14.462 11.646 1.00 81.88 712 LEU A C 1
ATOM 5600 O O . LEU A 1 712 ? 11.504 -15.578 11.941 1.00 81.88 712 LEU A O 1
ATOM 5604 N N . ILE A 1 713 ? 13.209 -14.147 11.766 1.00 82.31 713 ILE A N 1
ATOM 5605 C CA . ILE A 1 713 ? 14.225 -15.097 12.257 1.00 82.31 713 ILE A CA 1
ATOM 5606 C C . ILE A 1 713 ? 13.874 -15.650 13.646 1.00 82.31 713 ILE A C 1
ATOM 5608 O O . ILE A 1 713 ? 13.999 -16.853 13.881 1.00 82.31 713 ILE A O 1
ATOM 5612 N N . ASN A 1 714 ? 13.444 -14.785 14.565 1.00 67.88 714 ASN A N 1
ATOM 5613 C CA . ASN A 1 714 ? 13.194 -15.157 15.959 1.00 67.88 714 ASN A CA 1
ATOM 5614 C C . ASN A 1 714 ? 11.842 -15.864 16.169 1.00 67.88 714 ASN A C 1
ATOM 5616 O O . ASN A 1 714 ? 11.709 -16.623 17.128 1.00 67.88 714 ASN A O 1
ATOM 5620 N N . ASN A 1 715 ? 10.854 -15.609 15.304 1.00 62.03 715 ASN A N 1
ATOM 5621 C CA . ASN A 1 715 ? 9.485 -16.115 15.444 1.00 62.03 715 ASN A CA 1
ATOM 5622 C C . ASN A 1 715 ? 9.164 -17.317 14.535 1.00 62.03 715 ASN A C 1
ATOM 5624 O O . ASN A 1 715 ? 8.239 -18.055 14.856 1.00 62.03 715 ASN A O 1
ATOM 5628 N N . ASP A 1 716 ? 9.888 -17.485 13.423 1.00 72.44 716 ASP A N 1
ATOM 5629 C CA . ASP A 1 716 ? 9.605 -18.462 12.357 1.00 72.44 716 ASP A CA 1
ATOM 5630 C C . ASP A 1 716 ? 10.829 -19.378 12.144 1.00 72.44 716 ASP A C 1
ATOM 5632 O O . ASP A 1 716 ? 10.807 -20.543 12.534 1.00 72.44 716 ASP A O 1
ATOM 5636 N N . PHE A 1 717 ? 11.959 -18.842 11.656 1.00 81.94 717 PHE A N 1
ATOM 5637 C CA . PHE A 1 717 ? 13.132 -19.661 11.298 1.00 81.94 717 PHE A CA 1
ATOM 5638 C C . PHE A 1 717 ? 13.759 -20.432 12.469 1.00 81.94 717 PHE A C 1
ATOM 5640 O O . PHE A 1 717 ? 13.934 -21.649 12.393 1.00 81.94 717 PHE A O 1
ATOM 5647 N N . THR A 1 718 ? 14.147 -19.728 13.537 1.00 77.50 718 THR A N 1
ATOM 5648 C CA . THR A 1 718 ? 14.899 -20.331 14.652 1.00 77.50 718 THR A CA 1
ATOM 5649 C C . THR A 1 718 ? 14.044 -21.343 15.430 1.00 77.50 718 THR A C 1
ATOM 5651 O O . THR A 1 718 ? 14.560 -22.423 15.719 1.00 77.50 718 THR A O 1
ATOM 5654 N N . PRO A 1 719 ? 12.752 -21.077 15.733 1.00 68.19 719 PRO A N 1
ATOM 5655 C CA . PRO A 1 719 ? 11.880 -22.062 16.378 1.00 68.19 719 PRO A CA 1
ATOM 5656 C C . PRO A 1 719 ? 11.642 -23.342 15.562 1.00 68.19 719 PRO A C 1
ATOM 5658 O O . PRO A 1 719 ? 11.661 -24.425 16.148 1.00 68.19 719 PRO A O 1
ATOM 5661 N N . ASP A 1 720 ? 11.443 -23.239 14.242 1.00 75.62 720 ASP A N 1
ATOM 5662 C CA . ASP A 1 720 ? 11.090 -24.398 13.406 1.00 75.62 720 ASP A CA 1
ATOM 5663 C C . ASP A 1 720 ? 12.310 -25.228 12.973 1.00 75.62 720 ASP A C 1
ATOM 5665 O O . ASP A 1 720 ? 12.217 -26.453 12.861 1.00 75.62 720 ASP A O 1
ATOM 5669 N N . THR A 1 721 ? 13.466 -24.590 12.747 1.00 80.38 721 THR A N 1
ATOM 5670 C CA . THR A 1 721 ? 14.698 -25.282 12.312 1.00 80.38 721 THR A CA 1
ATOM 5671 C C . THR A 1 721 ? 15.642 -25.650 13.457 1.00 80.38 721 THR A C 1
ATOM 5673 O O . THR A 1 721 ? 16.424 -26.591 13.327 1.00 80.38 721 THR A O 1
ATOM 5676 N N . GLY A 1 722 ? 15.605 -24.906 14.567 1.00 73.38 722 GLY A N 1
ATOM 5677 C CA . GLY A 1 722 ? 16.603 -24.980 15.635 1.00 73.38 722 GLY A CA 1
ATOM 5678 C C . GLY A 1 722 ? 17.967 -24.365 15.286 1.00 73.38 722 GLY A C 1
ATOM 5679 O O . GLY A 1 722 ? 18.897 -24.522 16.071 1.00 73.38 722 GLY A O 1
ATOM 5680 N N . VAL A 1 723 ? 18.116 -23.687 14.138 1.00 80.44 723 VAL A N 1
ATOM 5681 C CA . VAL A 1 723 ? 19.387 -23.085 13.695 1.00 80.44 723 VAL A CA 1
ATOM 5682 C C . VAL A 1 723 ? 19.502 -21.637 14.206 1.00 80.44 723 VAL A C 1
ATOM 5684 O O . VAL A 1 723 ? 18.730 -20.782 13.766 1.00 80.44 723 VAL A O 1
ATOM 5687 N N . PRO A 1 724 ? 20.457 -21.311 15.101 1.00 77.81 724 PRO A N 1
ATOM 5688 C CA . PRO A 1 724 ? 20.617 -19.956 15.625 1.00 77.81 724 PRO A CA 1
ATOM 5689 C C . PRO A 1 724 ? 21.280 -19.015 14.604 1.00 77.81 724 PRO A C 1
ATOM 5691 O O . PRO A 1 724 ? 22.309 -19.339 14.008 1.00 77.81 724 PRO A O 1
ATOM 5694 N N . VAL A 1 725 ? 20.714 -17.812 14.435 1.00 86.44 725 VAL A N 1
ATOM 5695 C CA . VAL A 1 725 ? 21.148 -16.828 13.423 1.00 86.44 725 VAL A CA 1
ATOM 5696 C C . VAL A 1 725 ? 21.514 -15.477 14.043 1.00 86.44 725 VAL A C 1
ATOM 5698 O O . VAL A 1 725 ? 20.707 -14.830 14.713 1.00 86.44 725 VAL A O 1
ATOM 5701 N N . ASN A 1 726 ? 22.718 -14.985 13.743 1.00 85.38 726 ASN A N 1
ATOM 5702 C CA . ASN A 1 726 ? 23.218 -13.684 14.188 1.00 85.38 726 ASN A CA 1
ATOM 5703 C C . ASN A 1 726 ? 23.159 -12.642 13.056 1.00 85.38 726 ASN A C 1
ATOM 5705 O O . ASN A 1 726 ? 24.128 -12.426 12.323 1.00 85.38 726 ASN A O 1
ATOM 5709 N N . LEU A 1 727 ? 22.002 -11.986 12.914 1.00 88.69 727 LEU A N 1
ATOM 5710 C CA . LEU A 1 727 ? 21.771 -10.950 11.902 1.00 88.69 727 LEU A CA 1
ATOM 5711 C C . LEU A 1 727 ? 22.491 -9.631 12.247 1.00 88.69 727 LEU A C 1
ATOM 5713 O O . LEU A 1 727 ? 22.266 -9.062 13.320 1.00 88.69 727 LEU A O 1
ATOM 5717 N N . LYS A 1 728 ? 23.279 -9.072 11.319 1.00 87.69 728 LYS A N 1
ATOM 5718 C CA . LYS A 1 728 ? 24.015 -7.804 11.499 1.00 87.69 728 LYS A CA 1
ATOM 5719 C C . LYS A 1 728 ? 23.784 -6.824 10.343 1.00 87.69 728 LYS A C 1
ATOM 5721 O O . LYS A 1 728 ? 23.967 -7.144 9.170 1.00 87.69 728 LYS A O 1
ATOM 5726 N N . LEU A 1 729 ? 23.424 -5.586 10.690 1.00 85.12 729 LEU A N 1
ATOM 5727 C CA . LEU A 1 729 ? 23.308 -4.474 9.744 1.00 85.12 729 LEU A CA 1
ATOM 5728 C C . LEU A 1 729 ? 24.678 -3.813 9.536 1.00 85.12 729 LEU A C 1
ATOM 5730 O O . LEU A 1 729 ? 25.259 -3.270 10.477 1.00 85.12 729 LEU A O 1
ATOM 5734 N N . VAL A 1 730 ? 25.179 -3.828 8.300 1.00 87.25 730 VAL A N 1
ATOM 5735 C CA . VAL A 1 730 ? 26.486 -3.272 7.922 1.00 87.25 730 VAL A CA 1
ATOM 5736 C C . VAL A 1 730 ? 26.371 -2.169 6.867 1.00 87.25 730 VAL A C 1
ATOM 5738 O O . VAL A 1 730 ? 25.372 -2.034 6.167 1.00 87.25 730 VAL A O 1
ATOM 5741 N N . ALA A 1 731 ? 27.419 -1.353 6.733 1.00 83.00 731 ALA A N 1
ATOM 5742 C CA . ALA A 1 731 ? 27.492 -0.349 5.675 1.00 83.00 731 ALA A CA 1
ATOM 5743 C C . ALA A 1 731 ? 27.787 -0.996 4.308 1.00 83.00 731 ALA A C 1
ATOM 5745 O O . ALA A 1 731 ? 28.619 -1.897 4.211 1.00 83.00 731 ALA A O 1
ATOM 5746 N N . GLY A 1 732 ? 27.164 -0.497 3.238 1.00 71.69 732 GLY A N 1
ATOM 5747 C CA . GLY A 1 732 ? 27.430 -0.969 1.875 1.00 71.69 732 GLY A CA 1
ATOM 5748 C C . GLY A 1 732 ? 28.920 -0.900 1.505 1.00 71.69 732 GLY A C 1
ATOM 5749 O O . GLY A 1 732 ? 29.597 0.093 1.777 1.00 71.69 732 GLY A O 1
ATOM 5750 N N . GLY A 1 733 ? 29.435 -1.969 0.891 1.00 75.38 733 GLY A N 1
ATOM 5751 C CA . GLY A 1 733 ? 30.840 -2.086 0.478 1.00 75.38 733 GLY A CA 1
ATOM 5752 C C . GLY A 1 733 ? 31.817 -2.615 1.541 1.00 75.38 733 GLY A C 1
ATOM 5753 O O . GLY A 1 733 ? 33.009 -2.717 1.249 1.00 75.38 733 GLY A O 1
ATOM 5754 N N . THR A 1 734 ? 31.364 -2.990 2.745 1.00 83.94 734 THR A N 1
ATOM 5755 C CA . THR A 1 734 ? 32.224 -3.658 3.750 1.00 83.94 734 THR A CA 1
ATOM 5756 C C . THR A 1 734 ? 32.545 -5.117 3.416 1.00 83.94 734 THR A C 1
ATOM 5758 O O . THR A 1 734 ? 33.597 -5.601 3.829 1.00 83.94 734 THR A O 1
ATOM 5761 N N . LEU A 1 735 ? 31.674 -5.800 2.662 1.00 86.88 735 LEU A N 1
ATOM 5762 C CA . LEU A 1 735 ? 31.711 -7.250 2.442 1.00 86.88 735 LEU A CA 1
ATOM 5763 C C . LEU A 1 735 ? 33.057 -7.754 1.894 1.00 86.88 735 LEU A C 1
ATOM 5765 O O . LEU A 1 735 ? 33.763 -8.476 2.592 1.00 86.88 735 LEU A O 1
ATOM 5769 N N . LEU A 1 736 ? 33.457 -7.356 0.679 1.00 84.56 736 LEU A N 1
ATOM 5770 C CA . LEU A 1 736 ? 34.692 -7.860 0.059 1.00 84.56 736 LEU A CA 1
ATOM 5771 C C . LEU A 1 736 ? 35.968 -7.576 0.889 1.00 84.56 736 LEU A C 1
ATOM 5773 O O . LEU A 1 736 ? 36.776 -8.494 1.041 1.00 84.56 736 LEU A O 1
ATOM 5777 N N . PRO A 1 737 ? 36.173 -6.375 1.478 1.00 86.00 737 PRO A N 1
ATOM 5778 C CA . PRO A 1 737 ? 37.249 -6.148 2.446 1.00 86.00 737 PRO A CA 1
ATOM 5779 C C . PRO A 1 737 ? 37.247 -7.125 3.631 1.00 86.00 737 PRO A C 1
ATOM 5781 O O . PRO A 1 737 ? 38.318 -7.576 4.037 1.00 86.00 737 PRO A O 1
ATOM 5784 N N . SER A 1 738 ? 36.073 -7.465 4.165 1.00 86.44 738 SER A N 1
ATOM 5785 C CA . SER A 1 738 ? 35.920 -8.396 5.287 1.00 86.44 738 SER A CA 1
ATOM 5786 C C . SER A 1 738 ? 36.183 -9.855 4.900 1.00 86.44 738 SER A C 1
ATOM 5788 O O . SER A 1 738 ? 36.883 -10.552 5.634 1.00 86.44 738 SER A O 1
ATOM 5790 N N . ILE A 1 739 ? 35.738 -10.301 3.720 1.00 86.12 739 ILE A N 1
ATOM 5791 C CA . ILE A 1 739 ? 36.068 -11.635 3.178 1.00 86.12 739 ILE A CA 1
ATOM 5792 C C . ILE A 1 739 ? 37.589 -11.769 3.009 1.00 86.12 739 ILE A C 1
ATOM 5794 O O . ILE A 1 739 ? 38.203 -12.713 3.505 1.00 86.12 739 ILE A O 1
ATOM 5798 N N . LEU A 1 740 ? 38.235 -10.769 2.397 1.00 83.81 740 LEU A N 1
ATOM 5799 C CA . LEU A 1 740 ? 39.694 -10.734 2.225 1.00 83.81 740 LEU A CA 1
ATOM 5800 C C . LEU A 1 740 ? 40.463 -10.673 3.559 1.00 83.81 740 LEU A C 1
ATOM 5802 O O . LEU A 1 740 ? 41.616 -11.104 3.622 1.00 83.81 740 LEU A O 1
ATOM 5806 N N . ALA A 1 741 ? 39.839 -10.161 4.624 1.00 85.50 741 ALA A N 1
ATOM 5807 C CA . ALA A 1 741 ? 40.383 -10.160 5.980 1.00 85.50 741 ALA A CA 1
ATOM 5808 C C . ALA A 1 741 ? 40.130 -11.468 6.759 1.00 85.50 741 ALA A C 1
ATOM 5810 O O . ALA A 1 741 ? 40.731 -11.640 7.819 1.00 85.50 741 ALA A O 1
ATOM 5811 N N . ARG A 1 742 ? 39.294 -12.384 6.237 1.00 80.94 742 ARG A N 1
ATOM 5812 C CA . ARG A 1 742 ? 38.726 -13.545 6.954 1.00 80.94 742 ARG A CA 1
ATOM 5813 C C . ARG A 1 742 ? 37.946 -13.133 8.206 1.00 80.94 742 ARG A C 1
ATOM 5815 O O . ARG A 1 742 ? 38.211 -13.590 9.314 1.00 80.94 742 ARG A O 1
ATOM 5822 N N . SER A 1 743 ? 37.032 -12.187 8.025 1.00 85.25 743 SER A N 1
ATOM 5823 C CA . SER A 1 743 ? 36.088 -11.711 9.047 1.00 85.25 743 SER A CA 1
ATOM 5824 C C . SER A 1 743 ? 34.799 -11.205 8.382 1.00 85.25 743 SER A C 1
ATOM 5826 O O . SER A 1 743 ? 34.310 -10.122 8.704 1.00 85.25 743 SER A O 1
ATOM 5828 N N . GLY A 1 744 ? 34.336 -11.933 7.361 1.00 85.19 744 GLY A N 1
ATOM 5829 C CA . GLY A 1 744 ? 33.011 -11.767 6.759 1.00 85.19 744 GLY A CA 1
ATOM 5830 C C . GLY A 1 744 ? 31.977 -12.690 7.423 1.00 85.19 744 GLY A C 1
ATOM 5831 O O . GLY A 1 744 ? 32.360 -13.465 8.295 1.00 85.19 744 GLY A O 1
ATOM 5832 N N . PRO A 1 745 ? 30.703 -12.597 7.013 1.00 93.69 745 PRO A N 1
ATOM 5833 C CA . PRO A 1 745 ? 29.626 -13.479 7.467 1.00 93.69 745 PRO A CA 1
ATOM 5834 C C . PRO A 1 745 ? 29.694 -14.855 6.790 1.00 93.69 745 PRO A C 1
ATOM 5836 O O . PRO A 1 745 ? 30.438 -15.022 5.823 1.00 93.69 745 PRO A O 1
ATOM 5839 N N . ASP A 1 746 ? 28.838 -15.783 7.219 1.00 94.94 746 ASP A N 1
ATOM 5840 C CA . ASP A 1 746 ? 28.491 -16.999 6.476 1.00 94.94 746 ASP A CA 1
ATOM 5841 C C . ASP A 1 746 ? 27.626 -16.676 5.249 1.00 94.94 746 ASP A C 1
ATOM 5843 O O . ASP A 1 746 ? 27.866 -17.187 4.153 1.00 94.94 746 ASP A O 1
ATOM 5847 N N . VAL A 1 747 ? 26.636 -15.791 5.424 1.00 96.56 747 VAL A N 1
ATOM 5848 C CA . VAL A 1 747 ? 25.642 -15.434 4.397 1.00 96.56 747 VAL A CA 1
ATOM 5849 C C . VAL A 1 747 ? 25.508 -13.916 4.259 1.00 96.56 747 VAL A C 1
ATOM 5851 O O . VAL A 1 747 ? 25.503 -13.172 5.244 1.00 96.56 747 VAL A O 1
ATOM 5854 N N . TYR A 1 748 ? 25.361 -13.436 3.023 1.00 95.69 748 TYR A N 1
ATOM 5855 C CA . TYR A 1 748 ? 25.067 -12.033 2.727 1.00 95.69 748 TYR A CA 1
ATOM 5856 C C . TYR A 1 748 ? 23.773 -11.876 1.923 1.00 95.69 748 TYR A C 1
ATOM 5858 O O . TYR A 1 748 ? 23.586 -12.535 0.902 1.00 95.69 748 TYR A O 1
ATOM 5866 N N . ILE A 1 749 ? 22.914 -10.959 2.368 1.00 95.50 749 ILE A N 1
ATOM 5867 C CA . ILE A 1 749 ? 21.606 -10.649 1.776 1.00 95.50 749 ILE A CA 1
ATOM 5868 C C . ILE A 1 749 ? 21.708 -9.391 0.895 1.00 95.50 749 ILE A C 1
ATOM 5870 O O . ILE A 1 749 ? 22.343 -8.406 1.286 1.00 95.50 749 ILE A O 1
ATOM 5874 N N . GLY A 1 750 ? 21.061 -9.385 -0.276 1.00 93.12 750 GLY A N 1
ATOM 5875 C CA . GLY A 1 750 ? 20.998 -8.216 -1.158 1.00 93.12 750 GLY A CA 1
ATOM 5876 C C . GLY A 1 750 ? 22.218 -7.981 -2.053 1.00 93.12 750 GLY A C 1
ATOM 5877 O O . GLY A 1 750 ? 22.470 -6.835 -2.433 1.00 93.12 750 GLY A O 1
ATOM 5878 N N . LEU A 1 751 ? 22.989 -9.015 -2.408 1.00 93.19 751 LEU A N 1
ATOM 5879 C CA . LEU A 1 751 ? 24.123 -8.873 -3.330 1.00 93.19 751 LEU A CA 1
ATOM 5880 C C . LEU A 1 751 ? 23.623 -8.822 -4.785 1.00 93.19 751 LEU A C 1
ATOM 5882 O O . LEU A 1 751 ? 22.956 -9.739 -5.254 1.00 93.19 751 LEU A O 1
ATOM 5886 N N . GLY A 1 752 ? 23.925 -7.751 -5.522 1.00 93.38 752 GLY A N 1
ATOM 5887 C CA . GLY A 1 752 ? 23.477 -7.606 -6.915 1.00 93.38 752 GLY A CA 1
ATOM 5888 C C . GLY A 1 752 ? 24.152 -8.602 -7.869 1.00 93.38 752 GLY A C 1
ATOM 5889 O O . GLY A 1 752 ? 25.329 -8.917 -7.692 1.00 93.38 752 GLY A O 1
ATOM 5890 N N . GLN A 1 753 ? 23.456 -9.034 -8.930 1.00 93.12 753 GLN A N 1
ATOM 5891 C CA . GLN A 1 753 ? 23.946 -10.039 -9.902 1.00 93.12 753 GLN A CA 1
ATOM 5892 C C . GLN A 1 753 ? 25.360 -9.751 -10.449 1.00 93.12 753 GLN A C 1
ATOM 5894 O O . GLN A 1 753 ? 26.170 -10.649 -10.682 1.00 93.12 753 GLN A O 1
ATOM 5899 N N . ALA A 1 754 ? 25.692 -8.467 -10.629 1.00 90.00 754 ALA A N 1
ATOM 5900 C CA . ALA A 1 754 ? 26.995 -8.052 -11.124 1.00 90.00 754 ALA A CA 1
ATOM 5901 C C . ALA A 1 754 ? 28.116 -8.331 -10.108 1.00 90.00 754 ALA A C 1
ATOM 5903 O O . ALA A 1 754 ? 29.226 -8.690 -10.510 1.00 90.00 754 ALA A O 1
ATOM 5904 N N . ASP A 1 755 ? 27.835 -8.194 -8.811 1.00 90.62 755 ASP A N 1
ATOM 5905 C CA . ASP A 1 755 ? 28.773 -8.519 -7.740 1.00 90.62 755 ASP A CA 1
ATOM 5906 C C . ASP A 1 755 ? 28.826 -10.026 -7.464 1.00 90.62 755 ASP A C 1
ATOM 5908 O O . ASP A 1 755 ? 29.928 -10.530 -7.276 1.00 90.62 755 ASP A O 1
ATOM 5912 N N . ILE A 1 756 ? 27.711 -10.766 -7.572 1.00 93.00 756 ILE A N 1
ATOM 5913 C CA . ILE A 1 756 ? 27.682 -12.243 -7.477 1.00 93.00 756 ILE A CA 1
ATOM 5914 C C . ILE A 1 756 ? 28.764 -12.864 -8.375 1.00 93.00 756 ILE A C 1
ATOM 5916 O O . ILE A 1 756 ? 29.717 -13.471 -7.884 1.00 93.00 756 ILE A O 1
ATOM 5920 N N . ILE A 1 757 ? 28.708 -12.606 -9.687 1.00 91.12 757 ILE A N 1
ATOM 5921 C CA . ILE A 1 757 ? 29.687 -13.160 -10.637 1.00 91.12 757 ILE A CA 1
ATOM 5922 C C . ILE A 1 757 ? 31.102 -12.594 -10.406 1.00 91.12 757 ILE A C 1
ATOM 5924 O O . ILE A 1 757 ? 32.098 -13.306 -10.543 1.00 91.12 757 ILE A O 1
ATOM 5928 N N . ASN A 1 758 ? 31.233 -11.324 -10.001 1.00 88.69 758 ASN A N 1
ATOM 5929 C CA . ASN A 1 758 ? 32.543 -10.760 -9.658 1.00 88.69 758 ASN A CA 1
ATOM 5930 C C . ASN A 1 758 ? 33.177 -11.452 -8.435 1.00 88.69 758 ASN A C 1
ATOM 5932 O O . ASN A 1 758 ? 34.400 -11.600 -8.393 1.00 88.69 758 ASN A O 1
ATOM 5936 N N . TYR A 1 759 ? 32.392 -11.836 -7.432 1.00 90.81 759 TYR A N 1
ATOM 5937 C CA . TYR A 1 759 ? 32.893 -12.414 -6.188 1.00 90.81 759 TYR A CA 1
ATOM 5938 C C . TYR A 1 759 ? 33.137 -13.922 -6.367 1.00 90.81 759 TYR A C 1
ATOM 5940 O O . TYR A 1 759 ? 34.183 -14.410 -5.937 1.00 90.81 759 TYR A O 1
ATOM 5948 N N . ALA A 1 760 ? 32.271 -14.621 -7.108 1.00 90.12 760 ALA A N 1
ATOM 5949 C CA . ALA A 1 760 ? 32.459 -16.007 -7.542 1.00 90.12 760 ALA A CA 1
ATOM 5950 C C . ALA A 1 760 ? 33.813 -16.226 -8.245 1.00 90.12 760 ALA A C 1
ATOM 5952 O O . ALA A 1 760 ? 34.638 -17.012 -7.784 1.00 90.12 760 ALA A O 1
ATOM 5953 N N . ILE A 1 761 ? 34.116 -15.433 -9.282 1.00 86.00 761 ILE A N 1
ATOM 5954 C CA . ILE A 1 761 ? 35.383 -15.509 -10.043 1.00 86.00 761 ILE A CA 1
ATOM 5955 C C . ILE A 1 761 ? 36.617 -15.174 -9.177 1.00 86.00 761 ILE A C 1
ATOM 5957 O O . ILE A 1 761 ? 37.744 -15.542 -9.505 1.00 86.00 761 ILE A O 1
ATOM 5961 N N . ARG A 1 762 ? 36.426 -14.493 -8.041 1.00 86.12 762 ARG A N 1
ATOM 5962 C CA . ARG A 1 762 ? 37.483 -14.199 -7.057 1.00 86.12 762 ARG A CA 1
ATOM 5963 C C . ARG A 1 762 ? 37.593 -15.257 -5.949 1.00 86.12 762 ARG A C 1
ATOM 5965 O O . ARG A 1 762 ? 38.401 -15.076 -5.041 1.00 86.12 762 ARG A O 1
ATOM 5972 N N . GLY A 1 763 ? 36.798 -16.329 -6.005 1.00 87.88 763 GLY A N 1
ATOM 5973 C CA . GLY A 1 763 ? 36.729 -17.366 -4.973 1.00 87.88 763 GLY A CA 1
ATOM 5974 C C . GLY A 1 763 ? 36.175 -16.862 -3.638 1.00 87.88 763 GLY A C 1
ATOM 5975 O O . GLY A 1 763 ? 36.554 -17.383 -2.593 1.00 87.88 763 GLY A O 1
ATOM 5976 N N . ALA A 1 764 ? 35.341 -15.816 -3.655 1.00 91.25 764 ALA A N 1
ATOM 5977 C CA . ALA A 1 764 ? 34.789 -15.167 -2.462 1.00 91.25 764 ALA A CA 1
ATOM 5978 C C . ALA A 1 764 ? 33.365 -15.639 -2.092 1.00 91.25 764 ALA A C 1
ATOM 5980 O O . ALA A 1 764 ? 32.890 -15.292 -1.011 1.00 91.25 764 ALA A O 1
ATOM 5981 N N . LEU A 1 765 ? 32.718 -16.425 -2.960 1.00 94.44 765 LEU A N 1
ATOM 5982 C CA . LEU A 1 765 ? 31.430 -17.086 -2.724 1.00 94.44 765 LEU A CA 1
ATOM 5983 C C . LEU A 1 765 ? 31.585 -18.608 -2.831 1.00 94.44 765 LEU A C 1
ATOM 5985 O O . LEU A 1 765 ? 32.433 -19.092 -3.586 1.00 94.44 765 LEU A O 1
ATOM 5989 N N . ILE A 1 766 ? 30.727 -19.337 -2.121 1.00 95.00 766 ILE A N 1
ATOM 5990 C CA . ILE A 1 766 ? 30.559 -20.789 -2.251 1.00 95.00 766 ILE A CA 1
ATOM 5991 C C . ILE A 1 766 ? 29.517 -21.067 -3.349 1.00 95.00 766 ILE A C 1
ATOM 5993 O O . ILE A 1 766 ? 28.556 -20.313 -3.504 1.00 95.00 766 ILE A O 1
ATOM 5997 N N . ALA A 1 767 ? 29.739 -22.119 -4.139 1.00 95.56 767 ALA A N 1
ATOM 5998 C CA . ALA A 1 767 ? 28.806 -22.569 -5.171 1.00 95.56 767 ALA A CA 1
ATOM 5999 C C . ALA A 1 767 ? 27.711 -23.448 -4.537 1.00 95.56 767 ALA A C 1
ATOM 6001 O O . ALA A 1 767 ? 28.028 -24.322 -3.728 1.00 95.56 767 ALA A O 1
ATOM 6002 N N . ILE A 1 768 ? 26.443 -23.196 -4.870 1.00 95.81 768 ILE A N 1
ATOM 6003 C CA . ILE A 1 768 ? 25.275 -23.762 -4.168 1.00 95.81 768 ILE A CA 1
ATOM 6004 C C . ILE A 1 768 ? 24.576 -24.902 -4.919 1.00 95.81 768 ILE A C 1
ATOM 6006 O O . ILE A 1 768 ? 23.698 -25.546 -4.350 1.00 95.81 768 ILE A O 1
ATOM 6010 N N . GLU A 1 769 ? 24.973 -25.220 -6.157 1.00 92.19 769 GLU A N 1
ATOM 6011 C CA . GLU A 1 769 ? 24.347 -26.312 -6.925 1.00 92.19 769 GLU A CA 1
ATOM 6012 C C . GLU A 1 769 ? 24.562 -27.715 -6.325 1.00 92.19 769 GLU A C 1
ATOM 6014 O O . GLU A 1 769 ? 23.884 -28.666 -6.700 1.00 92.19 769 GLU A O 1
ATOM 6019 N N . GLY A 1 770 ? 25.491 -27.855 -5.373 1.00 89.88 770 GLY A N 1
ATOM 6020 C CA . GLY A 1 770 ? 25.713 -29.092 -4.620 1.00 89.88 770 GLY A CA 1
ATOM 6021 C C . GLY A 1 770 ? 24.848 -29.259 -3.362 1.00 89.88 770 GLY A C 1
ATOM 6022 O O . GLY A 1 770 ? 24.986 -30.279 -2.686 1.00 89.88 770 GLY A O 1
ATOM 6023 N N . CYS A 1 771 ? 24.012 -28.277 -3.008 1.00 93.81 771 CYS A N 1
ATOM 6024 C CA . CYS A 1 771 ? 23.230 -28.275 -1.769 1.00 93.81 771 CYS A CA 1
ATOM 6025 C C . CYS A 1 771 ? 21.889 -29.028 -1.909 1.00 93.81 771 CYS A C 1
ATOM 6027 O O . CYS A 1 771 ? 21.261 -29.035 -2.970 1.00 93.81 771 CYS A O 1
ATOM 6029 N N . GLU A 1 772 ? 21.418 -29.667 -0.830 1.00 94.50 772 GLU A N 1
ATOM 6030 C CA . GLU A 1 772 ? 20.228 -30.532 -0.883 1.00 94.50 772 GLU A CA 1
ATOM 6031 C C . GLU A 1 772 ? 18.949 -29.740 -1.220 1.00 94.50 772 GLU A C 1
ATOM 6033 O O . GLU A 1 772 ? 18.589 -28.775 -0.538 1.00 94.50 772 GLU A O 1
ATOM 6038 N N . GLY A 1 773 ? 18.268 -30.157 -2.293 1.00 90.81 773 GLY A N 1
ATOM 6039 C CA . GLY A 1 773 ? 17.064 -29.510 -2.825 1.00 90.81 773 GLY A CA 1
ATOM 6040 C C . GLY A 1 773 ? 17.305 -28.418 -3.878 1.00 90.81 773 GLY A C 1
ATOM 6041 O O . GLY A 1 773 ? 16.328 -27.868 -4.381 1.00 90.81 773 GLY A O 1
ATOM 6042 N N . PHE A 1 774 ? 18.556 -28.106 -4.254 1.00 94.31 774 PHE A N 1
ATOM 6043 C CA . PHE A 1 774 ? 18.849 -27.047 -5.237 1.00 94.31 774 PHE A CA 1
ATOM 6044 C C . PHE A 1 774 ? 18.117 -27.243 -6.578 1.00 94.31 774 PHE A C 1
ATOM 6046 O O . PHE A 1 774 ? 17.411 -26.336 -7.018 1.00 94.31 774 PHE A O 1
ATOM 6053 N N . ASP A 1 775 ? 18.229 -28.422 -7.202 1.00 92.12 775 ASP A N 1
ATOM 6054 C CA . ASP A 1 775 ? 17.614 -28.708 -8.511 1.00 92.12 775 ASP A CA 1
ATOM 6055 C C . ASP A 1 775 ? 16.083 -28.546 -8.489 1.00 92.12 775 ASP A C 1
ATOM 6057 O O . ASP A 1 775 ? 15.491 -28.001 -9.422 1.00 92.12 775 ASP A O 1
ATOM 6061 N N . GLU A 1 776 ? 15.437 -28.986 -7.406 1.00 90.62 776 GLU A N 1
ATOM 6062 C CA . GLU A 1 776 ? 13.982 -28.923 -7.222 1.00 90.62 776 GLU A CA 1
ATOM 6063 C C . GLU A 1 776 ? 13.495 -27.479 -7.023 1.00 90.62 776 GLU A C 1
ATOM 6065 O O . GLU A 1 776 ? 12.461 -27.094 -7.566 1.00 90.62 776 GLU A O 1
ATOM 6070 N N . LEU A 1 777 ? 14.269 -26.663 -6.303 1.00 90.38 777 LEU A N 1
ATOM 6071 C CA . LEU A 1 777 ? 13.932 -25.276 -5.977 1.00 90.38 777 LEU A CA 1
ATOM 6072 C C . LEU A 1 777 ? 14.315 -24.279 -7.090 1.00 90.38 777 LEU A C 1
ATOM 6074 O O . LEU A 1 777 ? 13.665 -23.242 -7.228 1.00 90.38 777 LEU A O 1
ATOM 6078 N N . CYS A 1 778 ? 15.335 -24.585 -7.900 1.00 91.31 778 CYS A N 1
ATOM 6079 C CA . CYS A 1 778 ? 15.903 -23.655 -8.887 1.00 91.31 778 CYS A CA 1
ATOM 6080 C C . CYS A 1 778 ? 15.691 -24.045 -10.357 1.00 91.31 778 CYS A C 1
ATOM 6082 O O . CYS A 1 778 ? 15.607 -23.150 -11.198 1.00 91.31 778 CYS A O 1
ATOM 6084 N N . LEU A 1 779 ? 15.660 -25.343 -10.694 1.00 87.25 779 LEU A N 1
ATOM 6085 C CA . LEU A 1 779 ? 15.778 -25.815 -12.085 1.00 87.25 779 LEU A CA 1
ATOM 6086 C C . LEU A 1 779 ? 14.562 -26.610 -12.590 1.00 87.25 779 LEU A C 1
ATOM 6088 O O . LEU A 1 779 ? 14.289 -26.591 -13.789 1.00 87.25 779 LEU A O 1
ATOM 6092 N N . ASN A 1 780 ? 13.822 -27.292 -11.713 1.00 89.81 780 ASN A N 1
ATOM 6093 C CA . ASN A 1 780 ? 12.653 -28.093 -12.088 1.00 89.81 780 ASN A CA 1
ATOM 6094 C C . ASN A 1 780 ? 11.478 -27.216 -12.572 1.00 89.81 780 ASN A C 1
ATOM 6096 O O . ASN A 1 780 ? 10.966 -26.391 -11.820 1.00 89.81 780 ASN A O 1
ATOM 6100 N N . GLU A 1 781 ? 11.002 -27.432 -13.801 1.00 82.50 781 GLU A N 1
ATOM 6101 C CA . GLU A 1 781 ? 9.895 -26.672 -14.406 1.00 82.50 781 GLU A CA 1
ATOM 6102 C C . GLU A 1 781 ? 8.588 -26.706 -13.589 1.00 82.50 781 GLU A C 1
ATOM 6104 O O . GLU A 1 781 ? 7.838 -25.732 -13.629 1.00 82.50 781 GLU A O 1
ATOM 6109 N N . GLU A 1 782 ? 8.322 -27.782 -12.834 1.00 82.44 782 GLU A N 1
ATOM 6110 C CA . GLU A 1 782 ? 7.089 -27.933 -12.038 1.00 82.44 782 GLU A CA 1
ATOM 6111 C C . GLU A 1 782 ? 7.175 -27.339 -10.617 1.00 82.44 782 GLU A C 1
ATOM 6113 O O . GLU A 1 782 ? 6.135 -27.046 -10.030 1.00 82.44 782 GLU A O 1
ATOM 6118 N N . THR A 1 783 ? 8.378 -27.173 -10.047 1.00 85.69 783 THR A N 1
ATOM 6119 C CA . THR A 1 783 ? 8.568 -26.812 -8.618 1.00 85.69 783 THR A CA 1
ATOM 6120 C C . THR A 1 783 ? 9.506 -25.629 -8.363 1.00 85.69 783 THR A C 1
ATOM 6122 O O . THR A 1 783 ? 9.661 -25.217 -7.213 1.00 85.69 783 THR A O 1
ATOM 6125 N N . ARG A 1 784 ? 10.140 -25.068 -9.402 1.00 90.38 784 ARG A N 1
ATOM 6126 C CA . ARG A 1 784 ? 11.061 -23.932 -9.263 1.00 90.38 784 ARG A CA 1
ATOM 6127 C C . ARG A 1 784 ? 10.380 -22.714 -8.642 1.00 90.38 784 ARG A C 1
ATOM 6129 O O . ARG A 1 784 ? 9.304 -22.300 -9.065 1.00 90.38 784 ARG A O 1
ATOM 6136 N N . GLN A 1 785 ? 11.071 -22.083 -7.701 1.00 92.81 785 GLN A N 1
ATOM 6137 C CA . GLN A 1 785 ? 10.609 -20.857 -7.050 1.00 92.81 785 GLN A CA 1
ATOM 6138 C C . GLN A 1 785 ? 11.009 -19.590 -7.819 1.00 92.81 785 GLN A C 1
ATOM 6140 O O . GLN A 1 785 ? 10.465 -18.523 -7.554 1.00 92.81 785 GLN A O 1
ATOM 6145 N N . PHE A 1 786 ? 11.912 -19.692 -8.800 1.00 94.44 786 PHE A N 1
ATOM 6146 C CA . PHE A 1 786 ? 12.444 -18.559 -9.565 1.00 94.44 786 PHE A CA 1
ATOM 6147 C C . PHE A 1 786 ? 12.342 -18.797 -11.076 1.00 94.44 786 PHE A C 1
ATOM 6149 O O . PHE A 1 786 ? 12.385 -19.936 -11.543 1.00 94.44 786 PHE A O 1
ATOM 6156 N N . ASN A 1 787 ? 12.230 -17.720 -11.860 1.00 91.12 787 ASN A N 1
ATOM 6157 C CA . ASN A 1 787 ? 12.262 -17.820 -13.322 1.00 91.12 787 ASN A CA 1
ATOM 6158 C C . ASN A 1 787 ? 13.702 -17.969 -13.859 1.00 91.12 787 ASN A C 1
ATOM 6160 O O . ASN A 1 787 ? 14.681 -17.584 -13.215 1.00 91.12 787 ASN A O 1
ATOM 6164 N N . GLU A 1 788 ? 13.831 -18.505 -15.075 1.00 90.38 788 GLU A N 1
ATOM 6165 C CA . GLU A 1 788 ? 15.125 -18.716 -15.746 1.00 90.38 788 GLU A CA 1
ATOM 6166 C C . GLU A 1 788 ? 15.940 -17.423 -15.866 1.00 90.38 788 GLU A C 1
ATOM 6168 O O . GLU A 1 788 ? 17.151 -17.432 -15.648 1.00 90.38 788 GLU A O 1
ATOM 6173 N N . ALA A 1 789 ? 15.280 -16.295 -16.148 1.00 91.81 789 ALA A N 1
ATOM 6174 C CA . ALA A 1 789 ? 15.924 -14.991 -16.260 1.00 91.81 789 ALA A CA 1
ATOM 6175 C C . ALA A 1 789 ? 16.558 -14.528 -14.931 1.00 91.81 789 ALA A C 1
ATOM 6177 O O . ALA A 1 789 ? 17.571 -13.825 -14.958 1.00 91.81 789 ALA A O 1
ATOM 6178 N N . ALA A 1 790 ? 16.016 -14.938 -13.780 1.00 94.31 790 ALA A N 1
ATOM 6179 C CA . ALA A 1 790 ? 16.595 -14.666 -12.470 1.00 94.31 790 ALA A CA 1
ATOM 6180 C C . ALA A 1 790 ? 17.828 -15.544 -12.197 1.00 94.31 790 ALA A C 1
ATOM 6182 O O . ALA A 1 790 ? 18.879 -15.031 -11.814 1.00 94.31 790 ALA A O 1
ATOM 6183 N N . MET A 1 791 ? 17.730 -16.854 -12.450 1.00 93.69 791 MET A N 1
ATOM 6184 C CA . MET A 1 791 ? 18.832 -17.800 -12.217 1.00 93.69 791 MET A CA 1
ATOM 6185 C C . MET A 1 791 ? 20.018 -17.585 -13.172 1.00 93.69 791 MET A C 1
ATOM 6187 O O . MET A 1 791 ? 21.174 -17.690 -12.757 1.00 93.69 791 MET A O 1
ATOM 6191 N N . LEU A 1 792 ? 19.754 -17.234 -14.437 1.00 91.50 792 LEU A N 1
ATOM 6192 C CA . LEU A 1 792 ? 20.755 -17.058 -15.500 1.00 91.50 792 LEU A CA 1
ATOM 6193 C C . LEU A 1 792 ? 21.880 -16.072 -15.138 1.00 91.50 792 LEU A C 1
ATOM 6195 O O . LEU A 1 792 ? 23.007 -16.223 -15.601 1.00 91.50 792 LEU A O 1
ATOM 6199 N N . VAL A 1 793 ? 21.591 -15.056 -14.320 1.00 92.88 793 VAL A N 1
ATOM 6200 C CA . VAL A 1 793 ? 22.556 -13.997 -13.963 1.00 92.88 793 VAL A CA 1
ATOM 6201 C C . VAL A 1 793 ? 23.325 -14.265 -12.669 1.00 92.88 793 VAL A C 1
ATOM 6203 O O . VAL A 1 793 ? 24.188 -13.468 -12.299 1.00 92.88 793 VAL A O 1
ATOM 6206 N N . LEU A 1 794 ? 23.034 -15.386 -12.002 1.00 95.25 794 LEU A N 1
ATOM 6207 C CA . LEU A 1 794 ? 23.702 -15.851 -10.781 1.00 95.25 794 LEU A CA 1
ATOM 6208 C C . LEU A 1 794 ? 24.632 -17.051 -11.033 1.00 95.25 794 LEU A C 1
ATOM 6210 O O . LEU A 1 794 ? 25.352 -17.466 -10.121 1.00 95.25 794 LEU A O 1
ATOM 6214 N N . GLY A 1 795 ? 24.624 -17.585 -12.260 1.00 90.81 795 GLY A N 1
ATOM 6215 C CA . GLY A 1 795 ? 25.488 -18.672 -12.713 1.00 90.81 795 GLY A CA 1
ATOM 6216 C C . GLY A 1 795 ? 26.645 -18.224 -13.614 1.00 90.81 795 GLY A C 1
ATOM 6217 O O . GLY A 1 795 ? 26.561 -17.202 -14.300 1.00 90.81 795 GLY A O 1
ATOM 6218 N N . ILE A 1 796 ? 27.731 -19.001 -13.640 1.00 87.31 796 ILE A N 1
ATOM 6219 C CA . ILE A 1 796 ? 28.799 -18.890 -14.647 1.00 87.31 796 ILE A CA 1
ATOM 6220 C C . ILE A 1 796 ? 29.426 -20.257 -14.978 1.00 87.31 796 ILE A C 1
ATOM 6222 O O . ILE A 1 796 ? 29.585 -21.111 -14.108 1.00 87.31 796 ILE A O 1
ATOM 6226 N N . GLU A 1 797 ? 29.804 -20.446 -16.247 1.00 83.56 797 GLU A N 1
ATOM 6227 C CA . GLU A 1 797 ? 30.582 -21.599 -16.719 1.00 83.56 797 GLU A CA 1
ATOM 6228 C C . GLU A 1 797 ? 32.038 -21.568 -16.216 1.00 83.56 797 GLU A C 1
ATOM 6230 O O . GLU A 1 797 ? 32.733 -20.554 -16.345 1.00 83.56 797 GLU A O 1
ATOM 6235 N N . ASP A 1 798 ? 32.538 -22.704 -15.728 1.00 77.81 798 ASP A N 1
ATOM 6236 C CA . ASP A 1 798 ? 33.959 -22.901 -15.430 1.00 77.81 798 ASP A CA 1
ATOM 6237 C C . ASP A 1 798 ? 34.798 -23.258 -16.684 1.00 77.81 798 ASP A C 1
ATOM 6239 O O . ASP A 1 798 ? 34.320 -23.302 -17.821 1.00 77.81 798 ASP A O 1
ATOM 6243 N N . ALA A 1 799 ? 36.083 -23.574 -16.485 1.00 70.25 799 ALA A N 1
ATOM 6244 C CA . ALA A 1 799 ? 36.977 -24.027 -17.552 1.00 70.25 799 ALA A CA 1
ATOM 6245 C C . ALA A 1 799 ? 36.605 -25.402 -18.162 1.00 70.25 799 ALA A C 1
ATOM 6247 O O . ALA A 1 799 ? 37.079 -25.722 -19.255 1.00 70.25 799 ALA A O 1
ATOM 6248 N N . THR A 1 800 ? 35.776 -26.214 -17.495 1.00 73.12 800 THR A N 1
ATOM 6249 C CA . THR A 1 800 ? 35.207 -27.466 -18.030 1.00 73.12 800 THR A CA 1
ATOM 6250 C C . THR A 1 800 ? 33.860 -27.283 -18.742 1.00 73.12 800 THR A C 1
ATOM 6252 O O . THR A 1 800 ? 33.411 -28.222 -19.402 1.00 73.12 800 THR A O 1
ATOM 6255 N N . LYS A 1 801 ? 33.274 -26.075 -18.695 1.00 72.69 801 LYS A N 1
ATOM 6256 C CA . LYS A 1 801 ? 31.891 -25.739 -19.091 1.00 72.69 801 LYS A CA 1
ATOM 6257 C C . LYS A 1 801 ? 30.803 -26.342 -18.195 1.00 72.69 801 LYS A C 1
ATOM 6259 O O . LYS A 1 801 ? 29.682 -26.575 -18.645 1.00 72.69 801 LYS A O 1
ATOM 6264 N N . THR A 1 802 ? 31.123 -26.591 -16.934 1.00 81.12 802 THR A N 1
ATOM 6265 C CA . THR A 1 802 ? 30.118 -26.849 -15.903 1.00 81.12 802 THR A CA 1
ATOM 6266 C C . THR A 1 802 ? 29.563 -25.500 -15.443 1.00 81.12 802 THR A C 1
ATOM 6268 O O . THR A 1 802 ? 30.333 -24.574 -15.187 1.00 81.12 802 THR A O 1
ATOM 6271 N N . MET A 1 803 ? 28.238 -25.360 -15.387 1.00 86.88 803 MET A N 1
ATOM 6272 C CA . MET A 1 803 ? 27.585 -24.163 -14.849 1.00 86.88 803 MET A CA 1
ATOM 6273 C C . MET A 1 803 ? 27.558 -24.252 -13.320 1.00 86.88 803 MET A C 1
ATOM 6275 O O . MET A 1 803 ? 27.058 -25.237 -12.783 1.00 86.88 803 MET A O 1
ATOM 6279 N N . HIS A 1 804 ? 28.064 -23.224 -12.641 1.00 92.06 804 HIS A N 1
ATOM 6280 C CA . HIS A 1 804 ? 28.046 -23.112 -11.181 1.00 92.06 804 HIS A CA 1
ATOM 6281 C C . HIS A 1 804 ? 27.238 -21.887 -10.760 1.00 92.06 804 HIS A C 1
ATOM 6283 O O . HIS A 1 804 ? 27.390 -20.825 -11.367 1.00 92.06 804 HIS A O 1
ATOM 6289 N N . TYR A 1 805 ? 26.411 -22.020 -9.723 1.00 95.06 805 TYR A N 1
ATOM 6290 C CA . TYR A 1 805 ? 25.507 -20.980 -9.228 1.00 95.06 805 TYR A CA 1
ATOM 6291 C C . TYR A 1 805 ? 25.953 -20.494 -7.848 1.00 95.06 805 TYR A C 1
ATOM 6293 O O . TYR A 1 805 ? 26.314 -21.289 -6.987 1.00 95.06 805 TYR A O 1
ATOM 6301 N N . TYR A 1 806 ? 25.921 -19.178 -7.618 1.00 96.31 806 TYR A N 1
ATOM 6302 C CA . TYR A 1 806 ? 26.561 -18.554 -6.446 1.00 96.31 806 TYR A CA 1
ATOM 6303 C C . TYR A 1 806 ? 25.607 -17.743 -5.550 1.00 96.31 806 TYR A C 1
ATOM 6305 O O . TYR A 1 806 ? 26.044 -16.914 -4.751 1.00 96.31 806 TYR A O 1
ATOM 6313 N N . GLY A 1 807 ? 24.299 -17.966 -5.679 1.00 95.69 807 GLY A N 1
ATOM 6314 C CA . GLY A 1 807 ? 23.277 -17.367 -4.823 1.00 95.69 807 GLY A CA 1
ATOM 6315 C C . GLY A 1 807 ? 21.861 -17.702 -5.287 1.00 95.69 807 GLY A C 1
ATOM 6316 O O . GLY A 1 807 ? 21.666 -18.092 -6.439 1.00 95.69 807 GLY A O 1
ATOM 6317 N N . LEU A 1 808 ? 20.886 -17.536 -4.393 1.00 97.25 808 LEU A N 1
ATOM 6318 C CA . LEU A 1 808 ? 19.460 -17.633 -4.718 1.00 97.25 808 LEU A CA 1
ATOM 6319 C C . LEU A 1 808 ? 18.893 -16.231 -4.989 1.00 97.25 808 LEU A C 1
ATOM 6321 O O . LEU A 1 808 ? 19.231 -15.307 -4.241 1.00 97.25 808 LEU A O 1
ATOM 6325 N N . PRO A 1 809 ? 18.045 -16.038 -6.016 1.00 96.81 809 PRO A N 1
ATOM 6326 C CA . PRO A 1 809 ? 17.346 -14.780 -6.234 1.00 96.81 809 PRO A CA 1
ATOM 6327 C C . PRO A 1 809 ? 16.546 -14.344 -5.002 1.00 96.81 809 PRO A C 1
ATOM 6329 O O . PRO A 1 809 ? 15.901 -15.142 -4.331 1.00 96.81 809 PRO A O 1
ATOM 6332 N N . GLU A 1 810 ? 16.577 -13.048 -4.726 1.00 94.88 810 GLU A N 1
ATOM 6333 C CA . GLU A 1 810 ? 15.842 -12.414 -3.633 1.00 94.88 810 GLU A CA 1
ATOM 6334 C C . GLU A 1 810 ? 14.885 -11.366 -4.200 1.00 94.88 810 GLU A C 1
ATOM 6336 O O . GLU A 1 810 ? 13.674 -11.468 -4.023 1.00 94.88 810 GLU A O 1
ATOM 6341 N N . THR A 1 811 ? 15.421 -10.393 -4.946 1.00 95.75 811 THR A N 1
ATOM 6342 C CA . THR A 1 811 ? 14.610 -9.403 -5.662 1.00 95.75 811 THR A CA 1
ATOM 6343 C C . THR A 1 811 ? 14.838 -9.475 -7.159 1.00 95.75 811 THR A C 1
ATOM 6345 O O . THR A 1 811 ? 15.961 -9.714 -7.606 1.00 95.75 811 THR A O 1
ATOM 6348 N N . GLN A 1 812 ? 13.783 -9.234 -7.936 1.00 96.25 812 GLN A N 1
ATOM 6349 C CA . GLN A 1 812 ? 13.852 -9.095 -9.386 1.00 96.25 812 GLN A CA 1
ATOM 6350 C C . GLN A 1 812 ? 13.062 -7.859 -9.815 1.00 96.25 812 GLN A C 1
ATOM 6352 O O . GLN A 1 812 ? 11.855 -7.757 -9.615 1.00 96.25 812 GLN A O 1
ATOM 6357 N N . THR A 1 813 ? 13.759 -6.892 -10.407 1.00 95.25 813 THR A N 1
ATOM 6358 C CA . THR A 1 813 ? 13.185 -5.622 -10.859 1.00 95.25 813 THR A CA 1
ATOM 6359 C C . THR A 1 813 ? 13.348 -5.457 -12.363 1.00 95.25 813 THR A C 1
ATOM 6361 O O . THR A 1 813 ? 14.357 -5.856 -12.938 1.00 95.25 813 THR A O 1
ATOM 6364 N N . PHE A 1 814 ? 12.343 -4.888 -13.016 1.00 95.19 814 PHE A N 1
ATOM 6365 C CA . PHE A 1 814 ? 12.260 -4.726 -14.466 1.00 95.19 814 PHE A CA 1
ATOM 6366 C C . PHE A 1 814 ? 11.397 -3.507 -14.797 1.00 95.19 814 PHE A C 1
ATOM 6368 O O . PHE A 1 814 ? 10.616 -3.031 -13.964 1.00 95.19 814 PHE A O 1
ATOM 6375 N N . ASN A 1 815 ? 11.554 -2.982 -16.012 1.00 94.75 815 ASN A N 1
ATOM 6376 C CA . ASN A 1 815 ? 10.757 -1.853 -16.480 1.00 94.75 815 ASN A CA 1
ATOM 6377 C C . ASN A 1 815 ? 9.348 -2.295 -16.901 1.00 94.75 815 ASN A C 1
ATOM 6379 O O . ASN A 1 815 ? 9.178 -3.347 -17.513 1.00 94.75 815 ASN A O 1
ATOM 6383 N N . MET A 1 816 ? 8.365 -1.446 -16.613 1.00 96.44 816 MET A N 1
ATOM 6384 C CA . MET A 1 816 ? 6.994 -1.520 -17.122 1.00 96.44 816 MET A CA 1
ATOM 6385 C C . MET A 1 816 ? 6.593 -0.164 -17.718 1.00 96.44 816 MET A C 1
ATOM 6387 O O . MET A 1 816 ? 7.228 0.863 -17.444 1.00 96.44 816 MET A O 1
ATOM 6391 N N . MET A 1 817 ? 5.545 -0.156 -18.542 1.00 96.94 817 MET A N 1
ATOM 6392 C CA . MET A 1 817 ? 4.971 1.058 -19.114 1.00 96.94 817 MET A CA 1
ATOM 6393 C C . MET A 1 817 ? 3.960 1.675 -18.143 1.00 96.94 817 MET A C 1
ATOM 6395 O O . MET A 1 817 ? 2.948 1.066 -17.805 1.00 96.94 817 MET A O 1
ATOM 6399 N N . PHE A 1 818 ? 4.207 2.914 -17.732 1.00 96.94 818 PHE A N 1
ATOM 6400 C CA . PHE A 1 818 ? 3.273 3.733 -16.965 1.00 96.94 818 PHE A CA 1
ATOM 6401 C C . PHE A 1 818 ? 2.543 4.686 -17.914 1.00 96.94 818 PHE A C 1
ATOM 6403 O O . PHE A 1 818 ? 3.194 5.375 -18.707 1.00 96.94 818 PHE A O 1
ATOM 6410 N N . ILE A 1 819 ? 1.210 4.759 -17.812 1.00 95.62 819 ILE A N 1
ATOM 6411 C CA . ILE A 1 819 ? 0.381 5.679 -18.611 1.00 95.62 819 ILE A CA 1
ATOM 6412 C C . ILE A 1 819 ? -0.567 6.531 -17.762 1.00 95.62 819 ILE A C 1
ATOM 6414 O O . ILE A 1 819 ? -1.086 6.084 -16.736 1.00 95.62 819 ILE A O 1
ATOM 6418 N N . ARG A 1 820 ? -0.824 7.753 -18.231 1.00 93.31 820 ARG A N 1
ATOM 6419 C CA . ARG A 1 820 ? -1.899 8.648 -17.787 1.00 93.31 820 ARG A CA 1
ATOM 6420 C C . ARG A 1 820 ? -3.154 8.353 -18.598 1.00 93.31 820 ARG A C 1
ATOM 6422 O O . ARG A 1 820 ? -3.252 8.734 -19.762 1.00 93.31 820 ARG A O 1
ATOM 6429 N N . LYS A 1 821 ? -4.065 7.592 -17.997 1.00 89.69 821 LYS A N 1
ATOM 6430 C CA . LYS A 1 821 ? -5.242 7.015 -18.659 1.00 89.69 821 LYS A CA 1
ATOM 6431 C C . LYS A 1 821 ? -6.250 8.102 -19.034 1.00 89.69 821 LYS A C 1
ATOM 6433 O O . LYS A 1 821 ? -6.831 8.035 -20.106 1.00 89.69 821 LYS A O 1
ATOM 6438 N N . ASP A 1 822 ? -6.361 9.124 -18.188 1.00 85.00 822 ASP A N 1
ATOM 6439 C CA . ASP A 1 822 ? -7.058 10.385 -18.454 1.00 85.00 822 ASP A CA 1
ATOM 6440 C C . ASP A 1 822 ? -6.564 11.054 -19.747 1.00 85.00 822 ASP A C 1
ATOM 6442 O O . ASP A 1 822 ? -7.323 11.222 -20.697 1.00 85.00 822 ASP A O 1
ATOM 6446 N N . ILE A 1 823 ? -5.259 11.326 -19.841 1.00 91.56 823 ILE A N 1
ATOM 6447 C CA . ILE A 1 823 ? -4.677 12.030 -20.994 1.00 91.56 823 ILE A CA 1
ATOM 6448 C C . ILE A 1 823 ? -4.744 11.183 -22.276 1.00 91.56 823 ILE A C 1
ATOM 6450 O O . ILE A 1 823 ? -4.896 11.730 -23.367 1.00 91.56 823 ILE A O 1
ATOM 6454 N N . LEU A 1 824 ? -4.640 9.853 -22.178 1.00 93.12 824 LEU A N 1
ATOM 6455 C CA . LEU A 1 824 ? -4.820 8.972 -23.338 1.00 93.12 824 LEU A CA 1
ATOM 6456 C C . LEU A 1 824 ? -6.292 8.924 -23.796 1.00 93.12 824 LEU A C 1
ATOM 6458 O O . LEU A 1 824 ? -6.544 8.946 -25.001 1.00 93.12 824 LEU A O 1
ATOM 6462 N N . ALA A 1 825 ? -7.258 8.939 -22.872 1.00 88.25 825 ALA A N 1
ATOM 6463 C CA . ALA A 1 825 ? -8.684 8.941 -23.198 1.00 88.25 825 ALA A CA 1
ATOM 6464 C C . ALA A 1 825 ? -9.130 10.251 -23.871 1.00 88.25 825 ALA A C 1
ATOM 6466 O O . ALA A 1 825 ? -9.851 10.192 -24.873 1.00 88.25 825 ALA A O 1
ATOM 6467 N N . ASP A 1 826 ? -8.648 11.397 -23.373 1.00 86.50 826 ASP A N 1
ATOM 6468 C CA . ASP A 1 826 ? -8.870 12.737 -23.943 1.00 86.50 826 ASP A CA 1
ATOM 6469 C C . ASP A 1 826 ? -8.318 12.878 -25.371 1.00 86.50 826 ASP A C 1
ATOM 6471 O O . ASP A 1 826 ? -8.901 13.560 -26.217 1.00 86.50 826 ASP A O 1
ATOM 6475 N N . LEU A 1 827 ? -7.171 12.246 -25.645 1.00 91.31 827 LEU A N 1
ATOM 6476 C CA . LEU A 1 827 ? -6.462 12.338 -26.925 1.00 91.31 827 LEU A CA 1
ATOM 6477 C C . LEU A 1 827 ? -6.843 11.241 -27.936 1.00 91.31 827 LEU A C 1
ATOM 6479 O O . LEU A 1 827 ? -6.274 11.219 -29.028 1.00 91.31 827 LEU A O 1
ATOM 6483 N N . ASP A 1 828 ? -7.798 10.370 -27.593 1.00 90.25 828 ASP A N 1
ATOM 6484 C CA . ASP A 1 828 ? -8.231 9.211 -28.394 1.00 90.25 828 ASP A CA 1
ATOM 6485 C C . ASP A 1 828 ? -7.064 8.262 -28.744 1.00 90.25 828 ASP A C 1
ATOM 6487 O O . ASP A 1 828 ? -6.872 7.850 -29.889 1.00 90.25 828 ASP A O 1
ATOM 6491 N N . LEU A 1 829 ? -6.243 7.959 -27.731 1.00 93.00 829 LEU A N 1
ATOM 6492 C CA . LEU A 1 829 ? -5.068 7.092 -27.812 1.00 93.00 829 LEU A CA 1
ATOM 6493 C C . LEU A 1 829 ? -5.314 5.760 -27.088 1.00 93.00 829 LEU A C 1
ATOM 6495 O O . LEU A 1 829 ? -5.448 5.721 -25.865 1.00 93.00 829 LEU A O 1
ATOM 6499 N N . ASP A 1 830 ? -5.292 4.659 -27.840 1.00 91.12 830 ASP A N 1
ATOM 6500 C CA . ASP A 1 830 ? -5.250 3.302 -27.287 1.00 91.12 830 ASP A CA 1
ATOM 6501 C C . ASP A 1 830 ? -3.995 3.052 -26.431 1.00 91.12 830 ASP A C 1
ATOM 6503 O O . ASP A 1 830 ? -2.952 3.689 -26.604 1.00 91.12 830 ASP A O 1
ATOM 6507 N N . ILE A 1 831 ? -4.075 2.066 -25.528 1.00 93.12 831 ILE A N 1
ATOM 6508 C CA . ILE A 1 831 ? -2.935 1.614 -24.717 1.00 93.12 831 ILE A CA 1
ATOM 6509 C C . ILE A 1 831 ? -1.908 0.915 -25.638 1.00 93.12 831 ILE A C 1
ATOM 6511 O O . ILE A 1 831 ? -2.234 -0.141 -26.191 1.00 93.12 831 ILE A O 1
ATOM 6515 N N . PRO A 1 832 ? -0.678 1.449 -25.809 1.00 94.44 832 PRO A N 1
ATOM 6516 C CA . PRO A 1 832 ? 0.291 0.926 -26.780 1.00 94.44 832 PRO A CA 1
ATOM 6517 C C . PRO A 1 832 ? 0.726 -0.517 -26.490 1.00 94.44 832 PRO A C 1
ATOM 6519 O O . PRO A 1 832 ? 1.045 -0.848 -25.349 1.00 94.44 832 PRO A O 1
ATOM 6522 N N . LYS A 1 833 ? 0.802 -1.370 -27.522 1.00 93.88 833 LYS A N 1
ATOM 6523 C CA . LYS A 1 833 ? 1.231 -2.783 -27.386 1.00 93.88 833 LYS A CA 1
ATOM 6524 C C . LYS A 1 833 ? 2.517 -3.078 -28.168 1.00 93.88 833 LYS A C 1
ATOM 6526 O O . LYS A 1 833 ? 3.224 -4.041 -27.872 1.00 93.88 833 LYS A O 1
ATOM 6531 N N . THR A 1 834 ? 2.871 -2.212 -29.114 1.00 95.19 834 THR A N 1
ATOM 6532 C CA . THR A 1 834 ? 4.065 -2.284 -29.963 1.00 95.19 834 THR A CA 1
ATOM 6533 C C . THR A 1 834 ? 4.832 -0.961 -29.975 1.00 95.19 834 THR A C 1
ATOM 6535 O O . THR A 1 834 ? 4.302 0.095 -29.618 1.00 95.19 834 THR A O 1
ATOM 6538 N N . TRP A 1 835 ? 6.092 -0.985 -30.417 1.00 94.19 835 TRP A N 1
ATOM 6539 C CA . TRP A 1 835 ? 6.842 0.258 -30.640 1.00 94.19 835 TRP A CA 1
ATOM 6540 C C . TRP A 1 835 ? 6.270 1.111 -31.778 1.00 94.19 835 TRP A C 1
ATOM 6542 O O . TRP A 1 835 ? 6.392 2.331 -31.712 1.00 94.19 835 TRP A O 1
ATOM 6552 N N . ASP A 1 836 ? 5.593 0.522 -32.766 1.00 94.50 836 ASP A N 1
ATOM 6553 C CA . ASP A 1 836 ? 4.915 1.289 -33.819 1.00 94.50 836 ASP A CA 1
ATOM 6554 C C . ASP A 1 836 ? 3.721 2.090 -33.264 1.00 94.50 836 ASP A C 1
ATOM 6556 O O . ASP A 1 836 ? 3.524 3.235 -33.671 1.00 94.50 836 ASP A O 1
ATOM 6560 N N . ASP A 1 837 ? 2.994 1.564 -32.269 1.00 95.12 837 ASP A N 1
ATOM 6561 C CA . ASP A 1 837 ? 1.940 2.312 -31.559 1.00 95.12 837 ASP A CA 1
ATOM 6562 C C . ASP A 1 837 ? 2.530 3.517 -30.804 1.00 95.12 837 ASP A C 1
ATOM 6564 O O . ASP A 1 837 ? 2.003 4.630 -30.867 1.00 95.12 837 ASP A O 1
ATOM 6568 N N . ILE A 1 838 ? 3.680 3.325 -30.142 1.00 95.31 838 ILE A N 1
ATOM 6569 C CA . ILE A 1 838 ? 4.436 4.415 -29.505 1.00 95.31 838 ILE A CA 1
ATOM 6570 C C . ILE A 1 838 ? 4.850 5.462 -30.548 1.00 95.31 838 ILE A C 1
ATOM 6572 O O . ILE A 1 838 ? 4.661 6.658 -30.319 1.00 95.31 838 ILE A O 1
ATOM 6576 N N . LEU A 1 839 ? 5.365 5.042 -31.708 1.00 94.50 839 LEU A N 1
ATOM 6577 C CA . LEU A 1 839 ? 5.733 5.959 -32.791 1.00 94.50 839 LEU A CA 1
ATOM 6578 C C . LEU A 1 839 ? 4.521 6.700 -33.383 1.00 94.50 839 LEU A C 1
ATOM 6580 O O . LEU A 1 839 ? 4.653 7.866 -33.761 1.00 94.50 839 LEU A O 1
ATOM 6584 N N . ALA A 1 840 ? 3.342 6.072 -33.415 1.00 94.81 840 ALA A N 1
ATOM 6585 C CA . ALA A 1 840 ? 2.088 6.689 -33.846 1.00 94.81 840 ALA A CA 1
ATOM 6586 C C . ALA A 1 840 ? 1.528 7.703 -32.827 1.00 94.81 840 ALA A C 1
ATOM 6588 O O . ALA A 1 840 ? 0.945 8.711 -33.233 1.00 94.81 840 ALA A O 1
ATOM 6589 N N . ALA A 1 841 ? 1.751 7.494 -31.525 1.00 94.75 841 ALA A N 1
ATOM 6590 C CA . ALA A 1 841 ? 1.343 8.428 -30.473 1.00 94.75 841 ALA A CA 1
ATOM 6591 C C . ALA A 1 841 ? 2.199 9.713 -30.436 1.00 94.75 841 ALA A C 1
ATOM 6593 O O . ALA A 1 841 ? 1.688 10.789 -30.111 1.00 94.75 841 ALA A O 1
ATOM 6594 N N . ILE A 1 842 ? 3.489 9.642 -30.799 1.00 93.81 842 ILE A N 1
ATOM 6595 C CA . ILE A 1 842 ? 4.436 10.774 -30.699 1.00 93.81 842 ILE A CA 1
ATOM 6596 C C . ILE A 1 842 ? 3.928 12.065 -31.373 1.00 93.81 842 ILE A C 1
ATOM 6598 O O . ILE A 1 842 ? 3.958 13.101 -30.707 1.00 93.81 842 ILE A O 1
ATOM 6602 N N . PRO A 1 843 ? 3.432 12.076 -32.630 1.00 93.81 843 PRO A N 1
ATOM 6603 C CA . PRO A 1 843 ? 2.929 13.300 -33.259 1.00 93.81 843 PRO A CA 1
ATOM 6604 C C . PRO A 1 843 ? 1.710 13.908 -32.554 1.00 93.81 843 PRO A C 1
ATOM 6606 O O . PRO A 1 843 ? 1.564 15.129 -32.551 1.00 93.81 843 PRO A O 1
ATOM 6609 N N . ILE A 1 844 ? 0.848 13.079 -31.954 1.00 95.25 844 ILE A N 1
ATOM 6610 C CA . ILE A 1 844 ? -0.363 13.516 -31.240 1.00 95.25 844 ILE A CA 1
ATOM 6611 C C . ILE A 1 844 ? 0.028 14.151 -29.900 1.00 95.25 844 ILE A C 1
ATOM 6613 O O . ILE A 1 844 ? -0.420 15.254 -29.584 1.00 95.25 844 ILE A O 1
ATOM 6617 N N . LEU A 1 845 ? 0.942 13.519 -29.159 1.00 94.19 845 LEU A N 1
ATOM 6618 C CA . LEU A 1 845 ? 1.500 14.077 -27.925 1.00 94.19 845 LEU A CA 1
ATOM 6619 C C . LEU A 1 845 ? 2.278 15.376 -28.192 1.00 94.19 845 LEU A C 1
ATOM 6621 O O . LEU A 1 845 ? 2.046 16.382 -27.525 1.00 94.19 845 LEU A O 1
ATOM 6625 N N . GLN A 1 846 ? 3.140 15.408 -29.214 1.00 91.25 846 GLN A N 1
ATOM 6626 C CA . GLN A 1 846 ? 3.930 16.597 -29.559 1.00 91.25 846 GLN A CA 1
ATOM 6627 C C . GLN A 1 846 ? 3.075 17.765 -30.071 1.00 91.25 846 GLN A C 1
ATOM 6629 O O . GLN A 1 846 ? 3.392 18.917 -29.772 1.00 91.25 846 GLN A O 1
ATOM 6634 N N . ALA A 1 847 ? 1.976 17.502 -30.789 1.00 91.19 847 ALA A N 1
ATOM 6635 C CA . ALA A 1 847 ? 1.013 18.540 -31.171 1.00 91.19 847 ALA A CA 1
ATOM 6636 C C . ALA A 1 847 ? 0.361 19.217 -29.949 1.00 91.19 847 ALA A C 1
ATOM 6638 O O . ALA A 1 847 ? 0.023 20.398 -30.016 1.00 91.19 847 ALA A O 1
ATOM 6639 N N . ASN A 1 848 ? 0.264 18.488 -28.835 1.00 90.94 848 ASN A N 1
ATOM 6640 C CA . ASN A 1 848 ? -0.228 18.939 -27.534 1.00 90.94 848 ASN A CA 1
ATOM 6641 C C . ASN A 1 848 ? 0.916 19.244 -26.538 1.00 90.94 848 ASN A C 1
ATOM 6643 O O . ASN A 1 848 ? 0.715 19.230 -25.329 1.00 90.94 848 ASN A O 1
ATOM 6647 N N . ASN A 1 849 ? 2.132 19.525 -27.032 1.00 90.12 849 ASN A N 1
ATOM 6648 C CA . ASN A 1 849 ? 3.332 19.871 -26.248 1.00 90.12 849 ASN A CA 1
ATOM 6649 C C . ASN A 1 849 ? 3.778 18.839 -25.175 1.00 90.12 849 ASN A C 1
ATOM 6651 O O . ASN A 1 849 ? 4.604 19.162 -24.316 1.00 90.12 849 ASN A O 1
ATOM 6655 N N . MET A 1 850 ? 3.289 17.599 -25.241 1.00 93.19 850 MET A N 1
ATOM 6656 C CA . MET A 1 850 ? 3.642 16.487 -24.349 1.00 93.19 850 MET A CA 1
ATOM 6657 C C . MET A 1 850 ? 4.826 15.665 -24.889 1.00 93.19 850 MET A C 1
ATOM 6659 O O . MET A 1 850 ? 5.199 15.758 -26.062 1.00 93.19 850 MET A O 1
ATOM 6663 N N . GLN A 1 851 ? 5.448 14.857 -24.025 1.00 92.62 851 GLN A N 1
ATOM 6664 C CA . GLN A 1 851 ? 6.618 14.027 -24.345 1.00 92.62 851 GLN A CA 1
ATOM 6665 C C . GLN A 1 851 ? 6.468 12.592 -23.812 1.00 92.62 851 GLN A C 1
ATOM 6667 O O . GLN A 1 851 ? 5.604 12.318 -22.990 1.00 92.62 851 GLN A O 1
ATOM 6672 N N . ILE A 1 852 ? 7.341 11.678 -24.241 1.00 94.62 852 ILE A N 1
ATOM 6673 C CA . ILE A 1 852 ? 7.436 10.315 -23.691 1.00 94.62 852 ILE A CA 1
ATOM 6674 C C . ILE A 1 852 ? 8.720 10.201 -22.859 1.00 94.62 852 ILE A C 1
ATOM 6676 O O . ILE A 1 852 ? 9.766 10.729 -23.246 1.00 94.62 852 ILE A O 1
ATOM 6680 N N . GLY A 1 853 ? 8.641 9.553 -21.694 1.00 92.31 853 GLY A N 1
ATOM 6681 C CA . GLY A 1 853 ? 9.789 9.299 -20.820 1.00 92.31 853 GLY A CA 1
ATOM 6682 C C . GLY A 1 853 ? 10.425 7.937 -21.081 1.00 92.31 853 GLY A C 1
ATOM 6683 O O . GLY A 1 853 ? 9.844 6.918 -20.722 1.00 92.31 853 GLY A O 1
ATOM 6684 N N . MET A 1 854 ? 11.633 7.904 -21.647 1.00 88.88 854 MET A N 1
ATOM 6685 C CA . MET A 1 854 ? 12.412 6.668 -21.769 1.00 88.88 854 MET A CA 1
ATOM 6686 C C . MET A 1 854 ? 13.883 6.867 -21.394 1.00 88.88 854 MET A C 1
ATOM 6688 O O . MET A 1 854 ? 14.533 7.819 -21.843 1.00 88.88 854 MET A O 1
ATOM 6692 N N . HIS A 1 855 ? 14.415 5.934 -20.601 1.00 84.00 855 HIS A N 1
ATOM 6693 C CA . HIS A 1 855 ? 15.843 5.830 -20.311 1.00 84.00 855 HIS A CA 1
ATOM 6694 C C . HIS A 1 855 ? 16.611 5.261 -21.510 1.00 84.00 855 HIS A C 1
ATOM 6696 O O . HIS A 1 855 ? 16.101 4.416 -22.241 1.00 84.00 855 HIS A O 1
ATOM 6702 N N . SER A 1 856 ? 17.850 5.719 -21.703 1.00 85.25 856 SER A N 1
ATOM 6703 C CA . SER A 1 856 ? 18.651 5.398 -22.886 1.00 85.25 856 SER A CA 1
ATOM 6704 C C . SER A 1 856 ? 19.312 4.020 -22.789 1.00 85.25 856 SER A C 1
ATOM 6706 O O . SER A 1 856 ? 20.529 3.913 -22.613 1.00 85.25 856 SER A O 1
ATOM 6708 N N . ASP A 1 857 ? 18.493 2.976 -22.873 1.00 88.31 857 ASP A N 1
ATOM 6709 C CA . ASP A 1 857 ? 18.922 1.585 -22.865 1.00 88.31 857 ASP A CA 1
ATOM 6710 C C . ASP A 1 857 ? 18.523 0.874 -24.166 1.00 88.31 857 ASP A C 1
ATOM 6712 O O . ASP A 1 857 ? 17.345 0.706 -24.477 1.00 88.31 857 ASP A O 1
ATOM 6716 N N . TYR A 1 858 ? 19.530 0.449 -24.931 1.00 92.12 858 TYR A N 1
ATOM 6717 C CA . TYR A 1 858 ? 19.346 -0.302 -26.173 1.00 92.12 858 TYR A CA 1
ATOM 6718 C C . TYR A 1 858 ? 19.065 -1.788 -25.916 1.00 92.12 858 TYR A C 1
ATOM 6720 O O . TYR A 1 858 ? 18.649 -2.488 -26.837 1.00 92.12 858 TYR A O 1
ATOM 6728 N N . GLN A 1 859 ? 19.311 -2.290 -24.697 1.00 93.56 859 GLN A N 1
ATOM 6729 C CA . GLN A 1 859 ? 19.178 -3.713 -24.378 1.00 93.56 859 GLN A CA 1
ATOM 6730 C C . GLN A 1 859 ? 17.720 -4.167 -24.492 1.00 93.56 859 GLN A C 1
ATOM 6732 O O . GLN A 1 859 ? 17.469 -5.263 -24.983 1.00 93.56 859 GLN A O 1
ATOM 6737 N N . ILE A 1 860 ? 16.768 -3.290 -24.154 1.00 92.62 860 ILE A N 1
ATOM 6738 C CA . ILE A 1 860 ? 15.328 -3.501 -24.366 1.00 92.62 860 ILE A CA 1
ATOM 6739 C C . ILE A 1 860 ? 15.055 -3.896 -25.827 1.00 92.62 860 ILE A C 1
ATOM 6741 O O . ILE A 1 860 ? 14.496 -4.959 -26.080 1.00 92.62 860 ILE A O 1
ATOM 6745 N N . PHE A 1 861 ? 15.509 -3.094 -26.795 1.00 94.62 861 PHE A N 1
ATOM 6746 C CA . PHE A 1 861 ? 15.300 -3.388 -28.218 1.00 94.62 861 PHE A CA 1
ATOM 6747 C C . PHE A 1 861 ? 16.116 -4.596 -28.683 1.00 94.62 861 PHE A C 1
ATOM 6749 O O . PHE A 1 861 ? 15.605 -5.408 -29.442 1.00 94.62 861 PHE A O 1
ATOM 6756 N N . LEU A 1 862 ? 17.355 -4.750 -28.201 1.00 95.38 862 LEU A N 1
ATOM 6757 C CA . LEU A 1 862 ? 18.242 -5.856 -28.571 1.00 95.38 862 LEU A CA 1
ATOM 6758 C C . LEU A 1 862 ? 17.600 -7.222 -28.290 1.00 95.38 862 LEU A C 1
ATOM 6760 O O . LEU A 1 862 ? 17.476 -8.030 -29.209 1.00 95.38 862 LEU A O 1
ATOM 6764 N N . TYR A 1 863 ? 17.134 -7.448 -27.058 1.00 94.19 863 TYR A N 1
ATOM 6765 C CA . TYR A 1 863 ? 16.495 -8.712 -26.684 1.00 94.19 863 TYR A CA 1
ATOM 6766 C C . TYR A 1 863 ? 15.096 -8.864 -27.299 1.00 94.19 863 TYR A C 1
ATOM 6768 O O . TYR A 1 863 ? 14.732 -9.970 -27.702 1.00 94.19 863 TYR A O 1
ATOM 6776 N N . GLN A 1 864 ? 14.336 -7.775 -27.477 1.00 94.25 864 GLN A N 1
ATOM 6777 C CA . GLN A 1 864 ? 13.046 -7.844 -28.177 1.00 94.25 864 GLN A CA 1
ATOM 6778 C C . GLN A 1 864 ? 13.191 -8.196 -29.669 1.00 94.25 864 GLN A C 1
ATOM 6780 O O . GLN A 1 864 ? 12.367 -8.928 -30.215 1.00 94.25 864 GLN A O 1
ATOM 6785 N N . MET A 1 865 ? 14.273 -7.757 -30.316 1.00 93.00 865 MET A N 1
ATOM 6786 C CA . MET A 1 865 ? 14.653 -8.147 -31.681 1.00 93.00 865 MET A CA 1
ATOM 6787 C C . MET A 1 865 ? 15.310 -9.543 -31.756 1.00 93.00 865 MET A C 1
ATOM 6789 O O . MET A 1 865 ? 15.754 -9.953 -32.828 1.00 93.00 865 MET A O 1
ATOM 6793 N N . GLY A 1 866 ? 15.389 -10.284 -30.642 1.00 90.06 866 GLY A N 1
ATOM 6794 C CA . GLY A 1 866 ? 15.971 -11.630 -30.584 1.00 90.06 866 GLY A CA 1
ATOM 6795 C C . GLY A 1 866 ? 17.503 -11.672 -30.627 1.00 90.06 866 GLY A C 1
ATOM 6796 O O . GLY A 1 866 ? 18.077 -12.732 -30.872 1.00 90.06 866 GLY A O 1
ATOM 6797 N N . GLY A 1 867 ? 18.176 -10.539 -30.412 1.00 90.88 867 GLY A N 1
ATOM 6798 C CA . GLY A 1 867 ? 19.627 -10.467 -30.276 1.00 90.88 867 GLY A CA 1
ATOM 6799 C C . GLY A 1 867 ? 20.077 -10.632 -28.823 1.00 90.88 867 GLY A C 1
ATOM 6800 O O . GLY A 1 867 ? 19.443 -10.141 -27.893 1.00 90.88 867 GLY A O 1
ATOM 6801 N N . GLU A 1 868 ? 21.207 -11.301 -28.620 1.00 91.06 868 GLU A N 1
ATOM 6802 C CA . GLU A 1 868 ? 21.832 -11.436 -27.302 1.00 91.06 868 GLU A CA 1
ATOM 6803 C C . GLU A 1 868 ? 22.754 -10.240 -27.008 1.00 91.06 868 GLU A C 1
ATOM 6805 O O . GLU A 1 868 ? 23.373 -9.690 -27.923 1.00 91.06 868 GLU A O 1
ATOM 6810 N N . LEU A 1 869 ? 22.917 -9.862 -25.729 1.00 92.56 869 LEU A N 1
ATOM 6811 C CA . LEU A 1 869 ? 24.090 -9.075 -25.339 1.00 92.56 869 LEU A CA 1
ATOM 6812 C C . LEU A 1 869 ? 25.306 -10.003 -25.270 1.00 92.56 869 LEU A C 1
ATOM 6814 O O . LEU A 1 869 ? 26.199 -9.780 -26.056 1.00 92.56 869 LEU A O 1
ATOM 6818 N N . PHE A 1 870 ? 25.330 -11.020 -24.395 1.00 91.06 870 PHE A N 1
ATOM 6819 C CA . PHE A 1 870 ? 26.247 -12.195 -24.351 1.00 91.06 870 PHE A CA 1
ATOM 6820 C C . PHE A 1 870 ? 26.431 -12.935 -25.703 1.00 91.06 870 PHE A C 1
ATOM 6822 O O . PHE A 1 870 ? 25.663 -12.707 -26.625 1.00 91.06 870 PHE A O 1
ATOM 6829 N N . ALA A 1 871 ? 27.457 -13.809 -25.765 1.00 88.12 871 ALA A N 1
ATOM 6830 C CA . ALA A 1 871 ? 27.724 -14.938 -26.676 1.00 88.12 871 ALA A CA 1
ATOM 6831 C C . ALA A 1 871 ? 29.246 -15.258 -26.729 1.00 88.12 871 ALA A C 1
ATOM 6833 O O . ALA A 1 871 ? 30.033 -14.625 -26.020 1.00 88.12 871 ALA A O 1
ATOM 6834 N N . ASP A 1 872 ? 29.694 -16.240 -27.538 1.00 85.75 872 ASP A N 1
ATOM 6835 C CA . ASP A 1 872 ? 31.051 -16.857 -27.491 1.00 85.75 872 ASP A CA 1
ATOM 6836 C C . ASP A 1 872 ? 31.416 -17.250 -26.026 1.00 85.75 872 ASP A C 1
ATOM 6838 O O . ASP A 1 872 ? 32.550 -17.060 -25.588 1.00 85.75 872 ASP A O 1
ATOM 6842 N N . GLY A 1 873 ? 30.446 -17.694 -25.205 1.00 78.56 873 GLY A N 1
ATOM 6843 C CA . GLY A 1 873 ? 30.642 -17.914 -23.756 1.00 78.56 873 GLY A CA 1
ATOM 6844 C C . GLY A 1 873 ? 31.112 -16.658 -23.001 1.00 78.56 873 GLY A C 1
ATOM 6845 O O . GLY A 1 873 ? 31.932 -16.741 -22.084 1.00 78.56 873 GLY A O 1
ATOM 6846 N N . GLY A 1 874 ? 30.693 -15.476 -23.464 1.00 85.88 874 GLY A N 1
ATOM 6847 C CA . GLY A 1 874 ? 31.125 -14.166 -22.980 1.00 85.88 874 GLY A CA 1
ATOM 6848 C C . GLY A 1 874 ? 32.575 -13.817 -23.309 1.00 85.88 874 GLY A C 1
ATOM 6849 O O . GLY A 1 874 ? 33.230 -13.140 -22.511 1.00 85.88 874 GLY A O 1
ATOM 6850 N N . MET A 1 875 ? 33.136 -14.317 -24.419 1.00 87.06 875 MET A N 1
ATOM 6851 C CA . MET A 1 875 ? 34.517 -13.989 -24.796 1.00 87.06 875 MET A CA 1
ATOM 6852 C C . MET A 1 875 ? 34.736 -12.522 -25.215 1.00 87.06 875 MET A C 1
ATOM 6854 O O . MET A 1 875 ? 35.891 -12.098 -25.248 1.00 87.06 875 MET A O 1
ATOM 6858 N N . ARG A 1 876 ? 33.715 -11.662 -25.396 1.00 89.31 876 ARG A N 1
ATOM 6859 C CA . ARG A 1 876 ? 32.704 -11.690 -26.480 1.00 89.31 876 ARG A CA 1
ATOM 6860 C C . ARG A 1 876 ? 31.368 -10.945 -26.003 1.00 89.31 876 ARG A C 1
ATOM 6862 O O . ARG A 1 876 ? 31.336 -10.483 -24.871 1.00 89.31 876 ARG A O 1
ATOM 6869 N N . ILE A 1 877 ? 30.299 -10.790 -26.829 1.00 91.69 877 ILE A N 1
ATOM 6870 C CA . ILE A 1 877 ? 28.939 -10.079 -26.688 1.00 91.69 877 ILE A CA 1
ATOM 6871 C C . ILE A 1 877 ? 28.012 -10.283 -27.945 1.00 91.69 877 ILE A C 1
ATOM 6873 O O . ILE A 1 877 ? 27.873 -11.439 -28.263 1.00 91.69 877 ILE A O 1
ATOM 6877 N N . ASN A 1 878 ? 27.483 -9.297 -28.710 1.00 92.38 878 ASN A N 1
ATOM 6878 C CA . ASN A 1 878 ? 26.950 -9.390 -30.095 1.00 92.38 878 ASN A CA 1
ATOM 6879 C C . ASN A 1 878 ? 26.750 -8.040 -30.871 1.00 92.38 878 ASN A C 1
ATOM 6881 O O . ASN A 1 878 ? 26.123 -8.028 -31.928 1.00 92.38 878 ASN A O 1
ATOM 6885 N N . LEU A 1 879 ? 27.217 -6.860 -30.409 1.00 92.38 879 LEU A N 1
ATOM 6886 C CA . LEU A 1 879 ? 26.859 -5.576 -31.082 1.00 92.38 879 LEU A CA 1
ATOM 6887 C C . LEU A 1 879 ? 27.554 -5.286 -32.448 1.00 92.38 879 LEU A C 1
ATOM 6889 O O . LEU A 1 879 ? 27.438 -4.165 -32.935 1.00 92.38 879 LEU A O 1
ATOM 6893 N N . ASP A 1 880 ? 28.290 -6.240 -33.050 1.00 89.94 880 ASP A N 1
ATOM 6894 C CA . ASP A 1 880 ? 28.701 -6.186 -34.477 1.00 89.94 880 ASP A CA 1
ATOM 6895 C C . ASP A 1 880 ? 27.722 -6.909 -35.418 1.00 89.94 880 ASP A C 1
ATOM 6897 O O . ASP A 1 880 ? 27.872 -6.831 -36.640 1.00 89.94 880 ASP A O 1
ATOM 6901 N N . SER A 1 881 ? 26.691 -7.560 -34.872 1.00 91.81 881 SER A N 1
ATOM 6902 C CA . SER A 1 881 ? 25.545 -8.040 -35.645 1.00 91.81 881 SER A CA 1
ATOM 6903 C C . SER A 1 881 ? 24.670 -6.890 -36.144 1.00 91.81 881 SER A C 1
ATOM 6905 O O . SER A 1 881 ? 24.572 -5.838 -35.509 1.00 91.81 881 SER A O 1
ATOM 6907 N N . ASN A 1 882 ? 23.959 -7.130 -37.250 1.00 92.69 882 ASN A N 1
ATOM 6908 C CA . ASN A 1 882 ? 22.943 -6.207 -37.759 1.00 92.69 882 ASN A CA 1
ATOM 6909 C C . ASN A 1 882 ? 21.925 -5.860 -36.662 1.00 92.69 882 ASN A C 1
ATOM 6911 O O . ASN A 1 882 ? 21.714 -4.686 -36.399 1.00 92.69 882 ASN A O 1
ATOM 6915 N N . THR A 1 883 ? 21.402 -6.859 -35.944 1.00 93.56 883 THR A N 1
ATOM 6916 C CA . THR A 1 883 ? 20.456 -6.691 -34.827 1.00 93.56 883 THR A CA 1
ATOM 6917 C C . THR A 1 883 ? 21.004 -5.790 -33.716 1.00 93.56 883 THR A C 1
ATOM 6919 O O . THR A 1 883 ? 20.289 -4.934 -33.200 1.00 93.56 883 THR A O 1
ATOM 6922 N N . GLY A 1 884 ? 22.287 -5.930 -33.363 1.00 93.56 884 GLY A N 1
ATOM 6923 C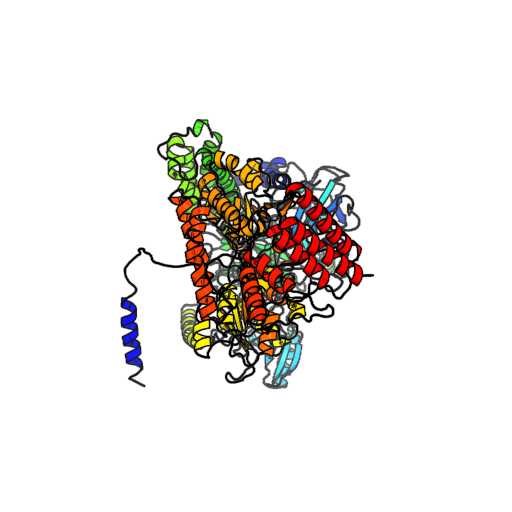 CA . GLY A 1 884 ? 22.943 -5.078 -32.369 1.00 93.56 884 GLY A CA 1
ATOM 6924 C C . GLY A 1 884 ? 23.112 -3.623 -32.812 1.00 93.56 884 GLY A C 1
ATOM 6925 O O . GLY A 1 884 ? 22.974 -2.713 -31.993 1.00 93.56 884 GLY A O 1
ATOM 6926 N N . LEU A 1 885 ? 23.366 -3.400 -34.103 1.00 94.81 885 LEU A N 1
ATOM 6927 C CA . LEU A 1 885 ? 23.440 -2.066 -34.699 1.00 94.81 885 LEU A CA 1
ATOM 6928 C C . LEU A 1 885 ? 22.039 -1.449 -34.852 1.00 94.81 885 LEU A C 1
ATOM 6930 O O . LEU A 1 885 ? 21.845 -0.303 -34.464 1.00 94.81 885 LEU A O 1
ATOM 6934 N N . GLU A 1 886 ? 21.055 -2.214 -35.327 1.00 95.19 886 GLU A N 1
ATOM 6935 C CA . GLU A 1 886 ? 19.653 -1.813 -35.511 1.00 95.19 886 GLU A CA 1
ATOM 6936 C C . GLU A 1 886 ? 18.993 -1.424 -34.177 1.00 95.19 886 GLU A C 1
ATOM 6938 O O . GLU A 1 886 ? 18.399 -0.350 -34.082 1.00 95.19 886 GLU A O 1
ATOM 6943 N N . ALA A 1 887 ? 19.176 -2.216 -33.114 1.00 95.44 887 ALA A N 1
ATOM 6944 C CA . ALA A 1 887 ? 18.702 -1.890 -31.766 1.00 95.44 887 ALA A CA 1
ATOM 6945 C C . ALA A 1 887 ? 19.318 -0.586 -31.218 1.00 95.44 887 ALA A C 1
ATOM 6947 O O . ALA A 1 887 ? 18.639 0.221 -30.572 1.00 95.44 887 ALA A O 1
ATOM 6948 N N . PHE A 1 888 ? 20.607 -0.351 -31.490 1.00 95.88 888 PHE A N 1
ATOM 6949 C CA . PHE A 1 888 ? 21.309 0.855 -31.052 1.00 95.88 888 PHE A CA 1
ATOM 6950 C C . PHE A 1 888 ? 20.940 2.092 -31.889 1.00 95.88 888 PHE A C 1
ATOM 6952 O O . PHE A 1 888 ? 20.753 3.175 -31.327 1.00 95.88 888 PHE A O 1
ATOM 6959 N N . GLU A 1 889 ? 20.780 1.949 -33.208 1.00 95.44 889 GLU A N 1
ATOM 6960 C CA . GLU A 1 889 ? 20.278 3.007 -34.091 1.00 95.44 889 GLU A CA 1
ATOM 6961 C C . GLU A 1 889 ? 18.823 3.366 -33.758 1.00 95.44 889 GLU A C 1
ATOM 6963 O O . GLU A 1 889 ? 18.510 4.556 -33.683 1.00 95.44 889 GLU A O 1
ATOM 6968 N N . PHE A 1 890 ? 17.963 2.383 -33.459 1.00 94.62 890 PHE A N 1
ATOM 6969 C CA . PHE A 1 890 ? 16.589 2.623 -33.013 1.00 94.62 890 PHE A CA 1
ATOM 6970 C C . PHE A 1 890 ? 16.558 3.427 -31.708 1.00 94.62 890 PHE A C 1
ATOM 6972 O O . PHE A 1 890 ? 15.955 4.502 -31.679 1.00 94.62 890 PHE A O 1
ATOM 6979 N N . MET A 1 891 ? 17.290 2.989 -30.671 1.00 94.81 891 MET A N 1
ATOM 6980 C CA . MET A 1 891 ? 17.433 3.739 -29.415 1.00 94.81 891 MET A CA 1
ATOM 6981 C C . MET A 1 891 ? 17.926 5.173 -29.670 1.00 94.81 891 MET A C 1
ATOM 6983 O O . MET A 1 891 ? 17.356 6.128 -29.143 1.00 94.81 891 MET A O 1
ATOM 6987 N N . CYS A 1 892 ? 18.964 5.355 -30.493 1.00 94.31 892 CYS A N 1
ATOM 6988 C CA . CYS A 1 892 ? 19.475 6.688 -30.817 1.00 94.31 892 CYS A CA 1
ATOM 6989 C C . CYS A 1 892 ? 18.426 7.548 -31.539 1.00 94.31 892 CYS A C 1
ATOM 6991 O O . CYS A 1 892 ? 18.332 8.744 -31.258 1.00 94.31 892 CYS A O 1
ATOM 6993 N N . SER A 1 893 ? 17.613 6.951 -32.418 1.00 94.12 893 SER A N 1
ATOM 6994 C CA . SER A 1 893 ? 16.565 7.646 -33.174 1.00 94.12 893 SER A CA 1
ATOM 6995 C C . SER A 1 893 ? 15.493 8.274 -32.279 1.00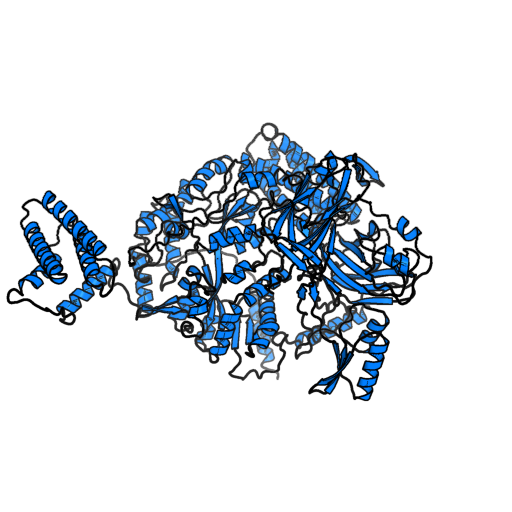 94.12 893 SER A C 1
ATOM 6997 O O . SER A 1 893 ? 14.988 9.349 -32.608 1.00 94.12 893 SER A O 1
ATOM 6999 N N . LEU A 1 894 ? 15.197 7.676 -31.116 1.00 93.00 894 LEU A N 1
ATOM 7000 C CA . LEU A 1 894 ? 14.262 8.243 -30.137 1.00 93.00 894 LEU A CA 1
ATOM 7001 C C . LEU A 1 894 ? 14.716 9.635 -29.674 1.00 93.00 894 LEU A C 1
ATOM 7003 O O . LEU A 1 894 ? 13.913 10.564 -29.606 1.00 93.00 894 LEU A O 1
ATOM 7007 N N . TYR A 1 895 ? 16.019 9.814 -29.448 1.00 92.31 895 TYR A N 1
ATOM 7008 C CA . TYR A 1 895 ? 16.600 11.090 -29.026 1.00 92.31 895 TYR A CA 1
ATOM 7009 C C . TYR A 1 895 ? 16.883 12.041 -30.200 1.00 92.31 895 TYR A C 1
ATOM 7011 O O . TYR A 1 895 ? 16.672 13.244 -30.064 1.00 92.31 895 TYR A O 1
ATOM 7019 N N . THR A 1 896 ? 17.347 11.537 -31.352 1.00 90.88 896 THR A N 1
ATOM 7020 C CA . THR A 1 896 ? 17.786 12.383 -32.484 1.00 90.88 896 THR A CA 1
ATOM 7021 C C . THR A 1 896 ? 16.675 12.752 -33.467 1.00 90.88 896 THR A C 1
ATOM 7023 O O . THR A 1 896 ? 16.642 13.889 -33.935 1.00 90.88 896 THR A O 1
ATOM 7026 N N . ASN A 1 897 ? 15.760 11.827 -33.769 1.00 90.06 897 ASN A N 1
ATOM 7027 C CA . ASN A 1 897 ? 14.656 12.035 -34.710 1.00 90.06 897 ASN A CA 1
ATOM 7028 C C . ASN A 1 897 ? 13.358 12.378 -33.969 1.00 90.06 897 ASN A C 1
ATOM 7030 O O . ASN A 1 897 ? 12.688 13.350 -34.312 1.00 90.06 897 ASN A O 1
ATOM 7034 N N . TYR A 1 898 ? 13.020 11.607 -32.932 1.00 89.88 898 TYR A N 1
ATOM 7035 C CA . TYR A 1 898 ? 11.752 11.742 -32.205 1.00 89.88 898 TYR A CA 1
ATOM 7036 C C . TYR A 1 898 ? 11.815 12.693 -30.996 1.00 89.88 898 TYR A C 1
ATOM 7038 O O . TYR A 1 898 ? 10.793 12.952 -30.364 1.00 89.88 898 TYR A O 1
ATOM 7046 N N . SER A 1 899 ? 12.980 13.293 -30.722 1.00 88.19 899 SER A N 1
ATOM 7047 C CA . SER A 1 899 ? 13.179 14.344 -29.706 1.00 88.19 899 SER A CA 1
ATOM 7048 C C . SER A 1 899 ? 12.800 13.948 -28.267 1.00 88.19 899 SER A C 1
ATOM 7050 O O . SER A 1 899 ? 12.333 14.784 -27.487 1.00 88.19 899 SER A O 1
ATOM 7052 N N . PHE A 1 900 ? 13.010 12.683 -27.889 1.00 92.00 900 PHE A N 1
ATOM 7053 C CA . PHE A 1 900 ? 12.871 12.238 -26.499 1.00 92.00 900 PHE A CA 1
ATOM 7054 C C . PHE A 1 900 ? 13.888 12.969 -25.598 1.00 92.00 900 PHE A C 1
ATOM 7056 O O . PHE A 1 900 ? 15.026 13.216 -26.010 1.00 92.00 900 PHE A O 1
ATOM 7063 N N . PRO A 1 901 ? 13.526 13.328 -24.354 1.00 90.38 901 PRO A N 1
ATOM 7064 C CA . PRO A 1 901 ? 14.444 13.990 -23.435 1.00 90.38 901 PRO A CA 1
ATOM 7065 C C . PRO A 1 901 ? 15.439 12.991 -22.829 1.00 90.38 901 PRO A C 1
ATOM 7067 O O . PRO A 1 901 ? 15.053 12.044 -22.152 1.00 90.38 901 PRO A O 1
ATOM 7070 N N . TYR A 1 902 ? 16.737 13.245 -23.010 1.00 86.38 902 TYR A N 1
ATOM 7071 C CA . TYR A 1 902 ? 17.822 12.404 -22.477 1.00 86.38 902 TYR A CA 1
ATOM 7072 C C . TYR A 1 902 ? 17.882 12.351 -20.935 1.00 86.38 902 TYR A C 1
ATOM 7074 O O . TYR A 1 902 ? 18.353 11.372 -20.363 1.00 86.38 902 TYR A O 1
ATOM 7082 N N . ALA A 1 903 ? 17.417 13.398 -20.246 1.00 88.00 903 ALA A N 1
ATOM 7083 C CA . ALA A 1 903 ? 17.377 13.458 -18.786 1.00 88.00 903 ALA A CA 1
ATOM 7084 C C . ALA A 1 903 ? 16.127 14.206 -18.304 1.00 88.00 903 ALA A C 1
ATOM 7086 O O . ALA A 1 903 ? 15.792 15.271 -18.826 1.00 88.00 903 ALA A O 1
ATOM 7087 N N . TYR A 1 904 ? 15.444 13.640 -17.310 1.00 89.81 904 TYR A N 1
ATOM 7088 C CA . TYR A 1 904 ? 14.194 14.142 -16.743 1.00 89.81 904 TYR A CA 1
ATOM 7089 C C . TYR A 1 904 ? 13.969 13.545 -15.342 1.00 89.81 904 TYR A C 1
ATOM 7091 O O . TYR A 1 904 ? 14.553 12.522 -14.993 1.00 89.81 904 TYR A O 1
ATOM 7099 N N . ASP A 1 905 ? 13.106 14.177 -14.548 1.00 88.75 905 ASP A N 1
ATOM 7100 C CA . ASP A 1 905 ? 12.510 13.581 -13.347 1.00 88.75 905 ASP A CA 1
ATOM 7101 C C . ASP A 1 905 ? 11.193 12.919 -13.772 1.00 88.75 905 ASP A C 1
ATOM 7103 O O . ASP A 1 905 ? 10.282 13.613 -14.227 1.00 88.75 905 ASP A O 1
ATOM 7107 N N . PHE A 1 906 ? 11.103 11.586 -13.700 1.00 90.50 906 PHE A N 1
ATOM 7108 C CA . PHE A 1 906 ? 9.911 10.886 -14.182 1.00 90.50 906 PHE A CA 1
ATOM 7109 C C . PHE A 1 906 ? 8.683 11.192 -13.325 1.00 90.50 906 PHE A C 1
ATOM 7111 O O . PHE A 1 906 ? 7.660 11.613 -13.858 1.00 90.50 906 PHE A O 1
ATOM 7118 N N . ALA A 1 907 ? 8.797 11.052 -12.001 1.00 87.75 907 ALA A N 1
ATOM 7119 C CA . ALA A 1 907 ? 7.675 11.217 -11.084 1.00 87.75 907 ALA A CA 1
ATOM 7120 C C . ALA A 1 907 ? 7.065 12.626 -11.192 1.00 87.75 907 ALA A C 1
ATOM 7122 O O . ALA A 1 907 ? 5.850 12.760 -11.320 1.00 87.75 907 ALA A O 1
ATOM 7123 N N . ASN A 1 908 ? 7.888 13.681 -11.245 1.00 85.06 908 ASN A N 1
ATOM 7124 C CA . ASN A 1 908 ? 7.388 15.054 -11.386 1.00 85.06 908 ASN A CA 1
ATOM 7125 C C . ASN A 1 908 ? 6.794 15.390 -12.760 1.00 85.06 908 ASN A C 1
ATOM 7127 O O . ASN A 1 908 ? 5.996 16.324 -12.843 1.00 85.06 908 ASN A O 1
ATOM 7131 N N . ARG A 1 909 ? 7.188 14.708 -13.842 1.00 88.81 909 ARG A N 1
ATOM 7132 C CA . ARG A 1 909 ? 6.657 14.984 -15.192 1.00 88.81 909 ARG A CA 1
ATOM 7133 C C . ARG A 1 909 ? 5.455 14.112 -15.546 1.00 88.81 909 ARG A C 1
ATOM 7135 O O . ARG A 1 909 ? 4.564 14.587 -16.244 1.00 88.81 909 ARG A O 1
ATOM 7142 N N . PHE A 1 910 ? 5.394 12.898 -15.005 1.00 93.00 910 PHE A N 1
ATOM 7143 C CA . PHE A 1 910 ? 4.245 11.998 -15.095 1.00 93.00 910 PHE A CA 1
ATOM 7144 C C . PHE A 1 910 ? 3.065 12.489 -14.240 1.00 93.00 910 PHE A C 1
ATOM 7146 O O . PHE A 1 910 ? 1.945 12.623 -14.741 1.00 93.00 910 PHE A O 1
ATOM 7153 N N . ARG A 1 911 ? 3.330 12.880 -12.979 1.00 87.00 911 ARG A N 1
ATOM 7154 C CA . ARG A 1 911 ? 2.336 13.488 -12.070 1.00 87.00 911 ARG A CA 1
ATOM 7155 C C . ARG A 1 911 ? 1.620 14.676 -12.709 1.00 87.00 911 ARG A C 1
ATOM 7157 O O . ARG A 1 911 ? 0.404 14.787 -12.626 1.00 87.00 911 ARG A O 1
ATOM 7164 N N . THR A 1 912 ? 2.355 15.522 -13.429 1.00 83.88 912 THR A N 1
ATOM 7165 C CA . THR A 1 912 ? 1.806 16.734 -14.056 1.00 83.88 912 THR A CA 1
ATOM 7166 C C . THR A 1 912 ? 1.547 16.597 -15.559 1.00 83.88 912 THR A C 1
ATOM 7168 O O . THR A 1 912 ? 1.531 17.605 -16.254 1.00 83.88 912 THR A O 1
ATOM 7171 N N . GLY A 1 913 ? 1.414 15.378 -16.092 1.00 88.44 913 GLY A N 1
ATOM 7172 C CA . GLY A 1 913 ? 0.953 15.135 -17.468 1.00 88.44 913 GLY A CA 1
ATOM 7173 C C . GLY A 1 913 ? 1.854 15.633 -18.607 1.00 88.44 913 GLY A C 1
ATOM 7174 O O . GLY A 1 913 ? 1.506 15.468 -19.769 1.00 88.44 913 GLY A O 1
ATOM 7175 N N . GLU A 1 914 ? 3.036 16.186 -18.318 1.00 90.38 914 GLU A N 1
ATOM 7176 C CA . GLU A 1 914 ? 4.045 16.507 -19.342 1.00 90.38 914 GLU A CA 1
ATOM 7177 C C . GLU A 1 914 ? 4.600 15.242 -20.010 1.00 90.38 914 GLU A C 1
ATOM 7179 O O . GLU A 1 914 ? 5.088 15.288 -21.141 1.00 90.38 914 GLU A O 1
ATOM 7184 N N . MET A 1 915 ? 4.549 14.126 -19.280 1.00 94.31 915 MET A N 1
ATOM 7185 C CA . MET A 1 915 ? 4.902 12.789 -19.736 1.00 94.31 915 MET A CA 1
ATOM 7186 C C . MET A 1 915 ? 3.745 11.825 -19.460 1.00 94.31 915 MET A C 1
ATOM 7188 O O . MET A 1 915 ? 3.778 11.139 -18.441 1.00 94.31 915 MET A O 1
ATOM 7192 N N . PRO A 1 916 ? 2.713 11.763 -20.320 1.00 95.44 916 PRO A N 1
ATOM 7193 C CA . PRO A 1 916 ? 1.593 10.846 -20.127 1.00 95.44 916 PRO A CA 1
ATOM 7194 C C . PRO A 1 916 ? 1.946 9.380 -20.415 1.00 95.44 916 PRO A C 1
ATOM 7196 O O . PRO A 1 916 ? 1.152 8.505 -20.093 1.00 95.44 916 PRO A O 1
ATOM 7199 N N . ILE A 1 917 ? 3.121 9.099 -20.991 1.00 96.94 917 ILE A N 1
ATOM 7200 C CA . ILE A 1 917 ? 3.664 7.747 -21.184 1.00 96.94 917 ILE A CA 1
ATOM 7201 C C . ILE A 1 917 ? 5.130 7.739 -20.738 1.00 96.94 917 ILE A C 1
ATOM 7203 O O . ILE A 1 917 ? 5.895 8.651 -21.076 1.00 96.94 917 ILE A O 1
ATOM 7207 N N . GLY A 1 918 ? 5.558 6.691 -20.034 1.00 95.81 918 GLY A N 1
ATOM 7208 C CA . GLY A 1 918 ? 6.981 6.406 -19.873 1.00 95.81 918 GLY A CA 1
ATOM 7209 C C . GLY A 1 918 ? 7.304 5.041 -19.275 1.00 95.81 918 GLY A C 1
ATOM 7210 O O . GLY A 1 918 ? 6.427 4.334 -18.788 1.00 95.81 918 GLY A O 1
ATOM 7211 N N . PHE A 1 919 ? 8.585 4.680 -19.329 1.00 95.44 919 PHE A N 1
ATOM 7212 C CA . PHE A 1 919 ? 9.084 3.343 -18.998 1.00 95.44 919 PHE A CA 1
ATOM 7213 C C . PHE A 1 919 ? 10.049 3.405 -17.814 1.00 95.44 919 PHE A C 1
ATOM 7215 O O . PHE A 1 919 ? 11.070 4.097 -17.880 1.00 95.44 919 PHE A O 1
ATOM 7222 N N . ALA A 1 920 ? 9.720 2.703 -16.728 1.00 94.38 920 ALA A N 1
ATOM 7223 C CA . ALA A 1 920 ? 10.476 2.750 -15.477 1.00 94.38 920 ALA A CA 1
ATOM 7224 C C . ALA A 1 920 ? 10.287 1.479 -14.631 1.00 94.38 920 ALA A C 1
ATOM 7226 O O . ALA A 1 920 ? 9.362 0.700 -14.863 1.00 94.38 920 ALA A O 1
ATOM 7227 N N . ALA A 1 921 ? 11.161 1.277 -13.641 1.00 93.81 921 ALA A N 1
ATOM 7228 C CA . ALA A 1 921 ? 11.185 0.077 -12.807 1.00 93.81 921 ALA A CA 1
ATOM 7229 C C . ALA A 1 921 ? 9.922 -0.041 -11.934 1.00 93.81 921 ALA A C 1
ATOM 7231 O O . ALA A 1 921 ? 9.663 0.838 -11.108 1.00 93.81 921 ALA A O 1
ATOM 7232 N N . TYR A 1 922 ? 9.171 -1.137 -12.097 1.00 93.12 922 TYR A N 1
ATOM 7233 C CA . TYR A 1 922 ? 7.769 -1.244 -11.666 1.00 93.12 922 TYR A CA 1
ATOM 7234 C C . TYR A 1 922 ? 7.541 -0.843 -10.195 1.00 93.12 922 TYR A C 1
ATOM 7236 O O . TYR A 1 922 ? 6.958 0.206 -9.919 1.00 93.12 922 TYR A O 1
ATOM 7244 N N . THR A 1 923 ? 8.096 -1.593 -9.240 1.00 91.06 923 THR A N 1
ATOM 7245 C CA . THR A 1 923 ? 7.927 -1.346 -7.798 1.00 91.06 923 THR A CA 1
ATOM 7246 C C . THR A 1 923 ? 8.468 0.013 -7.347 1.00 91.06 923 THR A C 1
ATOM 7248 O O . THR A 1 923 ? 7.812 0.713 -6.579 1.00 91.06 923 THR A O 1
ATOM 7251 N N . GLY A 1 924 ? 9.647 0.426 -7.827 1.00 88.88 924 GLY A N 1
ATOM 7252 C CA . GLY A 1 924 ? 10.278 1.682 -7.398 1.00 88.88 924 GLY A CA 1
ATOM 7253 C C . GLY A 1 924 ? 9.491 2.923 -7.826 1.00 88.88 924 GLY A C 1
ATOM 7254 O O . GLY A 1 924 ? 9.350 3.872 -7.054 1.00 88.88 924 GLY A O 1
ATOM 7255 N N . THR A 1 925 ? 8.936 2.898 -9.038 1.00 91.88 925 THR A N 1
ATOM 7256 C CA . THR A 1 925 ? 8.093 3.976 -9.563 1.00 91.88 925 THR A CA 1
ATOM 7257 C C . THR A 1 925 ? 6.687 3.935 -8.972 1.00 91.88 925 THR A C 1
ATOM 7259 O O . THR A 1 925 ? 6.188 4.980 -8.559 1.00 91.88 925 THR A O 1
ATOM 7262 N N . TYR A 1 926 ? 6.084 2.750 -8.845 1.00 91.31 926 TYR A N 1
ATOM 7263 C CA . TYR A 1 926 ? 4.783 2.554 -8.200 1.00 91.31 926 TYR A CA 1
ATOM 7264 C C . TYR A 1 926 ? 4.770 3.103 -6.762 1.00 91.31 926 TYR A C 1
ATOM 7266 O O . TYR A 1 926 ? 3.935 3.944 -6.421 1.00 91.31 926 TYR A O 1
ATOM 7274 N N . ASN A 1 927 ? 5.750 2.697 -5.945 1.00 88.94 927 ASN A N 1
ATOM 7275 C CA . ASN A 1 927 ? 5.892 3.122 -4.549 1.00 88.94 927 ASN A CA 1
ATOM 7276 C C . ASN A 1 927 ? 6.064 4.647 -4.414 1.00 88.94 927 ASN A C 1
ATOM 7278 O O . ASN A 1 927 ? 5.572 5.241 -3.457 1.00 88.94 927 ASN A O 1
ATOM 7282 N N . ASN A 1 928 ? 6.740 5.286 -5.376 1.00 86.56 928 ASN A N 1
ATOM 7283 C CA . ASN A 1 928 ? 6.902 6.738 -5.425 1.00 86.56 928 ASN A CA 1
ATOM 7284 C C . ASN A 1 928 ? 5.575 7.430 -5.786 1.00 86.56 928 ASN A C 1
ATOM 7286 O O . ASN A 1 928 ? 5.100 8.276 -5.029 1.00 86.56 928 ASN A O 1
ATOM 7290 N N . LEU A 1 929 ? 4.925 7.024 -6.884 1.00 87.25 929 LEU A N 1
ATOM 7291 C CA . LEU A 1 929 ? 3.661 7.618 -7.340 1.00 87.25 929 LEU A CA 1
ATOM 7292 C C . LEU A 1 929 ? 2.544 7.507 -6.288 1.00 87.25 929 LEU A C 1
ATOM 7294 O O . LEU A 1 929 ? 1.848 8.491 -6.056 1.00 87.25 929 LEU A O 1
ATOM 7298 N N . LYS A 1 930 ? 2.422 6.371 -5.585 1.00 81.38 930 LYS A N 1
ATOM 7299 C CA . LYS A 1 930 ? 1.425 6.177 -4.510 1.00 81.38 930 LYS A CA 1
ATOM 7300 C C . LYS A 1 930 ? 1.596 7.089 -3.281 1.00 81.38 930 LYS A C 1
ATOM 7302 O O . LYS A 1 930 ? 0.680 7.160 -2.472 1.00 81.38 930 LYS A O 1
ATOM 7307 N N . VAL A 1 931 ? 2.729 7.783 -3.121 1.00 71.50 931 VAL A N 1
ATOM 7308 C CA . VAL A 1 931 ? 2.945 8.769 -2.034 1.00 71.50 931 VAL A CA 1
ATOM 7309 C C . VAL A 1 931 ? 3.032 10.195 -2.568 1.00 71.50 931 VAL A C 1
ATOM 7311 O O . VAL A 1 931 ? 2.583 11.134 -1.920 1.00 71.50 931 VAL A O 1
ATOM 7314 N N . PHE A 1 932 ? 3.644 10.370 -3.738 1.00 70.00 932 PHE A N 1
ATOM 7315 C CA . PHE A 1 932 ? 3.997 11.676 -4.285 1.00 70.00 932 PHE A CA 1
ATOM 7316 C C . PHE A 1 932 ? 2.959 12.249 -5.260 1.00 70.00 932 PHE A C 1
ATOM 7318 O O . PHE A 1 932 ? 3.029 13.434 -5.575 1.00 70.00 932 PHE A O 1
ATOM 7325 N N . ALA A 1 933 ? 2.042 11.420 -5.766 1.00 74.62 933 ALA A N 1
ATOM 7326 C CA . ALA A 1 933 ? 1.131 11.747 -6.862 1.00 74.62 933 ALA A CA 1
ATOM 7327 C C . ALA A 1 933 ? -0.321 11.323 -6.558 1.00 74.62 933 ALA A C 1
ATOM 7329 O O . ALA A 1 933 ? -0.995 10.726 -7.400 1.00 74.62 933 ALA A O 1
ATOM 7330 N N . THR A 1 934 ? -0.795 11.602 -5.339 1.00 69.50 934 THR A N 1
ATOM 7331 C CA . THR A 1 934 ? -2.162 11.267 -4.896 1.00 69.50 934 THR A CA 1
ATOM 7332 C C . THR A 1 934 ? -3.236 11.982 -5.716 1.00 69.50 934 THR A C 1
ATOM 7334 O O . THR A 1 934 ? -4.318 11.441 -5.895 1.00 69.50 934 THR A O 1
ATOM 7337 N N . GLU A 1 935 ? -2.936 13.157 -6.280 1.00 68.44 935 GLU A N 1
ATOM 7338 C CA . GLU A 1 935 ? -3.855 13.938 -7.123 1.00 68.44 935 GLU A CA 1
ATOM 7339 C C . GLU A 1 935 ? -4.067 13.368 -8.538 1.00 68.44 935 GLU A C 1
ATOM 7341 O O . GLU A 1 935 ? -4.734 13.982 -9.367 1.00 68.44 935 GLU A O 1
ATOM 7346 N N . ILE A 1 936 ? -3.464 12.212 -8.834 1.00 77.00 936 ILE A N 1
ATOM 7347 C CA . ILE A 1 936 ? -3.751 11.406 -10.026 1.00 77.00 936 ILE A CA 1
ATOM 7348 C C . ILE A 1 936 ? -4.048 9.943 -9.667 1.00 77.00 936 ILE A C 1
ATOM 7350 O O . ILE A 1 936 ? -3.964 9.063 -10.527 1.00 77.00 936 ILE A O 1
ATOM 7354 N N . GLU A 1 937 ? -4.364 9.643 -8.404 1.00 74.38 937 GLU A N 1
ATOM 7355 C CA . GLU A 1 937 ? -4.759 8.295 -7.997 1.00 74.38 937 GLU A CA 1
ATOM 7356 C C . GLU A 1 937 ? -5.988 7.825 -8.798 1.00 74.38 937 GLU A C 1
ATOM 7358 O O . GLU A 1 937 ? -6.898 8.587 -9.099 1.00 74.38 937 GLU A O 1
ATOM 7363 N N . GLY A 1 938 ? -5.970 6.573 -9.260 1.00 74.25 938 GLY A N 1
ATOM 7364 C CA . GLY A 1 938 ? -6.977 6.049 -10.186 1.00 74.25 938 GLY A CA 1
ATOM 7365 C C . GLY A 1 938 ? -6.830 6.516 -11.644 1.00 74.25 938 GLY A C 1
ATOM 7366 O O . GLY A 1 938 ? -7.211 5.749 -12.531 1.00 74.25 938 GLY A O 1
ATOM 7367 N N . LEU A 1 939 ? -6.221 7.680 -11.915 1.00 79.81 939 LEU A N 1
ATOM 7368 C CA . LEU A 1 939 ? -6.035 8.247 -13.264 1.00 79.81 939 LEU A CA 1
ATOM 7369 C C . LEU A 1 939 ? -4.833 7.665 -14.032 1.00 79.81 939 LEU A C 1
ATOM 7371 O O . LEU A 1 939 ? -4.764 7.796 -15.252 1.00 79.81 939 LEU A O 1
ATOM 7375 N N . TRP A 1 940 ? -3.906 6.965 -13.371 1.00 90.50 940 TRP A N 1
ATOM 7376 C CA . TRP A 1 940 ? -2.809 6.240 -14.035 1.00 90.50 940 TRP A CA 1
ATOM 7377 C C . TRP A 1 940 ? -2.956 4.714 -13.984 1.00 90.50 940 TRP A C 1
ATOM 7379 O O . TRP A 1 940 ? -3.805 4.165 -13.276 1.00 90.50 940 TRP A O 1
ATOM 7389 N N . GLY A 1 941 ? -2.146 4.021 -14.784 1.00 90.50 941 GLY A N 1
ATOM 7390 C CA . GLY A 1 941 ? -2.019 2.563 -14.792 1.00 90.50 941 GLY A CA 1
ATOM 7391 C C . GLY A 1 941 ? -0.606 2.118 -15.168 1.00 90.50 941 GLY A C 1
ATOM 7392 O O . GLY A 1 941 ? 0.192 2.918 -15.664 1.00 90.50 941 GLY A O 1
ATOM 7393 N N . MET A 1 942 ? -0.306 0.848 -14.901 1.00 93.56 942 MET A N 1
ATOM 7394 C CA . MET A 1 942 ? 0.991 0.215 -15.135 1.00 93.56 942 MET A CA 1
ATOM 7395 C C . MET A 1 942 ? 0.770 -1.090 -15.903 1.00 93.56 942 MET A C 1
ATOM 7397 O O . MET A 1 942 ? -0.001 -1.937 -15.464 1.00 93.56 942 MET A O 1
ATOM 7401 N N . TYR A 1 943 ? 1.440 -1.228 -17.042 1.00 95.25 943 TYR A N 1
ATOM 7402 C CA . TYR A 1 943 ? 1.205 -2.270 -18.041 1.00 95.25 943 TYR A CA 1
ATOM 7403 C C . TYR A 1 943 ? 2.541 -2.858 -18.527 1.00 95.25 943 TYR A C 1
ATOM 7405 O O . TYR A 1 943 ? 3.586 -2.217 -18.351 1.00 95.25 943 TYR A O 1
ATOM 7413 N N . PRO A 1 944 ? 2.553 -4.050 -19.149 1.00 96.06 944 PRO A N 1
ATOM 7414 C CA . PRO A 1 944 ? 3.724 -4.568 -19.839 1.00 96.06 944 PRO A CA 1
ATOM 7415 C C . PRO A 1 944 ? 4.316 -3.556 -20.824 1.00 96.06 944 PRO A C 1
ATOM 7417 O O . PRO A 1 944 ? 3.634 -2.671 -21.346 1.00 96.06 944 PRO A O 1
ATOM 7420 N N . MET A 1 945 ? 5.609 -3.701 -21.086 1.00 95.44 945 MET A N 1
ATOM 7421 C CA . MET A 1 945 ? 6.312 -2.957 -22.119 1.00 95.44 945 MET A CA 1
ATOM 7422 C C . MET A 1 945 ? 5.632 -3.158 -23.487 1.00 95.44 945 MET A C 1
ATOM 7424 O O . MET A 1 945 ? 5.075 -4.230 -23.749 1.00 95.44 945 MET A O 1
ATOM 7428 N N . PRO A 1 946 ? 5.717 -2.174 -24.398 1.00 95.31 946 PRO A N 1
ATOM 7429 C CA . PRO A 1 946 ? 5.487 -2.406 -25.815 1.00 95.31 946 PRO A CA 1
ATOM 7430 C C . PRO A 1 946 ? 6.571 -3.335 -26.378 1.00 95.31 946 PRO A C 1
ATOM 7432 O O . PRO A 1 946 ? 7.716 -3.344 -25.908 1.00 95.31 946 PRO A O 1
ATOM 7435 N N . GLY A 1 947 ? 6.197 -4.128 -27.381 1.00 94.25 947 GLY A N 1
ATOM 7436 C CA . GLY A 1 947 ? 7.084 -5.100 -28.015 1.00 94.25 947 GLY A CA 1
ATOM 7437 C C . GLY A 1 947 ? 7.490 -4.783 -29.451 1.00 94.25 947 GLY A C 1
ATOM 7438 O O . GLY A 1 947 ? 6.930 -3.912 -30.122 1.00 94.25 947 GLY A O 1
ATOM 7439 N N . THR A 1 948 ? 8.461 -5.552 -29.936 1.00 92.19 948 THR A N 1
ATOM 7440 C CA . THR A 1 948 ? 8.827 -5.626 -31.356 1.00 92.19 948 THR A CA 1
ATOM 7441 C C . THR A 1 948 ? 7.992 -6.714 -32.036 1.00 92.19 948 THR A C 1
ATOM 7443 O O . THR A 1 948 ? 7.783 -7.781 -31.457 1.00 92.19 948 THR A O 1
ATOM 7446 N N . VAL A 1 949 ? 7.503 -6.451 -33.251 1.00 90.19 949 VAL A N 1
ATOM 7447 C CA . VAL A 1 949 ? 6.677 -7.397 -34.022 1.00 90.19 949 VAL A CA 1
ATOM 7448 C C . VAL A 1 949 ? 7.565 -8.240 -34.939 1.00 90.19 949 VAL A C 1
ATOM 7450 O O . VAL A 1 949 ? 8.365 -7.690 -35.696 1.00 90.19 949 VAL A O 1
ATOM 7453 N N . ASP A 1 950 ? 7.432 -9.566 -34.889 1.00 81.69 950 ASP A N 1
ATOM 7454 C CA . ASP A 1 950 ? 8.168 -10.471 -35.780 1.00 81.69 950 ASP A CA 1
ATOM 7455 C C . ASP A 1 950 ? 7.521 -10.585 -37.179 1.00 81.69 950 ASP A C 1
ATOM 7457 O O . ASP A 1 950 ? 6.419 -10.097 -37.440 1.00 81.69 950 ASP A O 1
ATOM 7461 N N . ALA A 1 951 ? 8.186 -11.285 -38.103 1.00 78.00 951 ALA A N 1
ATOM 7462 C CA . ALA A 1 951 ? 7.684 -11.489 -39.467 1.00 78.00 951 ALA A CA 1
ATOM 7463 C C . ALA A 1 951 ? 6.379 -12.320 -39.562 1.00 78.00 951 ALA A C 1
ATOM 7465 O O . ALA A 1 951 ? 5.809 -12.431 -40.650 1.00 78.00 951 ALA A O 1
ATOM 7466 N N . ASN A 1 952 ? 5.910 -12.902 -38.454 1.00 76.31 952 ASN A N 1
ATOM 7467 C CA . ASN A 1 952 ? 4.683 -13.691 -38.350 1.00 76.31 952 ASN A CA 1
ATOM 7468 C C . ASN A 1 952 ? 3.534 -12.914 -37.670 1.00 76.31 952 ASN A C 1
ATOM 7470 O O . ASN A 1 952 ? 2.394 -13.377 -37.709 1.00 76.31 952 ASN A O 1
ATOM 7474 N N . GLY A 1 953 ? 3.814 -11.748 -37.072 1.00 79.25 953 GLY A N 1
ATOM 7475 C CA . GLY A 1 953 ? 2.859 -10.951 -36.294 1.00 79.25 953 GLY A CA 1
ATOM 7476 C C . GLY A 1 953 ? 2.847 -11.246 -34.787 1.00 79.25 953 GLY A C 1
ATOM 7477 O O . GLY A 1 953 ? 1.924 -10.815 -34.098 1.00 79.25 953 GLY A O 1
ATOM 7478 N N . ASN A 1 954 ? 3.838 -11.975 -34.268 1.00 85.25 954 ASN A N 1
ATOM 7479 C CA . ASN A 1 954 ? 4.021 -12.196 -32.831 1.00 85.25 954 ASN A CA 1
ATOM 7480 C C . ASN A 1 954 ? 4.653 -10.951 -32.189 1.00 85.25 954 ASN A C 1
ATOM 7482 O O . ASN A 1 954 ? 5.518 -10.325 -32.805 1.00 85.25 954 ASN A O 1
ATOM 7486 N N . ILE A 1 955 ? 4.274 -10.609 -30.954 1.00 91.56 955 ILE A N 1
ATOM 7487 C CA . ILE A 1 955 ? 4.834 -9.454 -30.233 1.00 91.56 955 ILE A CA 1
ATOM 7488 C C . ILE A 1 955 ? 5.829 -9.953 -29.184 1.00 91.56 955 ILE A C 1
ATOM 7490 O O . ILE A 1 955 ? 5.428 -10.542 -28.183 1.00 91.56 955 ILE A O 1
ATOM 7494 N N . ASN A 1 956 ? 7.121 -9.674 -29.371 1.00 93.12 956 ASN A N 1
ATOM 7495 C CA . ASN A 1 956 ? 8.113 -9.862 -28.315 1.00 93.12 956 ASN A CA 1
ATOM 7496 C C . ASN A 1 956 ? 8.224 -8.582 -27.480 1.00 93.12 956 ASN A C 1
ATOM 7498 O O . ASN A 1 956 ? 8.866 -7.616 -27.899 1.00 93.12 956 ASN A O 1
ATOM 7502 N N . ASN A 1 957 ? 7.600 -8.580 -26.301 1.00 93.56 957 ASN A N 1
ATOM 7503 C CA . ASN A 1 957 ? 7.665 -7.486 -25.336 1.00 93.56 957 ASN A CA 1
ATOM 7504 C C . ASN A 1 957 ? 8.494 -7.802 -24.079 1.00 93.56 957 ASN A C 1
ATOM 7506 O O . ASN A 1 957 ? 8.175 -7.327 -22.985 1.00 93.56 957 ASN A O 1
ATOM 7510 N N . CYS A 1 958 ? 9.575 -8.578 -24.219 1.00 92.88 958 CYS A N 1
ATOM 7511 C CA . CYS A 1 958 ? 10.442 -8.879 -23.085 1.00 92.88 958 CYS A CA 1
ATOM 7512 C C . CYS A 1 958 ? 10.996 -7.597 -22.434 1.00 92.88 958 CYS A C 1
ATOM 7514 O O . CYS A 1 958 ? 11.460 -6.682 -23.127 1.00 92.88 958 CYS A O 1
ATOM 7516 N N . ALA A 1 959 ? 10.975 -7.535 -21.102 1.00 93.62 959 ALA A N 1
ATOM 7517 C CA . ALA A 1 959 ? 11.652 -6.492 -20.334 1.00 93.62 959 ALA A CA 1
ATOM 7518 C C . ALA A 1 959 ? 12.983 -7.022 -19.790 1.00 93.62 959 ALA A C 1
ATOM 7520 O O . ALA A 1 959 ? 13.058 -8.158 -19.326 1.00 93.62 959 ALA A O 1
ATOM 7521 N N . VAL A 1 960 ? 14.039 -6.205 -19.822 1.00 92.81 960 VAL A N 1
ATOM 7522 C CA . VAL A 1 960 ? 15.323 -6.572 -19.206 1.00 92.81 960 VAL A CA 1
ATOM 7523 C C . VAL A 1 960 ? 15.195 -6.464 -17.686 1.00 92.81 960 VAL A C 1
ATOM 7525 O O . VAL A 1 960 ? 14.833 -5.404 -17.169 1.00 92.81 960 VAL A O 1
ATOM 7528 N N . SER A 1 961 ? 15.483 -7.558 -16.981 1.00 94.56 961 SER A N 1
ATOM 7529 C CA . SER A 1 961 ? 15.416 -7.645 -15.522 1.00 94.56 961 SER A CA 1
ATOM 7530 C C . SER A 1 961 ? 16.791 -7.538 -14.853 1.00 94.56 961 SER A C 1
ATOM 7532 O O . SER A 1 961 ? 17.828 -7.859 -15.444 1.00 94.56 961 SER A O 1
ATOM 7534 N N . ALA A 1 962 ? 16.787 -7.073 -13.606 1.00 93.56 962 ALA A N 1
ATOM 7535 C CA . ALA A 1 962 ? 17.940 -6.982 -12.725 1.00 93.56 962 ALA A CA 1
ATOM 7536 C C . ALA A 1 962 ? 17.628 -7.629 -11.367 1.00 93.56 962 ALA A C 1
ATOM 7538 O O . ALA A 1 962 ? 16.525 -7.476 -10.841 1.00 93.56 962 ALA A O 1
ATOM 7539 N N . VAL A 1 963 ? 18.608 -8.335 -10.804 1.00 95.94 963 VAL A N 1
ATOM 7540 C CA . VAL A 1 963 ? 18.447 -9.259 -9.675 1.00 95.94 963 VAL A CA 1
ATOM 7541 C C . VAL A 1 963 ? 19.362 -8.878 -8.508 1.00 95.94 963 VAL A C 1
ATOM 7543 O O . VAL A 1 963 ? 20.552 -8.596 -8.706 1.00 95.94 963 VAL A O 1
ATOM 7546 N N . THR A 1 964 ? 18.834 -8.934 -7.281 1.00 95.94 964 THR A N 1
ATOM 7547 C CA . THR A 1 964 ? 19.650 -9.167 -6.074 1.00 95.94 964 THR A CA 1
ATOM 7548 C C . THR A 1 964 ? 19.472 -10.598 -5.607 1.00 95.94 964 THR A C 1
ATOM 7550 O O . THR A 1 964 ? 18.411 -11.189 -5.794 1.00 95.94 964 THR A O 1
ATOM 7553 N N . ALA A 1 965 ? 20.511 -11.144 -4.991 1.00 96.38 965 ALA A N 1
ATOM 7554 C CA . ALA A 1 965 ? 20.544 -12.502 -4.492 1.00 96.38 965 ALA A CA 1
ATOM 7555 C C . ALA A 1 965 ? 21.080 -12.556 -3.060 1.00 96.38 965 ALA A C 1
ATOM 7557 O O . ALA A 1 965 ? 21.881 -11.714 -2.636 1.00 96.38 965 ALA A O 1
ATOM 7558 N N . ILE A 1 966 ? 20.662 -13.595 -2.346 1.00 97.12 966 ILE A N 1
ATOM 7559 C CA . ILE A 1 966 ? 21.294 -14.044 -1.111 1.00 97.12 966 ILE A CA 1
ATOM 7560 C C . ILE A 1 966 ? 22.409 -15.040 -1.464 1.00 97.12 966 ILE A C 1
ATOM 7562 O O . ILE A 1 966 ? 22.225 -15.898 -2.329 1.00 97.12 966 ILE A O 1
ATOM 7566 N N . ALA A 1 967 ? 23.585 -14.904 -0.847 1.00 96.88 967 ALA A N 1
ATOM 7567 C CA . ALA A 1 967 ? 24.789 -15.642 -1.241 1.00 96.88 967 ALA A CA 1
ATOM 7568 C C . ALA A 1 967 ? 25.600 -16.154 -0.043 1.00 96.88 967 ALA A C 1
ATOM 7570 O O . ALA A 1 967 ? 25.806 -15.428 0.933 1.00 96.88 967 ALA A O 1
ATOM 7571 N N . MET A 1 968 ? 26.108 -17.384 -0.163 1.00 97.06 968 MET A N 1
ATOM 7572 C CA . MET A 1 968 ? 26.991 -18.018 0.818 1.00 97.06 968 MET A CA 1
ATOM 7573 C C . MET A 1 968 ? 28.451 -17.621 0.567 1.00 97.06 968 MET A C 1
ATOM 7575 O O . MET A 1 968 ? 28.929 -17.600 -0.570 1.00 97.06 968 MET A O 1
ATOM 7579 N N . ILE A 1 969 ? 29.171 -17.290 1.633 1.00 95.31 969 ILE A N 1
ATOM 7580 C CA . ILE A 1 969 ? 30.483 -16.643 1.582 1.00 95.31 969 ILE A CA 1
ATOM 7581 C C . ILE A 1 969 ? 31.618 -17.648 1.809 1.00 95.31 969 ILE A C 1
ATOM 7583 O O . ILE A 1 969 ? 31.540 -18.529 2.666 1.00 95.31 969 ILE A O 1
ATOM 7587 N N . THR A 1 970 ? 32.730 -17.486 1.082 1.00 91.75 970 THR A N 1
ATOM 7588 C CA . THR A 1 970 ? 33.935 -18.304 1.294 1.00 91.75 970 THR A CA 1
ATOM 7589 C C . THR A 1 970 ? 34.512 -18.075 2.689 1.00 91.75 970 THR A C 1
ATOM 7591 O O . THR A 1 970 ? 35.159 -17.056 2.952 1.00 91.75 970 THR A O 1
ATOM 7594 N N . GLY A 1 971 ? 34.329 -19.066 3.556 1.00 87.00 971 GLY A N 1
ATOM 7595 C CA . GLY A 1 971 ? 34.683 -19.005 4.973 1.00 87.00 971 GLY A CA 1
ATOM 7596 C C . GLY A 1 971 ? 33.585 -19.534 5.892 1.00 87.00 971 GLY A C 1
ATOM 7597 O O . GLY A 1 971 ? 33.896 -19.789 7.046 1.00 87.00 971 GLY A O 1
ATOM 7598 N N . CYS A 1 972 ? 32.363 -19.727 5.380 1.00 91.56 972 CYS A N 1
ATOM 7599 C CA . CYS A 1 972 ? 31.274 -20.371 6.108 1.00 91.56 972 CYS A CA 1
ATOM 7600 C C . CYS A 1 972 ? 31.676 -21.766 6.616 1.00 91.56 972 CYS A C 1
ATOM 7602 O O . CYS A 1 972 ? 32.219 -22.568 5.847 1.00 91.56 972 CYS A O 1
ATOM 7604 N N . GLU A 1 973 ? 31.410 -22.040 7.897 1.00 87.00 973 GLU A N 1
ATOM 7605 C CA . GLU A 1 973 ? 31.687 -23.343 8.523 1.00 87.00 973 GLU A CA 1
ATOM 7606 C C . GLU A 1 973 ? 30.396 -24.176 8.682 1.00 87.00 973 GLU A C 1
ATOM 7608 O O . GLU A 1 973 ? 30.391 -25.354 8.316 1.00 87.00 973 GLU A O 1
ATOM 7613 N N . ASN A 1 974 ? 29.272 -23.565 9.087 1.00 90.44 974 ASN A N 1
ATOM 7614 C CA . ASN A 1 974 ? 27.948 -24.207 9.123 1.00 90.44 974 ASN A CA 1
ATOM 7615 C C . ASN A 1 974 ? 27.200 -24.078 7.775 1.00 90.44 974 ASN A C 1
ATOM 7617 O O . ASN A 1 974 ? 26.211 -23.352 7.653 1.00 90.44 974 ASN A O 1
ATOM 7621 N N . ILE A 1 975 ? 27.682 -24.794 6.751 1.00 93.88 975 ILE A N 1
ATOM 7622 C CA . ILE A 1 975 ? 27.112 -24.776 5.387 1.00 93.88 975 ILE A CA 1
ATOM 7623 C C . ILE A 1 975 ? 25.638 -25.211 5.368 1.00 93.88 975 ILE A C 1
ATOM 7625 O O . ILE A 1 975 ? 24.837 -24.598 4.663 1.00 93.88 975 ILE A O 1
ATOM 7629 N N . ASP A 1 976 ? 25.268 -26.233 6.144 1.00 93.62 976 ASP A N 1
ATOM 7630 C CA . ASP A 1 976 ? 23.905 -26.780 6.143 1.00 93.62 976 ASP A CA 1
ATOM 7631 C C . ASP A 1 976 ? 22.910 -25.777 6.757 1.00 93.62 976 ASP A C 1
ATOM 7633 O O . ASP A 1 976 ? 21.893 -25.456 6.140 1.00 93.62 976 ASP A O 1
ATOM 7637 N N . GLY A 1 977 ? 23.235 -25.188 7.915 1.00 93.25 977 GLY A N 1
ATOM 7638 C CA . GLY A 1 977 ? 22.419 -24.140 8.540 1.00 93.25 977 GLY A CA 1
ATOM 7639 C C . GLY A 1 977 ? 22.342 -22.858 7.702 1.00 93.25 977 GLY A C 1
ATOM 7640 O O . GLY A 1 977 ? 21.275 -22.250 7.589 1.00 93.25 977 GLY A O 1
ATOM 7641 N N . ALA A 1 978 ? 23.444 -22.476 7.049 1.00 96.44 978 ALA A N 1
ATOM 7642 C CA . ALA A 1 978 ? 23.470 -21.365 6.101 1.00 96.44 978 ALA A CA 1
ATOM 7643 C C . ALA A 1 978 ? 22.588 -21.631 4.864 1.00 96.44 978 ALA A C 1
ATOM 7645 O O . ALA A 1 978 ? 21.919 -20.716 4.380 1.00 96.44 978 ALA A O 1
ATOM 7646 N N . TRP A 1 979 ? 22.538 -22.873 4.369 1.00 96.75 979 TRP A N 1
ATOM 7647 C CA . TRP A 1 979 ? 21.677 -23.265 3.251 1.00 96.75 979 TRP A CA 1
ATOM 7648 C C . TRP A 1 979 ? 20.191 -23.297 3.629 1.00 96.75 979 TRP A C 1
ATOM 7650 O O . TRP A 1 979 ? 19.372 -22.770 2.874 1.00 96.75 979 TRP A O 1
ATOM 7660 N N . GLU A 1 980 ? 19.828 -23.830 4.801 1.00 96.06 980 GLU A N 1
ATOM 7661 C CA . GLU A 1 980 ? 18.445 -23.743 5.297 1.00 96.06 980 GLU A CA 1
ATOM 7662 C C . GLU A 1 980 ? 17.999 -22.284 5.455 1.00 96.06 980 GLU A C 1
ATOM 7664 O O . GLU A 1 980 ? 16.915 -21.921 4.995 1.00 96.06 980 GLU A O 1
ATOM 7669 N N . PHE A 1 981 ? 18.860 -21.415 5.997 1.00 96.62 981 PHE A N 1
ATOM 7670 C CA . PHE A 1 981 ? 18.577 -19.981 6.081 1.00 96.62 981 PHE A CA 1
ATOM 7671 C C . PHE A 1 981 ? 18.382 -19.334 4.697 1.00 96.62 981 PHE A C 1
ATOM 7673 O O . PHE A 1 981 ? 17.471 -18.524 4.512 1.00 96.62 981 PHE A O 1
ATOM 7680 N N . MET A 1 982 ? 19.195 -19.707 3.701 1.00 97.75 982 MET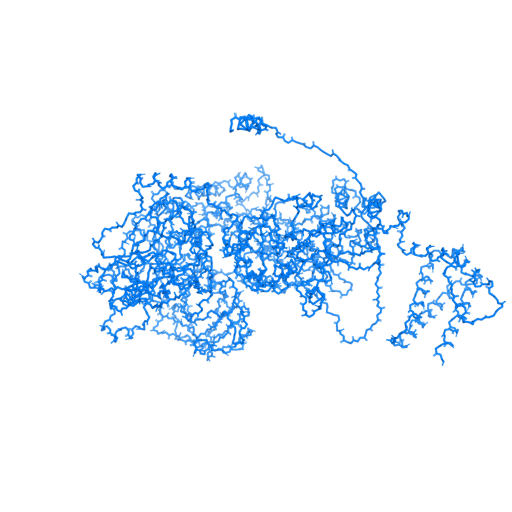 A N 1
ATOM 7681 C CA . MET A 1 982 ? 19.064 -19.199 2.331 1.00 97.75 982 MET A CA 1
ATOM 7682 C C . MET A 1 982 ? 17.758 -19.631 1.655 1.00 97.75 982 MET A C 1
ATOM 7684 O O . MET A 1 982 ? 17.087 -18.791 1.043 1.00 97.75 982 MET A O 1
ATOM 7688 N N . LYS A 1 983 ? 17.372 -20.907 1.790 1.00 95.88 983 LYS A N 1
ATOM 7689 C CA . LYS A 1 983 ? 16.085 -21.423 1.297 1.00 95.88 983 LYS A CA 1
ATOM 7690 C C . LYS A 1 983 ? 14.905 -20.754 1.997 1.00 95.88 983 LYS A C 1
ATOM 7692 O O . LYS A 1 983 ? 13.944 -20.381 1.335 1.00 95.88 983 LYS A O 1
ATOM 7697 N N . TRP A 1 984 ? 14.986 -20.561 3.313 1.00 95.81 984 TRP A N 1
ATOM 7698 C CA . TRP A 1 984 ? 13.939 -19.896 4.085 1.00 95.81 984 TRP A CA 1
ATOM 7699 C C . TRP A 1 984 ? 13.754 -18.431 3.669 1.00 95.81 984 TRP A C 1
ATOM 7701 O O . TRP A 1 984 ? 12.649 -18.049 3.294 1.00 95.81 984 TRP A O 1
ATOM 7711 N N . HIS A 1 985 ? 14.823 -17.622 3.665 1.00 96.06 985 HIS A N 1
ATOM 7712 C CA . HIS A 1 985 ? 14.742 -16.178 3.380 1.00 96.06 985 HIS A CA 1
ATOM 7713 C C . HIS A 1 985 ? 14.237 -15.873 1.963 1.00 96.06 985 HIS A C 1
ATOM 7715 O O . HIS A 1 985 ? 13.527 -14.889 1.755 1.00 96.06 985 HIS A O 1
ATOM 7721 N N . SER A 1 986 ? 14.591 -16.708 0.982 1.00 95.56 986 SER A N 1
ATOM 7722 C CA . SER A 1 986 ? 14.140 -16.570 -0.414 1.00 95.56 986 SER A CA 1
ATOM 7723 C C . SER A 1 986 ? 12.842 -17.335 -0.735 1.00 95.56 986 SER A C 1
ATOM 7725 O O . SER A 1 986 ? 12.261 -17.141 -1.806 1.00 95.56 986 SER A O 1
ATOM 7727 N N . GLY A 1 987 ? 12.359 -18.162 0.198 1.00 93.75 987 GLY A N 1
ATOM 7728 C CA . GLY A 1 987 ? 11.141 -18.959 0.079 1.00 93.75 987 GLY A CA 1
ATOM 7729 C C . GLY A 1 987 ? 9.852 -18.157 0.281 1.00 93.75 987 GLY A C 1
ATOM 7730 O O . GLY A 1 987 ? 9.847 -17.087 0.895 1.00 93.75 987 GLY A O 1
ATOM 7731 N N . ALA A 1 988 ? 8.737 -18.694 -0.227 1.00 90.62 988 ALA A N 1
ATOM 7732 C CA . ALA A 1 988 ? 7.497 -17.936 -0.389 1.00 90.62 988 ALA A CA 1
ATOM 7733 C C . ALA A 1 988 ? 6.944 -17.356 0.925 1.00 90.62 988 ALA A C 1
ATOM 7735 O O . ALA A 1 988 ? 6.702 -16.154 1.004 1.00 90.62 988 ALA A O 1
ATOM 7736 N N . SER A 1 989 ? 6.851 -18.175 1.982 1.00 84.56 989 SER A N 1
ATOM 7737 C CA . SER A 1 989 ? 6.361 -17.749 3.305 1.00 84.56 989 SER A CA 1
ATOM 7738 C C . SER A 1 989 ? 7.127 -16.539 3.860 1.00 84.56 989 SER A C 1
ATOM 7740 O O . SER A 1 989 ? 6.511 -15.543 4.239 1.00 84.56 989 SER A O 1
ATOM 7742 N N . CYS A 1 990 ? 8.465 -16.575 3.866 1.00 88.50 990 CYS A N 1
ATOM 7743 C CA . CYS A 1 990 ? 9.268 -15.471 4.396 1.00 88.50 990 CYS A CA 1
ATOM 7744 C C . CYS A 1 990 ? 9.145 -14.214 3.521 1.00 88.50 990 CYS A C 1
ATOM 7746 O O . CYS A 1 990 ? 8.972 -13.115 4.046 1.00 88.50 990 CYS A O 1
ATOM 7748 N N . GLN A 1 991 ? 9.153 -14.366 2.193 1.00 92.44 991 GLN A N 1
ATOM 7749 C CA . GLN A 1 991 ? 8.997 -13.257 1.245 1.00 92.44 991 GLN A CA 1
ATOM 7750 C C . GLN A 1 991 ? 7.627 -12.562 1.363 1.00 92.44 991 GLN A C 1
ATOM 7752 O O . GLN A 1 991 ? 7.555 -11.327 1.383 1.00 92.44 991 GLN A O 1
ATOM 7757 N N . GLU A 1 992 ? 6.545 -13.330 1.509 1.00 85.88 992 GLU A N 1
ATOM 7758 C CA . GLU A 1 992 ? 5.201 -12.805 1.761 1.00 85.88 992 GLU A CA 1
ATOM 7759 C C . GLU A 1 992 ? 5.100 -12.125 3.125 1.00 85.88 992 GLU A C 1
ATOM 7761 O O . GLU A 1 992 ? 4.670 -10.973 3.198 1.00 85.88 992 GLU A O 1
ATOM 7766 N N . GLN A 1 993 ? 5.520 -12.794 4.206 1.00 79.44 993 GLN A N 1
ATOM 7767 C CA . GLN A 1 993 ? 5.495 -12.225 5.556 1.00 79.44 993 GLN A CA 1
ATOM 7768 C C . GLN A 1 993 ? 6.320 -10.933 5.631 1.00 79.44 993 GLN A C 1
ATOM 7770 O O . GLN A 1 993 ? 5.836 -9.924 6.146 1.00 79.44 993 GLN A O 1
ATOM 7775 N N . TYR A 1 994 ? 7.521 -10.915 5.044 1.00 87.12 994 TYR A N 1
ATOM 7776 C CA . TYR A 1 994 ? 8.380 -9.736 4.973 1.00 87.12 994 TYR A CA 1
ATOM 7777 C C . TYR A 1 994 ? 7.723 -8.582 4.209 1.00 87.12 994 TYR A C 1
ATOM 7779 O O . TYR A 1 994 ? 7.709 -7.453 4.705 1.00 87.12 994 TYR A O 1
ATOM 7787 N N . SER A 1 995 ? 7.137 -8.833 3.033 1.00 85.69 995 SER A N 1
ATOM 7788 C CA . SER A 1 995 ? 6.466 -7.773 2.272 1.00 85.69 995 SER A CA 1
ATOM 7789 C C . SER A 1 995 ? 5.167 -7.301 2.932 1.00 85.69 995 SER A C 1
ATOM 7791 O O . SER A 1 995 ? 4.836 -6.119 2.819 1.00 85.69 995 SER A O 1
ATOM 7793 N N . ASN A 1 996 ? 4.430 -8.187 3.604 1.00 76.62 996 ASN A N 1
ATOM 7794 C CA . ASN A 1 996 ? 3.216 -7.835 4.337 1.00 76.62 996 ASN A CA 1
ATOM 7795 C C . ASN A 1 996 ? 3.555 -6.990 5.574 1.00 76.62 996 ASN A C 1
ATOM 7797 O O . ASN A 1 996 ? 2.934 -5.952 5.777 1.00 76.62 996 ASN A O 1
ATOM 7801 N N . GLU A 1 997 ? 4.601 -7.335 6.330 1.00 74.56 997 GLU A N 1
ATOM 7802 C CA . GLU A 1 997 ? 5.107 -6.515 7.439 1.00 74.56 997 GLU A CA 1
ATOM 7803 C C . GLU A 1 997 ? 5.728 -5.188 6.969 1.00 74.56 997 GLU A C 1
ATOM 7805 O O . GLU A 1 997 ? 5.512 -4.151 7.593 1.00 74.56 997 GLU A O 1
ATOM 7810 N N . MET A 1 998 ? 6.429 -5.154 5.830 1.00 80.62 998 MET A N 1
ATOM 7811 C CA . MET A 1 998 ? 6.887 -3.894 5.226 1.00 80.62 998 MET A CA 1
ATOM 7812 C C . MET A 1 998 ? 5.717 -2.966 4.877 1.00 80.62 998 MET A C 1
ATOM 7814 O O . MET A 1 998 ? 5.753 -1.783 5.228 1.00 80.62 998 MET A O 1
ATOM 7818 N N . VAL A 1 999 ? 4.650 -3.494 4.270 1.00 74.38 999 VAL A N 1
ATOM 7819 C CA . VAL A 1 999 ? 3.422 -2.731 3.992 1.00 74.38 999 VAL A CA 1
ATOM 7820 C C . VAL A 1 999 ? 2.664 -2.381 5.283 1.00 74.38 999 VAL A C 1
ATOM 7822 O O . VAL A 1 999 ? 2.131 -1.278 5.383 1.00 74.38 999 VAL A O 1
ATOM 7825 N N . ALA A 1 1000 ? 2.681 -3.232 6.313 1.00 63.66 1000 ALA A N 1
ATOM 7826 C CA . ALA A 1 1000 ? 2.086 -2.935 7.619 1.00 63.66 1000 ALA A CA 1
ATOM 7827 C C . ALA A 1 1000 ? 2.844 -1.833 8.389 1.00 63.66 1000 ALA A C 1
ATOM 7829 O O . ALA A 1 1000 ? 2.252 -1.084 9.171 1.00 63.66 1000 ALA A O 1
ATOM 7830 N N . ILE A 1 1001 ? 4.158 -1.706 8.173 1.00 64.62 1001 ILE A N 1
ATOM 7831 C CA . ILE A 1 1001 ? 5.001 -0.714 8.849 1.00 64.62 1001 ILE A CA 1
ATOM 7832 C C . ILE A 1 1001 ? 5.023 0.630 8.113 1.00 64.62 1001 ILE A C 1
ATOM 7834 O O . ILE A 1 1001 ? 4.996 1.664 8.787 1.00 64.62 1001 ILE A O 1
ATOM 7838 N N . LEU A 1 1002 ? 5.088 0.623 6.778 1.00 67.81 1002 LEU A N 1
ATOM 7839 C CA . LEU A 1 1002 ? 5.341 1.805 5.937 1.00 67.81 1002 LEU A CA 1
ATOM 7840 C C . LEU A 1 1002 ? 4.167 2.189 5.012 1.00 67.81 1002 LEU A C 1
ATOM 7842 O O . LEU A 1 1002 ? 4.197 3.259 4.406 1.00 67.81 1002 LEU A O 1
ATOM 7846 N N . GLY A 1 1003 ? 3.131 1.353 4.919 1.00 66.62 1003 GLY A N 1
ATOM 7847 C CA . GLY A 1 1003 ? 1.963 1.559 4.061 1.00 66.62 1003 GLY A CA 1
ATOM 7848 C C . GLY A 1 1003 ? 2.125 1.011 2.632 1.00 66.62 1003 GLY A C 1
ATOM 7849 O O . GLY A 1 1003 ? 3.097 0.317 2.319 1.00 66.62 1003 GLY A O 1
ATOM 7850 N N . PRO A 1 1004 ? 1.184 1.330 1.718 1.00 65.94 1004 PRO A N 1
ATOM 7851 C CA . PRO A 1 1004 ? 1.171 0.821 0.338 1.00 65.94 1004 PRO A CA 1
ATOM 7852 C C . PRO A 1 1004 ? 2.408 1.154 -0.513 1.00 65.94 1004 PRO A C 1
ATOM 7854 O O . PRO A 1 1004 ? 2.558 0.596 -1.596 1.00 65.94 1004 PRO A O 1
ATOM 7857 N N . SER A 1 1005 ? 3.276 2.044 -0.029 1.00 73.69 1005 SER A N 1
ATOM 7858 C CA . SER A 1 1005 ? 4.521 2.516 -0.644 1.00 73.69 1005 SER A CA 1
ATOM 7859 C C . SER A 1 1005 ? 5.742 1.626 -0.384 1.00 73.69 1005 SER A C 1
ATOM 7861 O O . SER A 1 1005 ? 6.851 1.968 -0.793 1.00 73.69 1005 SER A O 1
ATOM 7863 N N . ALA A 1 1006 ? 5.560 0.495 0.300 1.00 82.00 1006 ALA A N 1
ATOM 7864 C CA . ALA A 1 1006 ? 6.616 -0.465 0.603 1.00 82.00 1006 ALA A CA 1
ATOM 7865 C C . ALA A 1 1006 ? 6.370 -1.842 -0.032 1.00 82.00 1006 ALA A C 1
ATOM 7867 O O . ALA A 1 1006 ? 6.686 -2.871 0.565 1.00 82.00 1006 ALA A O 1
ATOM 7868 N N . LYS A 1 1007 ? 5.826 -1.878 -1.260 1.00 86.88 1007 LYS A N 1
ATOM 7869 C CA . LYS A 1 1007 ? 5.795 -3.116 -2.056 1.00 86.88 1007 LYS A CA 1
ATOM 7870 C C . LYS A 1 1007 ? 7.224 -3.631 -2.247 1.00 86.88 1007 LYS A C 1
ATOM 7872 O O . LYS A 1 1007 ? 8.122 -2.837 -2.545 1.00 86.88 1007 LYS A O 1
ATOM 7877 N N . HIS A 1 1008 ? 7.426 -4.937 -2.091 1.00 89.69 1008 HIS A N 1
ATOM 7878 C CA . HIS A 1 1008 ? 8.718 -5.593 -2.282 1.00 89.69 1008 HIS A CA 1
ATOM 7879 C C . HIS A 1 1008 ? 8.793 -6.241 -3.681 1.00 89.69 1008 HIS A C 1
ATOM 7881 O O . HIS A 1 1008 ? 7.851 -6.932 -4.067 1.00 89.69 1008 HIS A O 1
ATOM 7887 N N . PRO A 1 1009 ? 9.870 -6.048 -4.468 1.00 93.44 1009 PRO A N 1
ATOM 7888 C CA . PRO A 1 1009 ? 10.005 -6.662 -5.786 1.00 93.44 1009 PRO A CA 1
ATOM 7889 C C . PRO A 1 1009 ? 10.618 -8.066 -5.669 1.00 93.44 1009 PRO A C 1
ATOM 7891 O O . PRO A 1 1009 ? 11.749 -8.278 -6.098 1.00 93.44 1009 PRO A O 1
ATOM 7894 N N . THR A 1 1010 ? 9.909 -9.000 -5.027 1.00 95.00 1010 THR A N 1
ATOM 7895 C CA . THR A 1 1010 ? 10.401 -10.376 -4.818 1.00 95.00 1010 THR A CA 1
ATOM 7896 C C . THR A 1 1010 ? 10.718 -11.080 -6.143 1.00 95.00 1010 THR A C 1
ATOM 7898 O O . THR A 1 1010 ? 10.034 -10.874 -7.146 1.00 95.00 1010 THR A O 1
ATOM 7901 N N . ALA A 1 1011 ? 11.759 -11.912 -6.147 1.00 95.81 1011 ALA A N 1
ATOM 7902 C CA . ALA A 1 1011 ? 12.076 -12.806 -7.261 1.00 95.81 1011 ALA A CA 1
ATOM 7903 C C . ALA A 1 1011 ? 11.279 -14.126 -7.225 1.00 95.81 1011 ALA A C 1
ATOM 7905 O O . ALA A 1 1011 ? 11.285 -14.865 -8.210 1.00 95.81 1011 ALA A O 1
ATOM 7906 N N . ASN A 1 1012 ? 10.630 -14.440 -6.098 1.00 95.88 1012 ASN A N 1
ATOM 7907 C CA . ASN A 1 1012 ? 9.929 -15.703 -5.891 1.00 95.88 1012 ASN A CA 1
ATOM 7908 C C . ASN A 1 1012 ? 8.555 -15.694 -6.597 1.00 95.88 1012 ASN A C 1
ATOM 7910 O O . ASN A 1 1012 ? 7.729 -14.812 -6.352 1.00 95.88 1012 ASN A O 1
ATOM 7914 N N . ILE A 1 1013 ? 8.323 -16.672 -7.481 1.00 91.69 1013 ILE A N 1
ATOM 7915 C CA . ILE A 1 1013 ? 7.127 -16.784 -8.335 1.00 91.69 1013 ILE A CA 1
ATOM 7916 C C . ILE A 1 1013 ? 5.850 -16.902 -7.493 1.00 91.69 1013 ILE A C 1
ATOM 7918 O O . ILE A 1 1013 ? 4.870 -16.215 -7.774 1.00 91.69 1013 ILE A O 1
ATOM 7922 N N . GLU A 1 1014 ? 5.863 -17.759 -6.471 1.00 90.69 1014 GLU A N 1
ATOM 7923 C CA . GLU A 1 1014 ? 4.712 -18.017 -5.601 1.00 90.69 1014 GLU A CA 1
ATOM 7924 C C . GLU A 1 1014 ? 4.441 -16.805 -4.701 1.00 90.69 1014 GLU A C 1
ATOM 7926 O O . GLU A 1 1014 ? 3.326 -16.280 -4.690 1.00 90.69 1014 GLU A O 1
ATOM 7931 N N . ALA A 1 1015 ? 5.487 -16.269 -4.060 1.00 90.44 1015 ALA A N 1
ATOM 7932 C CA . ALA A 1 1015 ? 5.367 -15.096 -3.194 1.00 90.44 1015 ALA A CA 1
ATOM 7933 C C . ALA A 1 1015 ? 4.772 -13.884 -3.922 1.00 90.44 1015 ALA A C 1
ATOM 7935 O O . ALA A 1 1015 ? 3.974 -13.143 -3.348 1.00 90.44 1015 ALA A O 1
ATOM 7936 N N . LEU A 1 1016 ? 5.141 -13.679 -5.195 1.00 90.81 1016 LEU A N 1
ATOM 7937 C CA . LEU A 1 1016 ? 4.607 -12.607 -6.036 1.00 90.81 1016 LEU A CA 1
ATOM 7938 C C . LEU A 1 1016 ? 3.077 -12.676 -6.159 1.00 90.81 1016 LEU A C 1
ATOM 7940 O O . LEU A 1 1016 ? 2.423 -11.631 -6.211 1.00 90.81 1016 LEU A O 1
ATOM 7944 N N . GLU A 1 1017 ? 2.502 -13.882 -6.160 1.00 85.44 1017 GLU A N 1
ATOM 7945 C CA . GLU A 1 1017 ? 1.054 -14.092 -6.172 1.00 85.44 1017 GLU A CA 1
ATOM 7946 C C . GLU A 1 1017 ? 0.410 -13.800 -4.813 1.00 85.44 1017 GLU A C 1
ATOM 7948 O O . GLU A 1 1017 ? -0.696 -13.255 -4.784 1.00 85.44 1017 GLU A O 1
ATOM 7953 N N . GLY A 1 1018 ? 1.100 -14.086 -3.705 1.00 79.31 1018 GLY A N 1
ATOM 7954 C CA . GLY A 1 1018 ? 0.686 -13.735 -2.342 1.00 79.31 1018 GLY A CA 1
ATOM 7955 C C . GLY A 1 1018 ? 0.839 -12.249 -1.987 1.00 79.31 1018 GLY A C 1
ATOM 7956 O O . GLY A 1 1018 ? 0.107 -11.742 -1.136 1.00 79.31 1018 GLY A O 1
ATOM 7957 N N . LEU A 1 1019 ? 1.713 -11.502 -2.676 1.00 85.31 1019 LEU A N 1
ATOM 7958 C CA . LEU A 1 1019 ? 1.975 -10.086 -2.385 1.00 85.31 1019 LEU A CA 1
ATOM 7959 C C . LEU A 1 1019 ? 0.718 -9.191 -2.479 1.00 85.31 1019 LEU A C 1
ATOM 7961 O O . LEU A 1 1019 ? -0.154 -9.436 -3.320 1.00 85.31 1019 LEU A O 1
ATOM 7965 N N . PRO A 1 1020 ? 0.622 -8.107 -1.676 1.00 79.06 1020 PRO A N 1
ATOM 7966 C CA . PRO A 1 1020 ? -0.582 -7.276 -1.526 1.00 79.06 1020 PRO A CA 1
ATOM 7967 C C . PRO A 1 1020 ? -0.832 -6.306 -2.704 1.00 79.06 1020 PRO A C 1
ATOM 7969 O O . PRO A 1 1020 ? -0.984 -5.098 -2.512 1.00 79.06 1020 PRO A O 1
ATOM 7972 N N . TRP A 1 1021 ? -0.826 -6.809 -3.936 1.00 85.56 1021 TRP A N 1
ATOM 7973 C CA . TRP A 1 1021 ? -1.263 -6.119 -5.156 1.00 85.56 1021 TRP A CA 1
ATOM 7974 C C . TRP A 1 1021 ? -2.774 -6.304 -5.374 1.00 85.56 1021 TRP A C 1
ATOM 7976 O O . TRP A 1 1021 ? -3.329 -7.337 -4.987 1.00 85.56 1021 TRP A O 1
ATOM 7986 N N . SER A 1 1022 ? -3.435 -5.343 -6.028 1.00 80.00 1022 SER A N 1
ATOM 7987 C CA . SER A 1 1022 ? -4.789 -5.568 -6.564 1.00 80.00 1022 SER A CA 1
ATOM 7988 C C . SER A 1 1022 ? -4.771 -6.588 -7.711 1.00 80.00 1022 SER A C 1
ATOM 7990 O O . SER A 1 1022 ? -3.715 -6.887 -8.272 1.00 80.00 1022 SER A O 1
ATOM 7992 N N . ALA A 1 1023 ? -5.934 -7.137 -8.070 1.00 80.44 1023 ALA A N 1
ATOM 7993 C CA . ALA A 1 1023 ? -6.049 -8.139 -9.128 1.00 80.44 1023 ALA A CA 1
ATOM 7994 C C . ALA A 1 1023 ? -5.541 -7.628 -10.491 1.00 80.44 1023 ALA A C 1
ATOM 7996 O O . ALA A 1 1023 ? -4.824 -8.353 -11.180 1.00 80.44 1023 ALA A O 1
ATOM 7997 N N . ASP A 1 1024 ? -5.851 -6.376 -10.842 1.00 80.44 1024 ASP A N 1
ATOM 7998 C CA . ASP A 1 1024 ? -5.430 -5.758 -12.105 1.00 80.44 1024 ASP A CA 1
ATOM 7999 C C . ASP A 1 1024 ? -3.915 -5.502 -12.131 1.00 80.44 1024 ASP A C 1
ATOM 8001 O O . ASP A 1 1024 ? -3.232 -5.874 -13.085 1.00 80.44 1024 ASP A O 1
ATOM 8005 N N . GLU A 1 1025 ? -3.359 -4.937 -11.052 1.00 88.31 1025 GLU A N 1
ATOM 8006 C CA . GLU A 1 1025 ? -1.910 -4.724 -10.914 1.00 88.31 1025 GLU A CA 1
ATOM 8007 C C . GLU A 1 1025 ? -1.151 -6.055 -10.978 1.00 88.31 1025 GLU A C 1
ATOM 8009 O O . GLU A 1 1025 ? -0.173 -6.173 -11.712 1.00 88.31 1025 GLU A O 1
ATOM 8014 N N . LEU A 1 1026 ? -1.622 -7.080 -10.257 1.00 88.81 1026 LEU A N 1
ATOM 8015 C CA . LEU A 1 1026 ? -1.004 -8.403 -10.257 1.00 88.81 1026 LEU A CA 1
ATOM 8016 C C . LEU A 1 1026 ? -1.092 -9.074 -11.632 1.00 88.81 1026 LEU A C 1
ATOM 8018 O O . LEU A 1 1026 ? -0.127 -9.711 -12.048 1.00 88.81 1026 LEU A O 1
ATOM 8022 N N . LYS A 1 1027 ? -2.204 -8.918 -12.362 1.00 88.88 1027 LYS A N 1
ATOM 8023 C CA . LYS A 1 1027 ? -2.343 -9.426 -13.735 1.00 88.88 1027 LYS A CA 1
ATOM 8024 C C . LYS A 1 1027 ? -1.268 -8.834 -14.645 1.00 88.88 1027 LYS A C 1
ATOM 8026 O O . LYS A 1 1027 ? -0.531 -9.584 -15.284 1.00 88.88 1027 LYS A O 1
ATOM 8031 N N . GLU A 1 1028 ? -1.164 -7.509 -14.694 1.00 93.00 1028 GLU A N 1
ATOM 8032 C CA . GLU A 1 1028 ? -0.234 -6.817 -15.591 1.00 93.00 1028 GLU A CA 1
ATOM 8033 C C . GLU A 1 1028 ? 1.236 -7.038 -15.180 1.00 93.00 1028 GLU A C 1
ATOM 8035 O O . GLU A 1 1028 ? 2.100 -7.211 -16.044 1.00 93.00 1028 GLU A O 1
ATOM 8040 N N . ILE A 1 1029 ? 1.524 -7.146 -13.874 1.00 94.19 1029 ILE A N 1
ATOM 8041 C CA . ILE A 1 1029 ? 2.840 -7.570 -13.367 1.00 94.19 1029 ILE A CA 1
ATOM 8042 C C . ILE A 1 1029 ? 3.155 -9.003 -13.814 1.00 94.19 1029 ILE A C 1
ATOM 8044 O O . ILE A 1 1029 ? 4.228 -9.227 -14.368 1.00 94.19 1029 ILE A O 1
ATOM 8048 N N . LYS A 1 1030 ? 2.247 -9.974 -13.629 1.00 92.19 1030 LYS A N 1
ATOM 8049 C CA . LYS A 1 1030 ? 2.470 -11.379 -14.029 1.00 92.19 1030 LYS A CA 1
ATOM 8050 C C . LYS A 1 1030 ? 2.640 -11.539 -15.540 1.00 92.19 1030 LYS A C 1
ATOM 8052 O O . LYS A 1 1030 ? 3.447 -12.364 -15.963 1.00 92.19 1030 LYS A O 1
ATOM 8057 N N . LEU A 1 1031 ? 1.932 -10.749 -16.353 1.00 92.06 1031 LEU A N 1
ATOM 8058 C CA . LEU A 1 1031 ? 2.143 -10.711 -17.804 1.00 92.06 1031 LEU A CA 1
ATOM 8059 C C . LEU A 1 1031 ? 3.592 -10.325 -18.133 1.00 92.06 1031 LEU A C 1
ATOM 8061 O O . LEU A 1 1031 ? 4.253 -11.054 -18.870 1.00 92.06 1031 LEU A O 1
ATOM 8065 N N . GLN A 1 1032 ? 4.129 -9.257 -17.533 1.00 94.25 1032 GLN A N 1
ATOM 8066 C CA . GLN A 1 1032 ? 5.524 -8.876 -17.771 1.00 94.25 1032 GLN A CA 1
ATOM 8067 C C . GLN A 1 1032 ? 6.537 -9.841 -17.129 1.00 94.25 1032 GLN A C 1
ATOM 8069 O O . GLN A 1 1032 ? 7.561 -10.128 -17.743 1.00 94.25 1032 GLN A O 1
ATOM 8074 N N . PHE A 1 1033 ? 6.264 -10.359 -15.927 1.00 93.12 1033 PHE A N 1
ATOM 8075 C CA . PHE A 1 1033 ? 7.152 -11.263 -15.180 1.00 93.12 1033 PHE A CA 1
ATOM 8076 C C . PHE A 1 1033 ? 7.376 -12.601 -15.903 1.00 93.12 1033 PHE A C 1
ATOM 8078 O O . PHE A 1 1033 ? 8.461 -13.174 -15.845 1.00 93.12 1033 PHE A O 1
ATOM 8085 N N . ASN A 1 1034 ? 6.369 -13.064 -16.650 1.00 89.25 1034 ASN A N 1
ATOM 8086 C CA . ASN A 1 1034 ? 6.459 -14.241 -17.516 1.00 89.25 1034 ASN A CA 1
ATOM 8087 C C . ASN A 1 1034 ? 7.159 -13.969 -18.864 1.00 89.25 1034 ASN A C 1
ATOM 8089 O O . ASN A 1 1034 ? 7.331 -14.896 -19.655 1.00 89.25 1034 ASN A O 1
ATOM 8093 N N . ASN A 1 1035 ? 7.566 -12.724 -19.136 1.00 91.38 1035 ASN A N 1
ATOM 8094 C CA . ASN A 1 1035 ? 8.344 -12.340 -20.311 1.00 91.38 1035 ASN A CA 1
ATOM 8095 C C . ASN A 1 1035 ? 9.485 -11.386 -19.916 1.00 91.38 1035 ASN A C 1
ATOM 8097 O O . ASN A 1 1035 ? 9.463 -10.180 -20.187 1.00 91.38 1035 ASN A O 1
ATOM 8101 N N . LEU A 1 1036 ? 10.488 -11.942 -19.235 1.00 93.69 1036 LEU A N 1
ATOM 8102 C CA . LEU A 1 1036 ? 11.699 -11.235 -18.830 1.00 93.69 1036 LEU A CA 1
ATOM 8103 C C . LEU A 1 1036 ? 12.916 -11.763 -19.589 1.00 93.69 1036 LEU A C 1
ATOM 8105 O O . LEU A 1 1036 ? 13.159 -12.966 -19.653 1.00 93.69 1036 LEU A O 1
ATOM 8109 N N . ALA A 1 1037 ? 13.713 -10.837 -20.111 1.00 92.00 1037 ALA A N 1
ATOM 8110 C CA . ALA A 1 1037 ? 15.078 -11.094 -20.541 1.00 92.00 1037 ALA A CA 1
ATOM 8111 C C . ALA A 1 1037 ? 16.043 -10.715 -19.410 1.00 92.00 1037 ALA A C 1
ATOM 8113 O O . ALA A 1 1037 ? 15.738 -9.877 -18.561 1.00 92.00 1037 ALA A O 1
ATOM 8114 N N . SER A 1 1038 ? 17.244 -11.281 -19.424 1.00 91.00 1038 SER A N 1
ATOM 8115 C CA . SER A 1 1038 ? 18.296 -10.942 -18.468 1.00 91.00 1038 SER A CA 1
ATOM 8116 C C . SER A 1 1038 ? 19.654 -10.911 -19.144 1.00 91.00 1038 SER A C 1
ATOM 8118 O O . SER A 1 1038 ? 19.876 -11.565 -20.160 1.00 91.00 1038 SER A O 1
ATOM 8120 N N . VAL A 1 1039 ? 20.576 -10.144 -18.566 1.00 90.88 1039 VAL A N 1
ATOM 8121 C CA . VAL A 1 1039 ? 21.918 -9.930 -19.112 1.00 90.88 1039 VAL A CA 1
ATOM 8122 C C . VAL A 1 1039 ? 22.953 -10.675 -18.265 1.00 90.88 1039 VAL A C 1
ATOM 8124 O O . VAL A 1 1039 ? 23.264 -10.209 -17.162 1.00 90.88 1039 VAL A O 1
ATOM 8127 N N . PRO A 1 1040 ? 23.520 -11.796 -18.760 1.00 88.56 1040 PRO A N 1
ATOM 8128 C CA . PRO A 1 1040 ? 24.625 -12.479 -18.095 1.00 88.56 1040 PRO A CA 1
ATOM 8129 C C . PRO A 1 1040 ? 25.809 -11.534 -17.886 1.00 88.56 1040 PRO A C 1
ATOM 8131 O O . PRO A 1 1040 ? 26.091 -10.685 -18.731 1.00 88.56 1040 PRO A O 1
ATOM 8134 N N . ASN A 1 1041 ? 26.528 -11.674 -16.776 1.00 88.12 1041 ASN A N 1
ATOM 8135 C CA . ASN A 1 1041 ? 27.684 -10.834 -16.478 1.00 88.12 1041 ASN A CA 1
ATOM 8136 C C . ASN A 1 1041 ? 28.993 -11.590 -16.754 1.00 88.12 1041 ASN A C 1
ATOM 8138 O O . ASN A 1 1041 ? 29.158 -12.715 -16.300 1.00 88.12 1041 ASN A O 1
ATOM 8142 N N . TYR A 1 1042 ? 29.956 -10.959 -17.433 1.00 87.44 1042 TYR A N 1
ATOM 8143 C CA . TYR A 1 1042 ? 31.260 -11.565 -17.738 1.00 87.44 1042 TYR A CA 1
ATOM 8144 C C . TYR A 1 1042 ? 32.438 -10.624 -17.427 1.00 87.44 1042 TYR A C 1
ATOM 8146 O O . TYR A 1 1042 ? 32.280 -9.399 -17.461 1.00 87.44 1042 TYR A O 1
ATOM 8154 N N . PRO A 1 1043 ? 33.652 -11.150 -17.162 1.00 85.06 1043 PRO A N 1
ATOM 8155 C CA . PRO A 1 1043 ? 34.826 -10.335 -16.849 1.00 85.06 1043 PRO A CA 1
ATOM 8156 C C . PRO A 1 1043 ? 35.127 -9.253 -17.893 1.00 85.06 1043 PRO A C 1
ATOM 8158 O O . PRO A 1 1043 ? 35.418 -9.547 -19.046 1.00 85.06 1043 PRO A O 1
ATOM 8161 N N . GLY A 1 1044 ? 35.101 -7.989 -17.461 1.00 84.75 1044 GLY A N 1
ATOM 8162 C CA . GLY A 1 1044 ? 35.299 -6.810 -18.317 1.00 84.75 1044 GLY A CA 1
ATOM 8163 C C . GLY A 1 1044 ? 34.010 -6.066 -18.691 1.00 84.75 1044 GLY A C 1
ATOM 8164 O O . GLY A 1 1044 ? 34.094 -4.922 -19.127 1.00 84.75 1044 GLY A O 1
ATOM 8165 N N . SER A 1 1045 ? 32.831 -6.643 -18.436 1.00 86.44 1045 SER A N 1
ATOM 8166 C CA . SER A 1 1045 ? 31.503 -6.064 -18.726 1.00 86.44 1045 SER A CA 1
ATOM 8167 C C . SER A 1 1045 ? 31.296 -4.617 -18.260 1.00 86.44 1045 SER A C 1
ATOM 8169 O O . SER A 1 1045 ? 30.681 -3.818 -18.962 1.00 86.44 1045 SER A O 1
ATOM 8171 N N . TYR A 1 1046 ? 31.850 -4.251 -17.099 1.00 85.31 1046 TYR A N 1
ATOM 8172 C CA . TYR A 1 1046 ? 31.722 -2.930 -16.463 1.00 85.31 1046 TYR A CA 1
ATOM 8173 C C . TYR A 1 1046 ? 32.060 -1.748 -17.384 1.00 85.31 1046 TYR A C 1
ATOM 8175 O O . TYR A 1 1046 ? 31.712 -0.599 -17.109 1.00 85.31 1046 TYR A O 1
ATOM 8183 N N . ILE A 1 1047 ? 32.800 -2.021 -18.455 1.00 89.94 1047 ILE A N 1
ATOM 8184 C CA . ILE A 1 1047 ? 33.333 -1.028 -19.367 1.00 89.94 1047 ILE A CA 1
ATOM 8185 C C . ILE A 1 1047 ? 32.417 -0.787 -20.579 1.00 89.94 1047 ILE A C 1
ATOM 8187 O O . ILE A 1 1047 ? 32.539 0.260 -21.209 1.00 89.94 1047 ILE A O 1
ATOM 8191 N N . ILE A 1 1048 ? 31.470 -1.692 -20.864 1.00 91.75 1048 ILE A N 1
ATOM 8192 C CA . ILE A 1 1048 ? 30.503 -1.625 -21.975 1.00 91.75 1048 ILE A CA 1
ATOM 8193 C C . ILE A 1 1048 ? 29.740 -0.299 -21.964 1.00 91.75 1048 ILE A C 1
ATOM 8195 O O . ILE A 1 1048 ? 29.830 0.483 -22.912 1.00 91.75 1048 ILE A O 1
ATOM 8199 N N . GLY A 1 1049 ? 29.044 -0.031 -20.852 1.00 90.31 1049 GLY A N 1
ATOM 8200 C CA . GLY A 1 1049 ? 28.135 1.107 -20.705 1.00 90.31 1049 GLY A CA 1
ATOM 8201 C C . GLY A 1 1049 ? 28.812 2.463 -20.901 1.00 90.31 1049 GLY A C 1
ATOM 8202 O O . GLY A 1 1049 ? 28.174 3.418 -21.338 1.00 90.31 1049 GLY A O 1
ATOM 8203 N N . ARG A 1 1050 ? 30.129 2.553 -20.657 1.00 92.12 1050 ARG A N 1
ATOM 8204 C CA . ARG A 1 1050 ? 30.891 3.780 -20.916 1.00 92.12 1050 ARG A CA 1
ATOM 8205 C C . ARG A 1 1050 ? 30.950 4.104 -22.412 1.00 92.12 1050 ARG A C 1
ATOM 8207 O O . ARG A 1 1050 ? 30.848 5.270 -22.772 1.00 92.12 1050 ARG A O 1
ATOM 8214 N N . TYR A 1 1051 ? 31.101 3.101 -23.275 1.00 94.44 1051 TYR A N 1
ATOM 8215 C CA . TYR A 1 1051 ? 31.369 3.311 -24.703 1.00 94.44 1051 TYR A CA 1
ATOM 8216 C C . TYR A 1 1051 ? 30.124 3.260 -25.572 1.00 94.44 1051 TYR A C 1
ATOM 8218 O O . TYR A 1 1051 ? 30.028 4.053 -26.503 1.00 94.44 1051 TYR A O 1
ATOM 8226 N N . THR A 1 1052 ? 29.122 2.460 -25.203 1.00 93.50 1052 THR A N 1
ATOM 8227 C CA . THR A 1 1052 ? 27.765 2.647 -25.738 1.00 93.50 1052 THR A CA 1
ATOM 8228 C C . THR A 1 1052 ? 27.239 4.037 -25.357 1.00 93.50 1052 THR A C 1
ATOM 8230 O O . THR A 1 1052 ? 26.675 4.730 -26.199 1.00 93.50 1052 THR A O 1
ATOM 8233 N N . GLY A 1 1053 ? 27.529 4.509 -24.136 1.00 93.00 1053 GLY A N 1
ATOM 8234 C CA . GLY A 1 1053 ? 27.260 5.883 -23.704 1.00 93.00 1053 GLY A CA 1
ATOM 8235 C C . GLY A 1 1053 ? 28.029 6.948 -24.500 1.00 93.00 1053 GLY A C 1
ATOM 8236 O O . GLY A 1 1053 ? 27.448 7.964 -24.871 1.00 93.00 1053 GLY A O 1
ATOM 8237 N N . PHE A 1 1054 ? 29.311 6.734 -24.820 1.00 94.38 1054 PHE A N 1
ATOM 8238 C CA . PHE A 1 1054 ? 30.072 7.664 -25.668 1.00 94.38 1054 PHE A CA 1
ATOM 8239 C C . PHE A 1 1054 ? 29.550 7.708 -27.113 1.00 94.38 1054 PHE A C 1
ATOM 8241 O O . PHE A 1 1054 ? 29.388 8.805 -27.643 1.00 94.38 1054 PHE A O 1
ATOM 8248 N N . ALA A 1 1055 ? 29.225 6.564 -27.726 1.00 94.62 1055 ALA A N 1
ATOM 8249 C CA . ALA A 1 1055 ? 28.624 6.513 -29.062 1.00 94.62 1055 ALA A CA 1
ATOM 8250 C C . ALA A 1 1055 ? 27.248 7.210 -29.098 1.00 94.62 1055 ALA A C 1
ATOM 8252 O O . ALA A 1 1055 ? 26.988 8.025 -29.983 1.00 94.62 1055 ALA A O 1
ATOM 8253 N N . LEU A 1 1056 ? 26.407 6.988 -28.081 1.00 93.50 1056 LEU A N 1
ATOM 8254 C CA . LEU A 1 1056 ? 25.119 7.671 -27.923 1.00 93.50 1056 LEU A CA 1
ATOM 8255 C C . LEU A 1 1056 ? 25.296 9.192 -27.790 1.00 93.50 1056 LEU A C 1
ATOM 8257 O O . LEU A 1 1056 ? 24.611 9.968 -28.455 1.00 93.50 1056 LEU A O 1
ATOM 8261 N N . LEU A 1 1057 ? 26.242 9.639 -26.959 1.00 93.12 1057 LEU A N 1
ATOM 8262 C CA . LEU A 1 1057 ? 26.534 11.063 -26.795 1.00 93.12 1057 LEU A CA 1
ATOM 8263 C C . LEU A 1 1057 ? 27.143 11.683 -28.064 1.00 93.12 1057 LEU A C 1
ATOM 8265 O O . LEU A 1 1057 ? 26.894 12.862 -28.317 1.00 93.12 1057 LEU A O 1
ATOM 8269 N N . ALA A 1 1058 ? 27.884 10.927 -28.880 1.00 94.12 1058 ALA A N 1
ATOM 8270 C CA . ALA A 1 1058 ? 28.360 11.379 -30.188 1.00 94.12 1058 ALA A CA 1
ATOM 8271 C C . ALA A 1 1058 ? 27.199 11.552 -31.185 1.00 94.12 1058 ALA A C 1
ATOM 8273 O O . ALA A 1 1058 ? 27.105 12.598 -31.836 1.00 94.12 1058 ALA A O 1
ATOM 8274 N N . ALA A 1 1059 ? 26.272 10.590 -31.243 1.00 92.81 1059 ALA A N 1
ATOM 8275 C CA . ALA A 1 1059 ? 25.060 10.681 -32.056 1.00 92.81 1059 ALA A CA 1
ATOM 8276 C C . ALA A 1 1059 ? 24.190 11.888 -31.653 1.00 92.81 1059 ALA A C 1
ATOM 8278 O O . ALA A 1 1059 ? 23.897 12.739 -32.493 1.00 92.81 1059 ALA A O 1
ATOM 8279 N N . ILE A 1 1060 ? 23.859 12.028 -30.361 1.00 90.06 1060 ILE A N 1
ATOM 8280 C CA . ILE A 1 1060 ? 23.006 13.115 -29.846 1.00 90.06 1060 ILE A CA 1
ATOM 8281 C C . ILE A 1 1060 ? 23.662 14.496 -30.004 1.00 90.06 1060 ILE A C 1
ATOM 8283 O O . ILE A 1 1060 ? 23.027 15.423 -30.500 1.00 90.06 1060 ILE A O 1
ATOM 8287 N N . ASN A 1 1061 ? 24.919 14.671 -29.573 1.00 91.06 1061 ASN A N 1
ATOM 8288 C CA . ASN A 1 1061 ? 25.522 16.010 -29.476 1.00 91.06 1061 ASN A CA 1
ATOM 8289 C C . ASN A 1 1061 ? 26.247 16.462 -30.752 1.00 91.06 1061 ASN A C 1
ATOM 8291 O O . ASN A 1 1061 ? 26.456 17.662 -30.930 1.00 91.06 1061 ASN A O 1
ATOM 8295 N N . SER A 1 1062 ? 26.675 15.528 -31.610 1.00 91.19 1062 SER A N 1
ATOM 8296 C CA . SER A 1 1062 ? 27.480 15.829 -32.808 1.00 91.19 1062 SER A CA 1
ATOM 8297 C C . SER A 1 1062 ? 26.831 15.388 -34.123 1.00 91.19 1062 SER A C 1
ATOM 8299 O O . SER A 1 1062 ? 27.366 15.709 -35.183 1.00 91.19 1062 SER A O 1
ATOM 8301 N N . GLY A 1 1063 ? 25.700 14.671 -34.084 1.00 89.56 1063 GLY A N 1
ATOM 8302 C CA . GLY A 1 1063 ? 25.062 14.121 -35.283 1.00 89.56 1063 GLY A CA 1
ATOM 8303 C C . GLY A 1 1063 ? 25.888 13.024 -35.964 1.00 89.56 1063 GLY A C 1
ATOM 8304 O O . GLY A 1 1063 ? 25.802 12.867 -37.181 1.00 89.56 1063 GLY A O 1
ATOM 8305 N N . ALA A 1 1064 ? 26.727 12.309 -35.206 1.00 93.44 1064 ALA A N 1
ATOM 8306 C CA . ALA A 1 1064 ? 27.472 11.160 -35.717 1.00 93.44 1064 ALA A CA 1
ATOM 8307 C C . ALA A 1 1064 ? 26.520 10.002 -36.077 1.00 93.44 1064 ALA A C 1
ATOM 8309 O O . ALA A 1 1064 ? 25.460 9.860 -35.462 1.00 93.44 1064 ALA A O 1
ATOM 8310 N N . ASN A 1 1065 ? 26.888 9.159 -37.050 1.00 94.88 1065 ASN A N 1
ATOM 8311 C CA . ASN A 1 1065 ? 26.111 7.949 -37.319 1.00 94.88 1065 ASN A CA 1
ATOM 8312 C C . ASN A 1 1065 ? 26.270 6.966 -36.132 1.00 94.88 1065 ASN A C 1
ATOM 8314 O O . ASN A 1 1065 ? 27.410 6.692 -35.740 1.00 94.88 1065 ASN A O 1
ATOM 8318 N N . PRO A 1 1066 ? 25.174 6.442 -35.541 1.00 92.69 1066 PRO A N 1
ATOM 8319 C CA . PRO A 1 1066 ? 25.284 5.630 -34.333 1.00 92.69 1066 PRO A CA 1
ATOM 8320 C C . PRO A 1 1066 ? 25.969 4.284 -34.572 1.00 92.69 1066 PRO A C 1
ATOM 8322 O O . PRO A 1 1066 ? 26.755 3.866 -33.726 1.00 92.69 1066 PRO A O 1
ATOM 8325 N N . ALA A 1 1067 ? 25.723 3.630 -35.713 1.00 91.94 1067 ALA A N 1
ATOM 8326 C CA . ALA A 1 1067 ? 26.385 2.378 -36.062 1.00 91.94 1067 ALA A CA 1
ATOM 8327 C C . ALA A 1 1067 ? 27.897 2.567 -36.285 1.00 91.94 1067 ALA A C 1
ATOM 8329 O O . ALA A 1 1067 ? 28.683 1.792 -35.751 1.00 91.94 1067 ALA A O 1
ATOM 8330 N N . GLU A 1 1068 ? 28.328 3.608 -37.005 1.00 93.31 1068 GLU A N 1
ATOM 8331 C CA . GLU A 1 1068 ? 29.745 3.919 -37.242 1.00 93.31 1068 GLU A CA 1
ATOM 8332 C C . GLU A 1 1068 ? 30.498 4.240 -35.946 1.00 93.31 1068 GLU A C 1
ATOM 8334 O O . GLU A 1 1068 ? 31.623 3.769 -35.787 1.00 93.31 1068 GLU A O 1
ATOM 8339 N N . GLU A 1 1069 ? 29.912 4.991 -35.005 1.00 94.00 1069 GLU A N 1
ATOM 8340 C CA . GLU A 1 1069 ? 30.566 5.261 -33.713 1.00 94.00 1069 GLU A CA 1
ATOM 8341 C C . GLU A 1 1069 ? 30.477 4.091 -32.735 1.00 94.00 1069 GLU A C 1
ATOM 8343 O O . GLU A 1 1069 ? 31.415 3.873 -31.967 1.00 94.00 1069 GLU A O 1
ATOM 8348 N N . LEU A 1 1070 ? 29.417 3.277 -32.789 1.00 93.75 1070 LEU A N 1
ATOM 8349 C CA . LEU A 1 1070 ? 29.431 2.005 -32.076 1.00 93.75 1070 LEU A CA 1
ATOM 8350 C C . LEU A 1 1070 ? 30.559 1.127 -32.635 1.00 93.75 1070 LEU A C 1
ATOM 8352 O O . LEU A 1 1070 ? 31.388 0.689 -31.855 1.00 93.75 1070 LEU A O 1
ATOM 8356 N N . LEU A 1 1071 ? 30.693 0.982 -33.960 1.00 92.75 1071 LEU A N 1
ATOM 8357 C CA . LEU A 1 1071 ? 31.768 0.244 -34.650 1.00 92.75 1071 LEU A CA 1
ATOM 8358 C C . LEU A 1 1071 ? 33.180 0.829 -34.464 1.00 92.75 1071 LEU A C 1
ATOM 8360 O O . LEU A 1 1071 ? 34.153 0.066 -34.427 1.00 92.75 1071 LEU A O 1
ATOM 8364 N N . SER A 1 1072 ? 33.332 2.149 -34.314 1.00 93.12 1072 SER A N 1
ATOM 8365 C CA . SER A 1 1072 ? 34.624 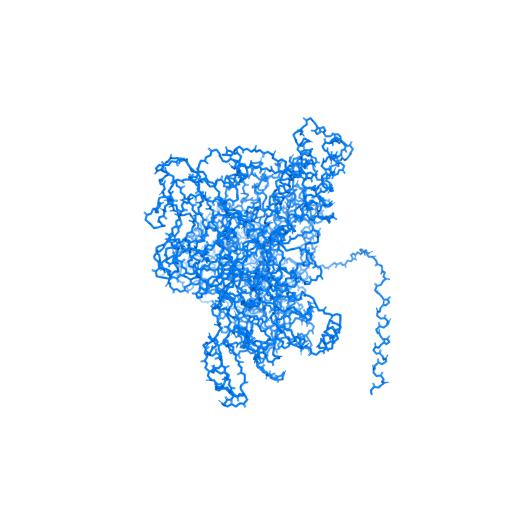2.784 -33.987 1.00 93.12 1072 SER A CA 1
ATOM 8366 C C . SER A 1 1072 ? 35.142 2.223 -32.660 1.00 93.12 1072 SER A C 1
ATOM 8368 O O . SER A 1 1072 ? 36.298 1.794 -32.522 1.00 93.12 1072 SER A O 1
ATOM 8370 N N . TYR A 1 1073 ? 34.208 2.052 -31.734 1.00 94.06 1073 TYR A N 1
ATOM 8371 C CA . TYR A 1 1073 ? 34.345 1.243 -30.557 1.00 94.06 1073 TYR A CA 1
ATOM 8372 C C . TYR A 1 1073 ? 33.890 -0.229 -30.830 1.00 94.06 1073 TYR A C 1
ATOM 8374 O O . TYR A 1 1073 ? 33.035 -0.777 -30.159 1.00 94.06 1073 TYR A O 1
ATOM 8382 N N . ILE A 1 1074 ? 34.502 -0.981 -31.752 1.00 91.00 1074 ILE A N 1
ATOM 8383 C CA . ILE A 1 1074 ? 34.356 -2.470 -31.782 1.00 91.00 1074 ILE A CA 1
ATOM 8384 C C . ILE A 1 1074 ? 35.716 -3.206 -31.761 1.00 91.00 1074 ILE A C 1
ATOM 8386 O O . ILE A 1 1074 ? 35.827 -4.386 -31.410 1.00 91.00 1074 ILE A O 1
ATOM 8390 N N . ILE A 1 1075 ? 36.816 -2.472 -31.965 1.00 88.44 1075 ILE A N 1
ATOM 8391 C CA . ILE A 1 1075 ? 38.191 -3.004 -31.887 1.00 88.44 1075 ILE A CA 1
ATOM 8392 C C . ILE A 1 1075 ? 38.875 -2.669 -30.568 1.00 88.44 1075 ILE A C 1
ATOM 8394 O O . ILE A 1 1075 ? 39.505 -3.538 -29.962 1.00 88.44 1075 ILE A O 1
ATOM 8398 N N . THR A 1 1076 ? 38.814 -1.404 -30.137 1.00 91.25 1076 THR A N 1
ATOM 8399 C CA . THR A 1 1076 ? 39.350 -1.002 -28.829 1.00 91.25 1076 THR A CA 1
ATOM 8400 C C . THR A 1 1076 ? 38.651 -1.819 -27.772 1.00 91.25 1076 THR A C 1
ATOM 8402 O O . THR A 1 1076 ? 39.350 -2.445 -26.973 1.00 91.25 1076 THR A O 1
ATOM 8405 N N . ILE A 1 1077 ? 37.310 -1.918 -27.898 1.00 92.62 1077 ILE A N 1
ATOM 8406 C CA . ILE A 1 1077 ? 36.493 -2.697 -26.981 1.00 92.62 1077 ILE A CA 1
ATOM 8407 C C . ILE A 1 1077 ? 37.117 -4.141 -26.873 1.00 92.62 1077 ILE A C 1
ATOM 8409 O O . ILE A 1 1077 ? 37.541 -4.487 -25.795 1.00 92.62 1077 ILE A O 1
ATOM 8413 N N . ASN A 1 1078 ? 37.500 -4.921 -27.903 1.00 91.75 1078 ASN A N 1
ATOM 8414 C CA . ASN A 1 1078 ? 37.852 -6.372 -27.786 1.00 91.75 1078 ASN A CA 1
ATOM 8415 C C . ASN A 1 1078 ? 38.893 -6.785 -26.723 1.00 91.75 1078 ASN A C 1
ATOM 8417 O O . ASN A 1 1078 ? 38.943 -7.932 -26.272 1.00 91.75 1078 ASN A O 1
ATOM 8421 N N . LYS A 1 1079 ? 39.718 -5.834 -26.309 1.00 90.62 1079 LYS A N 1
ATOM 8422 C CA . LYS A 1 1079 ? 40.887 -6.004 -25.472 1.00 90.62 1079 LYS A CA 1
ATOM 8423 C C . LYS A 1 1079 ? 40.573 -6.116 -23.975 1.00 90.62 1079 LYS A C 1
ATOM 8425 O O . LYS A 1 1079 ? 41.255 -6.922 -23.362 1.00 90.62 1079 LYS A O 1
ATOM 8430 N N . GLU A 1 1080 ? 39.596 -5.428 -23.362 1.00 91.19 1080 GLU A N 1
ATOM 8431 C CA . GLU A 1 1080 ? 39.390 -5.568 -21.895 1.00 91.19 1080 GLU A CA 1
ATOM 8432 C C . GLU A 1 1080 ? 38.723 -6.886 -21.511 1.00 91.19 1080 GLU A C 1
ATOM 8434 O O . GLU A 1 1080 ? 39.178 -7.486 -20.546 1.00 91.19 1080 GLU A O 1
ATOM 8439 N N . ILE A 1 1081 ? 37.716 -7.386 -22.244 1.00 90.19 1081 ILE A N 1
ATOM 8440 C CA . ILE A 1 1081 ? 37.154 -8.715 -21.927 1.00 90.19 1081 ILE A CA 1
ATOM 8441 C C . ILE A 1 1081 ? 38.237 -9.784 -22.112 1.00 90.19 1081 ILE A C 1
ATOM 8443 O O . ILE A 1 1081 ? 38.473 -10.578 -21.205 1.00 90.19 1081 ILE A O 1
ATOM 8447 N N . THR A 1 1082 ? 39.007 -9.725 -23.205 1.00 90.38 1082 THR A N 1
ATOM 8448 C CA . THR A 1 1082 ? 40.196 -10.576 -23.393 1.00 90.38 1082 THR A CA 1
ATOM 8449 C C . THR A 1 1082 ? 41.186 -10.440 -22.224 1.00 90.38 1082 THR A C 1
ATOM 8451 O O . THR A 1 1082 ? 41.606 -11.438 -21.642 1.00 90.38 1082 THR A O 1
ATOM 8454 N N . ARG A 1 1083 ? 41.534 -9.214 -21.815 1.00 91.19 1083 ARG A N 1
ATOM 8455 C CA . ARG A 1 1083 ? 42.496 -8.946 -20.734 1.00 91.19 1083 ARG A CA 1
ATOM 8456 C C . ARG A 1 1083 ? 41.980 -9.392 -19.365 1.00 91.19 1083 ARG A C 1
ATOM 8458 O O . ARG A 1 1083 ? 42.775 -9.856 -18.557 1.00 91.19 1083 ARG A O 1
ATOM 8465 N N . LYS A 1 1084 ? 40.681 -9.262 -19.086 1.00 88.88 1084 LYS A N 1
ATOM 8466 C CA . LYS A 1 1084 ? 40.058 -9.690 -17.827 1.00 88.88 1084 LYS A CA 1
ATOM 8467 C C . LYS A 1 1084 ? 39.861 -11.191 -17.756 1.00 88.88 1084 LYS A C 1
ATOM 8469 O O . LYS A 1 1084 ? 40.117 -11.766 -16.710 1.00 88.88 1084 LYS A O 1
ATOM 8474 N N . ARG A 1 1085 ? 39.502 -11.845 -18.857 1.00 87.06 1085 ARG A N 1
ATOM 8475 C CA . ARG A 1 1085 ? 39.488 -13.310 -18.929 1.00 87.06 1085 ARG A CA 1
ATOM 8476 C C . ARG A 1 1085 ? 40.901 -13.880 -18.740 1.00 87.06 1085 ARG A C 1
ATOM 8478 O O . ARG A 1 1085 ? 41.062 -14.797 -17.947 1.00 87.06 1085 ARG A O 1
ATOM 8485 N N . GLN A 1 1086 ? 41.934 -13.245 -19.308 1.00 87.44 1086 GLN A N 1
ATOM 8486 C CA . GLN A 1 1086 ? 43.345 -13.551 -19.000 1.00 87.44 1086 GLN A CA 1
ATOM 8487 C C . GLN A 1 1086 ? 43.740 -13.266 -17.537 1.00 87.44 1086 GLN A C 1
ATOM 8489 O O . GLN A 1 1086 ? 44.528 -14.017 -16.973 1.00 87.44 1086 GLN A O 1
ATOM 8494 N N . GLU A 1 1087 ? 43.203 -12.212 -16.910 1.00 83.44 1087 GLU A N 1
ATOM 8495 C CA . GLU A 1 1087 ? 43.422 -11.884 -15.484 1.00 83.44 1087 GLU A CA 1
ATOM 8496 C C . GLU A 1 1087 ? 42.862 -12.962 -14.531 1.00 83.44 1087 GLU A C 1
ATOM 8498 O O . GLU A 1 1087 ? 43.320 -13.053 -13.395 1.00 83.44 1087 GLU A O 1
ATOM 8503 N N . PHE A 1 1088 ? 41.924 -13.791 -15.008 1.00 78.38 1088 PHE A N 1
ATOM 8504 C CA . PHE A 1 1088 ? 41.272 -14.880 -14.269 1.00 78.38 1088 PHE A CA 1
ATOM 8505 C C . PHE A 1 1088 ? 41.490 -16.276 -14.896 1.00 78.38 1088 PHE A C 1
ATOM 8507 O O . PHE A 1 1088 ? 40.725 -17.194 -14.626 1.00 78.38 1088 PHE A O 1
ATOM 8514 N N . GLU A 1 1089 ? 42.513 -16.441 -15.745 1.00 81.69 1089 GLU A N 1
ATOM 8515 C CA . GLU A 1 1089 ? 42.898 -17.713 -16.400 1.00 81.69 1089 GLU A CA 1
ATOM 8516 C C . GLU A 1 1089 ? 41.800 -18.400 -17.262 1.00 81.69 1089 GLU A C 1
ATOM 8518 O O . GLU A 1 1089 ? 41.938 -19.560 -17.651 1.00 81.69 1089 GLU A O 1
ATOM 8523 N N . LEU A 1 1090 ? 40.740 -17.674 -17.636 1.00 78.94 1090 LEU A N 1
ATOM 8524 C CA . LEU A 1 1090 ? 39.633 -18.159 -18.473 1.00 78.94 1090 LEU A CA 1
ATOM 8525 C C . LEU A 1 1090 ? 40.014 -18.232 -19.963 1.00 78.94 1090 LEU A C 1
ATOM 8527 O O . LEU A 1 1090 ? 40.866 -17.477 -20.440 1.00 78.94 1090 LEU A O 1
ATOM 8531 N N . GLU A 1 1091 ? 39.323 -19.076 -20.744 1.00 81.50 1091 GLU A N 1
ATOM 8532 C CA . GLU A 1 1091 ? 39.560 -19.144 -22.193 1.00 81.50 1091 GLU A CA 1
ATOM 8533 C C . GLU A 1 1091 ? 39.285 -17.792 -22.876 1.00 81.50 1091 GLU A C 1
ATOM 8535 O O . GLU A 1 1091 ? 38.252 -17.154 -22.648 1.00 81.50 1091 GLU A O 1
ATOM 8540 N N . THR A 1 1092 ? 40.207 -17.388 -23.753 1.00 85.12 1092 THR A N 1
ATOM 8541 C CA . THR A 1 1092 ? 40.106 -16.203 -24.614 1.00 85.12 1092 THR A CA 1
ATOM 8542 C C . THR A 1 1092 ? 40.302 -16.530 -26.085 1.00 85.12 1092 THR A C 1
ATOM 8544 O O . THR A 1 1092 ? 40.866 -17.566 -26.436 1.00 85.12 1092 THR A O 1
ATOM 8547 N N . LEU A 1 1093 ? 39.899 -15.598 -26.943 1.00 83.62 1093 LEU A N 1
ATOM 8548 C CA . LEU A 1 1093 ? 40.247 -15.575 -28.361 1.00 83.62 1093 LEU A CA 1
ATOM 8549 C C . LEU A 1 1093 ? 41.729 -15.191 -28.542 1.00 83.62 1093 LEU A C 1
ATOM 8551 O O . LEU A 1 1093 ? 42.294 -14.443 -27.741 1.00 83.62 1093 LEU A O 1
ATOM 8555 N N . ASP A 1 1094 ? 42.361 -15.721 -29.586 1.00 77.06 1094 ASP A N 1
ATOM 8556 C CA . ASP A 1 1094 ? 43.793 -15.571 -29.869 1.00 77.06 1094 ASP A CA 1
ATOM 8557 C C . ASP A 1 1094 ? 44.122 -14.181 -30.445 1.00 77.06 1094 ASP A C 1
ATOM 8559 O O . ASP A 1 1094 ? 45.240 -13.681 -30.298 1.00 77.06 1094 ASP A O 1
ATOM 8563 N N . TYR A 1 1095 ? 43.147 -13.543 -31.104 1.00 74.88 1095 TYR A N 1
ATOM 8564 C CA . TYR A 1 1095 ? 43.251 -12.179 -31.619 1.00 74.88 1095 TYR A CA 1
ATOM 8565 C C . TYR A 1 1095 ? 41.891 -11.471 -31.707 1.00 74.88 1095 TYR A C 1
ATOM 8567 O O . TYR A 1 1095 ? 40.827 -12.081 -31.783 1.00 74.88 1095 TYR A O 1
ATOM 8575 N N . VAL A 1 1096 ? 41.942 -10.137 -31.720 1.00 66.94 1096 VAL A N 1
ATOM 8576 C CA . VAL A 1 1096 ? 40.768 -9.260 -31.819 1.00 66.94 1096 VAL A CA 1
ATOM 8577 C C . VAL A 1 1096 ? 40.031 -9.481 -33.142 1.00 66.94 1096 VAL A C 1
ATOM 8579 O O . VAL A 1 1096 ? 40.609 -9.258 -34.205 1.00 66.94 1096 VAL A O 1
ATOM 8582 N N . GLY A 1 1097 ? 38.751 -9.852 -33.063 1.00 67.62 1097 GLY A N 1
ATOM 8583 C CA . GLY A 1 1097 ? 37.882 -10.080 -34.224 1.00 67.62 1097 GLY A CA 1
ATOM 8584 C C . GLY A 1 1097 ? 37.760 -11.542 -34.667 1.00 67.62 1097 GLY A C 1
ATOM 8585 O O . GLY A 1 1097 ? 36.919 -11.820 -35.513 1.00 67.62 1097 GLY A O 1
ATOM 8586 N N . GLN A 1 1098 ? 38.538 -12.458 -34.082 1.00 76.69 1098 GLN A N 1
ATOM 8587 C CA . GLN A 1 1098 ? 38.352 -13.902 -34.254 1.00 76.69 1098 GLN A CA 1
ATOM 8588 C C . GLN A 1 1098 ? 36.987 -14.340 -33.684 1.00 76.69 1098 GLN A C 1
ATOM 8590 O O . GLN A 1 1098 ? 36.566 -13.824 -32.647 1.00 76.69 1098 GLN A O 1
ATOM 8595 N N . LYS A 1 1099 ? 36.322 -15.314 -34.310 1.00 79.50 1099 LYS A N 1
ATOM 8596 C CA . LYS A 1 1099 ? 35.152 -16.021 -33.744 1.00 79.50 1099 LYS A CA 1
ATOM 8597 C C . LYS A 1 1099 ? 35.566 -17.336 -33.080 1.00 79.50 1099 LYS A C 1
ATOM 8599 O O . LYS A 1 1099 ? 36.562 -17.945 -33.482 1.00 79.50 1099 LYS A O 1
ATOM 8604 N N . LEU A 1 1100 ? 34.788 -17.847 -32.118 1.00 73.12 1100 LEU A N 1
ATOM 8605 C CA . LEU A 1 1100 ? 35.116 -19.135 -31.495 1.00 73.12 1100 LEU A CA 1
ATOM 8606 C C . LEU A 1 1100 ? 35.143 -20.289 -32.510 1.00 73.12 1100 LEU A C 1
ATOM 8608 O O . LEU A 1 1100 ? 36.002 -21.163 -32.409 1.00 73.12 1100 LEU A O 1
ATOM 8612 N N . SER A 1 1101 ? 34.271 -20.273 -33.521 1.00 68.50 1101 SER A N 1
ATOM 8613 C CA . SER A 1 1101 ? 34.274 -21.252 -34.618 1.00 68.50 1101 SER A CA 1
ATOM 8614 C C . SER A 1 1101 ? 35.617 -21.301 -35.359 1.00 68.50 1101 SER A C 1
ATOM 8616 O O . SER A 1 1101 ? 36.194 -22.375 -35.519 1.00 68.50 1101 SER A O 1
ATOM 8618 N N . GLU A 1 1102 ? 36.174 -20.145 -35.724 1.00 70.25 1102 GLU A N 1
ATOM 8619 C CA . GLU A 1 1102 ? 37.491 -20.023 -36.366 1.00 70.25 1102 GLU A CA 1
ATOM 8620 C C . GLU A 1 1102 ? 38.606 -20.568 -35.461 1.00 70.25 1102 GLU A C 1
ATOM 8622 O O . GLU A 1 1102 ? 39.488 -21.295 -35.921 1.00 70.25 1102 GLU A O 1
ATOM 8627 N N . LYS A 1 1103 ? 38.540 -20.278 -34.153 1.00 75.12 1103 LYS A N 1
ATOM 8628 C CA . LYS A 1 1103 ? 39.476 -20.831 -33.166 1.00 75.12 1103 LYS A CA 1
ATOM 8629 C C . LYS A 1 1103 ? 39.388 -22.359 -33.081 1.00 75.12 1103 LYS A C 1
ATOM 8631 O O . LYS A 1 1103 ? 40.422 -23.026 -33.088 1.00 75.12 1103 LYS A O 1
ATOM 8636 N N . ARG A 1 1104 ? 38.179 -22.931 -33.032 1.00 75.56 1104 ARG A N 1
ATOM 8637 C CA . ARG A 1 1104 ? 37.979 -24.391 -32.987 1.00 75.56 1104 ARG A CA 1
ATOM 8638 C C . ARG A 1 1104 ? 38.464 -25.076 -34.264 1.00 75.56 1104 ARG A C 1
ATOM 8640 O O . ARG A 1 1104 ? 39.101 -26.120 -34.161 1.00 75.56 1104 ARG A O 1
ATOM 8647 N N . ILE A 1 1105 ? 38.261 -24.468 -35.436 1.00 67.88 1105 ILE A N 1
ATOM 8648 C CA . ILE A 1 1105 ? 38.806 -24.960 -36.713 1.00 67.88 1105 ILE A CA 1
ATOM 8649 C C . ILE A 1 1105 ? 40.343 -24.999 -36.664 1.00 67.88 1105 ILE A C 1
ATOM 8651 O O . ILE A 1 1105 ? 40.938 -26.034 -36.960 1.00 67.88 1105 ILE A O 1
ATOM 8655 N N . LEU A 1 1106 ? 40.999 -23.922 -36.216 1.00 70.19 1106 LEU A N 1
ATOM 8656 C CA . LEU A 1 1106 ? 42.463 -23.878 -36.077 1.00 70.19 1106 LEU A CA 1
ATOM 8657 C C . LEU A 1 1106 ? 42.993 -24.905 -35.060 1.00 70.19 1106 LEU A C 1
ATOM 8659 O O . LEU A 1 1106 ? 44.018 -25.544 -35.306 1.00 70.19 1106 LEU A O 1
ATOM 8663 N N . GLN A 1 1107 ? 42.288 -25.114 -33.944 1.00 71.75 1107 GLN A N 1
ATOM 8664 C CA . GLN A 1 1107 ? 42.624 -26.148 -32.959 1.00 71.75 1107 GLN A CA 1
ATOM 8665 C C . GLN A 1 1107 ? 42.469 -27.566 -33.536 1.00 71.75 1107 GLN A C 1
ATOM 8667 O O . GLN A 1 1107 ? 43.361 -28.391 -33.345 1.00 71.75 1107 GLN A O 1
ATOM 8672 N N . ALA A 1 1108 ? 41.397 -27.845 -34.284 1.00 58.34 1108 ALA A N 1
ATOM 8673 C CA . ALA A 1 1108 ? 41.181 -29.136 -34.938 1.00 58.34 1108 ALA A CA 1
ATOM 8674 C C . ALA A 1 1108 ? 42.263 -29.436 -35.991 1.00 58.34 1108 ALA A C 1
ATOM 8676 O O . ALA A 1 1108 ? 42.835 -30.525 -35.985 1.00 58.34 1108 ALA A O 1
ATOM 8677 N N . LEU A 1 1109 ? 42.611 -28.450 -36.828 1.00 62.53 1109 LEU A N 1
ATOM 8678 C CA . LEU A 1 1109 ? 43.714 -28.554 -37.791 1.00 62.53 1109 LEU A CA 1
ATOM 8679 C C . LEU A 1 1109 ? 45.052 -28.828 -37.091 1.00 62.53 1109 LEU A C 1
ATOM 8681 O O . LEU A 1 1109 ? 45.768 -29.743 -37.483 1.00 62.53 1109 LEU A O 1
ATOM 8685 N N . THR A 1 1110 ? 45.346 -28.119 -35.998 1.00 68.56 1110 THR A N 1
ATOM 8686 C CA . THR A 1 1110 ? 46.571 -28.347 -35.211 1.00 68.56 1110 THR A CA 1
ATOM 8687 C C . THR A 1 1110 ? 46.620 -29.766 -34.629 1.00 68.56 1110 THR A C 1
ATOM 8689 O O . THR A 1 1110 ? 47.671 -30.399 -34.639 1.00 68.56 1110 THR A O 1
ATOM 8692 N N . LEU A 1 1111 ? 45.495 -30.305 -34.140 1.00 66.50 1111 LEU A N 1
ATOM 8693 C CA . LEU A 1 1111 ? 45.431 -31.667 -33.590 1.00 66.50 1111 LEU A CA 1
ATOM 8694 C C . LEU A 1 1111 ? 45.541 -32.759 -34.669 1.00 66.50 1111 LEU A C 1
ATOM 8696 O O . LEU A 1 1111 ? 46.082 -33.829 -34.379 1.00 66.50 1111 LEU A O 1
ATOM 8700 N N . LEU A 1 1112 ? 45.069 -32.492 -35.891 1.00 56.03 1112 LEU A N 1
ATOM 8701 C CA . LEU A 1 1112 ? 45.283 -33.344 -37.066 1.00 56.03 11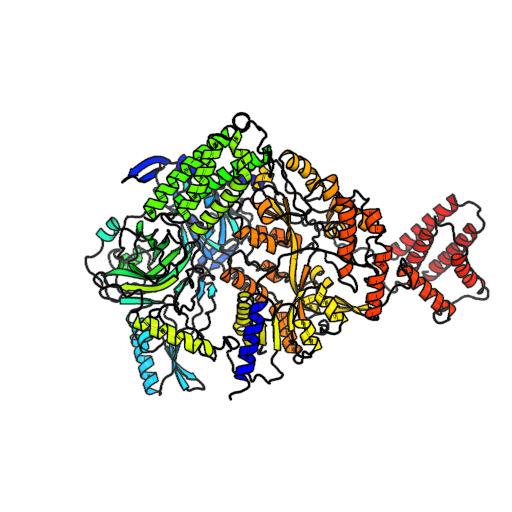12 LEU A CA 1
ATOM 8702 C C . LEU A 1 1112 ? 46.760 -33.332 -37.498 1.00 56.03 1112 LEU A C 1
ATOM 8704 O O . LEU A 1 1112 ? 47.347 -34.397 -37.680 1.00 56.03 1112 LEU A O 1
ATOM 8708 N N . GLU A 1 1113 ? 47.388 -32.155 -37.594 1.00 64.00 1113 GLU A N 1
ATOM 8709 C CA . GLU A 1 1113 ? 48.812 -32.006 -37.950 1.00 64.00 1113 GLU A CA 1
ATOM 8710 C C . GLU A 1 1113 ? 49.758 -32.632 -36.907 1.00 64.00 1113 GLU A C 1
ATOM 8712 O O . GLU A 1 1113 ? 50.741 -33.279 -37.272 1.00 64.00 1113 GLU A O 1
ATOM 8717 N N . ASP A 1 1114 ? 49.438 -32.518 -35.613 1.00 64.56 1114 ASP A N 1
ATOM 8718 C CA . ASP A 1 1114 ? 50.164 -33.183 -34.518 1.00 64.56 1114 ASP A CA 1
ATOM 8719 C C . ASP A 1 1114 ? 49.938 -34.712 -34.464 1.00 64.56 1114 ASP A C 1
ATOM 8721 O O . ASP A 1 1114 ? 50.553 -35.395 -33.637 1.00 64.56 1114 ASP A O 1
ATOM 8725 N N . GLY A 1 1115 ? 49.027 -35.266 -35.276 1.00 54.44 1115 GLY A N 1
ATOM 8726 C CA . GLY A 1 1115 ? 48.642 -36.682 -35.237 1.00 54.44 1115 GLY A CA 1
ATOM 8727 C C . GLY A 1 1115 ? 47.942 -37.109 -33.938 1.00 54.44 1115 GLY A C 1
ATOM 8728 O O . GLY A 1 1115 ? 47.956 -38.290 -33.590 1.00 54.44 1115 GLY A O 1
ATOM 8729 N N . LYS A 1 1116 ? 47.363 -36.153 -33.199 1.00 48.75 1116 LYS A N 1
ATOM 8730 C CA . LYS A 1 1116 ? 46.619 -36.375 -31.944 1.00 48.75 1116 LYS A CA 1
ATOM 8731 C C . LYS A 1 1116 ? 45.133 -36.623 -32.187 1.00 48.75 1116 LYS A C 1
ATOM 8733 O O . LYS A 1 1116 ? 44.496 -37.294 -31.381 1.00 48.75 1116 LYS A O 1
ATOM 8738 N N . LEU A 1 1117 ? 44.597 -36.099 -33.289 1.00 41.53 1117 LEU A N 1
ATOM 8739 C CA . LEU A 1 1117 ? 43.284 -36.453 -33.810 1.00 41.53 1117 LEU A CA 1
ATOM 8740 C C . LEU A 1 1117 ? 43.470 -37.517 -34.899 1.00 41.53 1117 LEU A C 1
ATOM 8742 O O . LEU A 1 1117 ? 43.898 -37.212 -36.010 1.00 41.53 1117 LEU A O 1
ATOM 8746 N N . SER A 1 1118 ? 43.179 -38.776 -34.578 1.00 44.78 1118 SER A N 1
ATOM 8747 C CA . SER A 1 1118 ? 43.183 -39.871 -35.550 1.00 44.78 1118 SER A CA 1
ATOM 8748 C C . SER A 1 1118 ? 41.756 -40.189 -35.983 1.00 44.78 1118 SER A C 1
ATOM 8750 O O . SER A 1 1118 ? 41.007 -40.804 -35.226 1.00 44.78 1118 SER A O 1
ATOM 8752 N N . ILE A 1 1119 ? 41.392 -39.813 -37.210 1.00 44.88 1119 ILE A N 1
ATOM 8753 C CA . ILE A 1 1119 ? 40.193 -40.348 -37.862 1.00 44.88 1119 ILE A CA 1
ATOM 8754 C C . ILE A 1 1119 ? 40.466 -41.836 -38.123 1.00 44.88 1119 ILE A C 1
ATOM 8756 O O . ILE A 1 1119 ? 41.359 -42.171 -38.907 1.00 44.88 1119 ILE A O 1
ATOM 8760 N N . GLU A 1 1120 ? 39.757 -42.740 -37.443 1.00 36.34 1120 GLU A N 1
ATOM 8761 C CA . GLU A 1 1120 ? 39.920 -44.176 -37.685 1.00 36.34 1120 GLU A CA 1
ATOM 8762 C C . GLU A 1 1120 ? 39.382 -44.527 -39.077 1.00 36.34 1120 GLU A C 1
ATOM 8764 O O . GLU A 1 1120 ? 38.175 -44.603 -39.295 1.00 36.34 1120 GLU A O 1
ATOM 8769 N N . MET A 1 1121 ? 40.289 -44.765 -40.033 1.00 33.97 1121 MET A N 1
ATOM 8770 C CA . MET A 1 1121 ? 39.950 -45.233 -41.382 1.00 33.97 1121 MET A CA 1
ATOM 8771 C C . MET A 1 1121 ? 39.475 -46.695 -41.368 1.00 33.97 1121 MET A C 1
ATOM 8773 O O . MET A 1 1121 ? 40.156 -47.617 -41.831 1.00 33.97 1121 MET A O 1
ATOM 8777 N N . GLY A 1 1122 ? 38.270 -46.901 -40.843 1.00 31.34 1122 GLY A N 1
ATOM 8778 C CA . GLY A 1 1122 ? 37.490 -48.114 -41.016 1.00 31.34 1122 GLY A CA 1
ATOM 8779 C C . GLY A 1 1122 ? 37.078 -48.277 -42.478 1.00 31.34 1122 GLY A C 1
ATOM 8780 O O . GLY A 1 1122 ? 36.021 -47.815 -42.875 1.00 31.34 1122 GLY A O 1
ATOM 8781 N N . VAL A 1 1123 ? 37.895 -49.011 -43.242 1.00 34.88 1123 VAL A N 1
ATOM 8782 C CA . VAL A 1 1123 ? 37.667 -49.414 -44.646 1.00 34.88 1123 VAL A CA 1
ATOM 8783 C C . VAL A 1 1123 ? 37.880 -48.306 -45.694 1.00 34.88 1123 VAL A C 1
ATOM 8785 O O . VAL A 1 1123 ? 36.949 -47.630 -46.102 1.00 34.88 1123 VAL A O 1
ATOM 8788 N N . LEU A 1 1124 ? 39.092 -48.248 -46.265 1.00 29.34 1124 LEU A N 1
ATOM 8789 C CA . LEU A 1 1124 ? 39.341 -48.495 -47.703 1.00 29.34 1124 LEU A CA 1
ATOM 8790 C C . LEU A 1 1124 ? 40.861 -48.641 -47.973 1.00 29.34 1124 LEU A C 1
ATOM 8792 O O . LEU A 1 1124 ? 41.646 -48.724 -47.028 1.00 29.34 1124 LEU A O 1
ATOM 8796 N N . ARG A 1 1125 ? 41.286 -48.817 -49.236 1.00 35.94 1125 ARG A N 1
ATOM 8797 C CA . ARG A 1 1125 ? 42.669 -49.187 -49.614 1.00 35.94 1125 ARG A CA 1
ATOM 8798 C C . ARG A 1 1125 ? 43.337 -48.199 -50.573 1.00 35.94 1125 ARG A C 1
ATOM 8800 O O . ARG A 1 1125 ? 42.685 -47.657 -51.446 1.00 35.94 1125 ARG A O 1
ATOM 8807 N N . GLU A 1 1126 ? 44.663 -48.121 -50.450 1.00 37.59 1126 GLU A N 1
ATOM 8808 C CA . GLU A 1 1126 ? 45.673 -47.830 -51.492 1.00 37.59 1126 GLU A CA 1
ATOM 8809 C C . GLU A 1 1126 ? 45.613 -46.518 -52.314 1.00 37.59 1126 GLU A C 1
ATOM 8811 O O . GLU A 1 1126 ? 46.592 -46.250 -53.001 1.00 37.59 1126 GLU A O 1
ATOM 8816 N N . ASP A 1 1127 ? 44.620 -45.636 -52.143 1.00 37.28 1127 ASP A N 1
ATOM 8817 C CA . ASP A 1 1127 ? 44.583 -44.286 -52.764 1.00 37.28 1127 ASP A CA 1
ATOM 8818 C C . ASP A 1 1127 ? 44.777 -43.118 -51.753 1.00 37.28 1127 ASP A C 1
ATOM 8820 O O . ASP A 1 1127 ? 44.487 -41.952 -52.023 1.00 37.28 1127 ASP A O 1
ATOM 8824 N N . GLY A 1 1128 ? 45.282 -43.426 -50.552 1.00 35.50 1128 GLY A N 1
ATOM 8825 C CA . GLY A 1 1128 ? 45.199 -42.578 -49.348 1.00 35.50 1128 GLY A CA 1
ATOM 8826 C C . GLY A 1 1128 ? 45.977 -41.250 -49.304 1.00 35.50 1128 GLY A C 1
ATOM 8827 O O . GLY A 1 1128 ? 45.842 -40.538 -48.313 1.00 35.50 1128 GLY A O 1
ATOM 8828 N N . GLU A 1 1129 ? 46.763 -40.882 -50.321 1.00 35.38 1129 GLU A N 1
ATOM 8829 C CA . GLU A 1 1129 ? 47.345 -39.524 -50.400 1.00 35.38 1129 GLU A CA 1
ATOM 8830 C C . GLU A 1 1129 ? 46.295 -38.491 -50.863 1.00 35.38 1129 GLU A C 1
ATOM 8832 O O . GLU A 1 1129 ? 46.304 -37.350 -50.404 1.00 35.38 1129 GLU A O 1
ATOM 8837 N N . VAL A 1 1130 ? 45.325 -38.902 -51.694 1.00 35.88 1130 VAL A N 1
ATOM 8838 C CA . VAL A 1 1130 ? 44.382 -37.983 -52.359 1.00 35.88 1130 VAL A CA 1
ATOM 8839 C C . VAL A 1 1130 ? 43.410 -37.317 -51.383 1.00 35.88 1130 VAL A C 1
ATOM 8841 O O . VAL A 1 1130 ? 43.088 -36.148 -51.561 1.00 35.88 1130 VAL A O 1
ATOM 8844 N N . VAL A 1 1131 ? 42.942 -38.010 -50.340 1.00 38.69 1131 VAL A N 1
ATOM 8845 C CA . VAL A 1 1131 ? 41.956 -37.444 -49.393 1.00 38.69 1131 VAL A CA 1
ATOM 8846 C C . VAL A 1 1131 ? 42.580 -36.356 -48.514 1.00 38.69 1131 VAL A C 1
ATOM 8848 O O . VAL A 1 1131 ? 41.953 -35.323 -48.279 1.00 38.69 1131 VAL A O 1
ATOM 8851 N N . LEU A 1 1132 ? 43.831 -36.545 -48.079 1.00 37.59 1132 LEU A N 1
ATOM 8852 C CA . LEU A 1 1132 ? 44.544 -35.550 -47.276 1.00 37.59 1132 LEU A CA 1
ATOM 8853 C C . LEU A 1 1132 ? 44.855 -34.300 -48.114 1.00 37.59 1132 LEU A C 1
ATOM 8855 O O . LEU A 1 1132 ? 44.553 -33.186 -47.684 1.00 37.59 1132 LEU A O 1
ATOM 8859 N N . ASP A 1 1133 ? 45.347 -34.500 -49.344 1.00 39.19 1133 ASP A N 1
ATOM 8860 C CA . ASP A 1 1133 ? 45.526 -33.427 -50.326 1.00 39.19 1133 ASP A CA 1
ATOM 8861 C C . ASP A 1 1133 ? 44.190 -32.753 -50.680 1.00 39.19 1133 ASP A C 1
ATOM 8863 O O . ASP A 1 1133 ? 44.166 -31.543 -50.852 1.00 39.19 1133 ASP A O 1
ATOM 8867 N N . THR A 1 1134 ? 43.062 -33.471 -50.734 1.00 39.94 1134 THR A N 1
ATOM 8868 C CA . THR A 1 1134 ? 41.739 -32.886 -51.042 1.00 39.94 1134 THR A CA 1
ATOM 8869 C C . THR A 1 1134 ? 41.246 -31.973 -49.921 1.00 39.94 1134 THR A C 1
ATOM 8871 O O . THR A 1 1134 ? 40.767 -30.876 -50.201 1.00 39.94 1134 THR A O 1
ATOM 8874 N N . ILE A 1 1135 ? 41.411 -32.365 -48.653 1.00 40.94 1135 ILE A N 1
ATOM 8875 C CA . ILE A 1 1135 ? 41.064 -31.509 -47.506 1.00 40.94 1135 ILE A CA 1
ATOM 8876 C C . ILE A 1 1135 ? 41.992 -30.285 -47.464 1.00 40.94 1135 ILE A C 1
ATOM 8878 O O . ILE A 1 1135 ? 41.520 -29.152 -47.347 1.00 40.94 1135 ILE A O 1
ATOM 8882 N N . GLN A 1 1136 ? 43.303 -30.474 -47.652 1.00 38.38 1136 GLN A N 1
ATOM 8883 C CA . GLN A 1 1136 ? 44.251 -29.358 -47.731 1.00 38.38 1136 GLN A CA 1
ATOM 8884 C C . GLN A 1 1136 ? 44.016 -28.468 -48.966 1.00 38.38 1136 GLN A C 1
ATOM 8886 O O . GLN A 1 1136 ? 44.209 -27.253 -48.888 1.00 38.38 1136 GLN A O 1
ATOM 8891 N N . TYR A 1 1137 ? 43.542 -29.013 -50.088 1.00 40.00 1137 TYR A N 1
ATOM 8892 C CA . TYR A 1 1137 ? 43.198 -28.264 -51.299 1.00 40.00 1137 TYR A CA 1
ATOM 8893 C C . TYR A 1 1137 ? 41.885 -27.495 -51.145 1.00 40.00 1137 TYR A C 1
ATOM 8895 O O . TYR A 1 1137 ? 41.830 -26.332 -51.534 1.00 40.00 1137 TYR A O 1
ATOM 8903 N N . ALA A 1 1138 ? 40.852 -28.061 -50.518 1.00 42.94 1138 ALA A N 1
ATOM 8904 C CA . ALA A 1 1138 ? 39.623 -27.334 -50.198 1.00 42.94 1138 ALA A CA 1
ATOM 8905 C C . ALA A 1 1138 ? 39.912 -26.112 -49.302 1.00 42.94 1138 ALA A C 1
ATOM 8907 O O . ALA A 1 1138 ? 39.421 -25.016 -49.566 1.00 42.94 1138 ALA A O 1
ATOM 8908 N N . ILE A 1 1139 ? 40.792 -26.279 -48.308 1.00 41.53 1139 ILE A N 1
ATOM 8909 C CA . ILE A 1 1139 ? 41.207 -25.213 -47.384 1.00 41.53 1139 ILE A CA 1
ATOM 8910 C C . ILE A 1 1139 ? 42.136 -24.179 -48.056 1.00 41.53 1139 ILE A C 1
ATOM 8912 O O . ILE A 1 1139 ? 42.044 -22.989 -47.759 1.00 41.53 1139 ILE A O 1
ATOM 8916 N N . SER A 1 1140 ? 43.022 -24.589 -48.974 1.00 37.78 1140 SER A N 1
ATOM 8917 C CA . SER A 1 1140 ? 44.034 -23.694 -49.577 1.00 37.78 1140 SER A CA 1
ATOM 8918 C C . SER A 1 1140 ? 43.664 -23.086 -50.937 1.00 37.78 1140 SER A C 1
ATOM 8920 O O . SER A 1 1140 ? 44.195 -22.030 -51.289 1.00 37.78 1140 SER A O 1
ATOM 8922 N N . SER A 1 1141 ? 42.759 -23.700 -51.706 1.00 41.56 1141 SER A N 1
ATOM 8923 C CA . SER A 1 1141 ? 42.378 -23.238 -53.054 1.00 41.56 1141 SER A CA 1
ATOM 8924 C C . SER A 1 1141 ? 41.444 -22.025 -53.056 1.00 41.56 1141 SER A C 1
ATOM 8926 O O . SER A 1 1141 ? 41.333 -21.357 -54.085 1.00 41.56 1141 SER A O 1
ATOM 8928 N N . ASN A 1 1142 ? 40.844 -21.695 -51.904 1.00 47.12 1142 ASN A N 1
ATOM 8929 C CA . ASN A 1 1142 ? 40.072 -20.471 -51.677 1.00 47.12 1142 ASN A CA 1
ATOM 8930 C C . ASN A 1 1142 ? 38.951 -20.292 -52.723 1.00 47.12 1142 ASN A C 1
ATOM 8932 O O . ASN A 1 1142 ? 38.922 -19.312 -53.478 1.00 47.12 1142 ASN A O 1
ATOM 8936 N N . LEU A 1 1143 ? 38.052 -21.289 -52.782 1.00 40.19 1143 LEU A N 1
ATOM 8937 C CA . LEU A 1 1143 ? 36.808 -21.249 -53.559 1.00 40.19 1143 LEU A CA 1
ATOM 8938 C C . LEU A 1 1143 ? 36.151 -19.870 -53.414 1.00 40.19 1143 LEU A C 1
ATOM 8940 O O . LEU A 1 1143 ? 35.997 -19.368 -52.301 1.00 40.19 1143 LEU A O 1
ATOM 8944 N N . LYS A 1 1144 ? 35.800 -19.248 -54.553 1.00 44.03 1144 LYS A N 1
ATOM 8945 C CA . LYS A 1 1144 ? 35.323 -17.854 -54.619 1.00 44.03 1144 LYS A CA 1
ATOM 8946 C C . LYS A 1 1144 ? 34.287 -17.613 -53.511 1.00 44.03 1144 LYS A C 1
ATOM 8948 O O . LYS A 1 1144 ? 33.303 -18.346 -53.429 1.00 44.03 1144 LYS A O 1
ATOM 8953 N N . LYS A 1 1145 ? 34.501 -16.549 -52.721 1.00 43.81 1145 LYS A N 1
ATOM 8954 C CA . LYS A 1 1145 ? 33.785 -16.143 -51.485 1.00 43.81 1145 LYS A CA 1
ATOM 8955 C C . LYS A 1 1145 ? 32.263 -15.885 -51.615 1.00 43.81 1145 LYS A C 1
ATOM 8957 O O . LYS A 1 1145 ? 31.682 -15.186 -50.799 1.00 43.81 1145 LYS A O 1
ATOM 8962 N N . GLN A 1 1146 ? 31.652 -16.370 -52.688 1.00 41.88 1146 GLN A N 1
ATOM 8963 C CA . GLN A 1 1146 ? 30.228 -16.342 -52.987 1.00 41.88 1146 GLN A CA 1
ATOM 8964 C C . GLN A 1 1146 ? 29.540 -17.674 -52.639 1.00 41.88 1146 GLN A C 1
ATOM 8966 O O . GLN A 1 1146 ? 28.344 -17.656 -52.400 1.00 41.88 1146 GLN A O 1
ATOM 8971 N N . TYR A 1 1147 ? 30.283 -18.792 -52.606 1.00 45.62 1147 TYR A N 1
ATOM 8972 C CA . TYR A 1 1147 ? 29.727 -20.146 -52.421 1.00 45.62 1147 TYR A CA 1
ATOM 8973 C C . TYR A 1 1147 ? 30.355 -20.925 -51.247 1.00 45.62 1147 TYR A C 1
ATOM 8975 O O . TYR A 1 1147 ? 29.941 -22.038 -50.934 1.00 45.62 1147 TYR A O 1
ATOM 8983 N N . ALA A 1 1148 ? 31.386 -20.369 -50.600 1.00 45.97 1148 ALA A N 1
ATOM 8984 C CA . ALA A 1 1148 ? 32.124 -21.055 -49.536 1.00 45.97 1148 ALA A CA 1
ATOM 8985 C C . ALA A 1 1148 ? 31.259 -21.316 -48.289 1.00 45.97 1148 ALA A C 1
ATOM 8987 O O . ALA A 1 1148 ? 31.325 -22.403 -47.720 1.00 45.97 1148 ALA A O 1
ATOM 8988 N N . ASP A 1 1149 ? 30.420 -20.349 -47.909 1.00 45.56 1149 ASP A N 1
ATOM 8989 C CA . ASP A 1 1149 ? 29.549 -20.448 -46.732 1.00 45.56 1149 ASP A CA 1
ATOM 8990 C C . ASP A 1 1149 ? 28.444 -21.505 -46.934 1.00 45.56 1149 ASP A C 1
ATOM 8992 O O . ASP A 1 1149 ? 28.114 -22.249 -46.013 1.00 45.56 1149 ASP A O 1
ATOM 8996 N N . GLU A 1 1150 ? 27.936 -21.647 -48.163 1.00 46.91 1150 GLU A N 1
ATOM 8997 C CA . GLU A 1 1150 ? 26.908 -22.630 -48.539 1.00 46.91 1150 GLU A CA 1
ATOM 8998 C C . GLU A 1 1150 ? 27.467 -24.066 -48.534 1.00 46.91 1150 GLU A C 1
ATOM 9000 O O . GLU A 1 1150 ? 26.842 -24.974 -47.984 1.00 46.91 1150 GLU A O 1
ATOM 9005 N N . PHE A 1 1151 ? 28.681 -24.279 -49.061 1.00 45.06 1151 PHE A N 1
ATOM 9006 C CA . PHE A 1 1151 ? 29.370 -25.574 -48.959 1.00 45.06 1151 PHE A CA 1
ATOM 9007 C C . PHE A 1 1151 ? 29.774 -25.914 -47.514 1.00 45.06 1151 PHE A C 1
ATOM 9009 O O . PHE A 1 1151 ? 29.660 -27.071 -47.109 1.00 45.06 1151 PHE A O 1
ATOM 9016 N N . ALA A 1 1152 ? 30.203 -24.930 -46.715 1.00 47.28 1152 ALA A N 1
ATOM 9017 C CA . ALA A 1 1152 ? 30.524 -25.137 -45.302 1.00 47.28 1152 ALA A CA 1
ATOM 9018 C C . ALA A 1 1152 ? 29.278 -25.501 -44.473 1.00 47.28 1152 ALA A C 1
ATOM 9020 O O . ALA A 1 1152 ? 29.331 -26.420 -43.653 1.00 47.28 1152 ALA A O 1
ATOM 9021 N N . HIS A 1 1153 ? 28.144 -24.840 -44.723 1.00 48.44 1153 HIS A N 1
ATOM 9022 C CA . HIS A 1 1153 ? 26.860 -25.180 -44.110 1.00 48.44 1153 HIS A CA 1
ATOM 9023 C C . HIS A 1 1153 ? 26.410 -26.596 -44.500 1.00 48.44 1153 HIS A C 1
ATOM 9025 O O . HIS A 1 1153 ? 26.110 -27.399 -43.620 1.00 48.44 1153 HIS A O 1
ATOM 9031 N N . MET A 1 1154 ? 26.473 -26.949 -45.789 1.00 46.81 1154 MET A N 1
ATOM 9032 C CA . MET A 1 1154 ? 26.109 -28.283 -46.286 1.00 46.81 1154 MET A CA 1
ATOM 9033 C C . MET A 1 1154 ? 26.976 -29.406 -45.685 1.00 46.81 1154 MET A C 1
ATOM 9035 O O . MET A 1 1154 ? 26.444 -30.448 -45.311 1.00 46.81 1154 MET A O 1
ATOM 9039 N N . ILE A 1 1155 ? 28.290 -29.201 -45.524 1.00 44.69 1155 ILE A N 1
ATOM 9040 C CA . ILE A 1 1155 ? 29.167 -30.165 -44.829 1.00 44.69 1155 ILE A CA 1
ATOM 9041 C C . ILE A 1 1155 ? 28.834 -30.246 -43.329 1.00 44.69 1155 ILE A C 1
ATOM 9043 O O . ILE A 1 1155 ? 28.865 -31.333 -42.754 1.00 44.69 1155 ILE A O 1
ATOM 9047 N N . THR A 1 1156 ? 28.468 -29.127 -42.696 1.00 45.88 1156 THR A N 1
ATOM 9048 C CA . THR A 1 1156 ? 28.082 -29.095 -41.274 1.00 45.88 1156 THR A CA 1
ATOM 9049 C C . THR A 1 1156 ? 26.789 -29.877 -41.021 1.00 45.88 1156 THR A C 1
ATOM 9051 O O . THR A 1 1156 ? 26.735 -30.676 -40.086 1.00 45.88 1156 THR A O 1
ATOM 9054 N N . GLU A 1 1157 ? 25.771 -29.718 -41.871 1.00 46.78 1157 GLU A N 1
ATOM 9055 C CA . GLU A 1 1157 ? 24.506 -30.455 -41.741 1.00 46.78 1157 GLU A CA 1
ATOM 9056 C C . GLU A 1 1157 ? 24.639 -31.938 -42.130 1.00 46.78 1157 GLU A C 1
ATOM 9058 O O . GLU A 1 1157 ? 24.065 -32.798 -41.461 1.00 46.78 1157 GLU A O 1
ATOM 9063 N N . LEU A 1 1158 ? 25.479 -32.281 -43.117 1.00 43.75 1158 LEU A N 1
ATOM 9064 C CA . LEU A 1 1158 ? 25.840 -33.681 -43.392 1.00 43.75 1158 LEU A CA 1
ATOM 9065 C C . LEU A 1 1158 ? 26.563 -34.337 -42.201 1.00 43.75 1158 LEU A C 1
ATOM 9067 O O . LEU A 1 1158 ? 26.310 -35.504 -41.907 1.00 43.75 1158 LEU A O 1
ATOM 9071 N N . SER A 1 1159 ? 27.413 -33.598 -41.477 1.00 44.94 1159 SER A N 1
ATOM 9072 C CA . SER A 1 1159 ? 28.055 -34.101 -40.253 1.00 44.94 1159 SER A CA 1
ATOM 9073 C C . SER A 1 1159 ? 27.050 -34.269 -39.105 1.00 44.94 1159 SER A C 1
ATOM 9075 O O . SER A 1 1159 ? 27.061 -35.298 -38.433 1.00 44.94 1159 SER A O 1
ATOM 9077 N N . ARG A 1 1160 ? 26.124 -33.314 -38.916 1.00 45.38 1160 ARG A N 1
ATOM 9078 C CA . ARG A 1 1160 ? 25.017 -33.423 -37.941 1.00 45.38 1160 ARG A CA 1
ATOM 9079 C C . ARG A 1 1160 ? 24.116 -34.631 -38.211 1.00 45.38 1160 ARG A C 1
ATOM 9081 O O . ARG A 1 1160 ? 23.671 -35.282 -37.268 1.00 45.38 1160 ARG A O 1
ATOM 9088 N N . ALA A 1 1161 ? 23.872 -34.958 -39.479 1.00 46.19 1161 ALA A N 1
ATOM 9089 C CA . ALA A 1 1161 ? 23.095 -36.134 -39.861 1.00 46.19 1161 ALA A CA 1
ATOM 9090 C C . ALA A 1 1161 ? 23.789 -37.467 -39.504 1.00 46.19 1161 ALA A C 1
ATOM 9092 O O . ALA A 1 1161 ? 23.093 -38.463 -39.305 1.00 46.19 1161 ALA A O 1
ATOM 9093 N N . ALA A 1 1162 ? 25.124 -37.488 -39.393 1.00 41.53 1162 ALA A N 1
ATOM 9094 C CA . ALA A 1 1162 ? 25.912 -38.689 -39.103 1.00 41.53 1162 ALA A CA 1
ATOM 9095 C C . ALA A 1 1162 ? 26.087 -38.985 -37.597 1.00 41.53 1162 ALA A C 1
ATOM 9097 O O . ALA A 1 1162 ? 26.077 -40.152 -37.212 1.00 41.53 1162 ALA A O 1
ATOM 9098 N N . ASP A 1 1163 ? 26.192 -37.963 -36.738 1.00 40.97 1163 ASP A N 1
ATOM 9099 C CA . ASP A 1 1163 ? 26.480 -38.117 -35.292 1.00 40.97 1163 ASP A CA 1
ATOM 9100 C C . ASP A 1 1163 ? 25.288 -38.610 -34.430 1.00 40.97 1163 ASP A C 1
ATOM 9102 O O . ASP A 1 1163 ? 25.391 -38.733 -33.208 1.00 40.97 1163 ASP A O 1
ATOM 9106 N N . THR A 1 1164 ? 24.124 -38.903 -35.022 1.00 44.41 1164 THR A N 1
ATOM 9107 C CA . THR A 1 1164 ? 22.886 -39.207 -34.275 1.00 44.41 1164 THR A CA 1
ATOM 9108 C C . THR A 1 1164 ? 22.691 -40.698 -33.951 1.00 44.41 1164 THR A C 1
ATOM 9110 O O . THR A 1 1164 ? 21.727 -41.331 -34.388 1.00 44.41 1164 THR A O 1
ATOM 9113 N N . GLU A 1 1165 ? 23.538 -41.259 -33.077 1.00 43.31 1165 GLU A N 1
ATOM 9114 C CA . GLU A 1 1165 ? 23.330 -42.586 -32.451 1.00 43.31 1165 GLU A CA 1
ATOM 9115 C C . GLU A 1 1165 ? 22.156 -42.620 -31.432 1.00 43.31 1165 GLU A C 1
ATOM 9117 O O . GLU A 1 1165 ? 22.323 -43.048 -30.291 1.00 43.31 1165 GLU A O 1
ATOM 9122 N N . ASN A 1 1166 ? 20.948 -42.187 -31.827 1.00 42.81 1166 ASN A N 1
ATOM 9123 C CA . ASN A 1 1166 ? 19.654 -42.850 -31.561 1.00 42.81 1166 ASN A CA 1
ATOM 9124 C C . ASN A 1 1166 ? 18.449 -41.992 -32.008 1.00 42.81 1166 ASN A C 1
ATOM 9126 O O . ASN A 1 1166 ? 18.232 -40.894 -31.508 1.00 42.81 1166 ASN A O 1
ATOM 9130 N N . ARG A 1 1167 ? 17.565 -42.593 -32.820 1.00 48.12 1167 ARG A N 1
ATOM 9131 C CA . ARG A 1 1167 ? 16.134 -42.242 -32.976 1.00 48.12 1167 ARG A CA 1
ATOM 9132 C C . ARG A 1 1167 ? 15.785 -40.773 -33.278 1.00 48.12 1167 ARG A C 1
ATOM 9134 O O . ARG A 1 1167 ? 15.075 -40.125 -32.513 1.00 48.12 1167 ARG A O 1
ATOM 9141 N N . ILE A 1 1168 ? 16.091 -40.343 -34.499 1.00 41.91 1168 ILE A N 1
ATOM 9142 C CA . ILE A 1 1168 ? 15.272 -39.363 -35.231 1.00 41.91 1168 ILE A CA 1
ATOM 9143 C C . ILE A 1 1168 ? 14.823 -40.003 -36.563 1.00 41.91 1168 ILE A C 1
ATOM 9145 O O . ILE A 1 1168 ? 15.439 -40.958 -37.030 1.00 41.91 1168 ILE A O 1
ATOM 9149 N N . ASP A 1 1169 ? 13.689 -39.558 -37.113 1.00 48.41 1169 ASP A N 1
ATOM 9150 C CA . ASP A 1 1169 ? 13.005 -40.170 -38.264 1.00 48.41 1169 ASP A CA 1
ATOM 9151 C C . ASP A 1 1169 ? 13.852 -40.171 -39.558 1.00 48.41 1169 ASP A C 1
ATOM 9153 O O . ASP A 1 1169 ? 14.329 -39.123 -40.002 1.00 48.41 1169 ASP A O 1
ATOM 9157 N N . ASN A 1 1170 ? 13.960 -41.332 -40.218 1.00 50.34 1170 ASN A N 1
ATOM 9158 C CA . ASN A 1 1170 ? 14.569 -41.492 -41.545 1.00 50.34 1170 ASN A CA 1
ATOM 9159 C C . ASN A 1 1170 ? 13.974 -40.529 -42.593 1.00 50.34 1170 ASN A C 1
ATOM 9161 O O . ASN A 1 1170 ? 14.664 -40.161 -43.545 1.00 50.34 1170 ASN A O 1
ATOM 9165 N N . ALA A 1 1171 ? 12.716 -40.098 -42.436 1.00 47.81 1171 ALA A N 1
ATOM 9166 C CA . ALA A 1 1171 ? 12.098 -39.094 -43.300 1.00 47.81 1171 ALA A CA 1
ATOM 9167 C C . ALA A 1 1171 ? 12.846 -37.747 -43.274 1.00 47.81 1171 ALA A C 1
ATOM 9169 O O . ALA A 1 1171 ? 12.990 -37.127 -44.327 1.00 47.81 1171 ALA A O 1
ATOM 9170 N N . LYS A 1 1172 ? 13.381 -37.325 -42.116 1.00 50.28 1172 LYS A N 1
ATOM 9171 C CA . LYS A 1 1172 ? 14.187 -36.097 -41.974 1.00 50.28 1172 LYS A CA 1
ATOM 9172 C C . LYS A 1 1172 ? 15.551 -36.235 -42.637 1.00 50.28 1172 LYS A C 1
ATOM 9174 O O . LYS A 1 1172 ? 15.935 -35.367 -43.414 1.00 50.28 1172 LYS A O 1
ATOM 9179 N N . GLN A 1 1173 ? 16.258 -37.339 -42.378 1.00 49.94 1173 GLN A N 1
ATOM 9180 C CA . GLN A 1 1173 ? 17.555 -37.603 -43.015 1.00 49.94 1173 GLN A CA 1
ATOM 9181 C C . GLN A 1 1173 ? 17.409 -37.625 -44.543 1.00 49.94 1173 GLN A C 1
ATOM 9183 O O . GLN A 1 1173 ? 18.167 -36.958 -45.239 1.00 49.94 1173 GLN A O 1
ATOM 9188 N N . MET A 1 1174 ? 16.367 -38.281 -45.068 1.00 49.88 1174 MET A N 1
ATOM 9189 C CA . MET A 1 1174 ? 16.061 -38.254 -46.501 1.00 49.88 1174 MET A CA 1
ATOM 9190 C C . MET A 1 1174 ? 15.602 -36.878 -47.004 1.00 49.88 1174 MET A C 1
ATOM 9192 O O . MET A 1 1174 ? 15.892 -36.553 -48.153 1.00 49.88 1174 MET A O 1
ATOM 9196 N N . ALA A 1 1175 ? 14.914 -36.056 -46.206 1.00 52.47 1175 ALA A N 1
ATOM 9197 C CA . ALA A 1 1175 ? 14.558 -34.690 -46.599 1.00 52.47 1175 ALA A CA 1
ATOM 9198 C C . ALA A 1 1175 ? 15.812 -33.820 -46.781 1.00 52.47 1175 ALA A C 1
ATOM 9200 O O . ALA A 1 1175 ? 16.013 -33.283 -47.869 1.00 52.47 1175 ALA A O 1
ATOM 9201 N N . ILE A 1 1176 ? 16.697 -33.791 -45.777 1.00 51.97 1176 ILE A N 1
ATOM 9202 C CA . ILE A 1 1176 ? 17.982 -33.072 -45.811 1.00 51.97 1176 ILE A CA 1
ATOM 9203 C C . ILE A 1 1176 ? 18.838 -33.570 -46.985 1.00 51.97 1176 ILE A C 1
ATOM 9205 O O . ILE A 1 1176 ? 19.350 -32.770 -47.765 1.00 51.97 1176 ILE A O 1
ATOM 9209 N N . LEU A 1 1177 ? 18.925 -34.890 -47.190 1.00 49.72 1177 LEU A N 1
ATOM 9210 C CA . LEU A 1 1177 ? 19.670 -35.477 -48.307 1.00 49.72 1177 LEU A CA 1
ATOM 9211 C C . LEU A 1 1177 ? 19.117 -35.026 -49.673 1.00 49.72 1177 LEU A C 1
ATOM 9213 O O . LEU A 1 1177 ? 19.884 -34.645 -50.556 1.00 49.72 1177 LEU A O 1
ATOM 9217 N N . ASN A 1 1178 ? 17.789 -35.019 -49.848 1.00 50.81 1178 ASN A N 1
ATOM 9218 C CA . ASN A 1 1178 ? 17.148 -34.539 -51.077 1.00 50.81 1178 ASN A CA 1
ATOM 9219 C C . ASN A 1 1178 ? 17.310 -33.021 -51.276 1.00 50.81 1178 ASN A C 1
ATOM 9221 O O . ASN A 1 1178 ? 17.434 -32.576 -52.416 1.00 50.81 1178 ASN A O 1
ATOM 9225 N N . GLU A 1 1179 ? 17.342 -32.231 -50.203 1.00 53.12 1179 GLU A N 1
ATOM 9226 C CA . GLU A 1 1179 ? 17.564 -30.783 -50.251 1.00 53.12 1179 GLU A CA 1
ATOM 9227 C C . GLU A 1 1179 ? 19.017 -30.443 -50.628 1.00 53.12 1179 GLU A C 1
ATOM 9229 O O . GLU A 1 1179 ? 19.248 -29.608 -51.510 1.00 53.12 1179 GLU A O 1
ATOM 9234 N N . CYS A 1 1180 ? 19.999 -31.178 -50.095 1.00 50.16 1180 CYS A N 1
ATOM 9235 C CA . CYS A 1 1180 ? 21.389 -31.124 -50.554 1.00 50.16 1180 CYS A CA 1
ATOM 9236 C C . CYS A 1 1180 ? 21.517 -31.527 -52.036 1.00 50.16 1180 CYS A C 1
ATOM 9238 O O . CYS A 1 1180 ? 22.145 -30.810 -52.817 1.00 50.16 1180 CYS A O 1
ATOM 9240 N N . ILE A 1 1181 ? 20.875 -32.622 -52.467 1.00 51.03 1181 ILE A N 1
ATOM 9241 C CA . ILE A 1 1181 ? 20.868 -33.068 -53.876 1.00 51.03 1181 ILE A CA 1
ATOM 9242 C C . ILE A 1 1181 ? 20.234 -32.012 -54.798 1.00 51.03 1181 ILE A C 1
ATOM 9244 O O . ILE A 1 1181 ? 20.775 -31.722 -55.871 1.00 51.03 1181 ILE A O 1
ATOM 9248 N N . ALA A 1 1182 ? 19.114 -31.403 -54.397 1.00 52.31 1182 ALA A N 1
ATOM 9249 C CA . ALA A 1 1182 ? 18.460 -30.334 -55.153 1.00 52.31 1182 ALA A CA 1
ATOM 9250 C C . ALA A 1 1182 ? 19.355 -29.087 -55.264 1.00 52.31 1182 ALA A C 1
ATOM 9252 O O . ALA A 1 1182 ? 19.467 -28.496 -56.340 1.00 52.31 1182 ALA A O 1
ATOM 9253 N N . THR A 1 1183 ? 20.056 -28.740 -54.184 1.00 52.81 1183 THR A N 1
ATOM 9254 C CA . THR A 1 1183 ? 20.987 -27.607 -54.123 1.00 52.81 1183 THR A CA 1
ATOM 9255 C C . THR A 1 1183 ? 22.217 -27.834 -55.013 1.00 52.81 1183 THR A C 1
ATOM 9257 O O . THR A 1 1183 ? 22.529 -26.993 -55.859 1.00 52.81 1183 THR A O 1
ATOM 9260 N N . MET A 1 1184 ? 22.853 -29.013 -54.953 1.00 49.75 1184 MET A N 1
ATOM 9261 C CA . MET A 1 1184 ? 23.936 -29.398 -55.878 1.00 49.75 1184 MET A CA 1
ATOM 9262 C C . MET A 1 1184 ? 23.472 -29.430 -57.349 1.00 49.75 1184 MET A C 1
ATOM 9264 O O . MET A 1 1184 ? 24.204 -29.018 -58.256 1.00 49.75 1184 MET A O 1
ATOM 9268 N N . SER A 1 1185 ? 22.226 -29.846 -57.599 1.00 49.84 1185 SER A N 1
ATOM 9269 C CA . SER A 1 1185 ? 21.605 -29.796 -58.933 1.00 49.84 1185 SER A CA 1
ATOM 9270 C C . SER A 1 1185 ? 21.381 -28.357 -59.427 1.00 49.84 1185 SER A C 1
ATOM 9272 O O . SER A 1 1185 ? 21.439 -28.102 -60.629 1.00 49.84 1185 SER A O 1
ATOM 9274 N N . GLY A 1 1186 ? 21.186 -27.396 -58.518 1.00 53.62 1186 GLY A N 1
ATOM 9275 C CA . GLY A 1 1186 ? 21.186 -25.965 -58.828 1.00 53.62 1186 GLY A CA 1
ATOM 9276 C C . GLY A 1 1186 ? 22.575 -25.440 -59.210 1.00 53.62 1186 GLY A C 1
ATOM 9277 O O . GLY A 1 1186 ? 22.711 -24.726 -60.207 1.00 53.62 1186 GLY A O 1
ATOM 9278 N N . PHE A 1 1187 ? 23.620 -25.834 -58.475 1.00 51.59 1187 PHE A N 1
ATOM 9279 C CA . PHE A 1 1187 ? 24.996 -25.393 -58.740 1.00 51.59 1187 PHE A CA 1
ATOM 9280 C C . PHE A 1 1187 ? 25.547 -25.882 -60.084 1.00 51.59 1187 PHE A C 1
ATOM 9282 O O . PHE A 1 1187 ? 26.125 -25.084 -60.828 1.00 51.59 1187 PHE A O 1
ATOM 9289 N N . THR A 1 1188 ? 25.314 -27.147 -60.455 1.00 48.69 1188 THR A N 1
ATOM 9290 C CA . THR A 1 1188 ? 25.731 -27.676 -61.774 1.00 48.69 1188 THR A CA 1
ATOM 9291 C C . THR A 1 1188 ? 25.113 -26.908 -62.950 1.00 48.69 1188 THR A C 1
ATOM 9293 O O . THR A 1 1188 ? 25.745 -26.776 -63.998 1.00 48.69 1188 THR A O 1
ATOM 9296 N N . ALA A 1 1189 ? 23.919 -26.328 -62.777 1.00 51.78 1189 ALA A N 1
ATOM 9297 C CA . ALA A 1 1189 ? 23.269 -25.496 -63.789 1.00 51.78 1189 ALA A CA 1
ATOM 9298 C C . ALA A 1 1189 ? 23.824 -24.056 -63.880 1.00 51.78 1189 ALA A C 1
ATOM 9300 O O . ALA A 1 1189 ? 23.620 -23.401 -64.904 1.00 51.78 1189 ALA A O 1
ATOM 9301 N N . GLN A 1 1190 ? 24.515 -23.554 -62.845 1.00 50.34 1190 GLN A N 1
ATOM 9302 C CA . GLN A 1 1190 ? 25.095 -22.201 -62.825 1.00 50.34 1190 GLN A CA 1
ATOM 9303 C C . GLN A 1 1190 ? 26.599 -22.157 -63.139 1.00 50.34 1190 GLN A C 1
ATOM 9305 O O . GLN A 1 1190 ? 27.050 -21.193 -63.757 1.00 50.34 1190 GLN A O 1
ATOM 9310 N N . ALA A 1 1191 ? 27.377 -23.164 -62.726 1.00 50.84 1191 ALA A N 1
ATOM 9311 C CA . ALA A 1 1191 ? 28.842 -23.110 -62.786 1.00 50.84 1191 ALA A CA 1
ATOM 9312 C C . ALA A 1 1191 ? 29.423 -23.220 -64.211 1.00 50.84 1191 ALA A C 1
ATOM 9314 O O . ALA A 1 1191 ? 30.375 -22.516 -64.552 1.00 50.84 1191 ALA A O 1
ATOM 9315 N N . GLY A 1 1192 ? 28.853 -24.094 -65.051 1.00 49.25 1192 GLY A N 1
ATOM 9316 C CA . GLY A 1 1192 ? 29.460 -24.487 -66.329 1.00 49.25 1192 GLY A CA 1
ATOM 9317 C C . GLY A 1 1192 ? 30.761 -25.289 -66.155 1.00 49.25 1192 GLY A C 1
ATOM 9318 O O . GLY A 1 1192 ? 31.112 -25.694 -65.050 1.00 49.25 1192 GLY A O 1
ATOM 9319 N N . ASP A 1 1193 ? 31.493 -25.519 -67.251 1.00 50.47 1193 ASP A N 1
ATOM 9320 C CA . ASP A 1 1193 ? 32.745 -26.302 -67.257 1.00 50.47 1193 ASP A CA 1
ATOM 9321 C C . ASP A 1 1193 ? 33.959 -25.531 -66.661 1.00 50.47 1193 ASP A C 1
ATOM 9323 O O . ASP A 1 1193 ? 35.011 -25.407 -67.297 1.00 50.47 1193 ASP A O 1
ATOM 9327 N N . GLU A 1 1194 ? 33.850 -25.006 -65.430 1.00 51.19 1194 GLU A N 1
ATOM 9328 C CA . GLU A 1 1194 ? 35.024 -24.635 -64.617 1.00 51.19 1194 GLU A CA 1
ATOM 9329 C C . GLU A 1 1194 ? 35.600 -25.906 -63.951 1.00 51.19 1194 GLU A C 1
ATOM 9331 O O . GLU A 1 1194 ? 34.957 -26.561 -63.133 1.00 51.19 1194 GLU A O 1
ATOM 9336 N N . ILE A 1 1195 ? 36.838 -26.254 -64.325 1.00 42.69 1195 ILE A N 1
ATOM 9337 C CA . ILE A 1 1195 ? 37.419 -27.611 -64.215 1.00 42.69 1195 ILE A CA 1
ATOM 9338 C C . ILE A 1 1195 ? 37.410 -28.221 -62.798 1.00 42.69 1195 ILE A C 1
ATOM 9340 O O . ILE A 1 1195 ? 37.299 -29.435 -62.686 1.00 42.69 1195 ILE A O 1
ATOM 9344 N N . GLY A 1 1196 ? 37.470 -27.419 -61.729 1.00 50.00 1196 GLY A N 1
ATOM 9345 C CA . GLY A 1 1196 ? 37.464 -27.935 -60.350 1.00 50.00 1196 GLY A CA 1
ATOM 9346 C C . GLY A 1 1196 ? 36.078 -28.241 -59.761 1.00 50.00 1196 GLY A C 1
ATOM 9347 O O . GLY A 1 1196 ? 35.981 -29.020 -58.819 1.00 50.00 1196 GLY A O 1
ATOM 9348 N N . VAL A 1 1197 ? 34.994 -27.656 -60.289 1.00 49.16 1197 VAL A N 1
ATOM 9349 C CA . VAL A 1 1197 ? 33.656 -27.787 -59.671 1.00 49.16 1197 VAL A CA 1
ATOM 9350 C C . VAL A 1 1197 ? 33.066 -29.177 -59.920 1.00 49.16 1197 VAL A C 1
ATOM 9352 O O . VAL A 1 1197 ? 32.529 -29.797 -59.006 1.00 49.16 1197 VAL A O 1
ATOM 9355 N N . ASN A 1 1198 ? 33.226 -29.704 -61.136 1.00 48.06 1198 ASN A N 1
ATOM 9356 C CA . ASN A 1 1198 ? 32.717 -31.029 -61.495 1.00 48.06 1198 ASN A CA 1
ATOM 9357 C C . ASN A 1 1198 ? 33.472 -32.172 -60.786 1.00 48.06 1198 ASN A C 1
ATOM 9359 O O . ASN A 1 1198 ? 32.868 -33.206 -60.514 1.00 48.06 1198 ASN A O 1
ATOM 9363 N N . GLU A 1 1199 ? 34.755 -31.995 -60.443 1.00 49.19 1199 GLU A N 1
ATOM 9364 C CA . GLU A 1 1199 ? 35.516 -32.987 -59.663 1.00 49.19 1199 GLU A CA 1
ATOM 9365 C C . GLU A 1 1199 ? 35.053 -33.024 -58.197 1.00 49.19 1199 GLU A C 1
ATOM 9367 O O . GLU A 1 1199 ? 34.783 -34.106 -57.677 1.00 49.19 1199 GLU A O 1
ATOM 9372 N N . VAL A 1 1200 ? 34.849 -31.861 -57.560 1.00 48.28 1200 VAL A N 1
ATOM 9373 C CA . VAL A 1 1200 ? 34.272 -31.774 -56.202 1.00 48.28 1200 VAL A CA 1
ATOM 9374 C C . VAL A 1 1200 ? 32.866 -32.378 -56.156 1.00 48.28 1200 VAL A C 1
ATOM 9376 O O . VAL A 1 1200 ? 32.560 -33.147 -55.250 1.00 48.28 1200 VAL A O 1
ATOM 9379 N N . ILE A 1 1201 ? 32.019 -32.094 -57.151 1.00 51.19 1201 ILE A N 1
ATOM 9380 C CA . ILE A 1 1201 ? 30.661 -32.652 -57.216 1.00 51.19 1201 ILE A CA 1
ATOM 9381 C C . ILE A 1 1201 ? 30.680 -34.166 -57.494 1.00 51.19 1201 ILE A C 1
ATOM 9383 O O . ILE A 1 1201 ? 29.822 -34.872 -56.973 1.00 51.19 1201 ILE A O 1
ATOM 9387 N N . SER A 1 1202 ? 31.656 -34.704 -58.239 1.00 49.62 1202 SER A N 1
ATOM 9388 C CA . SER A 1 1202 ? 31.834 -36.164 -58.346 1.00 49.62 1202 SER A CA 1
ATOM 9389 C C . SER A 1 1202 ? 32.158 -36.769 -56.980 1.00 49.62 1202 SER A C 1
ATOM 9391 O O . SER A 1 1202 ? 31.401 -37.604 -56.500 1.00 49.62 1202 SER A O 1
ATOM 9393 N N . LEU A 1 1203 ? 33.199 -36.262 -56.309 1.00 49.88 1203 LEU A N 1
ATOM 9394 C CA . LEU A 1 1203 ? 33.637 -36.732 -54.989 1.00 49.88 1203 LEU A CA 1
ATOM 9395 C C . LEU A 1 1203 ? 32.531 -36.652 -53.925 1.00 49.88 1203 LEU A C 1
ATOM 9397 O O . LEU A 1 1203 ? 32.426 -37.539 -53.080 1.00 49.88 1203 LEU A O 1
ATOM 9401 N N . MET A 1 1204 ? 31.683 -35.620 -53.969 1.00 48.50 1204 MET A N 1
ATOM 9402 C CA . MET A 1 1204 ? 30.537 -35.507 -53.062 1.00 48.50 1204 MET A CA 1
ATOM 9403 C C . MET A 1 1204 ? 29.408 -36.489 -53.389 1.00 48.50 1204 MET A C 1
ATOM 9405 O O . MET A 1 1204 ? 28.791 -36.997 -52.459 1.00 48.50 1204 MET A O 1
ATOM 9409 N N . ASN A 1 1205 ? 29.153 -36.809 -54.664 1.00 47.91 1205 ASN A N 1
ATOM 9410 C CA . ASN A 1 1205 ? 28.205 -37.870 -55.025 1.00 47.91 1205 ASN A CA 1
ATOM 9411 C C . ASN A 1 1205 ? 28.743 -39.261 -54.651 1.00 47.91 1205 ASN A C 1
ATOM 9413 O O . ASN A 1 1205 ? 27.994 -40.060 -54.099 1.00 47.91 1205 ASN A O 1
ATOM 9417 N N . ASP A 1 1206 ? 30.036 -39.523 -54.867 1.00 48.38 1206 ASP A N 1
ATOM 9418 C CA . ASP A 1 1206 ? 30.695 -40.777 -54.476 1.00 48.38 1206 ASP A CA 1
ATOM 9419 C C . ASP A 1 1206 ? 30.627 -40.985 -52.944 1.00 48.38 1206 ASP A C 1
ATOM 9421 O O . ASP A 1 1206 ? 30.355 -42.088 -52.462 1.00 48.38 1206 ASP A O 1
ATOM 9425 N N . ALA A 1 1207 ? 30.794 -39.911 -52.160 1.00 46.56 1207 ALA A N 1
ATOM 9426 C CA . ALA A 1 1207 ? 30.594 -39.925 -50.708 1.00 46.56 1207 ALA A CA 1
ATOM 9427 C C . ALA A 1 1207 ? 29.117 -40.113 -50.300 1.00 46.56 1207 ALA A C 1
ATOM 9429 O O . ALA A 1 1207 ? 28.836 -40.775 -49.298 1.00 46.56 1207 ALA A O 1
ATOM 9430 N N . LEU A 1 1208 ? 28.169 -39.574 -51.076 1.00 44.81 1208 LEU A N 1
ATOM 9431 C CA . LEU A 1 1208 ? 26.734 -39.755 -50.845 1.00 44.81 1208 LEU A CA 1
ATOM 9432 C C . LEU A 1 1208 ? 26.294 -41.203 -51.108 1.00 44.81 1208 LEU A C 1
ATOM 9434 O O . LEU A 1 1208 ? 25.574 -41.774 -50.293 1.00 44.81 1208 LEU A O 1
ATOM 9438 N N . GLU A 1 1209 ? 26.759 -41.823 -52.200 1.00 44.66 1209 GLU A N 1
ATOM 9439 C CA . GLU A 1 1209 ? 26.505 -43.243 -52.482 1.00 44.66 1209 GLU A CA 1
ATOM 9440 C C . GLU A 1 1209 ? 27.121 -44.148 -51.403 1.00 44.66 1209 GLU A C 1
ATOM 9442 O O . GLU A 1 1209 ? 26.492 -45.128 -50.999 1.00 44.66 1209 GLU A O 1
ATOM 9447 N N . ALA A 1 1210 ? 28.297 -43.799 -50.866 1.00 46.09 1210 ALA A N 1
ATOM 9448 C CA . ALA A 1 1210 ? 28.904 -44.518 -49.746 1.00 46.09 1210 ALA A CA 1
ATOM 9449 C C . ALA A 1 1210 ? 28.077 -44.421 -48.447 1.00 46.09 1210 ALA A C 1
ATOM 9451 O O . ALA A 1 1210 ? 27.925 -45.427 -47.754 1.00 46.09 1210 ALA A O 1
ATOM 9452 N N . LEU A 1 1211 ? 27.504 -43.250 -48.136 1.00 42.69 1211 LEU A N 1
ATOM 9453 C CA . LEU A 1 1211 ? 26.606 -43.056 -46.987 1.00 42.69 1211 LEU A CA 1
ATOM 9454 C C . LEU A 1 1211 ? 25.272 -43.800 -47.154 1.00 42.69 1211 LEU A C 1
ATOM 9456 O O . LEU A 1 1211 ? 24.821 -44.461 -46.221 1.00 42.69 1211 LEU A O 1
ATOM 9460 N N . ILE A 1 1212 ? 24.669 -43.759 -48.346 1.00 42.31 1212 ILE A N 1
ATOM 9461 C CA . ILE A 1 1212 ? 23.447 -44.519 -48.659 1.00 42.31 1212 ILE A CA 1
ATOM 9462 C C . ILE A 1 1212 ? 23.720 -46.028 -48.529 1.00 42.31 1212 ILE A C 1
ATOM 9464 O O . ILE A 1 1212 ? 22.971 -46.736 -47.861 1.00 42.31 1212 ILE A O 1
ATOM 9468 N N . SER A 1 1213 ? 24.851 -46.509 -49.059 1.00 40.84 1213 SER A N 1
ATOM 9469 C CA . SER A 1 1213 ? 25.304 -47.903 -48.930 1.00 40.84 1213 SER A CA 1
ATOM 9470 C C . SER A 1 1213 ? 25.752 -48.302 -47.509 1.00 40.84 1213 SER A C 1
ATOM 9472 O O . SER A 1 1213 ? 26.156 -49.451 -47.310 1.00 40.84 1213 SER A O 1
ATOM 9474 N N . TYR A 1 1214 ? 25.711 -47.386 -46.537 1.00 40.94 1214 TYR A N 1
ATOM 9475 C CA . TYR A 1 1214 ? 25.931 -47.653 -45.111 1.00 40.94 1214 TYR A CA 1
ATOM 9476 C C . TYR A 1 1214 ? 24.611 -47.681 -44.309 1.00 40.94 1214 TYR A C 1
ATOM 9478 O O . TYR A 1 1214 ? 24.602 -48.146 -43.169 1.00 40.94 1214 TYR A O 1
ATOM 9486 N N . GLN A 1 1215 ? 23.495 -47.219 -44.895 1.00 35.47 1215 GLN A N 1
ATOM 9487 C CA . GLN A 1 1215 ? 22.151 -47.289 -44.300 1.00 35.47 1215 GLN A CA 1
ATOM 9488 C C . GLN A 1 1215 ? 21.267 -48.438 -44.843 1.00 35.47 1215 GLN A C 1
ATOM 9490 O O . GLN A 1 1215 ? 20.260 -48.748 -44.201 1.00 35.47 1215 GLN A O 1
ATOM 9495 N N . GLU A 1 1216 ? 21.618 -49.070 -45.976 1.00 33.12 1216 GLU A N 1
ATOM 9496 C CA . GLU A 1 1216 ? 20.970 -50.299 -46.507 1.00 33.12 1216 GLU A CA 1
ATOM 9497 C C . GLU A 1 1216 ? 21.516 -51.617 -45.908 1.00 33.12 1216 GLU A C 1
ATOM 9499 O O . GLU A 1 1216 ? 20.674 -52.500 -45.606 1.00 33.12 1216 GLU A O 1
#

Secondary structure (DSSP, 8-state):
--SHHHHHHHHHHHHTTSSS--------------------------SSPPP----------HHHHHHHHS---HHHHHHHHEEEEEEEETTEEEEEEEESSPBPSS-EEEETTTTB-TTS--S--EEEEETTEEEEEE-SSEEEEEEEEE-SSEEEEEEEEEEE-SB-TTS-B---SS-EEEEEEETTB-SSGGGSSEEE---EEE----EEEEPSSHHHHHHHHHHHHHTT--EEEEEETTEEEEEEPPPSSB-HHHHHHHHHHT---S-B-TT-PBPPPPEEE---EEEEE-B-SSSS-SSBP-EEE-SEEEEEEEEEEEES-EEEEEEEEEE-PPPPPHHHHHTTS-S-B---EEEEETT--SEES-TT--EE---SSTTSSS--SSS----EES-TTSTTS-STT-EEEEEEE-SS-EEEEEEEEEE--S-TT-EEEEEEEEEESS-HHHHHHHHSS-TT--EE--SGGGGSEEEE--SS-EEEE-BSSSSB-EEEE-TT-EEEEEEEEE-GGGHHHHHHHHHHHHHHHHHHHHHHHHH-SS--TT----HHHH-HHHHHHHHHHHHHHHHHHHHHHHHHSS--HHHHHHHHHHHHHHHHHHSHHHHHHHHHHHHHHHHHHHHHHHHHHH----EEEEEEEEETTSPPPPSS--HHHHHHHHHHHHHHTTT--SSSTT--S---TT-TTPEEEEE-S-HHHHHHHHHHIIIIIHHHH---EEEEE--TT-HHHHHHHT---SEEEEEEHHHHHHHHTTT-B---TTSTTHHHHHT-TTT-SS-HHHHTTTEEE-TT--EEE--EEEEEEEEEEEEEHHHHHHTT-----BHHHHHHHHHHHHHTT--EE----SHHHHHHTT--S--GGGTS-STTSHHHHHHHHHHHHHHHTS---SS--HHHHHHTTS-SEEEEEHHHHHHHHHHH-GGGTTTEEEEPPPBEEPTTS-EE-PEEEEEEEEEEBTT-S-HHHHHHHHHHHHSHHHHHHHHHHHHHHH-TT----B--HHHHHHSS--HHHHHHHHHHHTSEEE----TTGGGHHHHHHHHHHHHHHH---HHHHHHHTTTTTHHHHHHHHHHTT----SSTT--HHHHHHHHHHHHHHTT-S-----S--S-THHHHHHHHHHHHS---TTTHHHHHHHHHHHHHHHS--S---HHHHHHHHHHHHHHHHHHHHHH-S-HHHHHHHHHHHHHHHHHHHHH-

pLDDT: mean 80.62, std 18.69, range [19.97, 97.75]

Sequence (1216 aa):
MNKKRTQRILSLVLALTFLLSGTTVLAAAEENTLLMAPTLTVTPEADTVKPVVNNSVTDATIDDVREILDSNSYDEYRAKYCTVETVVVDGVKNTVYTWKVAPGKEEIVIDAIADLYAQESDAAYKIETYDGVEALYTPSSGTVSWKVSIPETARYSIVIEYYAVHKTNDGTVVSKATDIGRIFRINSAIPFLEARYLTLPKTYSNDYIDGAIKAKDAADASALLAKGEAVGFVGKIEERENGTYVVFAFPEAWTSDKIAYCEETGLRFFTQDIDNNEIRPTISQDPVWKEYEIRDGNGYHAESFEFVFEESEETVISLTGVSEPMAIKSIRLIPHENYQSFEQVSSGYPTKVGTDKVQLEGEYPYTTSSQTVYPMEDTRSALTKPIETAYTLLNSIGGVGGEKWNSAGQSVSYKFSVKESGVYNIVARFSQSTLDGMYSSRSLGIYTDYTKDAYKAKFGDLDGYYNGVPCEEASRLRFDYSTKWQTKILSDGVTDLSFYFEAGVEYRIDIGVTLGSMGLLVAQVEEALEAINSDYLSILMLTGADPDKYRDYGFKRVMPDVVEDLRKNSELLYDLVAELENMSGIKGSMAATLETVAWLLGRMGNDPENEIAKNLAQFKSNIGSLGTWISSAKTQPLQIDYLLIQGTDQPLPKAEANFFQSLGHEIRSFFQSFFRNYDRMGAMEDYDEDDDEIVEVWLAYGRDQSQVIRNLINNDFTPDTGVPVNLKLVAGGTLLPSILARSGPDVYIGLGQADIINYAIRGALIAIEGCEGFDELCLNEETRQFNEAAMLVLGIEDATKTMHYYGLPETQTFNMMFIRKDILADLDLDIPKTWDDILAAIPILQANNMQIGMHSDYQIFLYQMGGELFADGGMRINLDSNTGLEAFEFMCSLYTNYSFPYAYDFANRFRTGEMPIGFAAYTGTYNNLKVFATEIEGLWGMYPMPGTVDANGNINNCAVSAVTAIAMITGCENIDGAWEFMKWHSGASCQEQYSNEMVAILGPSAKHPTANIEALEGLPWSADELKEIKLQFNNLASVPNYPGSYIIGRYTGFALLAAINSGANPAEELLSYIITINKEITRKRQEFELETLDYVGQKLSEKRILQALTLLEDGKLSIEMGVLREDGEVVLDTIQYAISSNLKKQYADEFAHMITELSRAADTENRIDNAKQMAILNECIATMSGFTAQAGDEIGVNEVISLMNDALEALISYQE

Radius of gyration: 37.09 Å; chains: 1; bounding box: 92×90×117 Å